Protein AF-A0A5C7FS95-F1 (afdb_monomer_lite)

Structure (mmCIF, N/CA/C/O backbone):
data_AF-A0A5C7FS95-F1
#
_entry.id   AF-A0A5C7FS95-F1
#
loop_
_atom_site.group_PDB
_atom_site.id
_atom_site.type_symbol
_atom_site.label_atom_id
_atom_site.label_alt_id
_atom_site.label_comp_id
_atom_site.label_asym_id
_atom_site.label_entity_id
_atom_site.label_seq_id
_atom_site.pdbx_PDB_ins_code
_atom_site.Cartn_x
_atom_site.Cartn_y
_atom_site.Cartn_z
_atom_site.occupancy
_atom_site.B_iso_or_equiv
_atom_site.auth_seq_id
_atom_site.auth_comp_id
_atom_site.auth_asym_id
_atom_site.auth_atom_id
_atom_site.pdbx_PDB_model_num
ATOM 1 N N . MET A 1 1 ? -26.527 -52.737 -16.996 1.00 29.38 1 MET A N 1
ATOM 2 C CA . MET A 1 1 ? -25.985 -53.810 -16.140 1.00 29.38 1 MET A CA 1
ATOM 3 C C . MET A 1 1 ? -26.013 -53.329 -14.697 1.00 29.38 1 MET A C 1
ATOM 5 O O . MET A 1 1 ? -25.513 -52.239 -14.462 1.00 29.38 1 MET A O 1
ATOM 9 N N . LEU A 1 2 ? -26.538 -54.064 -13.723 1.00 25.78 2 LEU A N 1
ATOM 10 C CA . LEU A 1 2 ? -27.600 -55.080 -13.763 1.00 25.78 2 LEU A CA 1
ATOM 11 C C . LEU A 1 2 ? -27.969 -55.335 -12.292 1.00 25.78 2 LEU A C 1
ATOM 13 O O . LEU A 1 2 ? -27.098 -55.773 -11.552 1.00 25.78 2 LEU A O 1
ATOM 17 N N . TYR A 1 3 ? -29.181 -54.978 -11.873 1.00 27.06 3 TYR A N 1
ATOM 18 C CA . TYR A 1 3 ? -29.897 -55.543 -10.723 1.00 27.06 3 TYR A CA 1
ATOM 19 C C . TYR A 1 3 ? -31.317 -54.970 -10.742 1.00 27.06 3 TYR A C 1
ATOM 21 O O . TYR A 1 3 ? -31.493 -53.768 -10.953 1.00 27.06 3 TYR A O 1
ATOM 29 N N . ASP A 1 4 ? -32.302 -55.846 -10.582 1.00 27.34 4 ASP A N 1
ATOM 30 C CA . ASP A 1 4 ? -33.713 -55.561 -10.840 1.00 27.34 4 ASP A CA 1
ATOM 31 C C . ASP A 1 4 ? -34.497 -55.186 -9.575 1.00 27.34 4 ASP A C 1
ATOM 33 O O . ASP A 1 4 ? -34.051 -55.459 -8.460 1.00 27.34 4 ASP A O 1
ATOM 37 N N . ALA A 1 5 ? -35.671 -54.578 -9.790 1.00 25.91 5 ALA A N 1
ATOM 38 C CA . ALA A 1 5 ? -36.969 -54.913 -9.174 1.00 25.91 5 ALA A CA 1
ATOM 39 C C . ALA A 1 5 ? -37.897 -53.678 -9.115 1.00 25.91 5 ALA A C 1
ATOM 41 O O . ALA A 1 5 ? -37.555 -52.666 -8.510 1.00 25.91 5 ALA A O 1
ATOM 42 N N . ASP A 1 6 ? -39.045 -53.789 -9.788 1.00 24.66 6 ASP A N 1
ATOM 43 C CA . ASP A 1 6 ? -40.427 -53.514 -9.344 1.00 24.66 6 ASP A CA 1
ATOM 44 C C . ASP A 1 6 ? -40.757 -52.406 -8.309 1.00 24.66 6 ASP A C 1
ATOM 46 O O . ASP A 1 6 ? -40.034 -52.168 -7.351 1.00 24.66 6 ASP A O 1
ATOM 50 N N . ALA A 1 7 ? -41.943 -51.780 -8.292 1.00 25.09 7 ALA A N 1
ATOM 51 C CA . ALA A 1 7 ? -43.026 -51.541 -9.262 1.00 25.09 7 ALA A CA 1
ATOM 52 C C . ALA A 1 7 ? -44.113 -50.677 -8.549 1.00 25.09 7 ALA A C 1
ATOM 54 O O . ALA A 1 7 ? -43.998 -50.377 -7.365 1.00 25.09 7 ALA A O 1
ATOM 55 N N . LEU A 1 8 ? -45.210 -50.375 -9.259 1.00 25.22 8 LEU A N 1
ATOM 56 C CA . LEU A 1 8 ? -46.536 -49.960 -8.749 1.00 25.22 8 LEU A CA 1
ATOM 57 C C . LEU A 1 8 ? -46.781 -48.504 -8.257 1.00 25.22 8 LEU A C 1
ATOM 59 O O . LEU A 1 8 ? -46.240 -47.991 -7.284 1.00 25.22 8 LEU A O 1
ATOM 63 N N . ASN A 1 9 ? -47.739 -47.902 -8.972 1.00 23.48 9 ASN A N 1
ATOM 64 C CA . ASN A 1 9 ? -48.635 -46.767 -8.673 1.00 23.48 9 ASN A CA 1
ATOM 65 C C . ASN A 1 9 ? -49.819 -47.235 -7.765 1.00 23.48 9 ASN A C 1
ATOM 67 O O . ASN A 1 9 ? -49.808 -48.412 -7.398 1.00 23.48 9 ASN A O 1
ATOM 71 N N . PRO A 1 10 ? -50.925 -46.474 -7.517 1.00 42.53 10 PRO A N 1
ATOM 72 C CA . PRO A 1 10 ? -51.232 -45.022 -7.633 1.00 42.53 10 PRO A CA 1
ATOM 73 C C . PRO A 1 10 ? -51.928 -44.441 -6.352 1.00 42.53 10 PRO A C 1
ATOM 75 O O . PRO A 1 10 ? -52.054 -45.141 -5.353 1.00 42.53 10 PRO A O 1
ATOM 78 N N . GLY A 1 11 ? -52.493 -43.210 -6.375 1.00 24.27 11 GLY A N 1
ATOM 79 C CA . GLY A 1 11 ? -53.590 -42.865 -5.431 1.00 24.27 11 GLY A CA 1
ATOM 80 C C . GLY A 1 11 ? -54.027 -41.393 -5.218 1.00 24.27 11 GLY A C 1
ATOM 81 O O . GLY A 1 11 ? -53.337 -40.615 -4.574 1.00 24.27 11 GLY A O 1
ATOM 82 N N . TYR A 1 12 ? -55.235 -41.078 -5.706 1.00 27.91 12 TYR A N 1
ATOM 83 C CA . TYR A 1 12 ? -56.292 -40.124 -5.266 1.00 27.91 12 TYR A CA 1
ATOM 84 C C . TYR A 1 12 ? -56.383 -39.752 -3.747 1.00 27.91 12 TYR A C 1
ATOM 86 O O . TYR A 1 12 ? -55.881 -40.499 -2.921 1.00 27.91 12 TYR A O 1
ATOM 94 N N . SER A 1 13 ? -57.073 -38.693 -3.253 1.00 26.75 13 SER A N 1
ATOM 95 C CA . SER A 1 13 ? -57.929 -37.616 -3.834 1.00 26.75 13 SER A CA 1
ATOM 96 C C . SER A 1 13 ? -58.191 -36.437 -2.849 1.00 26.75 13 SER A C 1
ATOM 98 O O . SER A 1 13 ? -57.908 -36.552 -1.660 1.00 26.75 13 SER A O 1
ATOM 100 N N . SER A 1 14 ? -58.903 -35.394 -3.328 1.00 27.95 14 SER A N 1
ATOM 101 C CA . SER A 1 14 ? -59.746 -34.441 -2.553 1.00 27.95 14 SER A CA 1
ATOM 102 C C . SER A 1 14 ? -59.018 -33.382 -1.683 1.00 27.95 14 SER A C 1
ATOM 104 O O . SER A 1 14 ? -57.840 -33.529 -1.386 1.00 27.95 14 SER A O 1
ATOM 106 N N . ALA A 1 15 ? -59.613 -32.244 -1.288 1.00 27.67 15 ALA A N 1
ATOM 107 C CA . ALA A 1 15 ? -60.958 -31.697 -1.533 1.00 27.67 15 ALA A CA 1
ATOM 108 C C . ALA A 1 15 ? -60.926 -30.153 -1.696 1.00 27.67 15 ALA A C 1
ATOM 110 O O . ALA A 1 15 ? -59.945 -29.497 -1.349 1.00 27.67 15 ALA A O 1
ATOM 111 N N . SER A 1 16 ? -62.024 -29.560 -2.175 1.00 29.75 16 SER A N 1
ATOM 112 C CA . SER A 1 16 ? -62.299 -28.108 -2.126 1.00 29.75 16 SER A CA 1
ATOM 113 C C . SER A 1 16 ? -63.580 -27.844 -1.326 1.00 29.75 16 SER A C 1
ATOM 115 O O . SER A 1 16 ? -64.397 -28.752 -1.182 1.00 29.75 16 SER A O 1
ATOM 117 N N . PRO A 1 17 ? -63.817 -26.598 -0.885 1.00 40.28 17 PRO A N 1
ATOM 118 C CA . PRO A 1 17 ? -65.076 -25.953 -1.282 1.00 40.28 17 PRO A CA 1
ATOM 119 C C . PRO A 1 17 ? -64.914 -24.486 -1.734 1.00 40.28 17 PRO A C 1
ATOM 121 O O . PRO A 1 17 ? -63.824 -23.917 -1.696 1.00 40.28 17 PRO A O 1
ATOM 124 N N . LYS A 1 18 ? -66.014 -23.891 -2.220 1.00 31.39 18 LYS A N 1
ATOM 125 C CA . LYS A 1 18 ? -66.094 -22.545 -2.825 1.00 31.39 18 LYS A CA 1
ATOM 126 C C . LYS A 1 18 ? -66.980 -21.597 -2.004 1.00 31.39 18 LYS A C 1
ATOM 128 O O . LYS A 1 18 ? -67.978 -22.047 -1.461 1.00 31.39 18 LYS A O 1
ATOM 133 N N . CYS A 1 19 ? -66.685 -20.298 -2.090 1.00 25.22 19 CYS A N 1
ATOM 134 C CA . CYS A 1 19 ? -67.600 -19.154 -2.298 1.00 25.22 19 CYS A CA 1
ATOM 135 C C . CYS A 1 19 ? -66.722 -18.001 -2.852 1.00 25.22 19 CYS A C 1
ATOM 137 O O . CYS A 1 19 ? -65.523 -17.996 -2.591 1.00 25.22 19 CYS A O 1
ATOM 139 N N . GLY A 1 20 ? -67.156 -17.054 -3.692 1.00 27.80 20 GLY A N 1
ATOM 140 C CA . GLY A 1 20 ? -68.497 -16.501 -3.927 1.00 27.80 20 GLY A CA 1
ATOM 141 C C . GLY A 1 20 ? -68.565 -15.107 -3.274 1.00 27.80 20 GLY A C 1
ATOM 142 O O . GLY A 1 20 ? -68.347 -15.039 -2.072 1.00 27.80 20 GLY A O 1
ATOM 143 N N . SER A 1 21 ? -68.805 -13.984 -3.965 1.00 29.80 21 SER A N 1
ATOM 144 C CA . SER A 1 21 ? -69.166 -13.748 -5.380 1.00 29.80 21 SER A CA 1
ATOM 145 C C . SER A 1 21 ? -68.797 -12.315 -5.859 1.00 29.80 21 SER A C 1
ATOM 147 O O . SER A 1 21 ? -68.453 -11.471 -5.042 1.00 29.80 21 SER A O 1
ATOM 149 N N . ASN A 1 22 ? -68.831 -12.106 -7.189 1.00 28.61 22 ASN A N 1
ATOM 150 C CA . ASN A 1 22 ? -69.099 -10.906 -8.033 1.00 28.61 22 ASN A CA 1
ATOM 151 C C . ASN A 1 22 ? -69.051 -9.476 -7.411 1.00 28.61 22 ASN A C 1
ATOM 153 O O . ASN A 1 22 ? -69.498 -9.248 -6.298 1.00 28.61 22 ASN A O 1
ATOM 157 N N . ILE A 1 23 ? -68.607 -8.430 -8.131 1.00 29.64 23 ILE A N 1
ATOM 158 C CA . ILE A 1 23 ? -69.350 -7.741 -9.223 1.00 29.64 23 ILE A CA 1
ATOM 159 C C . ILE A 1 23 ? -68.398 -7.006 -10.215 1.00 29.64 23 ILE A C 1
ATOM 161 O O . ILE A 1 23 ? -67.274 -6.649 -9.871 1.00 29.64 23 ILE A O 1
ATOM 165 N N . THR A 1 24 ? -68.856 -6.809 -11.460 1.00 29.00 24 THR A N 1
ATOM 166 C CA . THR A 1 24 ? -68.209 -6.147 -12.632 1.00 29.00 24 THR A CA 1
ATOM 167 C C . THR A 1 24 ? -68.971 -4.834 -12.997 1.00 29.00 24 THR A C 1
ATOM 169 O O . THR A 1 24 ? -69.821 -4.468 -12.184 1.00 29.00 24 THR A O 1
ATOM 172 N N . PRO A 1 25 ? -68.788 -4.095 -14.135 1.00 46.09 25 PRO A N 1
ATOM 173 C CA . PRO A 1 25 ? -67.898 -4.226 -15.316 1.00 46.09 25 PRO A CA 1
ATOM 174 C C . PRO A 1 25 ? -67.209 -2.900 -15.796 1.00 46.09 25 PRO A C 1
ATOM 176 O O . PRO A 1 25 ? -67.257 -1.905 -15.091 1.00 46.09 25 PRO A O 1
ATOM 179 N N . SER A 1 26 ? -66.573 -2.924 -16.994 1.00 28.34 26 SER A N 1
ATOM 180 C CA . SER A 1 26 ? -66.348 -1.829 -18.005 1.00 28.34 26 SER A CA 1
ATOM 181 C C . SER A 1 26 ? -65.907 -0.400 -17.572 1.00 28.34 26 SER A C 1
ATOM 183 O O . SER A 1 26 ? -66.486 0.181 -16.670 1.00 28.34 26 SER A O 1
ATOM 185 N N . GLY A 1 27 ? -64.968 0.326 -18.209 1.00 26.56 27 GLY A N 1
ATOM 186 C CA . GLY A 1 27 ? -64.319 0.219 -19.536 1.00 26.56 27 GLY A CA 1
ATOM 187 C C . GLY A 1 27 ? -65.085 0.966 -20.660 1.00 26.56 27 GLY A C 1
ATOM 188 O O . GLY A 1 27 ? -66.307 1.008 -20.562 1.00 26.56 27 GLY A O 1
ATOM 189 N N . PRO A 1 28 ? -64.457 1.453 -21.765 1.00 50.22 28 PRO A N 1
ATOM 190 C CA . PRO A 1 28 ? -63.018 1.610 -22.056 1.00 50.22 28 PRO A CA 1
ATOM 191 C C . PRO A 1 28 ? -62.640 2.885 -22.899 1.00 50.22 28 PRO A C 1
ATOM 193 O O . PRO A 1 28 ? -63.460 3.756 -23.161 1.00 50.22 28 PRO A O 1
ATOM 196 N N . THR A 1 29 ? -61.401 2.913 -23.427 1.00 28.00 29 THR A N 1
ATOM 197 C CA . THR A 1 29 ? -60.928 3.566 -24.690 1.00 28.00 29 THR A CA 1
ATOM 198 C C . THR A 1 29 ? -60.776 5.093 -24.893 1.00 28.00 29 THR A C 1
ATOM 200 O O . THR A 1 29 ? -61.633 5.903 -24.570 1.00 28.00 29 THR A O 1
ATOM 203 N N . SER A 1 30 ? -59.731 5.394 -25.691 1.00 28.25 30 SER A N 1
ATOM 204 C CA . SER A 1 30 ? -59.553 6.499 -26.666 1.00 28.25 30 SER A CA 1
ATOM 205 C C . SER A 1 30 ? -58.667 7.723 -26.327 1.00 28.25 30 SER A C 1
ATOM 207 O O . SER A 1 30 ? -58.551 8.200 -25.205 1.00 28.25 30 SER A O 1
ATOM 209 N N . SER A 1 31 ? -57.975 8.174 -27.376 1.00 30.70 31 SER A N 1
ATOM 210 C CA . SER A 1 31 ? -57.153 9.389 -27.576 1.00 30.70 31 SER A CA 1
ATOM 211 C C . SER A 1 31 ? -57.682 10.044 -28.892 1.00 30.70 31 SER A C 1
ATOM 213 O O . SER A 1 31 ? -58.600 9.436 -29.452 1.00 30.70 31 SER A O 1
ATOM 215 N N . PRO A 1 32 ? -57.154 11.152 -29.489 1.00 43.78 32 PRO A N 1
ATOM 216 C CA . PRO A 1 32 ? -55.878 11.858 -29.249 1.00 43.78 32 PRO A CA 1
ATOM 217 C C . PRO A 1 32 ? -55.891 13.414 -29.461 1.00 43.78 32 PRO A C 1
ATOM 219 O O . PRO A 1 32 ? -56.935 14.017 -29.645 1.00 43.78 32 PRO A O 1
ATOM 222 N N . LEU A 1 33 ? -54.688 14.025 -29.512 1.00 27.91 33 LEU A N 1
ATOM 223 C CA . LEU A 1 33 ? -54.289 15.264 -30.242 1.00 27.91 33 LEU A CA 1
ATOM 224 C C . LEU A 1 33 ? -55.040 16.612 -30.037 1.00 27.91 33 LEU A C 1
ATOM 226 O O . LEU A 1 33 ? -56.165 16.765 -30.489 1.00 27.91 33 LEU A O 1
ATOM 230 N N . SER A 1 34 ? -54.312 17.673 -29.624 1.00 25.34 34 SER A N 1
ATOM 231 C CA . SER A 1 34 ? -53.956 18.854 -30.474 1.00 25.34 34 SER A CA 1
ATOM 232 C C . SER A 1 34 ? -53.501 20.112 -29.681 1.00 25.34 34 SER A C 1
ATOM 234 O O . SER A 1 34 ? -54.135 20.478 -28.706 1.00 25.34 34 SER A O 1
ATOM 236 N N . ARG A 1 35 ? -52.414 20.758 -30.159 1.00 26.83 35 ARG A N 1
ATOM 237 C CA . ARG A 1 35 ? -51.947 22.182 -30.067 1.00 26.83 35 ARG A CA 1
ATOM 238 C C . ARG A 1 35 ? -52.189 23.062 -28.798 1.00 26.83 35 ARG A C 1
ATOM 240 O O . ARG A 1 35 ? -53.276 23.135 -28.254 1.00 26.83 35 ARG A O 1
ATOM 247 N N . GLY A 1 36 ? -51.156 23.836 -28.408 1.00 22.17 36 GLY A N 1
ATOM 248 C CA . GLY A 1 36 ? -51.212 24.945 -27.413 1.00 22.17 36 GLY A CA 1
ATOM 249 C C . GLY A 1 36 ? -51.593 26.313 -28.036 1.00 22.17 36 GLY A C 1
ATOM 250 O O . GLY A 1 36 ? -52.257 26.276 -29.073 1.00 22.17 36 GLY A O 1
ATOM 251 N N . PRO A 1 37 ? -51.146 27.504 -27.534 1.00 42.97 37 PRO A N 1
ATOM 252 C CA . PRO A 1 37 ? -49.998 27.783 -26.636 1.00 42.97 37 PRO A CA 1
ATOM 253 C C . PRO A 1 37 ? -50.252 28.873 -25.537 1.00 42.97 37 PRO A C 1
ATOM 255 O O . PRO A 1 37 ? -51.387 29.278 -25.329 1.00 42.97 37 PRO A O 1
ATOM 258 N N . ARG A 1 38 ? -49.165 29.430 -24.944 1.00 25.78 38 ARG A N 1
ATOM 259 C CA . ARG A 1 38 ? -49.094 30.599 -24.007 1.00 25.78 38 ARG A CA 1
ATOM 260 C C . ARG A 1 38 ? -49.717 30.378 -22.605 1.00 25.78 38 ARG A C 1
ATOM 262 O O . ARG A 1 38 ? -50.481 29.443 -22.436 1.00 25.78 38 ARG A O 1
ATOM 269 N N . LYS A 1 39 ? -49.464 31.204 -21.571 1.00 25.89 39 LYS A N 1
ATOM 270 C CA . LYS A 1 39 ? -48.292 31.990 -21.065 1.00 25.89 39 LYS A CA 1
ATOM 271 C C . LYS A 1 39 ? -48.724 32.565 -19.686 1.00 25.89 39 LYS A C 1
ATOM 273 O O . LYS A 1 39 ? -49.925 32.638 -19.466 1.00 25.89 39 LYS A O 1
ATOM 278 N N . GLU A 1 40 ? -47.792 33.010 -18.823 1.00 25.09 40 GLU A N 1
ATOM 279 C CA . GLU A 1 40 ? -48.097 33.666 -17.517 1.00 25.09 40 GLU A CA 1
ATOM 280 C C . GLU A 1 40 ? -48.861 32.746 -16.510 1.00 25.09 40 GLU A C 1
ATOM 282 O O . GLU A 1 40 ? -49.234 31.635 -16.870 1.00 25.09 40 GLU A O 1
ATOM 287 N N . GLN A 1 41 ? -49.054 33.043 -15.214 1.00 24.77 41 GLN A N 1
ATOM 288 C CA . GLN A 1 41 ? -48.197 33.734 -14.229 1.00 24.77 41 GLN A CA 1
ATOM 289 C C . GLN A 1 41 ? -48.369 33.069 -12.830 1.00 24.77 41 GLN A C 1
ATOM 291 O O . GLN A 1 41 ? -48.857 31.950 -12.719 1.00 24.77 41 GLN A O 1
ATOM 296 N N . GLU A 1 42 ? -47.887 33.736 -11.781 1.00 24.77 42 GLU A N 1
ATOM 297 C CA . GLU A 1 42 ? -47.852 33.367 -10.355 1.00 24.77 42 GLU A CA 1
ATOM 298 C C . GLU A 1 42 ? -49.123 32.720 -9.753 1.00 24.77 42 GLU A C 1
ATOM 300 O O . GLU A 1 42 ? -50.218 33.235 -9.944 1.00 24.77 42 GLU A O 1
ATOM 305 N N . ALA A 1 43 ? -48.948 31.697 -8.894 1.00 24.36 43 ALA A N 1
ATOM 306 C CA . ALA A 1 43 ? -49.550 31.624 -7.544 1.00 24.36 43 ALA A CA 1
ATOM 307 C C . ALA A 1 43 ? -49.090 30.377 -6.745 1.00 24.36 43 ALA A C 1
ATOM 309 O O . ALA A 1 43 ? -49.049 29.269 -7.272 1.00 24.36 43 ALA A O 1
ATOM 310 N N . ASN A 1 44 ? -48.835 30.547 -5.440 1.00 32.66 44 ASN A N 1
ATOM 311 C CA . ASN A 1 44 ? -49.026 29.494 -4.427 1.00 32.66 44 ASN A CA 1
ATOM 312 C C . ASN A 1 44 ? -50.350 29.783 -3.699 1.00 32.66 44 ASN A C 1
ATOM 314 O O . ASN A 1 44 ? -50.633 30.953 -3.434 1.00 32.66 44 ASN A O 1
ATOM 318 N N . PRO A 1 45 ? -51.100 28.754 -3.280 1.00 34.97 45 PRO A N 1
ATOM 319 C CA . PRO A 1 45 ? -51.503 28.648 -1.863 1.00 34.97 45 PRO A CA 1
ATOM 320 C C . PRO A 1 45 ? -51.010 27.310 -1.254 1.00 34.97 45 PRO A C 1
ATOM 322 O O . PRO A 1 45 ? -50.982 26.301 -1.947 1.00 34.97 45 PRO A O 1
ATOM 325 N N . VAL A 1 46 ? -50.401 27.245 -0.060 1.00 26.12 46 VAL A N 1
ATOM 326 C CA . VAL A 1 46 ? -50.920 27.506 1.310 1.00 26.12 46 VAL A CA 1
ATOM 327 C C . VAL A 1 46 ? -51.741 26.335 1.869 1.00 26.12 46 VAL A C 1
ATOM 329 O O . VAL A 1 46 ? -52.833 26.078 1.392 1.00 26.12 46 VAL A O 1
ATOM 332 N N . GLU A 1 47 ? -51.224 25.696 2.928 1.00 24.58 47 GLU A N 1
ATOM 333 C CA . GLU A 1 47 ? -51.784 25.762 4.296 1.00 24.58 47 GLU A CA 1
ATOM 334 C C . GLU A 1 47 ? -50.630 25.572 5.314 1.00 24.58 47 GLU A C 1
ATOM 336 O O . GLU A 1 47 ? -49.739 24.750 5.113 1.00 24.58 47 GLU A O 1
ATOM 341 N N . VAL A 1 48 ? -50.363 26.564 6.178 1.00 26.67 48 VAL A N 1
ATOM 342 C CA . VAL A 1 48 ? -50.901 26.754 7.550 1.00 26.67 48 VAL A CA 1
ATOM 343 C C . VAL A 1 48 ? -50.337 25.697 8.527 1.00 26.67 48 VAL A C 1
ATOM 345 O O . VAL A 1 48 ? -50.655 24.527 8.389 1.00 26.67 48 VAL A O 1
ATOM 348 N N . ALA A 1 49 ? -49.413 25.944 9.475 1.00 25.25 49 ALA A N 1
ATOM 349 C CA . ALA A 1 49 ? -48.969 27.095 10.298 1.00 25.25 49 ALA A CA 1
ATOM 350 C C . ALA A 1 49 ? -49.542 27.105 11.739 1.00 25.25 49 ALA A C 1
ATOM 352 O O . ALA A 1 49 ? -50.362 26.271 12.089 1.00 25.25 49 ALA A O 1
ATOM 353 N N . HIS A 1 50 ? -49.081 28.076 12.547 1.00 27.05 50 HIS A N 1
ATOM 354 C CA . HIS A 1 50 ? -49.380 28.328 13.974 1.00 27.05 50 HIS A CA 1
ATOM 355 C C . HIS A 1 50 ? -48.662 27.447 15.027 1.00 27.05 50 HIS A C 1
ATOM 357 O O . HIS A 1 50 ? -48.527 26.244 14.861 1.00 27.05 50 HIS A O 1
ATOM 363 N N . GLN A 1 51 ? -48.190 27.992 16.163 1.00 27.42 51 GLN A N 1
ATOM 364 C CA . GLN A 1 51 ? -47.665 29.353 16.416 1.00 27.42 51 GLN A CA 1
ATOM 365 C C . GLN A 1 51 ? -46.890 29.411 17.750 1.00 27.42 51 GLN A C 1
ATOM 367 O O . GLN A 1 51 ? -47.314 28.804 18.726 1.00 27.42 51 GLN A O 1
ATOM 372 N N . ALA A 1 52 ? -45.828 30.224 17.827 1.00 25.14 52 ALA A N 1
ATOM 373 C CA . ALA A 1 52 ? -45.322 30.778 19.092 1.00 25.14 52 ALA A CA 1
ATOM 374 C C . ALA A 1 52 ? -44.540 32.087 18.846 1.00 25.14 52 ALA A C 1
ATOM 376 O O . ALA A 1 52 ? -43.427 32.087 18.320 1.00 25.14 52 ALA A O 1
ATOM 377 N N . ARG A 1 53 ? -45.155 33.214 19.213 1.00 25.97 53 ARG A N 1
ATOM 378 C CA . ARG A 1 53 ? -44.534 34.546 19.376 1.00 25.97 53 ARG A CA 1
ATOM 379 C C . ARG A 1 53 ? -43.937 34.651 20.797 1.00 25.97 53 ARG A C 1
ATOM 381 O O . ARG A 1 53 ? -44.287 33.838 21.640 1.00 25.97 53 ARG A O 1
ATOM 388 N N . SER A 1 54 ? -43.163 35.658 21.208 1.00 24.98 54 SER A N 1
ATOM 389 C CA . SER A 1 54 ? -42.118 36.483 20.570 1.00 24.98 54 SER A CA 1
ATOM 390 C C . SER A 1 54 ? -41.586 37.452 21.639 1.00 24.98 54 SER A C 1
ATOM 392 O O . SER A 1 54 ? -42.403 38.100 22.286 1.00 24.98 54 SER A O 1
ATOM 394 N N . ILE A 1 55 ? -40.273 37.664 21.760 1.00 25.30 55 ILE A N 1
ATOM 395 C CA . ILE A 1 55 ? -39.733 38.912 22.333 1.00 25.30 55 ILE A CA 1
ATOM 396 C C . ILE A 1 55 ? -38.607 39.391 21.421 1.00 25.30 55 ILE A C 1
ATOM 398 O O . ILE A 1 55 ? -37.683 38.638 21.115 1.00 25.30 55 ILE A O 1
ATOM 402 N N . ALA A 1 56 ? -38.702 40.640 20.973 1.00 27.25 56 ALA A N 1
ATOM 403 C CA . ALA A 1 56 ? -37.641 41.312 20.243 1.00 27.25 56 ALA A CA 1
ATOM 404 C C . ALA A 1 56 ? -36.863 42.224 21.198 1.00 27.25 56 ALA A C 1
ATOM 406 O O . ALA A 1 56 ? -37.455 43.028 21.912 1.00 27.25 56 ALA A O 1
ATOM 407 N N . GLN A 1 57 ? -35.535 42.148 21.150 1.00 27.05 57 GLN A N 1
ATOM 408 C CA . GLN A 1 57 ? -34.666 43.251 21.549 1.00 27.05 57 GLN A CA 1
ATOM 409 C C . GLN A 1 57 ? -33.779 43.623 20.360 1.00 27.05 57 GLN A C 1
ATOM 411 O O . GLN A 1 57 ? -33.457 42.786 19.511 1.00 27.05 57 GLN A O 1
ATOM 416 N N . GLN A 1 58 ? -33.482 44.914 20.245 1.00 26.64 58 GLN A N 1
ATOM 417 C CA . GLN A 1 58 ? -32.905 45.500 19.040 1.00 26.64 58 GLN A CA 1
ATOM 418 C C . GLN A 1 58 ? -31.455 45.044 18.834 1.00 26.64 58 GLN A C 1
ATOM 420 O O . GLN A 1 58 ? -30.668 44.950 19.775 1.00 26.64 58 GLN A O 1
ATOM 425 N N . LYS A 1 59 ? -31.083 44.782 17.577 1.00 27.78 59 LYS A N 1
ATOM 426 C CA . LYS A 1 59 ? -29.688 44.518 17.210 1.00 27.78 59 LYS A CA 1
ATOM 427 C C . LYS A 1 59 ? -28.917 45.834 17.165 1.00 27.78 59 LYS A C 1
ATOM 429 O O . LYS A 1 59 ? -29.130 46.615 16.242 1.00 27.78 59 LYS A O 1
ATOM 434 N N . ASP A 1 60 ? -27.959 46.018 18.068 1.00 25.64 60 ASP A N 1
ATOM 435 C CA . ASP A 1 60 ? -26.825 46.905 17.800 1.00 25.64 60 ASP A CA 1
ATOM 436 C C . ASP A 1 60 ? -26.026 46.337 16.601 1.00 25.64 60 ASP A C 1
ATOM 438 O O . ASP A 1 60 ? -25.556 45.194 16.670 1.00 25.64 60 ASP A O 1
ATOM 442 N N . PRO A 1 61 ? -25.847 47.085 15.493 1.00 28.73 61 PRO A N 1
ATOM 443 C CA . PRO A 1 61 ? -25.073 46.622 14.342 1.00 28.73 61 PRO A CA 1
ATOM 444 C C . PRO A 1 61 ? -23.567 46.418 14.603 1.00 28.73 61 PRO A C 1
ATOM 446 O O . PRO A 1 61 ? -22.872 45.895 13.727 1.00 28.73 61 PRO A O 1
ATOM 449 N N . ARG A 1 62 ? -23.020 46.866 15.746 1.00 26.83 62 ARG A N 1
ATOM 450 C CA . ARG A 1 62 ? -21.564 47.026 15.929 1.00 26.83 62 ARG A CA 1
ATOM 451 C C . ARG A 1 62 ? -20.814 45.811 16.481 1.00 26.83 62 ARG A C 1
ATOM 453 O O . ARG A 1 62 ? -19.622 45.693 16.188 1.00 26.83 62 ARG A O 1
ATOM 460 N N . LYS A 1 63 ? -21.456 44.851 17.165 1.00 28.08 63 LYS A N 1
ATOM 461 C CA . LYS A 1 63 ? -20.787 43.610 17.630 1.00 28.08 63 LYS A CA 1
ATOM 462 C C . LYS A 1 63 ? -20.546 42.614 16.473 1.00 28.08 63 LYS A C 1
ATOM 464 O O . LYS A 1 63 ? -21.214 41.592 16.329 1.00 28.08 63 LYS A O 1
ATOM 469 N N . LYS A 1 64 ? -19.553 42.927 15.625 1.00 31.61 64 LYS A N 1
ATOM 470 C CA . LYS A 1 64 ? -19.061 42.105 14.497 1.00 31.61 64 LYS A CA 1
ATOM 471 C C . LYS A 1 64 ? -18.544 40.742 14.986 1.00 31.61 64 LYS A C 1
ATOM 473 O O . LYS A 1 64 ? -17.416 40.654 15.465 1.00 31.61 64 LYS A O 1
ATOM 478 N N . LEU A 1 65 ? -19.307 39.664 14.776 1.00 34.94 65 LEU A N 1
ATOM 479 C CA . LEU A 1 65 ? -18.839 38.302 15.067 1.00 34.94 65 LEU A CA 1
ATOM 480 C C . LEU A 1 65 ? -17.538 37.982 14.300 1.00 34.94 65 LEU A C 1
ATOM 482 O O . LEU A 1 65 ? -17.480 38.066 13.067 1.00 34.94 65 LEU A O 1
ATOM 486 N N . LEU A 1 66 ? -16.506 37.560 15.034 1.00 30.69 66 LEU A N 1
ATOM 487 C CA . LEU A 1 66 ? -15.225 37.108 14.487 1.00 30.69 66 LEU A CA 1
ATOM 488 C C . LEU A 1 66 ? -15.370 35.706 13.881 1.00 30.69 66 LEU A C 1
ATOM 490 O O . LEU A 1 66 ? -15.084 34.691 14.511 1.00 30.69 66 LEU A O 1
ATOM 494 N N . SER A 1 67 ? -15.846 35.643 12.636 1.00 44.34 67 SER A N 1
ATOM 495 C CA . SER A 1 67 ? -15.966 34.373 11.919 1.00 44.34 67 SER A CA 1
ATOM 496 C C . SER A 1 67 ? -14.606 33.676 11.785 1.00 44.34 67 SER A C 1
ATOM 498 O O . SER A 1 67 ? -13.602 34.297 11.434 1.00 44.34 67 SER A O 1
ATOM 500 N N . SER A 1 68 ? -14.583 32.356 11.998 1.00 50.62 68 SER A N 1
ATOM 501 C C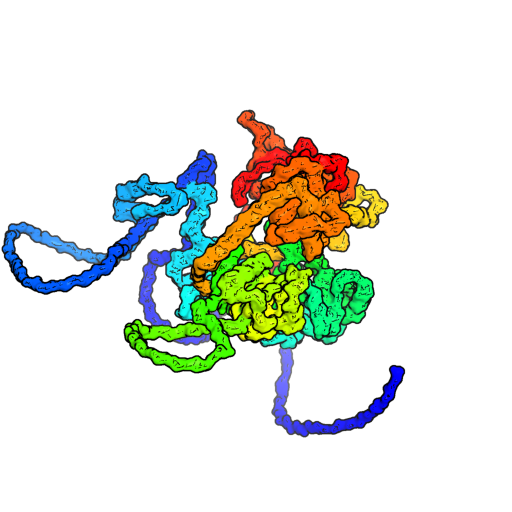A . SER A 1 68 ? -13.373 31.511 11.956 1.00 50.62 68 SER A CA 1
ATOM 502 C C . SER A 1 68 ? -12.522 31.688 10.691 1.00 50.62 68 SER A C 1
ATOM 504 O O . SER A 1 68 ? -11.299 31.553 10.734 1.00 50.62 68 SER A O 1
ATOM 506 N N . ARG A 1 69 ? -13.165 32.056 9.577 1.00 45.00 69 ARG A N 1
ATOM 507 C CA . ARG A 1 69 ? -12.519 32.405 8.312 1.00 45.00 69 ARG A CA 1
ATOM 508 C C . ARG A 1 69 ? -11.588 33.616 8.438 1.00 45.00 69 ARG A C 1
ATOM 510 O O . ARG A 1 69 ? -10.462 33.522 7.971 1.00 45.00 69 ARG A O 1
ATOM 517 N N . ARG A 1 70 ? -11.988 34.695 9.129 1.00 51.09 70 ARG A N 1
ATOM 518 C CA . ARG A 1 70 ? -11.112 35.862 9.366 1.00 51.09 70 ARG A CA 1
ATOM 519 C C . ARG A 1 70 ? -9.883 35.503 10.192 1.00 51.09 70 ARG A C 1
ATOM 521 O O . ARG A 1 70 ? -8.798 35.949 9.847 1.00 51.09 70 ARG A O 1
ATOM 528 N N . ASN A 1 71 ? -10.020 34.654 11.211 1.00 52.12 71 ASN A N 1
ATOM 529 C CA . ASN A 1 71 ? -8.869 34.207 12.003 1.00 52.12 71 ASN A CA 1
ATOM 530 C C . ASN A 1 71 ? -7.921 33.339 11.156 1.00 52.12 71 ASN A C 1
ATOM 532 O O . ASN A 1 71 ? -6.705 33.484 11.254 1.00 52.12 71 ASN A O 1
ATOM 536 N N . GLN A 1 72 ? -8.447 32.469 10.282 1.00 51.16 72 GLN A N 1
ATOM 537 C CA . GLN A 1 72 ? -7.604 31.719 9.345 1.00 51.16 72 GLN A CA 1
ATOM 538 C C . GLN A 1 72 ? -6.934 32.645 8.317 1.00 51.16 72 GLN A C 1
ATOM 540 O O . GLN A 1 72 ? -5.745 32.484 8.056 1.00 51.16 72 GLN A O 1
ATOM 545 N N . ASP A 1 73 ? -7.657 33.615 7.757 1.00 53.25 73 ASP A N 1
ATOM 546 C CA . ASP A 1 73 ? -7.129 34.561 6.773 1.00 53.25 73 ASP A CA 1
ATOM 547 C C . ASP A 1 73 ? -6.077 35.499 7.391 1.00 53.25 73 ASP A C 1
ATOM 549 O O . ASP A 1 73 ? -5.032 35.700 6.780 1.00 53.25 73 ASP A O 1
ATOM 553 N N . PHE A 1 74 ? -6.260 35.963 8.633 1.00 56.75 74 PHE A N 1
ATOM 554 C CA . PHE A 1 74 ? -5.233 36.677 9.401 1.00 56.75 74 PHE A CA 1
ATOM 555 C C . PHE A 1 74 ? -3.984 35.812 9.614 1.00 56.75 74 PHE A C 1
ATOM 557 O O . PHE A 1 74 ? -2.884 36.234 9.270 1.00 56.75 74 PHE A O 1
ATOM 564 N N . ASN A 1 75 ? -4.141 34.570 10.087 1.00 54.62 75 ASN A N 1
ATOM 565 C CA . ASN A 1 75 ? -3.017 33.646 10.285 1.00 54.62 75 ASN A CA 1
ATOM 566 C C . ASN A 1 75 ? -2.280 33.332 8.967 1.00 54.62 75 ASN A C 1
ATOM 568 O O . ASN A 1 75 ? -1.054 33.232 8.948 1.00 54.62 75 ASN A O 1
ATOM 572 N N . ASN A 1 76 ? -3.015 33.190 7.858 1.00 56.59 76 ASN A N 1
ATOM 573 C CA . ASN A 1 76 ? -2.457 33.003 6.517 1.00 56.59 76 ASN A CA 1
ATOM 574 C C . ASN A 1 76 ? -1.680 34.249 6.058 1.00 56.59 76 ASN A C 1
ATOM 576 O O . ASN A 1 76 ? -0.594 34.110 5.500 1.00 56.59 76 ASN A O 1
ATOM 580 N N . SER A 1 77 ? -2.223 35.450 6.281 1.00 59.53 77 SER A N 1
ATOM 581 C CA . SER A 1 77 ? -1.583 36.720 5.922 1.00 59.53 77 SER A CA 1
ATOM 582 C C . SER A 1 77 ? -0.344 36.988 6.770 1.00 59.53 77 SER A C 1
ATOM 584 O O . SER A 1 77 ? 0.699 37.280 6.203 1.00 59.53 77 SER A O 1
ATOM 586 N N . ALA A 1 78 ? -0.394 36.776 8.087 1.00 56.25 78 ALA A N 1
ATOM 587 C CA . ALA A 1 78 ? 0.772 36.865 8.966 1.00 56.25 78 ALA A CA 1
ATOM 588 C C . ALA A 1 78 ? 1.863 35.847 8.577 1.00 56.25 78 ALA A C 1
ATOM 590 O O . ALA A 1 78 ? 3.045 36.180 8.566 1.00 56.25 78 ALA A O 1
ATOM 591 N N . GLN A 1 79 ? 1.486 34.621 8.184 1.00 58.09 79 GLN A N 1
ATOM 592 C CA . GLN A 1 79 ? 2.440 33.624 7.683 1.00 58.09 79 GLN A CA 1
ATOM 593 C C . GLN A 1 79 ? 3.042 34.008 6.319 1.00 58.09 79 GLN A C 1
ATOM 595 O O . GLN A 1 79 ? 4.216 33.711 6.089 1.00 58.09 79 GLN A O 1
ATOM 600 N N . ARG A 1 80 ? 2.268 34.634 5.419 1.00 62.50 80 ARG A N 1
ATOM 601 C CA . ARG A 1 80 ? 2.774 35.157 4.138 1.00 62.50 80 ARG A CA 1
ATOM 602 C C . ARG A 1 80 ? 3.694 36.341 4.351 1.00 62.50 80 ARG A C 1
ATOM 604 O O . ARG A 1 80 ? 4.846 36.232 3.975 1.00 62.50 80 ARG A O 1
ATOM 611 N N . PHE A 1 81 ? 3.237 37.372 5.054 1.00 62.12 81 PHE A N 1
ATOM 612 C CA . PHE A 1 81 ? 4.020 38.552 5.405 1.00 62.12 81 PHE A CA 1
ATOM 613 C C . PHE A 1 81 ? 5.348 38.168 6.069 1.00 62.12 81 PHE A C 1
ATOM 615 O O . PHE A 1 81 ? 6.400 38.588 5.610 1.00 62.12 81 PHE A O 1
ATOM 622 N N . ALA A 1 82 ? 5.336 37.270 7.063 1.00 58.03 82 ALA A N 1
ATOM 623 C CA . ALA A 1 82 ? 6.569 36.779 7.678 1.00 58.03 82 ALA A CA 1
ATOM 624 C C . ALA A 1 82 ? 7.455 35.963 6.715 1.00 58.03 82 ALA A C 1
ATOM 626 O O . ALA A 1 82 ? 8.673 35.989 6.853 1.00 58.03 82 ALA A O 1
ATOM 627 N N . ALA A 1 83 ? 6.883 35.223 5.758 1.00 58.75 83 ALA A N 1
ATOM 628 C CA . ALA A 1 83 ? 7.659 34.504 4.745 1.00 58.75 83 ALA A CA 1
ATOM 629 C C . ALA A 1 83 ? 8.241 35.438 3.675 1.00 58.75 83 ALA A C 1
ATOM 631 O O . ALA A 1 83 ? 9.383 35.250 3.287 1.00 58.75 83 ALA A O 1
ATOM 632 N N . GLU A 1 84 ? 7.482 36.438 3.242 1.00 64.00 84 GLU A N 1
ATOM 633 C CA . GLU A 1 84 ? 7.867 37.448 2.257 1.00 64.00 84 GLU A CA 1
ATOM 634 C C . GLU A 1 84 ? 8.926 38.393 2.852 1.00 64.00 84 GLU A C 1
ATOM 636 O O . GLU A 1 84 ? 9.928 38.649 2.193 1.00 64.00 84 GLU A O 1
ATOM 641 N N . LEU A 1 85 ? 8.816 38.771 4.137 1.00 60.59 85 LEU A N 1
ATOM 642 C CA . LEU A 1 85 ? 9.916 39.387 4.894 1.00 60.59 85 LEU A CA 1
ATOM 643 C C . LEU A 1 85 ? 11.142 38.469 4.966 1.00 60.59 85 LEU A C 1
ATOM 645 O O . LEU A 1 85 ? 12.253 38.939 4.752 1.00 60.59 85 LEU A O 1
ATOM 649 N N . PHE A 1 86 ? 10.983 37.177 5.279 1.00 60.69 86 PHE A N 1
ATOM 650 C CA . PHE A 1 86 ? 12.134 36.268 5.358 1.00 60.69 86 PHE A CA 1
ATOM 651 C C . PHE A 1 86 ? 12.819 36.051 4.010 1.00 60.69 86 PHE A C 1
ATOM 653 O O . PHE A 1 86 ? 14.041 35.934 3.989 1.00 60.69 86 PHE A O 1
ATOM 660 N N . ASP A 1 87 ? 12.067 35.984 2.913 1.00 57.06 87 ASP A N 1
ATOM 661 C CA . ASP A 1 87 ? 12.615 35.831 1.567 1.00 57.06 87 ASP A CA 1
ATOM 662 C C . ASP A 1 87 ? 13.274 37.151 1.096 1.00 57.06 87 ASP A C 1
ATOM 664 O O . ASP A 1 87 ? 14.351 37.092 0.506 1.00 57.06 87 ASP A O 1
ATOM 668 N N . LEU A 1 88 ? 12.725 38.323 1.459 1.00 57.34 88 LEU A N 1
ATOM 669 C CA . LEU A 1 88 ? 13.333 39.649 1.245 1.00 57.34 88 LEU A CA 1
ATOM 670 C C . LEU A 1 88 ? 14.628 39.838 2.054 1.00 57.34 88 LEU A C 1
ATOM 672 O O . LEU A 1 88 ? 15.685 40.095 1.491 1.00 57.34 88 LEU A O 1
ATOM 676 N N . PHE A 1 89 ? 14.596 39.672 3.377 1.00 54.62 89 PHE A N 1
ATOM 677 C CA . PHE A 1 89 ? 15.802 39.827 4.197 1.00 54.62 89 PHE A CA 1
ATOM 678 C C . PHE A 1 89 ? 16.861 38.763 3.874 1.00 54.62 89 PHE A C 1
ATOM 680 O O . PHE A 1 89 ? 18.051 39.040 3.993 1.00 54.62 89 PHE A O 1
ATOM 687 N N . ALA A 1 90 ? 16.466 37.582 3.383 1.00 50.56 90 ALA A N 1
ATOM 688 C CA . ALA A 1 90 ? 17.400 36.557 2.927 1.00 50.56 90 ALA A CA 1
ATOM 689 C C . ALA A 1 90 ? 18.209 36.928 1.673 1.00 50.56 90 ALA A C 1
ATOM 691 O O . ALA A 1 90 ? 19.257 36.302 1.482 1.00 50.56 90 ALA A O 1
ATOM 692 N N . THR A 1 91 ? 17.767 37.883 0.842 1.00 49.12 91 THR A N 1
ATOM 693 C CA . THR A 1 91 ? 18.588 38.425 -0.259 1.00 49.12 91 THR A CA 1
ATOM 694 C C . THR A 1 91 ? 19.513 39.555 0.193 1.00 49.12 91 THR A C 1
ATOM 696 O O . THR A 1 91 ? 20.478 39.836 -0.509 1.00 49.12 91 THR A O 1
ATOM 699 N N . VAL A 1 92 ? 19.265 40.161 1.362 1.00 49.38 92 VAL A N 1
ATOM 700 C CA . VAL A 1 92 ? 20.064 41.274 1.910 1.00 49.38 92 VAL A CA 1
ATOM 701 C C . VAL A 1 92 ? 21.143 40.790 2.886 1.00 49.38 92 VAL A C 1
ATOM 703 O O . VAL A 1 92 ? 22.299 41.174 2.757 1.00 49.38 92 VAL A O 1
ATOM 706 N N . ASN A 1 93 ? 20.803 39.935 3.860 1.00 45.09 93 ASN A N 1
ATOM 707 C CA . ASN A 1 93 ? 21.775 39.351 4.793 1.00 45.09 93 ASN A CA 1
ATOM 708 C C . ASN A 1 93 ? 21.301 37.977 5.311 1.00 45.09 93 ASN A C 1
ATOM 710 O O . ASN A 1 93 ? 20.166 37.801 5.758 1.00 45.09 93 ASN A O 1
ATOM 714 N N . HIS A 1 94 ? 22.184 36.977 5.272 1.00 49.69 94 HIS A N 1
ATOM 715 C CA . HIS A 1 94 ? 21.872 35.603 5.667 1.00 49.69 94 HIS A CA 1
ATOM 716 C C . HIS A 1 94 ? 21.692 35.389 7.183 1.00 49.69 94 HIS A C 1
ATOM 718 O O . HIS A 1 94 ? 21.071 34.394 7.565 1.00 49.69 94 HIS A O 1
ATOM 724 N N . GLU A 1 95 ? 22.157 36.308 8.036 1.00 49.22 95 GLU A N 1
ATOM 725 C CA . GLU A 1 95 ? 22.078 36.185 9.503 1.00 49.22 95 GLU A CA 1
ATOM 726 C C . GLU A 1 95 ? 20.816 36.803 10.137 1.00 49.22 95 GLU A C 1
ATOM 728 O O . GLU A 1 95 ? 20.651 36.769 11.359 1.00 49.22 95 GLU A O 1
ATOM 733 N N . CYS A 1 96 ? 19.905 37.365 9.333 1.00 50.22 96 CYS A N 1
ATOM 734 C CA . CYS A 1 96 ? 18.781 38.161 9.831 1.00 50.22 96 CYS A CA 1
ATOM 735 C C . CYS A 1 96 ? 17.856 37.389 10.807 1.00 50.22 96 CYS A C 1
ATOM 737 O O . CYS A 1 96 ? 17.226 36.382 10.458 1.00 50.22 96 CYS A O 1
ATOM 739 N N . LYS A 1 97 ? 17.747 37.899 12.043 1.00 54.31 97 LYS A N 1
ATOM 740 C CA . LYS A 1 97 ? 16.903 37.374 13.130 1.00 54.31 97 LYS A CA 1
ATOM 741 C C . LYS A 1 97 ? 15.602 38.176 13.213 1.00 54.31 97 LYS A C 1
A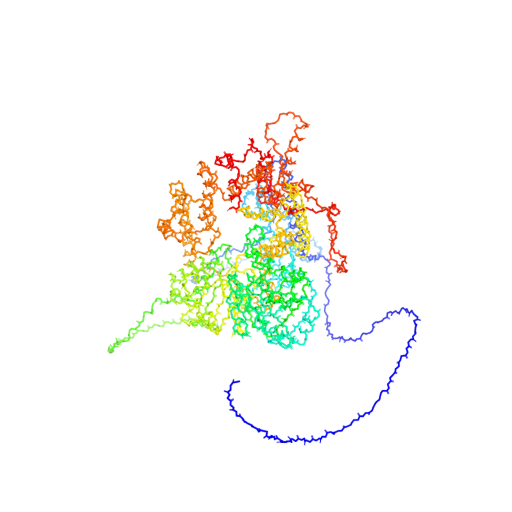TOM 743 O O . LYS A 1 97 ? 15.569 39.227 13.844 1.00 54.31 97 LYS A O 1
ATOM 748 N N . ILE A 1 98 ? 14.520 37.680 12.612 1.00 57.91 98 ILE A N 1
ATOM 749 C CA . ILE A 1 98 ? 13.202 38.319 12.758 1.00 57.91 98 ILE A CA 1
ATOM 750 C C . ILE A 1 98 ? 12.623 37.964 14.130 1.00 57.91 98 ILE A C 1
ATOM 752 O O . ILE A 1 98 ? 12.485 36.790 14.476 1.00 57.91 98 ILE A O 1
ATOM 756 N N . CYS A 1 99 ? 12.255 38.974 14.907 1.00 59.41 99 CYS A N 1
ATOM 757 C CA . CYS A 1 99 ? 11.680 38.808 16.237 1.00 59.41 99 CYS A CA 1
ATOM 758 C C . CYS A 1 99 ? 10.162 38.960 16.158 1.00 59.41 99 CYS A C 1
ATOM 760 O O . CYS A 1 99 ? 9.664 39.938 15.606 1.00 59.41 99 CYS A O 1
ATOM 762 N N . PHE A 1 100 ? 9.422 37.978 16.674 1.00 57.72 100 PHE A N 1
ATOM 763 C CA . PHE A 1 100 ? 7.966 38.055 16.749 1.00 57.72 100 PHE A CA 1
ATOM 764 C C . PHE A 1 100 ? 7.556 38.430 18.169 1.00 57.72 100 PHE A C 1
ATOM 766 O O . PHE A 1 100 ? 7.953 37.742 19.109 1.00 57.72 100 PHE A O 1
ATOM 773 N N . VAL A 1 101 ? 6.786 39.508 18.307 1.00 58.59 101 VAL A N 1
ATOM 774 C CA . VAL A 1 101 ? 6.383 40.115 19.581 1.00 58.59 101 VAL A CA 1
ATOM 775 C C . VAL A 1 101 ? 4.888 40.434 19.519 1.00 58.59 101 VAL A C 1
ATOM 777 O O . VAL A 1 101 ? 4.393 40.884 18.488 1.00 58.59 101 VAL A O 1
ATOM 780 N N . MET A 1 102 ? 4.165 40.179 20.608 1.00 61.44 102 MET A N 1
ATOM 781 C CA . MET A 1 102 ? 2.754 40.530 20.788 1.00 61.44 102 MET A CA 1
ATOM 782 C C . MET A 1 102 ? 2.571 41.245 22.124 1.00 61.44 102 MET A C 1
ATOM 784 O O . MET A 1 102 ? 3.215 40.865 23.103 1.00 61.44 102 MET A O 1
ATOM 788 N N . GLY A 1 103 ? 1.660 42.218 22.172 1.00 55.06 103 GLY A N 1
ATOM 789 C CA . GLY A 1 103 ? 1.178 42.786 23.429 1.00 55.06 103 GLY A CA 1
ATOM 790 C C . GLY A 1 103 ? 0.425 41.746 24.266 1.00 55.06 103 GLY A C 1
ATOM 791 O O . GLY A 1 103 ? -0.252 40.869 23.717 1.00 55.06 103 GLY A O 1
ATOM 792 N N . ARG A 1 104 ? 0.551 41.828 25.592 1.00 54.62 104 ARG A N 1
ATOM 793 C CA . ARG A 1 104 ? -0.111 40.944 26.556 1.00 54.62 104 ARG A CA 1
ATOM 794 C C . ARG A 1 104 ? -1.099 41.748 27.400 1.00 54.62 104 ARG A C 1
ATOM 796 O O . ARG A 1 104 ? -0.728 42.750 27.996 1.00 54.62 104 ARG A O 1
ATOM 803 N N . THR A 1 105 ? -2.345 41.289 27.475 1.00 47.88 105 THR A N 1
ATOM 804 C CA . THR A 1 105 ? -3.342 41.820 28.415 1.00 47.88 105 THR A CA 1
ATOM 805 C C . THR A 1 105 ? -3.016 41.358 29.832 1.00 47.88 105 THR A C 1
ATOM 807 O O . THR A 1 105 ? -2.728 40.170 30.015 1.00 47.88 105 THR A O 1
ATOM 810 N N . ASP A 1 106 ? -3.119 42.244 30.823 1.00 42.38 106 ASP A N 1
ATOM 811 C CA . ASP A 1 106 ? -2.902 41.883 32.226 1.00 42.38 106 ASP A CA 1
ATOM 812 C C . ASP A 1 106 ? -3.803 40.719 32.673 1.00 42.38 106 ASP A C 1
ATOM 814 O O . ASP A 1 106 ? -5.004 40.671 32.395 1.00 42.38 106 ASP A O 1
ATOM 818 N N . ILE A 1 107 ? -3.200 39.772 33.395 1.00 34.00 107 ILE A N 1
ATOM 819 C CA . ILE A 1 107 ? -3.905 38.690 34.085 1.00 34.00 107 ILE A CA 1
ATOM 820 C C . ILE A 1 107 ? -3.973 39.094 35.562 1.00 34.00 107 ILE A C 1
ATOM 822 O O . ILE A 1 107 ? -2.911 39.253 36.168 1.00 34.00 107 ILE A O 1
ATOM 826 N N . PRO A 1 108 ? -5.165 39.241 36.172 1.00 30.34 108 PRO A N 1
ATOM 827 C CA . PRO A 1 108 ? -5.260 39.547 37.593 1.00 30.34 108 PRO A CA 1
ATOM 828 C C . PRO A 1 108 ? -4.657 38.398 38.406 1.00 30.34 108 PRO A C 1
ATOM 830 O O . PRO A 1 108 ? -5.102 37.250 38.330 1.00 30.34 108 PRO A O 1
ATOM 833 N N . THR A 1 109 ? -3.616 38.701 39.176 1.00 29.05 109 THR A N 1
ATOM 834 C CA . THR A 1 109 ? -2.890 37.718 39.979 1.00 29.05 109 THR A CA 1
ATOM 835 C C . THR A 1 109 ? -3.703 37.326 41.209 1.00 29.05 109 THR A C 1
ATOM 837 O O . THR A 1 109 ? -3.661 38.016 42.227 1.00 29.05 109 THR A O 1
ATOM 840 N N . CYS A 1 110 ? -4.405 36.192 41.151 1.00 26.31 110 CYS A N 1
ATOM 841 C CA . CYS A 1 110 ? -4.846 35.515 42.368 1.00 26.31 110 CYS A CA 1
ATOM 842 C C . CYS A 1 110 ? -3.607 35.080 43.157 1.00 26.31 110 CYS A C 1
ATOM 844 O O . CYS A 1 110 ? -2.869 34.189 42.730 1.00 26.31 110 CYS A O 1
ATOM 846 N N . SER A 1 111 ? -3.367 35.741 44.285 1.00 28.12 111 SER A N 1
ATOM 847 C CA . SER A 1 111 ? -2.292 35.401 45.205 1.00 28.12 111 SER A CA 1
ATOM 848 C C . SER A 1 111 ? -2.508 34.023 45.829 1.00 28.12 111 SER A C 1
ATOM 850 O O . SER A 1 111 ? -3.631 33.559 46.033 1.00 28.12 111 SER A O 1
ATOM 852 N N . SER A 1 112 ? -1.403 33.377 46.188 1.00 26.41 112 SER A N 1
ATOM 853 C CA . SER A 1 112 ? -1.415 32.349 47.222 1.00 26.41 112 SER A CA 1
ATOM 854 C C . SER A 1 112 ? -1.952 32.925 48.532 1.00 26.41 112 SER A C 1
ATOM 856 O O . SER A 1 112 ? -1.610 34.058 48.872 1.00 26.41 112 SER A O 1
ATOM 858 N N . ASN A 1 113 ? -2.630 32.106 49.338 1.00 26.52 113 ASN A N 1
ATOM 859 C CA . ASN A 1 113 ? -2.237 32.018 50.742 1.00 26.52 113 ASN A CA 1
ATOM 860 C C . ASN A 1 113 ? -2.640 30.701 51.405 1.00 26.52 113 ASN A C 1
ATOM 862 O O . ASN A 1 113 ? -3.692 30.122 51.137 1.00 26.52 113 ASN A O 1
ATOM 866 N N . THR A 1 114 ? -1.745 30.251 52.277 1.00 26.22 114 THR A N 1
ATOM 867 C CA . THR A 1 114 ? -1.874 29.090 53.156 1.00 26.22 114 THR A CA 1
ATOM 868 C C . THR A 1 114 ? -2.927 29.347 54.238 1.00 26.22 114 THR A C 1
ATOM 870 O O . THR A 1 114 ? -3.101 30.480 54.683 1.00 26.22 114 THR A O 1
ATOM 873 N N . THR A 1 115 ? -3.599 28.300 54.714 1.00 25.47 115 THR A N 1
ATOM 874 C CA . THR A 1 115 ? -4.491 28.376 55.883 1.00 25.47 115 THR A CA 1
ATOM 875 C C . THR A 1 115 ? -3.710 28.666 57.174 1.00 25.47 115 THR A C 1
ATOM 877 O O . THR A 1 115 ? -2.788 27.904 57.478 1.00 25.47 115 THR A O 1
ATOM 880 N N . PRO A 1 116 ? -4.080 29.686 57.973 1.00 28.39 116 PRO A N 1
ATOM 881 C CA . PRO A 1 116 ? -3.568 29.855 59.331 1.00 28.39 116 PRO A CA 1
ATOM 882 C C . PRO A 1 116 ? -4.286 28.911 60.310 1.00 28.39 116 PRO A C 1
ATOM 884 O O . PRO A 1 116 ? -5.470 28.615 60.145 1.00 28.39 116 PRO A O 1
ATOM 887 N N . ALA A 1 117 ? -3.575 28.452 61.342 1.00 25.33 117 ALA A N 1
ATOM 888 C CA . ALA A 1 117 ? -4.140 27.622 62.407 1.00 25.33 117 ALA A CA 1
ATOM 889 C C . ALA A 1 117 ? -4.698 28.469 63.570 1.00 25.33 117 ALA A C 1
ATOM 891 O O . ALA A 1 117 ? -4.364 29.642 63.728 1.00 25.33 117 ALA A O 1
ATOM 892 N N . THR A 1 118 ? -5.554 27.856 64.387 1.00 26.31 118 THR A N 1
ATOM 893 C CA . THR A 1 118 ? -6.241 28.473 65.535 1.00 26.31 118 THR A CA 1
ATOM 894 C C . THR A 1 118 ? -5.341 28.673 66.756 1.00 26.31 118 THR A C 1
ATOM 896 O O . THR A 1 118 ? -4.660 27.731 67.158 1.00 26.31 118 THR A O 1
ATOM 899 N N . SER A 1 119 ? -5.497 29.811 67.442 1.00 26.25 119 SER A N 1
ATOM 900 C CA . SER A 1 119 ? -5.052 30.019 68.830 1.00 26.25 119 SER A CA 1
ATOM 901 C C . SER A 1 119 ? -6.123 30.795 69.615 1.00 26.25 119 SER A C 1
ATOM 903 O O . SER A 1 119 ? -6.505 31.878 69.168 1.00 26.25 119 SER A O 1
ATOM 905 N N . PRO A 1 120 ? -6.627 30.290 70.756 1.00 33.94 120 PRO A N 1
ATOM 906 C CA . PRO A 1 120 ? -7.579 31.009 71.601 1.00 33.94 120 PRO A CA 1
ATOM 907 C C . PRO A 1 120 ? -6.889 31.737 72.766 1.00 33.94 120 PRO A C 1
ATOM 909 O O . PRO A 1 120 ? -5.962 31.195 73.358 1.00 33.94 120 PRO A O 1
ATOM 912 N N . LEU A 1 121 ? -7.408 32.907 73.154 1.00 25.78 121 LEU A N 1
ATOM 913 C CA . LEU A 1 121 ? -7.705 33.289 74.550 1.00 25.78 121 LEU A CA 1
ATOM 914 C C . LEU A 1 121 ? -8.367 34.678 74.605 1.00 25.78 121 LEU A C 1
ATOM 916 O O . LEU A 1 121 ? -8.295 35.451 73.652 1.00 25.78 121 LEU A O 1
ATOM 920 N N . SER A 1 122 ? -9.066 34.973 75.702 1.00 24.92 122 SER A N 1
ATOM 921 C CA . SER A 1 122 ? -9.952 36.134 75.833 1.00 24.92 122 SER A CA 1
ATOM 922 C C . SER A 1 122 ? -9.475 37.157 76.869 1.00 24.92 122 SER A C 1
ATOM 924 O O . SER A 1 122 ? -9.064 36.785 77.966 1.00 24.92 122 SER A O 1
ATOM 926 N N . ARG A 1 123 ? -9.620 38.450 76.536 1.00 27.36 123 ARG A N 1
ATOM 927 C CA . ARG A 1 123 ? -10.052 39.576 77.402 1.00 27.36 123 ARG A CA 1
ATOM 928 C C . ARG A 1 123 ? -10.030 40.887 76.591 1.00 27.36 123 ARG A C 1
ATOM 930 O O . ARG A 1 123 ? -9.129 41.092 75.788 1.00 27.36 123 ARG A O 1
ATOM 937 N N . GLY A 1 124 ? -11.029 41.751 76.782 1.00 23.20 124 GLY A N 1
ATOM 938 C CA . GLY A 1 124 ? -11.013 43.167 76.350 1.00 23.20 124 GLY A CA 1
ATOM 939 C C . GLY A 1 124 ? -10.934 44.081 77.586 1.00 23.20 124 GLY A C 1
ATOM 940 O O . GLY A 1 124 ? -10.432 43.605 78.606 1.00 23.20 124 GLY A O 1
ATOM 941 N N . PRO A 1 125 ? -11.537 45.293 77.601 1.00 47.59 125 PRO A N 1
ATOM 942 C CA . PRO A 1 125 ? -12.129 46.091 76.508 1.00 47.59 125 PRO A CA 1
ATOM 943 C C . PRO A 1 125 ? -11.742 47.608 76.599 1.00 47.59 125 PRO A C 1
ATOM 945 O O . PRO A 1 125 ? -10.827 47.947 77.338 1.00 47.59 125 PRO A O 1
ATOM 948 N N . ARG A 1 126 ? -12.527 48.511 75.960 1.00 26.30 126 ARG A N 1
ATOM 949 C CA . ARG A 1 126 ? -12.578 50.001 76.146 1.00 26.30 126 ARG A CA 1
ATOM 950 C C . ARG A 1 126 ? -11.383 50.837 75.609 1.00 26.30 126 ARG A C 1
ATOM 952 O O . ARG A 1 126 ? -10.293 50.306 75.472 1.00 26.30 126 ARG A O 1
ATOM 959 N N . SER A 1 127 ? -11.532 52.134 75.273 1.00 27.23 127 SER A N 1
ATOM 960 C CA . SER A 1 127 ? -12.733 52.968 74.987 1.00 27.23 127 SER A CA 1
ATOM 961 C C . SER A 1 127 ? -12.397 54.258 74.188 1.00 27.23 127 SER A C 1
ATOM 963 O O . SER A 1 127 ? -11.232 54.615 74.115 1.00 27.23 127 SER A O 1
ATOM 965 N N . GLU A 1 128 ? -13.441 54.947 73.665 1.00 27.56 128 GLU A N 1
ATOM 966 C CA . GLU A 1 128 ? -13.594 56.435 73.557 1.00 27.56 128 GLU A CA 1
ATOM 967 C C . GLU A 1 128 ? -12.574 57.258 72.713 1.00 27.56 128 GLU A C 1
ATOM 969 O O . GLU A 1 128 ? -11.466 56.820 72.471 1.00 27.56 128 GLU A O 1
ATOM 974 N N . ARG A 1 129 ? -12.779 58.484 72.194 1.00 27.30 129 ARG A N 1
ATOM 975 C CA . ARG A 1 129 ? -13.849 59.480 71.888 1.00 27.30 129 ARG A CA 1
ATOM 976 C C . ARG A 1 129 ? -13.107 60.627 71.119 1.00 27.30 129 ARG A C 1
ATOM 978 O O . ARG A 1 129 ? -11.900 60.738 71.267 1.00 27.30 129 ARG A O 1
ATOM 985 N N . LYS A 1 130 ? -13.705 61.319 70.128 1.00 27.08 130 LYS A N 1
ATOM 986 C CA . LYS A 1 130 ? -14.180 62.745 70.144 1.00 27.08 130 LYS A CA 1
ATOM 987 C C . LYS A 1 130 ? -13.164 63.819 70.653 1.00 27.08 130 LYS A C 1
ATOM 989 O O . LYS A 1 130 ? -12.484 63.548 71.625 1.00 27.08 130 LYS A O 1
ATOM 994 N N . THR A 1 131 ? -13.050 65.063 70.137 1.00 26.06 131 THR A N 1
ATOM 995 C CA . THR A 1 131 ? -13.849 65.874 69.163 1.00 26.06 131 THR A CA 1
ATOM 996 C C . THR A 1 131 ? -13.130 67.183 68.754 1.00 26.06 131 THR A C 1
ATOM 998 O O . THR A 1 131 ? -12.472 67.754 69.612 1.00 26.06 131 THR A O 1
ATOM 1001 N N . GLY A 1 132 ? -13.428 67.737 67.558 1.00 26.47 132 GLY A N 1
ATOM 1002 C CA . GLY A 1 132 ? -13.285 69.177 67.202 1.00 26.47 132 GLY A CA 1
ATOM 1003 C C . GLY A 1 132 ? -11.849 69.720 67.048 1.00 26.47 132 GLY A C 1
ATOM 1004 O O . GLY A 1 132 ? -10.921 69.119 67.565 1.00 26.47 132 GLY A O 1
ATOM 1005 N N . HIS A 1 133 ? -11.545 70.828 66.359 1.00 26.14 133 HIS A N 1
ATOM 1006 C CA . HIS A 1 133 ? -12.263 71.739 65.432 1.00 26.14 133 HIS A CA 1
ATOM 1007 C C . HIS A 1 133 ? -11.199 72.264 64.401 1.00 26.14 133 HIS A C 1
ATOM 1009 O O . HIS A 1 133 ? -10.133 71.659 64.338 1.00 26.14 133 HIS A O 1
ATOM 1015 N N . VAL A 1 134 ? -11.321 73.266 63.511 1.00 26.23 134 VAL A N 1
ATOM 1016 C CA . VAL A 1 134 ? -12.177 74.465 63.310 1.00 26.23 134 VAL A CA 1
ATOM 1017 C C . VAL A 1 134 ? -12.496 74.611 61.791 1.00 26.23 134 VAL A C 1
ATOM 1019 O O . VAL A 1 134 ? -12.107 73.767 60.987 1.00 26.23 134 VAL A O 1
ATOM 1022 N N . GLU A 1 135 ? -13.240 75.646 61.398 1.00 28.08 135 GLU A N 1
ATOM 1023 C CA . GLU A 1 135 ? -13.548 76.073 60.014 1.00 28.08 135 GLU A CA 1
ATOM 1024 C C . GLU A 1 135 ? -12.369 76.881 59.380 1.00 28.08 135 GLU A C 1
ATOM 1026 O O . GLU A 1 135 ? -11.403 77.180 60.076 1.00 28.08 135 GLU A O 1
ATOM 1031 N N . ALA A 1 136 ? -12.318 77.253 58.086 1.00 26.33 136 ALA A N 1
ATOM 1032 C CA . ALA A 1 136 ? -13.412 77.688 57.204 1.00 26.33 136 ALA A CA 1
ATOM 1033 C C . ALA A 1 136 ? -13.116 77.641 55.675 1.00 26.33 136 ALA A C 1
ATOM 1035 O O . ALA A 1 136 ? -12.073 77.165 55.240 1.00 26.33 136 ALA A O 1
ATOM 1036 N N . ALA A 1 137 ? -14.051 78.231 54.906 1.00 27.02 137 ALA A N 1
ATOM 1037 C CA . ALA A 1 137 ? -13.999 78.677 53.497 1.00 27.02 137 ALA A CA 1
ATOM 1038 C C . ALA A 1 137 ? -14.595 77.774 52.375 1.00 27.02 137 ALA A C 1
ATOM 1040 O O . ALA A 1 137 ? -14.129 76.685 52.067 1.00 27.02 137 ALA A O 1
ATOM 1041 N N . HIS A 1 138 ? -15.609 78.349 51.709 1.00 26.56 138 HIS A N 1
ATOM 1042 C CA . HIS A 1 138 ? -16.131 78.127 50.345 1.00 26.56 138 HIS A CA 1
ATOM 1043 C C . HIS A 1 138 ? -16.641 76.750 49.846 1.00 26.56 138 HIS A C 1
ATOM 1045 O O . HIS A 1 138 ? -15.935 75.929 49.270 1.00 26.56 138 HIS A O 1
ATOM 1051 N N . ARG A 1 139 ? -17.981 76.640 49.844 1.00 27.34 139 ARG A N 1
ATOM 1052 C CA . ARG A 1 139 ? -18.789 76.130 48.705 1.00 27.34 139 ARG A CA 1
ATOM 1053 C C . ARG A 1 139 ? -19.136 77.345 47.795 1.00 27.34 139 ARG A C 1
ATOM 1055 O O . ARG A 1 139 ? -18.851 78.469 48.197 1.00 27.34 139 ARG A O 1
ATOM 1062 N N . ALA A 1 140 ? -19.757 77.288 46.613 1.00 30.55 140 ALA A N 1
ATOM 1063 C CA . ALA A 1 140 ? -20.445 76.257 45.816 1.00 30.55 140 ALA A CA 1
ATOM 1064 C C . ALA A 1 140 ? -20.338 76.662 44.304 1.00 30.55 140 ALA A C 1
ATOM 1066 O O . ALA A 1 140 ? -19.659 77.639 44.012 1.00 30.55 140 ALA A O 1
ATOM 1067 N N . ARG A 1 141 ? -20.961 76.044 43.282 1.00 29.69 141 ARG A N 1
ATOM 1068 C CA . ARG A 1 141 ? -21.924 74.924 43.180 1.00 29.69 141 ARG A CA 1
ATOM 1069 C C . ARG A 1 141 ? -21.772 74.224 41.808 1.00 29.69 141 ARG A C 1
ATOM 1071 O O . ARG A 1 141 ? -21.247 74.795 40.863 1.00 29.69 141 ARG A O 1
ATOM 1078 N N . SER A 1 142 ? -22.271 72.997 41.711 1.00 28.27 142 SER A N 1
ATOM 1079 C CA . SER A 1 142 ? -22.318 72.107 40.538 1.00 28.27 142 SER A CA 1
ATOM 1080 C C . SER A 1 142 ? -23.496 72.329 39.570 1.00 28.27 142 SER A C 1
ATOM 1082 O O . SER A 1 142 ? -24.603 72.621 40.023 1.00 28.27 142 SER A O 1
ATOM 1084 N N . THR A 1 143 ? -23.331 71.921 38.306 1.00 27.44 143 THR A N 1
ATOM 1085 C CA . THR A 1 143 ? -24.379 71.241 37.506 1.00 27.44 143 THR A CA 1
ATOM 1086 C C . THR A 1 143 ? -23.844 69.892 37.004 1.00 27.44 143 THR A C 1
ATOM 1088 O O . THR A 1 143 ? -22.632 69.696 36.942 1.00 27.44 143 THR A O 1
ATOM 1091 N N . ALA A 1 144 ? -24.723 68.921 36.725 1.00 31.94 144 ALA A N 1
ATOM 1092 C CA . ALA A 1 144 ? -24.321 67.537 36.452 1.00 31.94 144 ALA A CA 1
ATOM 1093 C C . ALA A 1 144 ? -25.220 66.839 35.418 1.00 31.94 144 ALA A C 1
ATOM 1095 O O . ALA A 1 144 ? -26.437 67.017 35.429 1.00 31.94 144 ALA A O 1
ATOM 1096 N N . GLN A 1 145 ? -24.626 65.969 34.597 1.00 28.28 145 GLN A N 1
ATOM 1097 C CA . GLN A 1 145 ? -25.317 64.908 33.856 1.00 28.28 145 GLN A CA 1
ATOM 1098 C C . GLN A 1 145 ? -24.461 63.636 33.857 1.00 28.28 145 GLN A C 1
ATOM 1100 O O . GLN A 1 145 ? -23.250 63.688 33.655 1.00 28.28 145 GLN A O 1
ATOM 1105 N N . GLN A 1 146 ? -25.096 62.489 34.096 1.00 31.98 146 GLN A N 1
ATOM 1106 C CA . GLN A 1 146 ? -24.439 61.182 34.165 1.00 31.98 146 GLN A CA 1
ATOM 1107 C C . GLN A 1 146 ? -24.488 60.452 32.813 1.00 31.98 146 GLN A C 1
ATOM 1109 O O . GLN A 1 146 ? -25.476 60.539 32.084 1.00 31.98 146 GLN A O 1
ATOM 1114 N N . LYS A 1 147 ? -23.465 59.638 32.530 1.00 29.31 147 LYS A N 1
ATOM 1115 C CA . LYS A 1 147 ? -23.527 58.520 31.573 1.00 29.31 147 LYS A CA 1
ATOM 1116 C C . LYS A 1 147 ? -22.927 57.269 32.217 1.00 29.31 147 LYS A C 1
ATOM 1118 O O . LYS A 1 147 ? -22.033 57.373 33.050 1.00 29.31 147 LYS A O 1
ATOM 1123 N N . GLY A 1 148 ? -23.491 56.109 31.879 1.00 29.00 148 GLY A N 1
ATOM 1124 C CA . GLY A 1 148 ? -23.216 54.837 32.555 1.00 29.00 148 GLY A CA 1
ATOM 1125 C C . GLY A 1 148 ? -21.868 54.185 32.202 1.00 29.00 148 GLY A C 1
ATOM 1126 O O . GLY A 1 148 ? -21.184 54.639 31.284 1.00 29.00 148 GLY A O 1
ATOM 1127 N N . PRO A 1 149 ? -21.496 53.106 32.917 1.00 32.06 149 PRO A N 1
ATOM 1128 C CA . PRO A 1 149 ? -20.213 52.427 32.750 1.00 32.06 149 PRO A CA 1
ATOM 1129 C C . PRO A 1 149 ? -20.124 51.674 31.414 1.00 32.06 149 PRO A C 1
ATOM 1131 O O . PRO A 1 149 ? -21.020 50.908 31.059 1.00 32.06 149 PRO A O 1
ATOM 1134 N N . GLY A 1 150 ? -19.021 51.873 30.690 1.00 30.03 150 GLY A N 1
ATOM 1135 C CA . GLY A 1 150 ? -18.686 51.101 29.491 1.00 30.03 150 GLY A CA 1
ATOM 1136 C C . GLY A 1 150 ? -18.067 49.738 29.819 1.00 30.03 150 GLY A C 1
ATOM 1137 O O . GLY A 1 150 ? -17.503 49.539 30.893 1.00 30.03 150 GLY A O 1
ATOM 1138 N N . GLU A 1 151 ? -18.149 48.795 28.876 1.00 32.78 151 GLU A N 1
ATOM 1139 C CA . GLU A 1 151 ? -17.392 47.538 28.944 1.00 32.78 151 GLU A CA 1
ATOM 1140 C C . GLU A 1 151 ? -15.882 47.854 28.879 1.00 32.78 151 GLU A C 1
ATOM 1142 O O . GLU A 1 151 ? -15.440 48.493 27.925 1.00 32.78 151 GLU A O 1
ATOM 1147 N N . ASN A 1 152 ? -15.086 47.402 29.859 1.00 36.91 152 ASN A N 1
ATOM 1148 C CA . ASN A 1 152 ? -13.623 47.542 29.825 1.00 36.91 152 ASN A CA 1
ATOM 1149 C C . ASN A 1 152 ? -13.044 46.777 28.620 1.00 36.91 152 ASN A C 1
ATOM 1151 O O . ASN A 1 152 ? -12.867 45.556 28.671 1.00 36.91 152 ASN A O 1
ATOM 1155 N N . GLU A 1 153 ? -12.733 47.489 27.538 1.00 40.66 153 GLU A N 1
ATOM 1156 C CA . GLU A 1 153 ? -12.014 46.930 26.397 1.00 40.66 153 GLU A CA 1
ATOM 1157 C C . GLU A 1 153 ? -10.568 46.616 26.804 1.00 40.66 153 GLU A C 1
ATOM 1159 O O . GLU A 1 153 ? -9.787 47.504 27.133 1.00 40.66 153 GLU A O 1
ATOM 1164 N N . THR A 1 154 ? -10.187 45.339 26.764 1.00 46.50 154 THR A N 1
ATOM 1165 C CA . THR A 1 154 ? -8.792 44.929 26.965 1.00 46.50 154 THR A CA 1
ATOM 1166 C C . THR A 1 154 ? -7.911 45.454 25.820 1.00 46.50 154 THR A C 1
ATOM 1168 O O . THR A 1 154 ? -8.315 45.262 24.664 1.00 46.50 154 THR A O 1
ATOM 1171 N N . PRO A 1 155 ? -6.711 46.009 26.085 1.00 51.06 155 PRO A N 1
ATOM 1172 C CA . PRO A 1 155 ? -5.798 46.463 25.035 1.00 51.06 155 PRO A CA 1
ATOM 1173 C C . PRO A 1 155 ? -5.391 45.298 24.116 1.00 51.06 155 PRO A C 1
ATOM 1175 O O . PRO A 1 155 ? -5.042 44.213 24.583 1.00 51.06 155 PRO A O 1
ATOM 1178 N N . LYS A 1 156 ? -5.483 45.501 22.798 1.00 50.53 156 LYS A N 1
ATOM 1179 C CA . LYS A 1 156 ? -5.203 44.504 21.745 1.00 50.53 156 LYS A CA 1
ATOM 1180 C C . LYS A 1 156 ? -3.980 44.875 20.894 1.00 50.53 156 LYS A C 1
ATOM 1182 O O . LYS A 1 156 ? -3.360 43.975 20.324 1.00 50.53 156 LYS A O 1
ATOM 1187 N N . GLY A 1 157 ? -3.670 46.165 20.773 1.00 57.59 157 GLY A N 1
ATOM 1188 C CA . GLY A 1 157 ? -2.500 46.719 20.085 1.00 57.59 157 GLY A CA 1
ATOM 1189 C C . GLY A 1 157 ? -1.324 47.049 21.014 1.00 57.59 157 GLY A C 1
ATOM 1190 O O . GLY A 1 157 ? -1.414 46.923 22.233 1.00 57.59 157 GLY A O 1
ATOM 1191 N N . VAL A 1 158 ? -0.204 47.480 20.423 1.00 63.00 158 VAL A N 1
ATOM 1192 C CA . VAL A 1 158 ? 0.907 48.102 21.175 1.00 63.00 158 VAL A CA 1
ATOM 1193 C C . VAL A 1 158 ? 0.555 49.549 21.519 1.00 63.00 158 VAL A C 1
ATOM 1195 O O . VAL A 1 158 ? 0.878 50.012 22.607 1.00 63.00 158 VAL A O 1
ATOM 1198 N N . ASP A 1 159 ? -0.171 50.224 20.630 1.00 64.31 159 ASP A N 1
ATOM 1199 C CA . ASP A 1 159 ? -0.688 51.577 20.829 1.00 64.31 159 ASP A CA 1
ATOM 1200 C C . ASP A 1 159 ? -1.644 51.613 22.034 1.00 64.31 159 ASP A C 1
ATOM 1202 O O . ASP A 1 159 ? -1.423 52.387 22.961 1.00 64.31 159 ASP A O 1
ATOM 1206 N N . ASP A 1 160 ? -2.590 50.668 22.113 1.00 68.50 160 ASP A N 1
ATOM 1207 C CA . ASP A 1 160 ? -3.492 50.477 23.258 1.00 68.50 160 ASP A CA 1
ATOM 1208 C C . ASP A 1 160 ? -2.732 50.268 24.590 1.00 68.50 160 ASP A C 1
ATOM 1210 O O . ASP A 1 160 ? -3.194 50.686 25.650 1.00 68.50 160 ASP A O 1
ATOM 1214 N N . LEU A 1 161 ? -1.564 49.606 24.564 1.00 66.12 161 LEU A N 1
ATOM 1215 C CA . LEU A 1 161 ? -0.716 49.413 25.752 1.00 66.12 161 LEU A CA 1
ATOM 1216 C C . LEU A 1 161 ? 0.042 50.692 26.130 1.00 66.12 161 LEU A C 1
ATOM 1218 O O . LEU A 1 161 ? 0.222 50.966 27.316 1.00 66.12 161 LEU A O 1
ATOM 1222 N N . ILE A 1 162 ? 0.477 51.480 25.145 1.00 73.19 162 ILE A N 1
ATOM 1223 C CA . ILE A 1 162 ? 1.105 52.792 25.357 1.00 73.19 162 ILE A CA 1
ATOM 1224 C C . ILE A 1 162 ? 0.081 53.794 25.910 1.00 73.19 162 ILE A C 1
ATOM 1226 O O . ILE A 1 162 ? 0.427 54.583 26.788 1.00 73.19 162 ILE A O 1
ATOM 1230 N N . GLU A 1 163 ? -1.170 53.732 25.456 1.00 72.81 163 GLU A N 1
ATOM 1231 C CA . GLU A 1 163 ? -2.287 54.527 25.975 1.00 72.81 163 GLU A CA 1
ATOM 1232 C C . GLU A 1 163 ? -2.661 54.107 27.410 1.00 72.81 163 GLU A C 1
ATOM 1234 O O . GLU A 1 163 ? -2.783 54.958 28.288 1.00 72.81 163 GLU A O 1
ATOM 1239 N N . ALA A 1 164 ? -2.754 52.800 27.689 1.00 73.06 164 ALA A N 1
ATOM 1240 C CA . ALA A 1 164 ? -3.138 52.281 29.007 1.00 73.06 164 ALA A CA 1
ATOM 1241 C C . ALA A 1 164 ? -2.036 52.351 30.087 1.00 73.06 164 ALA A C 1
ATOM 1243 O O . ALA A 1 164 ? -2.352 52.396 31.278 1.00 73.06 164 ALA A O 1
ATOM 1244 N N . HIS A 1 165 ? -0.752 52.320 29.708 1.00 72.19 165 HIS A N 1
ATOM 1245 C CA . HIS A 1 165 ? 0.371 52.197 30.655 1.00 72.19 165 HIS A CA 1
ATOM 1246 C C . HIS A 1 165 ? 1.492 53.235 30.466 1.00 72.19 165 HIS A C 1
ATOM 1248 O O . HIS A 1 165 ? 2.464 53.229 31.225 1.00 72.19 165 HIS A O 1
ATOM 1254 N N . GLY A 1 166 ? 1.371 54.131 29.485 1.00 74.44 166 GLY A N 1
ATOM 1255 C CA . GLY A 1 166 ? 2.380 55.133 29.146 1.00 74.44 166 GLY A CA 1
ATOM 1256 C C . GLY A 1 166 ? 3.539 54.580 28.307 1.00 74.44 166 GLY A C 1
ATOM 1257 O O . GLY A 1 166 ? 3.921 53.411 28.391 1.00 74.44 166 GLY A O 1
ATOM 1258 N N . HIS A 1 167 ? 4.159 55.449 27.506 1.00 76.25 167 HIS A N 1
ATOM 1259 C CA . HIS A 1 167 ? 5.219 55.034 26.583 1.00 76.25 167 HIS A CA 1
ATOM 1260 C C . HIS A 1 167 ? 6.506 54.565 27.290 1.00 76.25 167 HIS A C 1
ATOM 1262 O O . HIS A 1 167 ? 7.139 53.628 26.814 1.00 76.25 167 HIS A O 1
ATOM 1268 N N . GLN A 1 168 ? 6.893 55.156 28.431 1.00 76.75 168 GLN A N 1
ATOM 1269 C CA . GLN A 1 168 ? 8.144 54.801 29.127 1.00 76.75 168 GLN A CA 1
ATOM 1270 C C . GLN A 1 168 ? 8.136 53.378 29.731 1.00 76.75 168 GLN A C 1
ATOM 1272 O O . GLN A 1 168 ? 9.087 52.629 29.475 1.00 76.75 168 GLN A O 1
ATOM 1277 N N . PRO A 1 169 ? 7.099 52.926 30.473 1.00 76.19 169 PRO A N 1
ATOM 1278 C CA . PRO A 1 169 ? 7.034 51.539 30.942 1.00 76.19 169 PRO A CA 1
ATOM 1279 C C . PRO A 1 169 ? 7.015 50.520 29.798 1.00 76.19 169 PRO A C 1
ATOM 1281 O O . PRO A 1 169 ? 7.722 49.517 29.869 1.00 76.19 169 PRO A O 1
ATOM 1284 N N . VAL A 1 170 ? 6.265 50.791 28.725 1.00 73.56 170 VAL A N 1
ATOM 1285 C CA . VAL A 1 170 ? 6.157 49.879 27.576 1.00 73.56 170 VAL A CA 1
ATOM 1286 C C . VAL A 1 170 ? 7.472 49.819 26.788 1.00 73.56 170 VAL A C 1
ATOM 1288 O O . VAL A 1 170 ? 7.989 48.732 26.541 1.00 73.56 170 VAL A O 1
ATOM 1291 N N . ALA A 1 171 ? 8.082 50.961 26.456 1.00 73.94 171 ALA A N 1
ATOM 1292 C CA . ALA A 1 171 ? 9.359 50.996 25.741 1.00 73.94 171 ALA A CA 1
ATOM 1293 C C . ALA A 1 171 ? 10.506 50.371 26.555 1.00 73.94 171 ALA A C 1
ATOM 1295 O O . ALA A 1 171 ? 11.326 49.640 26.001 1.00 73.94 171 ALA A O 1
ATOM 1296 N N . SER A 1 172 ? 10.558 50.605 27.871 1.00 77.19 172 SER A N 1
ATOM 1297 C CA . SER A 1 172 ? 11.616 50.042 28.720 1.00 77.19 172 SER A CA 1
ATOM 1298 C C . SER A 1 172 ? 11.469 48.536 28.977 1.00 77.19 172 SER A C 1
ATOM 1300 O O . SER A 1 172 ? 12.491 47.865 29.116 1.00 77.19 172 SER A O 1
ATOM 1302 N N . ASP A 1 173 ? 10.251 47.981 28.979 1.00 75.81 173 ASP A N 1
ATOM 1303 C CA . ASP A 1 173 ? 10.017 46.526 28.985 1.00 75.81 173 ASP A CA 1
ATOM 1304 C C . ASP A 1 173 ? 10.408 45.895 27.635 1.00 75.81 173 ASP A C 1
ATOM 1306 O O . ASP A 1 173 ? 11.074 44.861 27.614 1.00 75.81 173 ASP A O 1
ATOM 1310 N N . LEU A 1 174 ? 10.099 46.558 26.509 1.00 73.94 174 LEU A N 1
ATOM 1311 C CA . LEU A 1 174 ? 10.491 46.106 25.166 1.00 73.94 174 LEU A CA 1
ATOM 1312 C C . LEU A 1 174 ? 12.017 46.086 24.978 1.00 73.94 174 LEU A C 1
ATOM 1314 O O . LEU A 1 174 ? 12.562 45.110 24.469 1.00 73.94 174 LEU A O 1
ATOM 1318 N N . LEU A 1 175 ? 12.716 47.136 25.419 1.00 74.00 175 LEU A N 1
ATOM 1319 C CA . LEU A 1 175 ? 14.180 47.238 25.342 1.00 74.00 175 LEU A CA 1
ATOM 1320 C C . LEU A 1 175 ? 14.902 46.245 26.269 1.00 74.00 175 LEU A C 1
ATOM 1322 O O . LEU A 1 175 ? 16.042 45.873 25.998 1.00 74.00 175 LEU A O 1
ATOM 1326 N N . LYS A 1 176 ? 14.244 45.791 27.343 1.00 73.62 176 LYS A N 1
ATOM 1327 C CA . LYS A 1 176 ? 14.750 44.754 28.260 1.00 73.62 176 LYS A CA 1
ATOM 1328 C C . LYS A 1 176 ? 14.295 43.338 27.876 1.00 73.62 176 LYS A C 1
ATOM 1330 O O . LYS A 1 176 ? 14.677 42.375 28.543 1.00 73.62 176 LYS A O 1
ATOM 1335 N N . PHE A 1 177 ? 13.501 43.181 26.813 1.00 74.25 177 PHE A N 1
ATOM 1336 C CA . PHE A 1 177 ? 12.937 41.895 26.411 1.00 74.25 177 PHE A CA 1
ATOM 1337 C C . PHE A 1 177 ? 14.018 40.947 25.863 1.00 74.25 177 PHE A C 1
ATOM 1339 O O . PHE A 1 177 ? 14.517 41.113 24.749 1.00 74.25 177 PHE A O 1
ATOM 1346 N N . ASN A 1 178 ? 14.378 39.913 26.628 1.00 66.81 178 ASN A N 1
ATOM 1347 C CA . ASN A 1 178 ? 15.440 38.984 26.236 1.00 66.81 178 ASN A CA 1
ATOM 1348 C C . ASN A 1 178 ? 14.969 38.000 25.140 1.00 66.81 178 ASN A C 1
ATOM 1350 O O . ASN A 1 178 ? 14.241 37.035 25.391 1.00 66.81 178 ASN A O 1
ATOM 1354 N N . LEU A 1 179 ? 15.399 38.253 23.901 1.00 63.41 179 LEU A N 1
ATOM 1355 C CA . LEU A 1 179 ? 14.949 37.580 22.678 1.00 63.41 179 LEU A CA 1
ATOM 1356 C C . LEU A 1 179 ? 15.538 36.166 22.502 1.00 63.41 179 LEU A C 1
ATOM 1358 O O . LEU A 1 179 ? 16.498 35.931 21.763 1.00 63.41 179 LEU A O 1
ATOM 1362 N N . SER A 1 180 ? 14.899 35.202 23.164 1.00 63.28 180 SER A N 1
ATOM 1363 C CA . SER A 1 180 ? 15.240 33.777 23.117 1.00 63.28 180 SER A CA 1
ATOM 1364 C C . SER A 1 180 ? 14.684 33.036 21.881 1.00 63.28 180 SER A C 1
ATOM 1366 O O . SER A 1 180 ? 13.623 33.375 21.345 1.00 63.28 180 SER A O 1
ATOM 1368 N N . PRO A 1 181 ? 15.310 31.915 21.464 1.00 58.38 181 PRO A N 1
ATOM 1369 C CA . PRO A 1 181 ? 14.674 30.910 20.613 1.00 58.38 181 PRO A CA 1
ATOM 1370 C C . PRO A 1 181 ? 13.420 30.250 21.227 1.00 58.38 181 PRO A C 1
ATOM 1372 O O . PRO A 1 181 ? 12.621 29.685 20.470 1.00 58.38 181 PRO A O 1
ATOM 1375 N N . SER A 1 182 ? 13.239 30.280 22.550 1.00 63.72 182 SER A N 1
ATOM 1376 C CA . SER A 1 182 ? 11.989 29.906 23.232 1.00 63.72 182 SER A CA 1
ATOM 1377 C C . SER A 1 182 ? 10.990 31.066 23.237 1.00 63.72 182 SER A C 1
ATOM 1379 O O . SER A 1 182 ? 11.393 32.217 23.125 1.00 63.72 182 SER A O 1
ATOM 1381 N N . LEU A 1 183 ? 9.695 30.771 23.414 1.00 68.12 183 LEU A N 1
ATOM 1382 C CA . LEU A 1 183 ? 8.744 31.797 23.854 1.00 68.12 183 LEU A CA 1
ATOM 1383 C C . LEU A 1 183 ? 9.222 32.334 25.209 1.00 68.12 183 LEU A C 1
ATOM 1385 O O . LEU A 1 183 ? 9.505 31.536 26.104 1.00 68.12 183 LEU A O 1
ATOM 1389 N N . GLN A 1 184 ? 9.328 33.652 25.312 1.00 71.81 184 GLN A N 1
ATOM 1390 C CA . GLN A 1 184 ? 9.517 34.398 26.551 1.00 71.81 184 GLN A CA 1
ATOM 1391 C C . GLN A 1 184 ? 8.327 35.334 26.756 1.00 71.81 184 GLN A C 1
ATOM 1393 O O . GLN A 1 184 ? 7.634 35.690 25.796 1.00 71.81 184 GLN A O 1
ATOM 1398 N N . GLU A 1 185 ? 8.111 35.734 28.003 1.00 74.88 185 GLU A N 1
ATOM 1399 C CA . GLU A 1 185 ? 7.096 36.704 28.407 1.00 74.88 185 GLU A CA 1
ATOM 1400 C C . GLU A 1 185 ? 7.726 37.710 29.377 1.00 74.88 185 GLU A C 1
ATOM 1402 O O . GLU A 1 185 ? 8.546 37.339 30.218 1.00 74.88 185 GLU A O 1
ATOM 1407 N N . SER A 1 186 ? 7.350 38.978 29.238 1.00 76.00 186 SER A N 1
ATOM 1408 C CA . SER A 1 186 ? 7.707 40.089 30.121 1.00 76.00 186 SER A CA 1
ATOM 1409 C C . SER A 1 186 ? 6.433 40.686 30.726 1.00 76.00 186 SER A C 1
ATOM 1411 O O . SER A 1 186 ? 5.405 40.004 30.799 1.00 76.00 186 SER A O 1
ATOM 1413 N N . ARG A 1 187 ? 6.467 41.947 31.179 1.00 72.19 187 ARG A N 1
ATOM 1414 C CA . ARG A 1 187 ? 5.270 42.608 31.708 1.00 72.19 187 ARG A CA 1
ATOM 1415 C C . ARG A 1 187 ? 4.222 42.828 30.615 1.00 72.19 187 ARG A C 1
ATOM 1417 O O . ARG A 1 187 ? 3.082 42.399 30.777 1.00 72.19 187 ARG A O 1
ATOM 1424 N N . PHE A 1 188 ? 4.623 43.451 29.508 1.00 69.38 188 PHE A N 1
ATOM 1425 C CA . PHE A 1 188 ? 3.720 43.875 28.435 1.00 69.38 188 PHE A CA 1
ATOM 1426 C C . PHE A 1 188 ? 3.824 43.025 27.165 1.00 69.38 188 PHE A C 1
ATOM 1428 O O . PHE A 1 188 ? 2.944 43.120 26.311 1.00 69.38 188 PHE A O 1
ATOM 1435 N N . PHE A 1 189 ? 4.857 42.186 27.025 1.00 70.56 189 PHE A N 1
ATOM 1436 C CA . PHE A 1 189 ? 5.143 41.479 25.776 1.00 70.56 189 PHE A CA 1
ATOM 1437 C C . PHE A 1 189 ? 5.283 39.964 25.926 1.00 70.56 189 PHE A C 1
ATOM 1439 O O . PHE A 1 189 ? 5.762 39.442 26.929 1.00 70.56 189 PHE A O 1
ATOM 1446 N N . ALA A 1 190 ? 4.917 39.248 24.865 1.00 68.94 190 ALA A N 1
ATOM 1447 C CA . ALA A 1 190 ? 5.227 37.836 24.667 1.00 68.94 190 ALA A CA 1
ATOM 1448 C C . ALA A 1 190 ? 5.860 37.643 23.282 1.00 68.94 190 ALA A C 1
ATOM 1450 O O . ALA A 1 190 ? 5.336 38.145 22.284 1.00 68.94 190 ALA A O 1
ATOM 1451 N N . GLY A 1 191 ? 6.978 36.919 23.191 1.00 67.62 191 GLY A N 1
ATOM 1452 C CA . GLY A 1 191 ? 7.754 36.878 21.950 1.00 67.62 191 GLY A CA 1
ATOM 1453 C C . GLY A 1 191 ? 8.862 35.831 21.872 1.00 67.62 191 GLY A C 1
ATOM 1454 O O . GLY A 1 191 ? 9.173 35.149 22.846 1.00 67.62 191 GLY A O 1
ATOM 1455 N N . PHE A 1 192 ? 9.417 35.660 20.669 1.00 67.50 192 PHE A N 1
ATOM 1456 C CA . PHE A 1 192 ? 10.519 34.732 20.376 1.00 67.50 192 PHE A CA 1
ATOM 1457 C C . PHE A 1 192 ? 11.217 35.045 19.049 1.00 67.50 192 PHE A C 1
ATOM 1459 O O . PHE A 1 192 ? 10.612 35.537 18.091 1.00 67.50 192 PHE A O 1
ATOM 1466 N N . THR A 1 193 ? 12.482 34.642 18.945 1.00 68.00 193 THR A N 1
ATOM 1467 C CA . THR A 1 193 ? 13.270 34.744 17.711 1.00 68.00 193 THR A CA 1
ATOM 1468 C C . THR A 1 193 ? 12.790 33.723 16.677 1.00 68.00 193 THR A C 1
ATOM 1470 O O . THR A 1 193 ? 12.799 32.506 16.917 1.00 68.00 193 THR A O 1
ATOM 1473 N N . LEU A 1 194 ? 12.405 34.182 15.491 1.00 65.19 194 LEU A N 1
ATOM 1474 C CA . LEU A 1 194 ? 12.183 33.343 14.318 1.00 65.19 194 LEU A CA 1
ATOM 1475 C C . LEU A 1 194 ? 13.529 33.086 13.624 1.00 65.19 194 LEU A C 1
ATOM 1477 O O . LEU A 1 194 ? 14.289 34.014 13.371 1.00 65.19 194 LEU A O 1
ATOM 1481 N N . SER A 1 195 ? 13.816 31.832 13.263 1.00 64.69 195 SER A N 1
ATOM 1482 C CA . SER A 1 195 ? 14.938 31.506 12.368 1.00 64.69 195 SER A CA 1
ATOM 1483 C C . SER A 1 195 ? 14.423 31.024 11.015 1.00 64.69 195 SER A C 1
ATOM 1485 O O . SER A 1 195 ? 13.378 30.368 10.949 1.00 64.69 195 SER A O 1
ATOM 1487 N N . LYS A 1 196 ? 15.189 31.257 9.942 1.00 59.56 196 LYS A N 1
ATOM 1488 C CA . LYS A 1 196 ? 14.881 30.819 8.564 1.00 59.56 196 LYS A CA 1
ATOM 1489 C C . LYS A 1 196 ? 14.499 29.330 8.462 1.00 59.56 196 LYS A C 1
ATOM 1491 O O . LYS A 1 196 ? 13.640 28.958 7.668 1.00 59.56 196 LYS A O 1
ATOM 1496 N N . SER A 1 197 ? 15.075 28.479 9.317 1.00 57.00 197 SER A N 1
ATOM 1497 C CA . SER A 1 197 ? 14.785 27.039 9.403 1.00 57.00 197 SER A CA 1
ATOM 1498 C C . SER A 1 197 ? 13.547 26.665 10.236 1.00 57.00 197 SER A C 1
ATOM 1500 O O . SER A 1 197 ? 13.015 25.568 10.061 1.00 57.00 197 SER A O 1
ATOM 1502 N N . SER A 1 198 ? 13.071 27.536 11.136 1.00 60.41 198 SER A N 1
ATOM 1503 C CA . SER A 1 198 ? 12.036 27.204 12.133 1.00 60.41 198 SER A CA 1
ATOM 1504 C C . SER A 1 198 ? 10.788 28.092 12.117 1.00 60.41 198 SER A C 1
ATOM 1506 O O . SER A 1 198 ? 9.775 27.695 12.699 1.00 60.41 198 SER A O 1
ATOM 1508 N N . PHE A 1 199 ? 10.810 29.255 11.454 1.00 64.94 199 PHE A N 1
ATOM 1509 C CA . PHE A 1 199 ? 9.787 30.297 11.614 1.00 64.94 199 PHE A CA 1
ATOM 1510 C C . PHE A 1 199 ? 8.358 29.790 11.387 1.00 64.94 199 PHE A C 1
ATOM 1512 O O . PHE A 1 199 ? 7.503 29.940 12.259 1.00 64.94 199 PHE A O 1
ATOM 1519 N N . ARG A 1 200 ? 8.113 29.075 10.279 1.00 61.19 200 ARG A N 1
ATOM 1520 C CA . ARG A 1 200 ? 6.797 28.482 9.989 1.00 61.19 200 ARG A CA 1
ATOM 1521 C C . ARG A 1 200 ? 6.363 27.455 11.030 1.00 61.19 200 ARG A C 1
ATOM 1523 O O . ARG A 1 200 ? 5.176 27.363 11.306 1.00 61.19 200 ARG A O 1
ATOM 1530 N N . HIS A 1 201 ? 7.283 26.694 11.624 1.00 67.00 201 HIS A N 1
ATOM 1531 C CA . HIS A 1 201 ? 6.927 25.752 12.687 1.00 67.00 201 HIS A CA 1
ATOM 1532 C C . HIS A 1 201 ? 6.498 26.493 13.961 1.00 67.00 201 HIS A C 1
ATOM 1534 O O . HIS A 1 201 ? 5.461 26.153 14.531 1.00 67.00 201 HIS A O 1
ATOM 1540 N N . LYS A 1 202 ? 7.242 27.529 14.374 1.00 66.19 202 LYS A N 1
ATOM 1541 C CA . LYS A 1 202 ? 6.911 28.320 15.570 1.00 66.19 202 LYS A CA 1
ATOM 1542 C C . LYS A 1 202 ? 5.604 29.106 15.399 1.00 66.19 202 LYS A C 1
ATOM 1544 O O . LYS A 1 202 ? 4.717 28.978 16.238 1.00 66.19 202 LYS A O 1
ATOM 1549 N N . LEU A 1 203 ? 5.438 29.828 14.285 1.00 68.06 203 LEU A N 1
ATOM 1550 C CA . LEU A 1 203 ? 4.205 30.567 13.975 1.00 68.06 203 LEU A CA 1
ATOM 1551 C C . LEU A 1 203 ? 2.990 29.631 13.868 1.00 68.06 203 LEU A C 1
ATOM 1553 O O . LEU A 1 203 ? 1.944 29.917 14.448 1.00 68.06 203 LEU A O 1
ATOM 1557 N N . ASN A 1 204 ? 3.128 28.469 13.215 1.00 69.19 204 ASN A N 1
ATOM 1558 C CA . ASN A 1 204 ? 2.047 27.479 13.177 1.00 69.19 204 ASN A CA 1
ATOM 1559 C C . ASN A 1 204 ? 1.710 26.965 14.581 1.00 69.19 204 ASN A C 1
ATOM 1561 O O . ASN A 1 204 ? 0.536 26.906 14.924 1.00 69.19 204 ASN A O 1
ATOM 1565 N N . ARG A 1 205 ? 2.706 26.640 15.414 1.00 71.75 205 ARG A N 1
ATOM 1566 C CA . ARG A 1 205 ? 2.478 26.192 16.797 1.00 71.75 205 ARG A CA 1
ATOM 1567 C C . ARG A 1 205 ? 1.772 27.257 17.649 1.00 71.75 205 ARG A C 1
ATOM 1569 O O . ARG A 1 205 ? 0.972 26.890 18.506 1.00 71.75 205 ARG A O 1
ATOM 1576 N N . LEU A 1 206 ? 2.028 28.543 17.407 1.00 69.06 206 LEU A N 1
ATOM 1577 C CA . LEU A 1 206 ? 1.375 29.652 18.107 1.00 69.06 206 LEU A CA 1
ATOM 1578 C C . LEU A 1 206 ? -0.089 29.834 17.662 1.00 69.06 206 LEU A C 1
ATOM 1580 O O . LEU A 1 206 ? -1.001 29.761 18.489 1.00 69.06 206 LEU A O 1
ATOM 1584 N N . PHE A 1 207 ? -0.313 30.022 16.358 1.00 69.25 207 PHE A N 1
ATOM 1585 C CA . PHE A 1 207 ? -1.606 30.421 15.784 1.00 69.25 207 PHE A CA 1
ATOM 1586 C C . PHE A 1 207 ? -2.508 29.246 15.383 1.00 69.25 207 PHE A C 1
ATOM 1588 O O . PHE A 1 207 ? -3.712 29.252 15.652 1.00 69.25 207 PHE A O 1
ATOM 1595 N N . LEU A 1 208 ? -1.923 28.227 14.748 1.00 70.62 208 LEU A N 1
ATOM 1596 C CA . LEU A 1 208 ? -2.603 27.023 14.256 1.00 70.62 208 LEU A CA 1
ATOM 1597 C C . LEU A 1 208 ? -2.540 25.848 15.255 1.00 70.62 208 LEU A C 1
ATOM 1599 O O . LEU A 1 208 ? -3.135 24.806 14.989 1.00 70.62 208 LEU A O 1
ATOM 1603 N N . LYS A 1 209 ? -1.842 26.007 16.389 1.00 81.94 209 LYS A N 1
ATOM 1604 C CA . LYS A 1 209 ? -1.572 24.958 17.393 1.00 81.94 209 LYS A CA 1
ATOM 1605 C C . LYS A 1 209 ? -0.940 23.700 16.762 1.00 81.94 209 LYS A C 1
ATOM 1607 O O . LYS A 1 209 ? -0.410 23.766 15.649 1.00 81.94 209 LYS A O 1
ATOM 1612 N N . LYS A 1 210 ? -0.904 22.553 17.456 1.00 80.50 210 LYS A N 1
ATOM 1613 C CA . LYS A 1 210 ? -0.354 21.311 16.870 1.00 80.50 210 LYS A CA 1
ATOM 1614 C C . LYS A 1 210 ? -1.313 20.690 15.852 1.00 80.50 210 LYS A C 1
ATOM 1616 O O . LYS A 1 210 ? -0.852 20.173 14.834 1.00 80.50 210 LYS A O 1
ATOM 1621 N N . ASN A 1 211 ? -2.619 20.735 16.123 1.00 86.50 211 ASN A N 1
ATOM 1622 C CA . ASN A 1 211 ? -3.663 20.118 15.303 1.00 86.50 211 ASN A CA 1
ATOM 1623 C C . ASN A 1 211 ? -5.003 20.880 15.362 1.00 86.50 211 ASN A C 1
ATOM 1625 O O . ASN A 1 211 ? -5.179 21.818 16.140 1.00 86.50 211 ASN A O 1
ATOM 1629 N N . TYR A 1 212 ? -5.963 20.446 14.538 1.00 87.38 212 TYR A N 1
ATOM 1630 C CA . TYR A 1 212 ? -7.303 21.039 14.427 1.00 87.38 212 TYR A CA 1
ATOM 1631 C C . TYR A 1 212 ? -8.094 21.038 15.751 1.00 87.38 212 TYR A C 1
ATOM 1633 O O . TYR A 1 212 ? -8.997 21.856 15.912 1.00 87.38 212 TYR A O 1
ATOM 1641 N N . ARG A 1 213 ? -7.780 20.120 16.678 1.00 85.38 213 ARG A N 1
ATOM 1642 C CA . ARG A 1 213 ? -8.472 19.940 17.962 1.00 85.38 213 ARG A CA 1
ATOM 1643 C C . ARG A 1 213 ? -8.019 21.004 18.961 1.00 85.38 213 ARG A C 1
ATOM 1645 O O . ARG A 1 213 ? -8.850 21.772 19.430 1.00 85.38 213 ARG A O 1
ATOM 1652 N N . GLU A 1 214 ? -6.707 21.123 19.179 1.00 84.00 214 GLU A N 1
ATOM 1653 C CA . GLU A 1 214 ? -6.129 22.206 19.991 1.00 84.00 214 GLU A CA 1
ATOM 1654 C C . GLU A 1 214 ? -6.508 23.588 19.437 1.00 84.00 214 GLU A C 1
ATOM 1656 O O . GLU A 1 214 ? -6.743 24.529 20.193 1.00 84.00 214 GLU A O 1
ATOM 1661 N N . TRP A 1 215 ? -6.580 23.719 18.107 1.00 85.31 215 TRP A N 1
ATOM 1662 C CA . TRP A 1 215 ? -7.033 24.944 17.453 1.00 85.31 215 TRP A CA 1
ATOM 1663 C C . TRP A 1 215 ? -8.502 25.256 17.757 1.00 85.31 215 TRP A C 1
ATOM 1665 O O . TRP A 1 215 ? -8.811 26.387 18.123 1.00 85.31 215 TRP A O 1
ATOM 1675 N N . ALA A 1 216 ? -9.394 24.269 17.639 1.00 82.31 216 ALA A N 1
ATOM 1676 C CA . ALA A 1 216 ? -10.818 24.424 17.923 1.00 82.31 216 ALA A CA 1
ATOM 1677 C C . ALA A 1 216 ? -11.064 24.805 19.389 1.00 82.31 216 ALA A C 1
ATOM 1679 O O . ALA A 1 216 ? -11.775 25.773 19.666 1.00 82.31 216 ALA A O 1
ATOM 1680 N N . GLU A 1 217 ? -10.433 24.080 20.312 1.00 78.06 217 GLU A N 1
ATOM 1681 C CA . GLU A 1 217 ? -10.526 24.298 21.758 1.00 78.06 217 GLU A CA 1
ATOM 1682 C C . GLU A 1 217 ? -10.040 25.713 22.134 1.00 78.06 217 GLU A C 1
ATOM 1684 O O . GLU A 1 217 ? -10.754 26.433 22.833 1.00 78.06 217 GLU A O 1
ATOM 1689 N N . PHE A 1 218 ? -8.906 26.166 21.578 1.00 76.88 218 PHE A N 1
ATOM 1690 C CA . PHE A 1 218 ? -8.353 27.508 21.811 1.00 76.88 218 PHE A CA 1
ATOM 1691 C C . PHE A 1 218 ? -9.185 28.643 21.183 1.00 76.88 218 PHE A C 1
ATOM 1693 O O . PHE A 1 218 ? -9.501 29.614 21.864 1.00 76.88 218 PHE A O 1
ATOM 1700 N N . HIS A 1 219 ? -9.545 28.551 19.896 1.00 70.44 219 HIS A N 1
ATOM 1701 C CA . HIS A 1 219 ? -10.180 29.665 19.165 1.00 70.44 219 HIS A CA 1
ATOM 1702 C C . HIS A 1 219 ? -11.686 29.819 19.419 1.00 70.44 219 HIS A C 1
ATOM 1704 O O . HIS A 1 219 ? -12.225 30.879 19.121 1.00 70.44 219 HIS A O 1
ATOM 1710 N N . THR A 1 220 ? -12.371 28.807 19.966 1.00 67.69 220 THR A N 1
ATOM 1711 C CA . THR A 1 220 ? -13.826 28.871 20.253 1.00 67.69 220 THR A CA 1
ATOM 1712 C C . THR A 1 220 ? -14.176 28.839 21.742 1.00 67.69 220 THR A C 1
ATOM 1714 O O . THR A 1 220 ? -15.352 28.749 22.084 1.00 67.69 220 THR A O 1
ATOM 1717 N N . LYS A 1 221 ? -13.179 28.852 22.643 1.00 69.56 221 LYS A N 1
ATOM 1718 C CA . LYS A 1 221 ? -13.364 28.571 24.085 1.00 69.56 221 LYS A CA 1
ATOM 1719 C C . LYS A 1 221 ? -14.173 27.276 24.325 1.00 69.56 221 LYS A C 1
ATOM 1721 O O . LYS A 1 221 ? -15.001 27.204 25.226 1.00 69.56 221 LYS A O 1
ATOM 1726 N N . ALA A 1 222 ? -13.956 26.273 23.467 1.00 64.44 222 ALA A N 1
ATOM 1727 C CA . ALA A 1 222 ? -14.704 25.013 23.386 1.00 64.44 222 ALA A CA 1
ATOM 1728 C C . ALA A 1 222 ? -16.242 25.127 23.195 1.00 64.44 222 ALA A C 1
ATOM 1730 O O . ALA A 1 222 ? -16.971 24.194 23.539 1.00 64.44 222 ALA A O 1
ATOM 1731 N N . ASN A 1 223 ? -16.758 26.213 22.601 1.00 75.44 223 ASN A N 1
ATOM 1732 C CA . ASN A 1 223 ? -18.188 26.373 22.306 1.00 75.44 223 ASN A CA 1
ATOM 1733 C C . ASN A 1 223 ? -18.690 25.330 21.283 1.00 75.44 223 ASN A C 1
ATOM 1735 O O . ASN A 1 223 ? -18.587 25.501 20.062 1.00 75.44 223 ASN A O 1
ATOM 1739 N N . PHE A 1 224 ? -19.289 24.248 21.788 1.00 77.38 224 PHE A N 1
ATOM 1740 C CA . PHE A 1 224 ? -19.793 23.144 20.971 1.00 77.38 224 PHE A CA 1
ATOM 1741 C C . PHE A 1 224 ? -20.793 23.598 19.892 1.00 77.38 224 PHE A C 1
ATOM 1743 O O . PHE A 1 224 ? -20.729 23.114 18.763 1.00 77.38 224 PHE A O 1
ATOM 1750 N N . ASN A 1 225 ? -21.665 24.567 20.190 1.00 79.88 225 ASN A N 1
ATOM 1751 C CA . ASN A 1 225 ? -22.706 25.032 19.265 1.00 79.88 225 ASN A CA 1
ATOM 1752 C C . ASN A 1 225 ? -22.145 25.789 18.047 1.00 79.88 225 ASN A C 1
ATOM 1754 O O . ASN A 1 225 ? -22.820 25.908 17.021 1.00 79.88 225 ASN A O 1
ATOM 1758 N N . GLU A 1 226 ? -20.912 26.289 18.128 1.00 78.62 226 GLU A N 1
ATOM 1759 C CA . GLU A 1 226 ? -20.184 26.844 16.983 1.00 78.62 226 GLU A CA 1
ATOM 1760 C C . GLU A 1 226 ? -19.398 25.759 16.249 1.00 78.62 226 GLU A C 1
ATOM 1762 O O . GLU A 1 226 ? -19.501 25.637 15.025 1.00 78.62 226 GLU A O 1
ATOM 1767 N N . LEU A 1 227 ? -18.690 24.899 16.985 1.00 82.88 227 LEU A N 1
ATOM 1768 C CA . LEU A 1 227 ? -17.930 23.790 16.406 1.00 82.88 227 LEU A CA 1
ATOM 1769 C C . LEU A 1 227 ? -18.821 22.782 15.649 1.00 82.88 227 LEU A C 1
ATOM 1771 O O . LEU A 1 227 ? -18.374 22.196 14.659 1.00 82.88 227 LEU A O 1
ATOM 1775 N N . ALA A 1 228 ? -20.085 22.619 16.050 1.00 85.06 228 ALA A N 1
ATOM 1776 C CA . ALA A 1 228 ? -21.086 21.782 15.382 1.00 85.06 228 ALA A CA 1
ATOM 1777 C C . ALA A 1 228 ? -21.563 22.344 14.022 1.00 85.06 228 ALA A C 1
ATOM 1779 O O . ALA A 1 228 ? -21.931 21.575 13.133 1.00 85.06 228 ALA A O 1
ATOM 1780 N N . LYS A 1 229 ? -21.494 23.669 13.806 1.00 85.19 229 LYS A N 1
ATOM 1781 C CA . LYS A 1 229 ? -21.729 24.310 12.486 1.00 85.19 229 LYS A CA 1
ATOM 1782 C C . LYS A 1 229 ? -20.544 24.084 11.528 1.00 85.19 229 LYS A C 1
ATOM 1784 O O . LYS A 1 229 ? -20.678 24.132 10.298 1.00 85.19 229 LYS A O 1
ATOM 1789 N N . GLY A 1 230 ? -19.388 23.770 12.108 1.00 87.44 230 GLY A N 1
ATOM 1790 C CA . GLY A 1 230 ? -18.154 23.415 11.428 1.00 87.44 230 GLY A CA 1
ATOM 1791 C C . GLY A 1 230 ? -17.251 24.609 11.129 1.00 87.44 230 GLY A C 1
ATOM 1792 O O . GLY A 1 230 ? -17.699 25.734 10.918 1.00 87.44 230 GLY A O 1
ATOM 1793 N N . PHE A 1 231 ? -15.952 24.335 11.092 1.00 86.50 231 PHE A N 1
ATOM 1794 C CA . PHE A 1 231 ? -14.870 25.313 11.004 1.00 86.50 231 PHE A CA 1
ATOM 1795 C C . PHE A 1 231 ? -13.841 24.893 9.951 1.00 86.50 231 PHE A C 1
ATOM 1797 O O . PHE A 1 231 ? -13.816 23.739 9.522 1.00 86.50 231 PHE A O 1
ATOM 1804 N N . PHE A 1 232 ? -12.982 25.821 9.530 1.00 85.25 232 PHE A N 1
ATOM 1805 C CA . PHE A 1 232 ? -11.884 25.531 8.608 1.00 85.25 232 PHE A CA 1
ATOM 1806 C C . PHE A 1 232 ? -10.545 25.477 9.341 1.00 85.25 232 PHE A C 1
ATOM 1808 O O . PHE A 1 232 ? -10.266 26.291 10.217 1.00 85.25 232 PHE A O 1
ATOM 1815 N N . TYR A 1 233 ? -9.712 24.512 8.961 1.00 84.44 233 TYR A N 1
ATOM 1816 C CA . TYR A 1 233 ? -8.366 24.331 9.481 1.00 84.44 233 TYR A CA 1
ATOM 1817 C C . TYR A 1 233 ? -7.452 23.770 8.388 1.00 84.44 233 TYR A C 1
ATOM 1819 O O . TYR A 1 233 ? -7.712 22.696 7.845 1.00 84.44 233 TYR A O 1
ATOM 1827 N N . GLN A 1 234 ? -6.380 24.500 8.055 1.00 79.44 234 GLN A N 1
ATOM 1828 C CA . GLN A 1 234 ? -5.390 24.119 7.031 1.00 79.44 234 GLN A CA 1
ATOM 1829 C C . GLN A 1 234 ? -6.027 23.625 5.710 1.00 79.44 234 GLN A C 1
ATOM 1831 O O . GLN A 1 234 ? -5.660 22.580 5.183 1.00 79.44 234 GLN A O 1
ATOM 1836 N N . ASN A 1 235 ? -6.990 24.388 5.177 1.00 83.12 235 ASN A N 1
ATOM 1837 C CA . ASN A 1 235 ? -7.755 24.112 3.942 1.00 83.12 235 ASN A CA 1
ATOM 1838 C C . ASN A 1 235 ? -8.747 22.930 3.995 1.00 83.12 235 ASN A C 1
ATOM 1840 O O . ASN A 1 235 ? -9.408 22.655 2.996 1.00 83.12 235 ASN A O 1
ATOM 1844 N N . ALA A 1 236 ? -8.906 22.266 5.140 1.00 89.25 236 ALA A N 1
ATOM 1845 C CA . ALA A 1 236 ? -9.948 21.268 5.380 1.00 89.25 236 ALA A CA 1
ATOM 1846 C C . ALA A 1 236 ? -11.081 21.843 6.249 1.00 89.25 236 ALA A C 1
ATOM 1848 O O . ALA A 1 236 ? -10.830 22.650 7.145 1.00 89.25 236 ALA A O 1
ATOM 1849 N N . ARG A 1 237 ? -12.326 21.412 6.011 1.00 92.12 237 ARG A N 1
ATOM 1850 C CA . ARG A 1 237 ? -13.489 21.745 6.848 1.00 92.12 237 ARG A CA 1
ATOM 1851 C C . ARG A 1 237 ? -13.774 20.613 7.833 1.00 92.12 237 ARG A C 1
ATOM 1853 O O . ARG A 1 237 ? -13.996 19.478 7.420 1.00 92.12 237 ARG A O 1
ATOM 1860 N N . TYR A 1 238 ? -13.829 20.941 9.115 1.00 92.69 238 TYR A N 1
ATOM 1861 C CA . TYR A 1 238 ? -14.132 20.025 10.213 1.00 92.69 238 TYR A CA 1
ATOM 1862 C C . TYR A 1 238 ? -15.471 20.377 10.868 1.00 92.69 238 TYR A C 1
ATOM 1864 O O . TYR A 1 238 ? -15.983 21.485 10.696 1.00 92.69 238 TYR A O 1
ATOM 1872 N N . ARG A 1 239 ? -16.026 19.445 11.644 1.00 90.69 239 ARG A N 1
ATOM 1873 C CA . ARG A 1 239 ? -17.209 19.631 12.498 1.00 90.69 239 ARG A CA 1
ATOM 1874 C C . ARG A 1 239 ? -17.035 18.864 13.808 1.00 90.69 239 ARG A C 1
ATOM 1876 O O . ARG A 1 239 ? -16.480 17.767 13.798 1.00 90.69 239 ARG A O 1
ATOM 1883 N N . ALA A 1 240 ? -17.496 19.429 14.920 1.00 88.19 240 ALA A N 1
ATOM 1884 C CA . ALA A 1 240 ? -17.637 18.697 16.177 1.00 88.19 240 ALA A CA 1
ATOM 1885 C C . ALA A 1 240 ? -18.928 17.866 16.191 1.00 88.19 240 ALA A C 1
ATOM 1887 O O . ALA A 1 240 ? -19.967 18.301 15.695 1.00 88.19 240 ALA A O 1
ATOM 1888 N N . LEU A 1 241 ? -18.853 16.684 16.796 1.00 85.06 241 LEU A N 1
ATOM 1889 C CA . LEU A 1 241 ? -19.970 15.781 17.046 1.00 85.06 241 LEU A CA 1
ATOM 1890 C C . LEU A 1 241 ? -20.053 15.503 18.548 1.00 85.06 241 LEU A C 1
ATOM 1892 O O . LEU A 1 241 ? -19.042 15.171 19.178 1.00 85.06 241 LEU A O 1
ATOM 1896 N N . SER A 1 242 ? -21.261 15.614 19.103 1.00 71.75 242 SER A N 1
ATOM 1897 C CA . SER A 1 242 ? -21.546 15.150 20.461 1.00 71.75 242 SER A CA 1
ATOM 1898 C C . SER A 1 242 ? -21.497 13.622 20.490 1.00 71.75 242 SER A C 1
ATOM 1900 O O . SER A 1 242 ? -21.935 12.960 19.547 1.00 71.75 242 SER A O 1
ATOM 1902 N N . THR A 1 243 ? -20.953 13.068 21.568 1.00 63.69 243 THR A N 1
ATOM 1903 C CA . THR A 1 243 ? -20.894 11.628 21.860 1.00 63.69 243 THR A CA 1
ATOM 1904 C C . THR A 1 243 ? -22.238 11.053 22.310 1.00 63.69 243 THR A C 1
ATOM 1906 O O . THR A 1 243 ? -22.392 9.836 22.321 1.00 63.69 243 THR A O 1
ATOM 1909 N N . GLY A 1 244 ? -23.219 11.898 22.645 1.00 51.62 244 GLY A N 1
ATOM 1910 C CA . GLY A 1 244 ? -24.573 11.497 23.049 1.00 51.62 244 GLY A CA 1
ATOM 1911 C C . GLY A 1 244 ? -24.709 11.066 24.515 1.00 51.62 244 GLY A C 1
ATOM 1912 O O . GLY A 1 244 ? -25.774 11.255 25.095 1.00 51.62 244 GLY A O 1
ATOM 1913 N N . ASP A 1 245 ? -23.641 10.565 25.140 1.00 49.72 245 ASP A N 1
ATOM 1914 C CA . ASP A 1 245 ? -23.586 10.336 26.586 1.00 49.72 245 ASP A CA 1
ATOM 1915 C C . ASP A 1 245 ? -23.419 11.668 27.339 1.00 49.72 245 ASP A C 1
ATOM 1917 O O . ASP A 1 245 ? -22.355 12.286 27.308 1.00 49.72 245 ASP A O 1
ATOM 1921 N N . LEU A 1 246 ? -24.450 12.066 28.097 1.00 39.56 246 LEU A N 1
ATOM 1922 C CA . LEU A 1 246 ? -24.467 13.239 28.996 1.00 39.56 246 LEU A CA 1
ATOM 1923 C C . LEU A 1 246 ? -23.393 13.212 30.108 1.00 39.56 246 LEU A C 1
ATOM 1925 O O . LEU A 1 246 ? -23.272 14.167 30.869 1.00 39.56 246 LEU A O 1
ATOM 1929 N N . LEU A 1 247 ? -22.634 12.118 30.220 1.00 39.25 247 LEU A N 1
ATOM 1930 C CA . LEU A 1 247 ? -21.616 11.874 31.244 1.00 39.25 247 LEU A CA 1
ATOM 1931 C C . LEU A 1 247 ? -20.175 11.900 30.700 1.00 39.25 247 LEU A C 1
ATOM 1933 O O . LEU A 1 247 ? -19.235 11.805 31.491 1.00 39.25 247 LEU A O 1
ATOM 1937 N N . ASP A 1 248 ? -19.970 12.008 29.380 1.00 52.84 248 ASP A N 1
ATOM 1938 C CA . ASP A 1 248 ? -18.630 12.011 28.778 1.00 52.84 248 ASP A CA 1
ATOM 1939 C C . ASP A 1 248 ? -18.373 13.276 27.946 1.00 52.84 248 ASP A C 1
ATOM 1941 O O . ASP A 1 248 ? -18.669 13.346 26.753 1.00 52.84 248 ASP A O 1
ATOM 1945 N N . ASN A 1 249 ? -17.749 14.271 28.591 1.00 52.94 249 ASN A N 1
ATOM 1946 C CA . ASN A 1 249 ? -17.391 15.585 28.033 1.00 52.94 249 ASN A CA 1
ATOM 1947 C C . ASN A 1 249 ? -16.315 15.532 26.911 1.00 52.94 249 ASN A C 1
ATOM 1949 O O . ASN A 1 249 ? -15.549 16.481 26.733 1.00 52.94 249 ASN A O 1
ATOM 1953 N N . THR A 1 250 ? -16.177 14.424 26.178 1.00 65.44 250 THR A N 1
ATOM 1954 C CA . THR A 1 250 ? -15.190 14.242 25.105 1.00 65.44 250 THR A CA 1
ATOM 1955 C C . THR A 1 250 ? -15.760 14.590 23.730 1.00 65.44 250 THR A C 1
ATOM 1957 O O . THR A 1 250 ? -16.249 13.741 22.989 1.00 65.44 250 THR A O 1
ATOM 1960 N N . ILE A 1 251 ? -15.601 15.855 23.322 1.00 76.44 251 ILE A N 1
ATOM 1961 C CA . ILE A 1 251 ? -15.907 16.273 21.945 1.00 76.44 251 ILE A CA 1
ATOM 1962 C C . ILE A 1 251 ? -15.113 15.402 20.955 1.00 76.44 251 ILE A C 1
ATOM 1964 O O . ILE A 1 251 ? -13.877 15.298 21.025 1.00 76.44 251 ILE A O 1
ATOM 1968 N N . THR A 1 252 ? -15.832 14.790 20.011 1.00 84.56 252 THR A N 1
ATOM 1969 C CA . THR A 1 252 ? -15.241 14.112 18.851 1.00 84.56 252 THR A CA 1
ATOM 1970 C C . THR A 1 252 ? -15.442 14.949 17.596 1.00 84.56 252 THR A C 1
ATOM 1972 O O . THR A 1 252 ? -16.268 15.857 17.563 1.00 84.56 252 THR A O 1
ATOM 1975 N N . TYR A 1 253 ? -14.658 14.668 16.558 1.00 88.38 253 TYR A N 1
ATOM 1976 C CA . TYR A 1 253 ? -14.649 15.474 15.342 1.00 88.38 253 TYR A CA 1
ATOM 1977 C C . TYR A 1 253 ? -14.843 14.620 14.090 1.00 88.38 253 TYR A C 1
ATOM 1979 O O . TYR A 1 253 ? -14.591 13.408 14.082 1.00 88.38 253 TYR A O 1
ATOM 1987 N N . GLU A 1 254 ? -15.304 15.293 13.045 1.00 91.75 254 GLU A N 1
ATOM 1988 C CA . GLU A 1 254 ? -15.575 14.794 11.706 1.00 91.75 254 GLU A CA 1
ATOM 1989 C C . GLU A 1 254 ? -14.868 15.691 10.680 1.00 91.75 254 GLU A C 1
ATOM 1991 O O . GLU A 1 254 ? -14.830 16.914 10.841 1.00 91.75 254 GLU A O 1
ATOM 1996 N N . LEU A 1 255 ? -14.318 15.095 9.621 1.00 94.25 255 LEU A N 1
ATOM 1997 C CA . LEU A 1 255 ? -13.688 15.800 8.505 1.00 94.25 255 LEU A CA 1
ATOM 1998 C C . LEU A 1 255 ? -14.623 15.792 7.286 1.00 94.25 255 LEU A C 1
ATOM 2000 O O . LEU A 1 255 ? -14.773 14.777 6.614 1.00 94.25 255 LEU A O 1
ATOM 2004 N N . ILE A 1 256 ? -15.228 16.943 6.986 1.00 92.69 256 ILE A N 1
ATOM 2005 C CA . ILE A 1 256 ? -16.184 17.124 5.878 1.00 92.69 256 ILE A CA 1
ATOM 2006 C C . ILE A 1 256 ? -15.465 17.130 4.514 1.00 92.69 256 ILE A C 1
ATOM 2008 O O . ILE A 1 256 ? -16.041 16.745 3.498 1.00 92.69 256 ILE A O 1
ATOM 2012 N N . THR A 1 257 ? -14.199 17.557 4.469 1.00 91.12 257 THR A N 1
ATOM 2013 C CA . THR A 1 257 ? -13.382 17.562 3.244 1.00 91.12 257 THR A CA 1
ATOM 2014 C C . THR A 1 257 ? -12.821 16.167 2.944 1.00 91.12 257 THR A C 1
ATOM 2016 O O . THR A 1 257 ? -11.756 15.808 3.443 1.00 91.12 257 THR A O 1
ATOM 2019 N N . ASP A 1 258 ? -13.513 15.404 2.092 1.00 91.56 258 ASP A N 1
ATOM 2020 C CA . ASP A 1 258 ? -13.060 14.101 1.577 1.00 91.56 258 ASP A CA 1
ATOM 2021 C C . ASP A 1 258 ? -12.694 14.176 0.075 1.00 91.56 258 ASP A C 1
ATOM 2023 O O . ASP A 1 258 ? -13.556 13.954 -0.776 1.00 91.56 258 ASP A O 1
ATOM 2027 N N . PRO A 1 259 ? -11.427 14.467 -0.288 1.00 90.25 259 PRO A N 1
ATOM 2028 C CA . PRO A 1 259 ? -10.975 14.524 -1.684 1.00 90.25 259 PRO A CA 1
ATOM 2029 C C . PRO A 1 259 ? -10.842 13.135 -2.343 1.00 90.25 259 PRO A C 1
ATOM 2031 O O . PRO A 1 259 ? -10.483 13.045 -3.517 1.00 90.25 259 PRO A O 1
ATOM 2034 N N . PHE A 1 260 ? -11.134 12.053 -1.608 1.00 90.81 260 PHE A N 1
ATOM 2035 C CA . PHE A 1 260 ? -11.200 10.681 -2.122 1.00 90.81 260 PHE A CA 1
ATOM 2036 C C . PHE A 1 260 ? -12.647 10.180 -2.288 1.00 90.81 260 PHE A C 1
ATOM 2038 O O . PHE A 1 260 ? -12.852 9.036 -2.703 1.00 90.81 260 PHE A O 1
ATOM 2045 N N . ARG A 1 261 ? -13.659 11.011 -1.990 1.00 87.88 261 ARG A N 1
ATOM 2046 C CA . ARG A 1 261 ? -15.055 10.741 -2.355 1.00 87.88 261 ARG A CA 1
ATOM 2047 C C . ARG A 1 261 ? -15.219 10.944 -3.859 1.00 87.88 261 ARG A C 1
ATOM 2049 O O . ARG A 1 261 ? -15.089 12.058 -4.348 1.00 87.88 261 ARG A O 1
ATOM 2056 N N . VAL A 1 262 ? -15.558 9.869 -4.564 1.00 85.69 262 VAL A N 1
ATOM 2057 C CA . VAL A 1 262 ? -15.875 9.884 -5.997 1.00 85.69 262 VAL A CA 1
ATOM 2058 C C . VAL A 1 262 ? -17.279 9.340 -6.194 1.00 85.69 262 VAL A C 1
ATOM 2060 O O . VAL A 1 262 ? -17.638 8.313 -5.613 1.00 85.69 262 VAL A O 1
ATOM 2063 N N . GLU A 1 263 ? -18.080 10.041 -6.991 1.00 83.94 263 GLU A N 1
ATOM 2064 C CA . GLU A 1 263 ? -19.486 9.712 -7.207 1.00 83.94 263 GLU A CA 1
ATOM 2065 C C . GLU A 1 263 ? -19.646 8.948 -8.522 1.00 83.94 263 GLU A C 1
ATOM 2067 O O . GLU A 1 263 ? -19.402 9.472 -9.608 1.00 83.94 263 GLU A O 1
ATOM 2072 N N . VAL A 1 264 ? -20.035 7.677 -8.413 1.00 87.44 264 VAL A N 1
ATOM 2073 C CA . VAL A 1 264 ? -20.267 6.779 -9.552 1.00 87.44 264 VAL A CA 1
ATOM 2074 C C . VAL A 1 264 ? -21.735 6.340 -9.578 1.00 87.44 264 VAL A C 1
ATOM 2076 O O . VAL A 1 264 ? -22.327 6.181 -8.502 1.00 87.44 264 VAL A O 1
ATOM 2079 N N . PRO A 1 265 ? -22.343 6.110 -10.760 1.00 89.06 265 PRO A N 1
ATOM 2080 C CA . PRO A 1 265 ? -23.696 5.566 -10.859 1.00 89.06 265 PRO A CA 1
ATOM 2081 C C . PRO A 1 265 ? -23.812 4.267 -10.057 1.00 89.06 265 PRO A C 1
ATOM 2083 O O . PRO A 1 265 ? -23.137 3.282 -10.350 1.00 89.06 265 PRO A O 1
ATOM 2086 N N . THR A 1 266 ? -24.630 4.288 -9.005 1.00 93.50 266 THR A N 1
ATOM 2087 C CA . THR A 1 266 ? -24.671 3.232 -7.987 1.00 93.50 266 THR A CA 1
ATOM 2088 C C . THR A 1 266 ? -26.103 2.788 -7.753 1.00 93.50 266 THR A C 1
ATOM 2090 O O . THR A 1 266 ? -26.921 3.561 -7.254 1.00 93.50 266 THR A O 1
ATOM 2093 N N . ILE A 1 267 ? -26.388 1.519 -8.035 1.00 95.25 267 ILE A N 1
ATOM 2094 C CA . ILE A 1 267 ? -27.662 0.900 -7.670 1.00 95.25 267 ILE A CA 1
ATOM 2095 C C . ILE A 1 267 ? -27.596 0.554 -6.178 1.00 95.25 267 ILE A C 1
ATOM 2097 O O . ILE A 1 267 ? -26.647 -0.090 -5.726 1.00 95.25 267 ILE A O 1
ATOM 2101 N N . LYS A 1 268 ? -28.584 1.002 -5.400 1.00 94.88 268 LYS A N 1
ATOM 2102 C CA . LYS A 1 268 ? -28.683 0.738 -3.957 1.00 94.88 268 LYS A CA 1
ATOM 2103 C C . LYS A 1 268 ? -29.774 -0.294 -3.698 1.00 94.88 268 LYS A C 1
ATOM 2105 O O . LYS A 1 268 ? -30.906 -0.105 -4.129 1.00 94.88 268 LYS A O 1
ATOM 2110 N N . LEU A 1 269 ? -29.435 -1.362 -2.982 1.00 94.56 269 LEU A N 1
ATOM 2111 C CA . LEU A 1 269 ? -30.370 -2.402 -2.543 1.00 94.56 269 LEU A CA 1
ATOM 2112 C C . LEU A 1 269 ? -30.262 -2.584 -1.025 1.00 94.56 269 LEU A C 1
ATOM 2114 O O . LEU A 1 269 ? -29.191 -2.395 -0.452 1.00 94.56 269 LEU A O 1
ATOM 2118 N N . ASN A 1 270 ? -31.349 -3.004 -0.380 1.00 92.81 270 ASN A N 1
ATOM 2119 C CA . ASN A 1 270 ? -31.380 -3.282 1.057 1.00 92.81 270 ASN A CA 1
ATOM 2120 C C . ASN A 1 270 ? -31.731 -4.756 1.305 1.00 92.81 270 ASN A C 1
ATOM 2122 O O . ASN A 1 270 ? -32.610 -5.306 0.636 1.00 92.81 270 ASN A O 1
ATOM 2126 N N . ILE A 1 271 ? -31.058 -5.383 2.274 1.00 91.06 271 ILE A N 1
ATOM 2127 C CA . ILE A 1 271 ? -31.362 -6.736 2.769 1.00 91.06 271 ILE A CA 1
ATOM 2128 C C . ILE A 1 271 ? -31.481 -6.749 4.295 1.00 91.06 271 ILE A C 1
ATOM 2130 O O . ILE A 1 271 ? -30.823 -5.986 5.004 1.00 91.06 271 ILE A O 1
ATOM 2134 N N . ASN A 1 272 ? -32.249 -7.691 4.825 1.00 86.50 272 ASN A N 1
ATOM 2135 C CA . ASN A 1 272 ? -32.275 -8.005 6.247 1.00 86.50 272 ASN A CA 1
ATOM 2136 C C . ASN A 1 272 ? -31.096 -8.918 6.622 1.00 86.50 272 ASN A C 1
ATOM 2138 O O . ASN A 1 272 ? -30.404 -8.676 7.622 1.00 86.50 272 ASN A O 1
ATOM 2142 N N . ARG A 1 273 ? -30.813 -9.956 5.819 1.00 83.06 273 ARG A N 1
ATOM 2143 C CA . ARG A 1 273 ? -29.823 -10.987 6.173 1.00 83.06 273 ARG A CA 1
ATOM 2144 C C . ARG A 1 273 ? -28.976 -11.514 5.011 1.00 83.06 273 ARG A C 1
ATOM 2146 O O . ARG A 1 273 ? -27.761 -11.622 5.188 1.00 83.06 273 ARG A O 1
ATOM 2153 N N . TYR A 1 274 ? -29.568 -11.830 3.862 1.00 89.94 274 TYR A N 1
ATOM 2154 C CA . TYR A 1 274 ? -28.899 -12.489 2.736 1.00 89.94 274 TYR A CA 1
ATOM 2155 C C . TYR A 1 274 ? -29.283 -11.899 1.374 1.00 89.94 274 TYR A C 1
ATOM 2157 O O . TYR A 1 274 ? -30.433 -11.555 1.127 1.00 89.94 274 TYR A O 1
ATOM 2165 N N . LEU A 1 275 ? -28.338 -11.904 0.428 1.00 91.38 275 LEU A N 1
ATOM 2166 C CA . LEU A 1 275 ? -28.548 -11.434 -0.955 1.00 91.38 275 LEU A CA 1
ATOM 2167 C C . LEU A 1 275 ? -29.648 -12.190 -1.717 1.00 91.38 275 LEU A C 1
ATOM 2169 O O . LEU A 1 275 ? -30.207 -11.670 -2.678 1.00 91.38 275 LEU A O 1
ATOM 2173 N N . GLN A 1 276 ? -29.989 -13.401 -1.269 1.00 91.56 276 GLN A N 1
ATOM 2174 C CA . GLN A 1 276 ? -31.088 -14.204 -1.810 1.00 91.56 276 GLN A CA 1
ATOM 2175 C C . GLN A 1 276 ? -32.447 -13.480 -1.740 1.00 91.56 276 GLN A C 1
ATOM 2177 O O . GLN A 1 276 ? -33.299 -13.741 -2.586 1.00 91.56 276 GLN A O 1
ATOM 2182 N N . GLU A 1 277 ? -32.621 -12.559 -0.785 1.00 91.25 277 GLU A N 1
ATOM 2183 C CA . GLU A 1 277 ? -33.810 -11.704 -0.633 1.00 91.25 277 GLU A CA 1
ATOM 2184 C C . GLU A 1 277 ? -34.017 -10.786 -1.853 1.00 91.25 277 GLU A C 1
ATOM 2186 O O . GLU A 1 277 ? -35.145 -10.548 -2.266 1.00 91.25 277 GLU A O 1
ATOM 2191 N N . GLN A 1 278 ? -32.928 -10.338 -2.489 1.00 93.25 278 GLN A N 1
ATOM 2192 C CA . GLN A 1 278 ? -32.939 -9.437 -3.649 1.00 93.25 278 GLN A CA 1
ATOM 2193 C C . GLN A 1 278 ? -32.664 -10.176 -4.973 1.00 93.25 278 GLN A C 1
ATOM 2195 O O . GLN A 1 278 ? -32.186 -9.586 -5.944 1.00 93.25 278 GLN A O 1
ATOM 2200 N N . TYR A 1 279 ? -32.956 -11.484 -5.038 1.00 92.88 279 TYR A N 1
ATOM 2201 C CA . TYR A 1 279 ? -32.574 -12.332 -6.175 1.00 92.88 279 TYR A CA 1
ATOM 2202 C C . TYR A 1 279 ? -33.081 -11.823 -7.529 1.00 92.88 279 TYR A C 1
ATOM 2204 O O . TYR A 1 279 ? -32.306 -11.821 -8.482 1.00 92.88 279 TYR A O 1
ATOM 2212 N N . ARG A 1 280 ? -34.343 -11.372 -7.631 1.00 92.88 280 ARG A N 1
ATOM 2213 C CA . ARG A 1 280 ? -34.902 -10.850 -8.896 1.00 92.88 280 ARG A CA 1
ATOM 2214 C C . ARG A 1 280 ? -34.147 -9.599 -9.366 1.00 92.88 280 ARG A C 1
ATOM 2216 O O . ARG A 1 280 ? -33.661 -9.582 -10.492 1.00 92.88 280 ARG A O 1
ATOM 2223 N N . ALA A 1 281 ? -33.970 -8.612 -8.484 1.00 94.19 281 ALA A N 1
ATOM 2224 C CA . ALA A 1 281 ? -33.272 -7.363 -8.792 1.00 94.19 281 ALA A CA 1
ATOM 2225 C C . ALA A 1 281 ? -31.806 -7.597 -9.195 1.00 94.19 281 ALA A C 1
ATOM 2227 O O . ALA A 1 281 ? -31.370 -7.134 -10.247 1.00 94.19 281 ALA A O 1
ATOM 2228 N N . ILE A 1 282 ? -31.054 -8.376 -8.408 1.00 94.88 282 ILE A N 1
ATOM 2229 C CA . ILE A 1 282 ? -29.644 -8.663 -8.710 1.00 94.88 282 ILE A CA 1
ATOM 2230 C C . ILE A 1 282 ? -29.521 -9.482 -10.007 1.00 94.88 282 ILE A C 1
ATOM 2232 O O . ILE A 1 282 ? -28.635 -9.202 -10.810 1.00 94.88 282 ILE A O 1
ATOM 2236 N N . SER A 1 283 ? -30.425 -10.436 -10.267 1.00 94.06 283 SER A N 1
ATOM 2237 C CA . SER A 1 283 ? -30.413 -11.213 -11.519 1.00 94.06 283 SER A CA 1
ATOM 2238 C C . SER A 1 283 ? -30.679 -10.344 -12.753 1.00 94.06 283 SER A C 1
ATOM 2240 O O . SER A 1 283 ? -30.024 -10.539 -13.770 1.00 94.06 283 SER A O 1
ATOM 2242 N N . ALA A 1 284 ? -31.575 -9.353 -12.671 1.00 94.62 284 ALA A N 1
ATOM 2243 C CA . ALA A 1 284 ? -31.830 -8.419 -13.772 1.00 94.62 284 ALA A CA 1
ATOM 2244 C C . ALA A 1 284 ? -30.610 -7.525 -14.082 1.00 94.62 284 ALA A C 1
ATOM 2246 O O . ALA A 1 284 ? -30.288 -7.287 -15.249 1.00 94.62 284 ALA A O 1
ATOM 2247 N N . ILE A 1 285 ? -29.878 -7.087 -13.051 1.00 95.12 285 ILE A N 1
ATOM 2248 C CA . ILE A 1 285 ? -28.628 -6.323 -13.211 1.00 95.12 285 ILE A CA 1
ATOM 2249 C C . ILE A 1 285 ? -27.525 -7.211 -13.816 1.00 95.12 285 ILE A C 1
ATOM 2251 O O . ILE A 1 285 ? -26.840 -6.796 -14.752 1.00 95.12 285 ILE A O 1
ATOM 2255 N N . LEU A 1 286 ? -27.395 -8.455 -13.336 1.00 94.38 286 LEU A N 1
ATOM 2256 C CA . LEU A 1 286 ? -26.470 -9.460 -13.879 1.00 94.38 286 LEU A CA 1
ATOM 2257 C C . LEU A 1 286 ? -26.826 -9.899 -15.308 1.00 94.38 286 LEU A C 1
ATOM 2259 O O . LEU A 1 286 ? -25.936 -10.313 -16.049 1.00 94.38 286 LEU A O 1
ATOM 2263 N N . ALA A 1 287 ? -28.086 -9.800 -15.732 1.00 91.38 287 ALA A N 1
ATOM 2264 C CA . ALA A 1 287 ? -28.476 -10.017 -17.123 1.00 91.38 287 ALA A CA 1
ATOM 2265 C C . ALA A 1 287 ? -28.024 -8.844 -18.010 1.00 91.38 287 ALA A C 1
ATOM 2267 O O . ALA A 1 287 ? -27.286 -9.055 -18.972 1.00 91.38 287 ALA A O 1
ATOM 2268 N N . THR A 1 288 ? -28.389 -7.615 -17.635 1.00 92.94 288 THR A N 1
ATOM 2269 C CA . THR A 1 288 ? -28.190 -6.393 -18.442 1.00 92.94 288 THR A CA 1
ATOM 2270 C C . THR A 1 288 ? -26.734 -5.942 -18.600 1.00 92.94 288 THR A C 1
ATOM 2272 O O . THR A 1 288 ? -26.380 -5.427 -19.654 1.00 92.94 288 THR A O 1
ATOM 2275 N N . HIS A 1 289 ? -25.869 -6.135 -17.599 1.00 93.44 289 HIS A N 1
ATOM 2276 C CA . HIS A 1 289 ? -24.513 -5.562 -17.601 1.00 93.44 289 HIS A CA 1
ATOM 2277 C C . HIS A 1 289 ? -23.424 -6.621 -17.852 1.00 93.44 289 HIS A C 1
ATOM 2279 O O . HIS A 1 289 ? -23.504 -7.728 -17.321 1.00 93.44 289 HIS A O 1
ATOM 2285 N N . GLN A 1 290 ? -22.385 -6.297 -18.634 1.00 92.25 290 GLN A N 1
ATOM 2286 C CA . GLN A 1 290 ? -21.236 -7.193 -18.892 1.00 92.25 290 GLN A CA 1
ATOM 2287 C C . GLN A 1 290 ? -20.257 -7.276 -17.704 1.00 92.25 290 GLN A C 1
ATOM 2289 O O . GLN A 1 290 ? -19.620 -8.306 -17.491 1.00 92.25 290 GLN A O 1
ATOM 2294 N N . SER A 1 291 ? -20.156 -6.203 -16.915 1.00 94.69 291 SER A N 1
ATOM 2295 C CA . SER A 1 291 ? -19.298 -6.117 -15.732 1.00 94.69 291 SER A CA 1
ATOM 2296 C C . SER A 1 291 ? -20.086 -5.514 -14.568 1.00 94.69 291 SER A C 1
ATOM 2298 O O . SER A 1 291 ? -20.635 -4.415 -14.691 1.00 94.69 291 SER A O 1
ATOM 2300 N N . VAL A 1 292 ? -20.182 -6.236 -13.449 1.00 96.56 292 VAL A N 1
ATOM 2301 C CA . VAL A 1 292 ? -20.960 -5.833 -12.261 1.00 96.56 292 VAL A CA 1
ATOM 2302 C C . VAL A 1 292 ? -20.086 -5.893 -11.016 1.00 96.56 292 VAL A C 1
ATOM 2304 O O . VAL A 1 292 ? -19.472 -6.916 -10.726 1.00 96.56 292 VAL A O 1
ATOM 2307 N N . ALA A 1 293 ? -20.064 -4.813 -10.240 1.00 96.88 293 ALA A N 1
ATOM 2308 C CA . ALA A 1 293 ? -19.356 -4.734 -8.970 1.00 96.88 293 ALA A CA 1
ATOM 2309 C C . ALA A 1 293 ? -20.360 -4.753 -7.809 1.00 96.88 293 ALA A C 1
ATOM 2311 O O . ALA A 1 293 ? -21.095 -3.793 -7.608 1.00 96.88 293 ALA A O 1
ATOM 2312 N N . LEU A 1 294 ? -20.397 -5.839 -7.038 1.00 96.31 294 LEU A N 1
ATOM 2313 C CA . LEU A 1 294 ? -21.319 -6.030 -5.918 1.00 96.31 294 LEU A CA 1
ATOM 2314 C C . LEU A 1 294 ? -20.596 -5.807 -4.579 1.00 96.31 294 LEU A C 1
ATOM 2316 O O . LEU A 1 294 ? -19.880 -6.686 -4.081 1.00 96.31 294 LEU A O 1
ATOM 2320 N N . GLU A 1 295 ? -20.813 -4.641 -3.965 1.00 93.75 295 GLU A N 1
ATOM 2321 C CA . GLU A 1 295 ? -20.474 -4.429 -2.557 1.00 93.75 295 GLU A CA 1
ATOM 2322 C C . GLU A 1 295 ? -21.593 -4.979 -1.676 1.00 93.75 295 GLU A C 1
ATOM 2324 O O . GLU A 1 295 ? -22.722 -4.493 -1.711 1.00 93.75 295 GLU A O 1
ATOM 2329 N N . ALA A 1 296 ? -21.274 -5.972 -0.847 1.00 89.94 296 ALA A N 1
ATOM 2330 C CA . ALA A 1 296 ? -22.188 -6.459 0.179 1.00 89.94 296 ALA A CA 1
ATOM 2331 C C . ALA A 1 296 ? -21.415 -6.947 1.421 1.00 89.94 296 ALA A C 1
ATOM 2333 O O . ALA A 1 296 ? -20.398 -7.645 1.271 1.00 89.94 296 ALA A O 1
ATOM 2334 N N . PRO A 1 297 ? -21.897 -6.654 2.650 1.00 82.69 297 PRO A N 1
ATOM 2335 C CA . PRO A 1 297 ? -21.240 -7.029 3.902 1.00 82.69 297 PRO A CA 1
ATOM 2336 C C . PRO A 1 297 ? -20.794 -8.495 3.954 1.00 82.69 297 PRO A C 1
ATOM 2338 O O . PRO A 1 297 ? -21.492 -9.399 3.481 1.00 82.69 297 PRO A O 1
ATOM 2341 N N . THR A 1 298 ? -19.630 -8.771 4.545 1.00 78.75 298 THR A N 1
ATOM 2342 C CA . THR A 1 298 ? -19.115 -10.144 4.675 1.00 78.75 298 THR A CA 1
ATOM 2343 C C . THR A 1 298 ? -20.092 -11.014 5.470 1.00 78.75 298 THR A C 1
ATOM 2345 O O . THR A 1 298 ? -20.459 -10.681 6.594 1.00 78.75 298 THR A O 1
ATOM 2348 N N . GLY A 1 299 ? -20.506 -12.149 4.900 1.00 76.88 299 GLY A N 1
ATOM 2349 C CA . GLY A 1 299 ? -21.523 -13.028 5.492 1.00 76.88 299 GLY A CA 1
ATOM 2350 C C . GLY A 1 299 ? -22.944 -12.860 4.937 1.00 76.88 299 GLY A C 1
ATOM 2351 O O . GLY A 1 299 ? -23.771 -13.726 5.201 1.00 76.88 299 GLY A O 1
ATOM 2352 N N . SER A 1 300 ? -23.200 -11.851 4.093 1.00 85.19 300 SER A N 1
ATOM 2353 C CA . SER A 1 300 ? -24.445 -11.691 3.304 1.00 85.19 300 SER A CA 1
ATOM 2354 C C . SER A 1 300 ? -24.682 -12.780 2.240 1.00 85.19 300 SER A C 1
ATOM 2356 O O . SER A 1 300 ? -25.746 -12.830 1.624 1.00 85.19 300 SER A O 1
ATOM 2358 N N . GLY A 1 301 ? -23.698 -13.660 2.020 1.00 87.19 301 GLY A N 1
ATOM 2359 C CA . GLY A 1 301 ? -23.794 -14.801 1.108 1.00 87.19 301 GLY A CA 1
ATOM 2360 C C . GLY A 1 301 ? -23.254 -14.579 -0.310 1.00 87.19 301 GLY A C 1
ATOM 2361 O O . GLY A 1 301 ? -23.550 -15.416 -1.152 1.00 87.19 301 GLY A O 1
ATOM 2362 N N . LYS A 1 302 ? -22.476 -13.511 -0.576 1.00 91.19 302 LYS A N 1
ATOM 2363 C CA . LYS A 1 302 ? -21.929 -13.135 -1.907 1.00 91.19 302 LYS A CA 1
ATOM 2364 C C . LYS A 1 302 ? -21.579 -14.323 -2.820 1.00 91.19 302 LYS A C 1
ATOM 2366 O O . LYS A 1 302 ? -22.243 -14.537 -3.830 1.00 91.19 302 LYS A O 1
ATOM 2371 N N . THR A 1 303 ? -20.583 -15.118 -2.436 1.00 91.19 303 THR A N 1
ATOM 2372 C CA . THR A 1 303 ? -20.069 -16.257 -3.213 1.00 91.19 303 THR A CA 1
ATOM 2373 C C . THR A 1 303 ? -21.156 -17.309 -3.467 1.00 91.19 303 THR A C 1
ATOM 2375 O O . THR A 1 303 ? -21.394 -17.718 -4.600 1.00 91.19 303 THR A O 1
ATOM 2378 N N . THR A 1 304 ? -21.895 -17.690 -2.419 1.00 92.06 304 THR A N 1
ATOM 2379 C CA . THR A 1 304 ? -23.002 -18.659 -2.487 1.00 92.06 304 THR A CA 1
ATOM 2380 C C . THR A 1 304 ? -24.163 -18.177 -3.362 1.00 92.06 304 THR A C 1
ATOM 2382 O O . THR A 1 304 ? -24.818 -18.996 -4.004 1.00 92.06 304 THR A O 1
ATOM 2385 N N . PHE A 1 305 ? -24.427 -16.867 -3.408 1.00 94.50 305 PHE A N 1
ATOM 2386 C CA . PHE A 1 305 ? -25.450 -16.275 -4.268 1.00 94.50 305 PHE A CA 1
ATOM 2387 C C . PHE A 1 305 ? -25.088 -16.448 -5.748 1.00 94.50 305 PHE A C 1
ATOM 2389 O O . PHE A 1 305 ? -25.910 -16.958 -6.506 1.00 94.50 305 PHE A O 1
ATOM 2396 N N . ILE A 1 306 ? -23.857 -16.106 -6.152 1.00 95.31 306 ILE A N 1
ATOM 2397 C CA . ILE A 1 306 ? -23.441 -16.235 -7.558 1.00 95.31 306 ILE A CA 1
ATOM 2398 C C . ILE A 1 306 ? -23.359 -17.708 -7.990 1.00 95.31 306 ILE A C 1
ATOM 2400 O O . ILE A 1 306 ? -23.813 -18.037 -9.082 1.00 95.31 306 ILE A O 1
ATOM 2404 N N . ILE A 1 307 ? -22.912 -18.619 -7.117 1.00 94.12 307 ILE A N 1
ATOM 2405 C CA . ILE A 1 307 ? -22.942 -20.070 -7.391 1.00 94.12 307 ILE A CA 1
ATOM 2406 C C . ILE A 1 307 ? -24.381 -20.570 -7.618 1.00 94.12 307 ILE A C 1
ATOM 2408 O O . ILE A 1 307 ? -24.626 -21.368 -8.523 1.00 94.12 307 ILE A O 1
ATOM 2412 N N . LYS A 1 308 ? -25.357 -20.088 -6.835 1.00 93.19 308 LYS A N 1
ATOM 2413 C CA . LYS A 1 308 ? -26.780 -20.417 -7.036 1.00 93.19 308 LYS A CA 1
ATOM 2414 C C . LYS A 1 308 ? -27.367 -19.790 -8.303 1.00 93.19 308 LYS A C 1
ATOM 2416 O O . LYS A 1 308 ? -28.200 -20.427 -8.940 1.00 93.19 308 LYS A O 1
ATOM 2421 N N . TYR A 1 309 ? -26.952 -18.575 -8.660 1.00 94.19 309 TYR A N 1
ATOM 2422 C CA . TYR A 1 309 ? -27.338 -17.915 -9.909 1.00 94.19 309 TYR A CA 1
ATOM 2423 C C . TYR A 1 309 ? -26.831 -18.709 -11.122 1.00 94.19 309 TYR A C 1
ATOM 2425 O O . TYR A 1 309 ? -27.646 -19.157 -11.921 1.00 94.19 309 TYR A O 1
ATOM 2433 N N . ALA A 1 310 ? -25.525 -18.985 -11.194 1.00 93.88 310 ALA A N 1
ATOM 2434 C CA . ALA A 1 310 ? -24.896 -19.700 -12.306 1.00 93.88 310 ALA A CA 1
ATOM 2435 C C . ALA A 1 310 ? -25.493 -21.100 -12.532 1.00 93.88 310 ALA A C 1
ATOM 2437 O O . ALA A 1 310 ? -25.800 -21.476 -13.660 1.00 93.88 310 ALA A O 1
ATOM 2438 N N . ARG A 1 311 ? -25.761 -21.847 -11.448 1.00 92.81 311 ARG A N 1
ATOM 2439 C CA . ARG A 1 311 ? -26.443 -23.152 -11.525 1.00 92.81 311 ARG A CA 1
ATOM 2440 C C . ARG A 1 311 ? -27.875 -23.055 -12.055 1.00 92.81 311 ARG A C 1
ATOM 2442 O O . ARG A 1 311 ? -28.305 -23.934 -12.791 1.00 92.81 311 ARG A O 1
ATOM 2449 N N . ARG A 1 312 ? -28.611 -21.990 -11.717 1.00 92.44 312 ARG A N 1
ATOM 2450 C CA . ARG A 1 312 ? -29.970 -21.749 -12.236 1.00 92.44 312 ARG A CA 1
ATOM 2451 C C . ARG A 1 312 ? -29.978 -21.295 -13.694 1.00 92.44 312 ARG A C 1
ATOM 2453 O O . ARG A 1 312 ? -30.913 -21.631 -14.408 1.00 92.44 312 ARG A O 1
ATOM 2460 N N . THR A 1 313 ? -28.956 -20.565 -14.138 1.00 91.56 313 THR A N 1
ATOM 2461 C CA . THR A 1 313 ? -28.805 -20.119 -15.533 1.00 91.56 313 THR A CA 1
ATOM 2462 C C . THR A 1 313 ? -28.042 -21.112 -16.418 1.00 91.56 313 THR A C 1
ATOM 2464 O O . THR A 1 313 ? -27.835 -20.815 -17.591 1.00 91.56 313 THR A O 1
ATOM 2467 N N . ARG A 1 314 ? -27.633 -22.275 -15.878 1.00 92.44 314 ARG A N 1
ATOM 2468 C CA . ARG A 1 314 ? -26.779 -23.286 -16.538 1.00 92.44 314 ARG A CA 1
ATOM 2469 C C . ARG A 1 314 ? -25.510 -22.673 -17.158 1.00 92.44 314 ARG A C 1
ATOM 2471 O O . ARG A 1 314 ? -25.157 -22.956 -18.299 1.00 92.44 314 ARG A O 1
ATOM 2478 N N . GLN A 1 315 ? -24.846 -21.789 -16.413 1.00 91.44 315 GLN A N 1
ATOM 2479 C CA . GLN A 1 315 ? -23.617 -21.114 -16.840 1.00 91.44 315 GLN A CA 1
ATOM 2480 C C . GLN A 1 315 ? -22.395 -21.693 -16.109 1.00 91.44 315 GLN A C 1
ATOM 2482 O O . GLN A 1 315 ? -22.389 -21.675 -14.875 1.00 91.44 315 GLN A O 1
ATOM 2487 N N . PRO A 1 316 ? -21.342 -22.139 -16.826 1.00 93.56 316 PRO A N 1
ATOM 2488 C CA . PRO A 1 316 ? -20.096 -22.553 -16.193 1.00 93.56 316 PRO A CA 1
ATOM 2489 C C . PRO A 1 316 ? -19.416 -21.347 -15.531 1.00 93.56 316 PRO A C 1
ATOM 2491 O O . PRO A 1 316 ? -19.409 -20.237 -16.071 1.00 93.56 316 PRO A O 1
ATOM 2494 N N . LEU A 1 317 ? -18.857 -21.564 -14.344 1.00 95.88 317 LEU A N 1
ATOM 2495 C CA . LEU A 1 317 ? -18.471 -20.529 -13.387 1.00 95.88 317 LEU A CA 1
ATOM 2496 C C . LEU A 1 317 ? -17.010 -20.692 -12.950 1.00 95.88 317 LEU A C 1
ATOM 2498 O O . LEU A 1 317 ? -16.589 -21.765 -12.519 1.00 95.88 317 LEU A O 1
ATOM 2502 N N . VAL A 1 318 ? -16.256 -19.595 -13.003 1.00 96.62 318 VAL A N 1
ATOM 2503 C CA . VAL A 1 318 ? -14.889 -19.480 -12.477 1.00 96.62 318 VAL A CA 1
ATOM 2504 C C . VAL A 1 318 ? -14.896 -18.500 -11.311 1.00 96.62 318 VAL A C 1
ATOM 2506 O O . VAL A 1 318 ? -15.351 -17.370 -11.463 1.00 96.62 318 VAL A O 1
ATOM 2509 N N . ILE A 1 319 ? -14.371 -18.901 -10.154 1.00 96.62 319 ILE A N 1
ATOM 2510 C CA . ILE A 1 319 ? -14.211 -18.023 -8.987 1.00 96.62 319 ILE A CA 1
ATOM 2511 C C . ILE A 1 319 ? -12.726 -17.898 -8.656 1.00 96.62 319 ILE A C 1
ATOM 2513 O O . ILE A 1 319 ? -12.112 -18.844 -8.163 1.00 96.62 319 ILE A O 1
ATOM 2517 N N . ALA A 1 320 ? -12.156 -16.724 -8.911 1.00 95.94 320 ALA A N 1
ATOM 2518 C CA . ALA A 1 320 ? -10.798 -16.370 -8.529 1.00 95.94 320 ALA A CA 1
ATOM 2519 C C . ALA A 1 320 ? -10.797 -15.688 -7.152 1.00 95.94 320 ALA A C 1
ATOM 2521 O O . ALA A 1 320 ? -11.546 -14.736 -6.916 1.00 95.94 320 ALA A O 1
ATOM 2522 N N . VAL A 1 321 ? -9.956 -16.177 -6.237 1.00 92.88 321 VAL A N 1
ATOM 2523 C CA . VAL A 1 321 ? -9.895 -15.711 -4.837 1.00 92.88 321 VAL A CA 1
ATOM 2524 C C . VAL A 1 321 ? -8.459 -15.392 -4.388 1.00 92.88 321 VAL A C 1
ATOM 2526 O O . VAL A 1 321 ? -7.500 -15.920 -4.960 1.00 92.88 321 VAL A O 1
ATOM 2529 N N . PRO A 1 322 ? -8.245 -14.575 -3.337 1.00 87.69 322 PRO A N 1
ATOM 2530 C CA . PRO A 1 322 ? -6.894 -14.183 -2.928 1.00 87.69 322 PRO A CA 1
ATOM 2531 C C . PRO A 1 322 ? -6.016 -15.324 -2.382 1.00 87.69 322 PRO A C 1
ATOM 2533 O O . PRO A 1 322 ? -4.792 -15.214 -2.498 1.00 87.69 322 PRO A O 1
ATOM 2536 N N . THR A 1 323 ? -6.575 -16.398 -1.797 1.00 84.06 323 THR A N 1
ATOM 2537 C CA . THR A 1 323 ? -5.798 -17.430 -1.069 1.00 84.06 323 THR A CA 1
ATOM 2538 C C . THR A 1 323 ? -6.198 -18.880 -1.385 1.00 84.06 323 THR A C 1
ATOM 2540 O O . THR A 1 323 ? -7.365 -19.192 -1.619 1.00 84.06 323 THR A O 1
ATOM 2543 N N . ILE A 1 324 ? -5.221 -19.799 -1.327 1.00 84.19 324 ILE A N 1
ATOM 2544 C CA . ILE A 1 324 ? -5.405 -21.246 -1.579 1.00 84.19 324 ILE A CA 1
ATOM 2545 C C . ILE A 1 324 ? -6.428 -21.867 -0.614 1.00 84.19 324 ILE A C 1
ATOM 2547 O O . ILE A 1 324 ? -7.262 -22.671 -1.028 1.00 84.19 324 ILE A O 1
ATOM 2551 N N . ASN A 1 325 ? -6.396 -21.479 0.664 1.00 79.62 325 ASN A N 1
ATOM 2552 C CA . ASN A 1 325 ? -7.298 -22.027 1.680 1.00 79.62 325 ASN A CA 1
ATOM 2553 C C . ASN A 1 325 ? -8.754 -21.632 1.399 1.00 79.62 325 ASN A C 1
ATOM 2555 O O . ASN A 1 325 ? -9.644 -22.472 1.512 1.00 79.62 325 ASN A O 1
ATOM 2559 N N . LEU A 1 326 ? -8.994 -20.390 0.961 1.00 82.06 326 LEU A N 1
ATOM 2560 C CA . LEU A 1 326 ? -10.321 -19.937 0.550 1.00 82.06 326 LEU A CA 1
ATOM 2561 C C . LEU A 1 326 ? -10.799 -20.675 -0.713 1.00 82.06 326 LEU A C 1
ATOM 2563 O O . LEU A 1 326 ? -11.951 -21.104 -0.754 1.00 82.06 326 LEU A O 1
ATOM 2567 N N . ALA A 1 327 ? -9.910 -20.905 -1.689 1.00 88.88 327 ALA A N 1
ATOM 2568 C CA . ALA A 1 327 ? -10.238 -21.642 -2.912 1.00 88.88 327 ALA A CA 1
ATOM 2569 C C . ALA A 1 327 ? -10.692 -23.080 -2.606 1.00 88.88 327 ALA A C 1
ATOM 2571 O O . ALA A 1 327 ? -11.791 -23.488 -2.985 1.00 88.88 327 ALA A O 1
ATOM 2572 N N . ARG A 1 328 ? -9.884 -23.818 -1.830 1.00 85.94 328 ARG A N 1
ATOM 2573 C CA . ARG A 1 328 ? -10.198 -25.184 -1.375 1.00 85.94 328 ARG A CA 1
ATOM 2574 C C . ARG A 1 328 ? -11.491 -25.237 -0.559 1.00 85.94 328 ARG A C 1
ATOM 2576 O O . ARG A 1 328 ? -12.306 -26.131 -0.774 1.00 85.94 328 ARG A O 1
ATOM 2583 N N . GLN A 1 329 ? -11.713 -24.269 0.337 1.00 82.62 329 GLN A N 1
ATOM 2584 C CA . GLN A 1 329 ? -12.921 -24.224 1.164 1.00 82.62 329 GLN A CA 1
ATOM 2585 C C . GLN A 1 329 ? -14.192 -24.029 0.321 1.00 82.62 329 GLN A C 1
ATOM 2587 O O . GLN A 1 329 ? -15.173 -24.734 0.546 1.00 82.62 329 GLN A O 1
ATOM 2592 N N . ILE A 1 330 ? -14.192 -23.099 -0.642 1.00 88.81 330 ILE A N 1
ATOM 2593 C CA . ILE A 1 330 ? -15.356 -22.832 -1.508 1.00 88.81 330 ILE A CA 1
ATOM 2594 C C . ILE A 1 330 ? -15.628 -24.033 -2.422 1.00 88.81 330 ILE A C 1
ATOM 2596 O O . ILE A 1 330 ? -16.775 -24.470 -2.514 1.00 88.81 330 ILE A O 1
ATOM 2600 N N . ALA A 1 331 ? -14.585 -24.597 -3.040 1.00 90.75 331 ALA A N 1
ATOM 2601 C CA . ALA A 1 331 ? -14.678 -25.784 -3.890 1.00 90.75 331 ALA A CA 1
ATOM 2602 C C . ALA A 1 331 ? -15.317 -26.973 -3.149 1.00 90.75 331 ALA A C 1
ATOM 2604 O O . ALA A 1 331 ? -16.326 -27.519 -3.601 1.00 90.75 331 ALA A O 1
ATOM 2605 N N . HIS A 1 332 ? -14.811 -27.303 -1.955 1.00 87.19 332 HIS A N 1
ATOM 2606 C CA . HIS A 1 332 ? -15.370 -28.360 -1.109 1.00 87.19 332 HIS A CA 1
ATOM 2607 C C . HIS A 1 332 ? -16.808 -28.047 -0.658 1.00 87.19 332 HIS A C 1
ATOM 2609 O O . HIS A 1 332 ? -17.674 -28.919 -0.692 1.00 87.19 332 HIS A O 1
ATOM 2615 N N . GLN A 1 333 ? -17.099 -26.814 -0.226 1.00 87.69 333 GLN A N 1
ATOM 2616 C CA . GLN A 1 333 ? -18.435 -26.437 0.265 1.00 87.69 333 GLN A CA 1
ATOM 2617 C C . GLN A 1 333 ? -19.514 -26.435 -0.824 1.00 87.69 333 GLN A C 1
ATOM 2619 O O . GLN A 1 333 ? -20.698 -26.531 -0.499 1.00 87.69 333 GLN A O 1
ATOM 2624 N N . HIS A 1 334 ? -19.133 -26.330 -2.099 1.00 89.56 334 HIS A N 1
ATOM 2625 C CA . HIS A 1 334 ? -20.081 -26.211 -3.204 1.00 89.56 334 HIS A CA 1
ATOM 2626 C C . HIS A 1 334 ? -20.022 -27.334 -4.248 1.00 89.56 334 HIS A C 1
ATOM 2628 O O . HIS A 1 334 ? -20.817 -27.276 -5.188 1.00 89.56 334 HIS A O 1
ATOM 2634 N N . LYS A 1 335 ? -19.184 -28.367 -4.061 1.00 88.81 335 LYS A N 1
ATOM 2635 C CA . LYS A 1 335 ? -18.883 -29.410 -5.063 1.00 88.81 335 LYS A CA 1
ATOM 2636 C C . LYS A 1 335 ? -18.385 -28.776 -6.374 1.00 88.81 335 LYS A C 1
ATOM 2638 O O . LYS A 1 335 ? -19.133 -28.672 -7.343 1.00 88.81 335 LYS A O 1
ATOM 2643 N N . GLY A 1 336 ? -17.150 -28.279 -6.356 1.00 89.56 336 GLY A N 1
ATOM 2644 C CA . GLY A 1 336 ? -16.431 -27.737 -7.515 1.00 89.56 336 GLY A CA 1
ATOM 2645 C C . GLY A 1 336 ? -14.940 -28.085 -7.465 1.00 89.56 336 GLY A C 1
ATOM 2646 O O . GLY A 1 336 ? -14.459 -28.597 -6.454 1.00 89.56 336 GLY A O 1
ATOM 2647 N N . TYR A 1 337 ? -14.208 -27.803 -8.542 1.00 91.75 337 TYR A N 1
ATOM 2648 C CA . TYR A 1 337 ? -12.785 -28.125 -8.674 1.00 91.75 337 TYR A CA 1
ATOM 2649 C C . TYR A 1 337 ? -11.882 -27.017 -8.104 1.00 91.75 337 TYR A C 1
ATOM 2651 O O . TYR A 1 337 ? -12.127 -25.834 -8.335 1.00 91.75 337 TYR A O 1
ATOM 2659 N N . ALA A 1 338 ? -10.818 -27.383 -7.381 1.00 92.44 338 ALA A N 1
ATOM 2660 C CA . ALA A 1 338 ? -9.900 -26.446 -6.717 1.00 92.44 338 ALA A CA 1
ATOM 2661 C C . ALA A 1 338 ? -8.556 -26.303 -7.464 1.00 92.44 338 ALA A C 1
ATOM 2663 O O . ALA A 1 338 ? -7.537 -26.868 -7.048 1.00 92.44 338 ALA A O 1
ATOM 2664 N N . LEU A 1 339 ? -8.530 -25.525 -8.551 1.00 91.56 339 LEU A N 1
ATOM 2665 C CA . LEU A 1 339 ? -7.321 -25.307 -9.353 1.00 91.56 339 LEU A CA 1
ATOM 2666 C C . LEU A 1 339 ? -6.313 -24.443 -8.574 1.00 91.56 339 LEU A C 1
ATOM 2668 O O . LEU A 1 339 ? -6.465 -23.230 -8.462 1.00 91.56 339 LEU A O 1
ATOM 2672 N N . THR A 1 340 ? -5.303 -25.081 -7.973 1.00 88.81 340 THR A N 1
ATOM 2673 C CA . THR A 1 340 ? -4.315 -24.416 -7.105 1.00 88.81 340 THR A CA 1
ATOM 2674 C C . THR A 1 340 ? -2.907 -25.018 -7.226 1.00 88.81 340 THR A C 1
ATOM 2676 O O . THR A 1 340 ? -2.732 -26.234 -7.382 1.00 88.81 340 THR A O 1
ATOM 2679 N N . GLY A 1 341 ? -1.892 -24.156 -7.085 1.00 82.44 341 GLY A N 1
ATOM 2680 C CA . GLY A 1 341 ? -0.468 -24.509 -7.126 1.00 82.44 341 GLY A CA 1
ATOM 2681 C C . GLY A 1 341 ? 0.189 -24.258 -8.488 1.00 82.44 341 GLY A C 1
ATOM 2682 O O . GLY A 1 341 ? -0.244 -23.393 -9.244 1.00 82.44 341 GLY A O 1
ATOM 2683 N N . ASN A 1 342 ? 1.255 -25.004 -8.782 1.00 81.62 342 ASN A N 1
ATOM 2684 C CA . ASN A 1 342 ? 1.919 -24.961 -10.087 1.00 81.62 342 ASN A CA 1
ATOM 2685 C C . ASN A 1 342 ? 1.008 -25.533 -11.188 1.00 81.62 342 ASN A C 1
ATOM 2687 O O . ASN A 1 342 ? 0.195 -26.426 -10.919 1.00 81.62 342 ASN A O 1
ATOM 2691 N N . PHE A 1 343 ? 1.217 -25.057 -12.419 1.00 80.75 343 PHE A N 1
ATOM 2692 C CA . PHE A 1 343 ? 0.594 -25.590 -13.630 1.00 80.75 343 PHE A CA 1
ATOM 2693 C C . PHE A 1 343 ? 0.865 -27.095 -13.792 1.00 80.75 343 PHE A C 1
ATOM 2695 O O . PHE A 1 343 ? 1.944 -27.587 -13.456 1.00 80.75 343 PHE A O 1
ATOM 2702 N N . ASN A 1 344 ? -0.132 -27.824 -14.290 1.00 84.19 344 ASN A N 1
ATOM 2703 C CA . ASN A 1 344 ? -0.095 -29.263 -14.543 1.00 84.19 344 ASN A CA 1
ATOM 2704 C C . ASN A 1 344 ? -1.217 -29.592 -15.544 1.00 84.19 344 ASN A C 1
ATOM 2706 O O . ASN A 1 344 ? -2.371 -29.254 -15.275 1.00 84.19 344 ASN A O 1
ATOM 2710 N N . HIS A 1 345 ? -0.894 -30.229 -16.675 1.00 82.19 345 HIS A N 1
ATOM 2711 C CA . HIS A 1 345 ? -1.860 -30.469 -17.757 1.00 82.19 345 HIS A CA 1
ATOM 2712 C C . HIS A 1 345 ? -3.092 -31.259 -17.294 1.00 82.19 345 HIS A C 1
ATOM 2714 O O . HIS A 1 345 ? -4.213 -30.814 -17.530 1.00 82.19 345 HIS A O 1
ATOM 2720 N N . ASN A 1 346 ? -2.900 -32.351 -16.551 1.00 83.62 346 ASN A N 1
ATOM 2721 C CA . ASN A 1 346 ? -3.985 -33.207 -16.067 1.00 83.62 346 ASN A CA 1
ATOM 2722 C C . ASN A 1 346 ? -4.943 -32.428 -15.145 1.00 83.62 346 ASN A C 1
ATOM 2724 O O . ASN A 1 346 ? -6.160 -32.554 -15.263 1.00 83.62 346 ASN A O 1
ATOM 2728 N N . LYS A 1 347 ? -4.420 -31.559 -14.261 1.00 84.94 347 LYS A N 1
ATOM 2729 C CA . LYS A 1 347 ? -5.263 -30.665 -13.441 1.00 84.94 347 LYS A CA 1
ATOM 2730 C C . LYS A 1 347 ? -6.073 -29.688 -14.288 1.00 84.94 347 LYS A C 1
ATOM 2732 O O . LYS A 1 347 ? -7.216 -29.402 -13.947 1.00 84.94 347 LYS A O 1
ATOM 2737 N N . VAL A 1 348 ? -5.483 -29.149 -15.354 1.00 84.88 348 VAL A N 1
ATOM 2738 C CA . VAL A 1 348 ? -6.149 -28.187 -16.241 1.00 84.88 348 VAL A CA 1
ATOM 2739 C C . VAL A 1 348 ? -7.249 -28.874 -17.055 1.00 84.88 348 VAL A C 1
ATOM 2741 O O . VAL A 1 348 ? -8.359 -28.347 -17.095 1.00 84.88 348 VAL A O 1
ATOM 2744 N N . GLN A 1 349 ? -6.994 -30.072 -17.594 1.00 83.81 349 GLN A N 1
ATOM 2745 C CA . GLN A 1 349 ? -7.992 -30.895 -18.293 1.00 83.81 349 GLN A CA 1
ATOM 2746 C C . GLN A 1 349 ? -9.184 -31.225 -17.384 1.00 83.81 349 GLN A C 1
ATOM 2748 O O . GLN A 1 349 ? -10.299 -30.806 -17.685 1.00 83.81 349 GLN A O 1
ATOM 2753 N N . VAL A 1 350 ? -8.942 -31.831 -16.215 1.00 83.44 350 VAL A N 1
ATOM 2754 C CA . VAL A 1 350 ? -10.005 -32.158 -15.241 1.00 83.44 350 VAL A CA 1
ATOM 2755 C C . VAL A 1 350 ? -10.721 -30.898 -14.725 1.00 83.44 350 VAL A C 1
ATOM 2757 O O . VAL A 1 350 ? -11.909 -30.936 -14.414 1.00 83.44 350 VAL A O 1
ATOM 2760 N N . SER A 1 351 ? -10.049 -29.739 -14.669 1.00 84.00 351 SER A N 1
ATOM 2761 C CA . SER A 1 351 ? -10.736 -28.481 -14.348 1.00 84.00 351 SER A CA 1
ATOM 2762 C C . SER A 1 351 ? -11.661 -27.988 -15.467 1.00 84.00 351 SER A C 1
ATOM 2764 O O . SER A 1 351 ? -12.656 -27.336 -15.167 1.00 84.00 351 SER A O 1
ATOM 2766 N N . ASN A 1 352 ? -11.379 -28.301 -16.737 1.00 83.62 352 ASN A N 1
ATOM 2767 C CA . ASN A 1 352 ? -12.192 -27.856 -17.871 1.00 83.62 352 ASN A CA 1
ATOM 2768 C C . ASN A 1 352 ? -13.567 -28.546 -17.899 1.00 83.62 352 ASN A C 1
ATOM 2770 O O . ASN A 1 352 ? -14.571 -27.901 -18.193 1.00 83.62 352 ASN A O 1
ATOM 2774 N N . GLU A 1 353 ? -13.625 -29.818 -17.510 1.00 85.62 353 GLU A N 1
ATOM 2775 C CA . GLU A 1 353 ? -14.863 -30.600 -17.358 1.00 85.62 353 GLU A CA 1
ATOM 2776 C C . GLU A 1 353 ? -15.768 -30.085 -16.219 1.00 85.62 353 GLU A C 1
ATOM 2778 O O . GLU A 1 353 ? -16.951 -30.415 -16.160 1.00 85.62 353 GLU A O 1
ATOM 2783 N N . ALA A 1 354 ? -15.250 -29.249 -15.310 1.00 87.75 354 ALA A N 1
ATOM 2784 C CA . ALA A 1 354 ? -16.008 -28.755 -14.168 1.00 87.75 354 ALA A CA 1
ATOM 2785 C C . ALA A 1 354 ? -16.864 -27.512 -14.490 1.00 87.75 354 ALA A C 1
ATOM 2787 O O . ALA A 1 354 ? -16.354 -26.451 -14.868 1.00 87.75 354 ALA A O 1
ATOM 2788 N N . ASP A 1 355 ? -18.163 -27.597 -14.179 1.00 89.38 355 ASP A N 1
ATOM 2789 C CA . ASP A 1 355 ? -19.105 -26.461 -14.132 1.00 89.38 355 ASP A CA 1
ATOM 2790 C C . ASP A 1 355 ? -18.671 -25.346 -13.167 1.00 89.38 355 ASP A C 1
ATOM 2792 O O . ASP A 1 355 ? -19.029 -24.183 -13.345 1.00 89.38 355 ASP A O 1
ATOM 2796 N N . LEU A 1 356 ? -17.942 -25.700 -12.104 1.00 94.50 356 LEU A N 1
ATOM 2797 C CA . LEU A 1 356 ? -17.481 -24.778 -11.069 1.00 94.50 356 LEU A CA 1
ATOM 2798 C C . LEU A 1 356 ? -15.983 -24.968 -10.835 1.00 94.50 356 LEU A C 1
ATOM 2800 O O . LEU A 1 356 ? -15.571 -25.906 -10.150 1.00 94.50 356 LEU A O 1
ATOM 2804 N N . ILE A 1 357 ? -15.190 -24.031 -11.346 1.00 95.25 357 ILE A N 1
ATOM 2805 C CA . ILE A 1 357 ? -13.757 -23.915 -11.072 1.00 95.25 357 ILE A CA 1
ATOM 2806 C C . ILE A 1 357 ? -13.560 -22.854 -9.989 1.00 95.25 357 ILE A C 1
ATOM 2808 O O . ILE A 1 357 ? -14.065 -21.736 -10.096 1.00 95.25 357 ILE A O 1
ATOM 2812 N N . VAL A 1 358 ? -12.785 -23.172 -8.956 1.00 95.25 358 VAL A N 1
ATOM 2813 C CA . VAL A 1 358 ? -12.324 -22.211 -7.951 1.00 95.25 358 VAL A CA 1
ATOM 2814 C C . VAL A 1 358 ? -10.800 -22.187 -7.968 1.00 95.25 358 VAL A C 1
ATOM 2816 O O . VAL A 1 358 ? -10.154 -23.205 -7.722 1.00 95.25 358 VAL A O 1
ATOM 2819 N N . CYS A 1 359 ? -10.222 -21.025 -8.258 1.00 94.44 359 CYS A N 1
ATOM 2820 C CA . CYS A 1 359 ? -8.781 -20.826 -8.411 1.00 94.44 359 CYS A CA 1
ATOM 2821 C C . CYS A 1 359 ? -8.280 -19.677 -7.528 1.00 94.44 359 CYS A C 1
ATOM 2823 O O . CYS A 1 359 ? -9.067 -18.882 -7.008 1.00 94.44 359 CYS A O 1
ATOM 2825 N N . THR A 1 360 ? -6.965 -19.560 -7.346 1.00 93.38 360 THR A N 1
ATOM 2826 C CA . THR A 1 360 ? -6.393 -18.316 -6.810 1.00 93.38 360 THR A CA 1
ATOM 2827 C C . THR A 1 360 ? -6.186 -17.283 -7.911 1.00 93.38 360 THR A C 1
ATOM 2829 O O . THR A 1 360 ? -6.063 -17.620 -9.087 1.00 93.38 360 THR A O 1
ATOM 2832 N N . TYR A 1 361 ? -6.031 -16.017 -7.522 1.00 92.75 361 TYR A N 1
ATOM 2833 C CA . TYR A 1 361 ? -5.508 -14.969 -8.406 1.00 92.75 361 TYR A CA 1
ATOM 2834 C C . TYR A 1 361 ? -4.225 -15.407 -9.148 1.00 92.75 361 TYR A C 1
ATOM 2836 O O . TYR A 1 361 ? -4.038 -15.094 -10.316 1.00 92.75 361 TYR A O 1
ATOM 2844 N N . ASP A 1 362 ? -3.347 -16.184 -8.506 1.00 90.19 362 ASP A N 1
ATOM 2845 C CA . ASP A 1 362 ? -2.091 -16.670 -9.104 1.00 90.19 362 ASP A CA 1
ATOM 2846 C C . ASP A 1 362 ? -2.285 -17.833 -10.093 1.00 90.19 362 ASP A C 1
ATOM 2848 O O . ASP A 1 362 ? -1.326 -18.216 -10.753 1.00 90.19 362 ASP A O 1
ATOM 2852 N N . THR A 1 363 ? -3.493 -18.394 -10.210 1.00 92.25 363 THR A N 1
ATOM 2853 C CA . THR A 1 363 ? -3.802 -19.581 -11.036 1.00 92.25 363 THR A CA 1
ATOM 2854 C C . THR A 1 363 ? -4.954 -19.381 -12.027 1.00 92.25 363 THR A C 1
ATOM 2856 O O . THR A 1 363 ? -5.149 -20.232 -12.887 1.00 92.25 363 THR A O 1
ATOM 2859 N N . ILE A 1 364 ? -5.658 -18.241 -12.001 1.00 91.75 364 ILE A N 1
ATOM 2860 C CA . ILE A 1 364 ? -6.707 -17.891 -12.983 1.00 91.75 364 ILE A CA 1
ATOM 2861 C C . ILE A 1 364 ? -6.226 -17.987 -14.445 1.00 91.75 364 ILE A C 1
ATOM 2863 O O . ILE A 1 364 ? -6.966 -18.456 -15.299 1.00 91.75 364 ILE A O 1
ATOM 2867 N N . HIS A 1 365 ? -4.965 -17.637 -14.722 1.00 87.88 365 HIS A N 1
ATOM 2868 C CA . HIS A 1 365 ? -4.357 -17.711 -16.060 1.00 87.88 365 HIS A CA 1
ATOM 2869 C C . HIS A 1 365 ? -4.174 -19.147 -16.595 1.00 87.88 365 HIS A C 1
ATOM 2871 O O . HIS A 1 365 ? -3.711 -19.331 -17.714 1.00 87.88 365 HIS A O 1
ATOM 2877 N N . GLN A 1 366 ? -4.479 -20.164 -15.784 1.00 89.94 366 GLN A N 1
ATOM 2878 C CA . GLN A 1 366 ? -4.435 -21.583 -16.150 1.00 89.94 366 GLN A CA 1
ATOM 2879 C C . GLN A 1 366 ? -5.835 -22.124 -16.495 1.00 89.94 366 GLN A C 1
ATOM 2881 O O . GLN A 1 366 ? -5.969 -23.305 -16.802 1.00 89.94 366 GLN A O 1
ATOM 2886 N N . VAL A 1 367 ? -6.882 -21.290 -16.403 1.00 88.44 367 VAL A N 1
ATOM 2887 C CA . VAL A 1 367 ? -8.274 -21.680 -16.655 1.00 88.44 367 VAL A CA 1
ATOM 2888 C C . VAL A 1 367 ? -8.601 -21.534 -18.148 1.00 88.44 367 VAL A C 1
ATOM 2890 O O . VAL A 1 367 ? -8.591 -20.414 -18.659 1.00 88.44 367 VAL A O 1
ATOM 2893 N N . PRO A 1 368 ? -8.926 -22.627 -18.861 1.00 81.38 368 PRO A N 1
ATOM 2894 C CA . PRO A 1 368 ? -9.195 -22.579 -20.293 1.00 81.38 368 PRO A CA 1
ATOM 2895 C C . PRO A 1 368 ? -10.604 -22.047 -20.612 1.00 81.38 368 PRO A C 1
ATOM 2897 O O . PRO A 1 368 ? -11.538 -22.140 -19.809 1.00 81.38 368 PRO A O 1
ATOM 2900 N N . HIS A 1 369 ? -10.752 -21.512 -21.828 1.00 86.81 369 HIS A N 1
ATOM 2901 C CA . HIS A 1 369 ? -12.014 -21.031 -22.413 1.00 86.81 369 HIS A CA 1
ATOM 2902 C C . HIS A 1 369 ? -12.798 -20.043 -21.530 1.00 86.81 369 HIS A C 1
ATOM 2904 O O . HIS A 1 369 ? -14.026 -20.109 -21.431 1.00 86.81 369 HIS A O 1
ATOM 2910 N N . LEU A 1 370 ? -12.098 -19.102 -20.886 1.00 90.19 370 LEU A N 1
ATOM 2911 C CA . LEU A 1 370 ? -12.699 -18.115 -19.981 1.00 90.19 370 LEU A CA 1
ATOM 2912 C C . LEU A 1 370 ? -13.816 -17.283 -20.652 1.00 90.19 370 LEU A C 1
ATOM 2914 O O . LEU A 1 370 ? -14.815 -16.961 -20.009 1.00 90.19 370 LEU A O 1
ATOM 2918 N N . PHE A 1 371 ? -13.714 -17.048 -21.963 1.00 91.38 371 PHE A N 1
ATOM 2919 C CA . PHE A 1 371 ? -14.729 -16.399 -22.805 1.00 91.38 371 PHE A CA 1
ATOM 2920 C C . PHE A 1 371 ? -16.082 -17.133 -22.891 1.00 91.38 371 PHE A C 1
ATOM 2922 O O . PHE A 1 371 ? -17.079 -16.537 -23.295 1.00 91.38 371 PHE A O 1
ATOM 2929 N N . LEU A 1 372 ? -16.163 -18.403 -22.475 1.00 92.38 372 LEU A N 1
ATOM 2930 C CA . LEU A 1 372 ? -17.424 -19.147 -22.347 1.00 92.38 372 LEU A CA 1
ATOM 2931 C C . LEU A 1 372 ? -18.024 -19.081 -20.932 1.00 92.38 372 LEU A C 1
ATOM 2933 O O . LEU A 1 372 ? -19.205 -19.397 -20.751 1.00 92.38 372 LEU A O 1
ATOM 2937 N N . ARG A 1 373 ? -17.233 -18.674 -19.930 1.00 93.69 373 ARG A N 1
ATOM 2938 C CA . ARG A 1 373 ? -17.539 -18.824 -18.500 1.00 93.69 373 ARG A CA 1
ATOM 2939 C C . ARG A 1 373 ? -17.890 -17.491 -17.830 1.00 93.69 373 ARG A C 1
ATOM 2941 O O . ARG A 1 373 ? -17.398 -16.427 -18.200 1.00 93.69 373 ARG A O 1
ATOM 2948 N N . LEU A 1 374 ? -18.736 -17.557 -16.804 1.00 95.62 374 LEU A N 1
ATOM 2949 C CA . LEU A 1 374 ? -18.980 -16.452 -15.876 1.00 95.62 374 LEU A CA 1
ATOM 2950 C C . LEU A 1 374 ? -17.772 -16.337 -14.933 1.00 95.62 374 LEU A C 1
ATOM 2952 O O . LEU A 1 374 ? -17.495 -17.273 -14.183 1.00 95.62 374 LEU A O 1
ATOM 2956 N N . LEU A 1 375 ? -17.067 -15.207 -14.955 1.00 96.81 375 LEU A N 1
ATOM 2957 C CA . LEU A 1 375 ? -15.937 -14.940 -14.066 1.00 96.81 375 LEU A CA 1
ATOM 2958 C C . LEU A 1 375 ? -16.394 -14.195 -12.809 1.00 96.81 375 LEU A C 1
ATOM 2960 O O . LEU A 1 375 ? -17.117 -13.200 -12.871 1.00 96.81 375 LEU A O 1
ATOM 2964 N N . VAL A 1 376 ? -15.908 -14.643 -11.657 1.00 97.00 376 VAL A N 1
ATOM 2965 C CA . VAL A 1 376 ? -16.055 -13.978 -10.364 1.00 97.00 376 VAL A CA 1
ATOM 2966 C C . VAL A 1 376 ? -14.680 -13.683 -9.783 1.00 97.00 376 VAL A C 1
ATOM 2968 O O . VAL A 1 376 ? -13.871 -14.592 -9.615 1.00 97.00 376 VAL A O 1
ATOM 2971 N N . ILE A 1 377 ? -14.446 -12.429 -9.401 1.00 96.31 377 ILE A N 1
ATOM 2972 C CA . ILE A 1 377 ? -13.311 -12.028 -8.561 1.00 96.31 377 ILE A CA 1
ATOM 2973 C C . ILE A 1 377 ? -13.863 -11.794 -7.148 1.00 96.31 377 ILE A C 1
ATOM 2975 O O . ILE A 1 377 ? -14.609 -10.834 -6.949 1.00 96.31 377 ILE A O 1
ATOM 2979 N N . ASP A 1 378 ? -13.555 -12.662 -6.176 1.00 93.69 378 ASP A N 1
ATOM 2980 C CA . ASP A 1 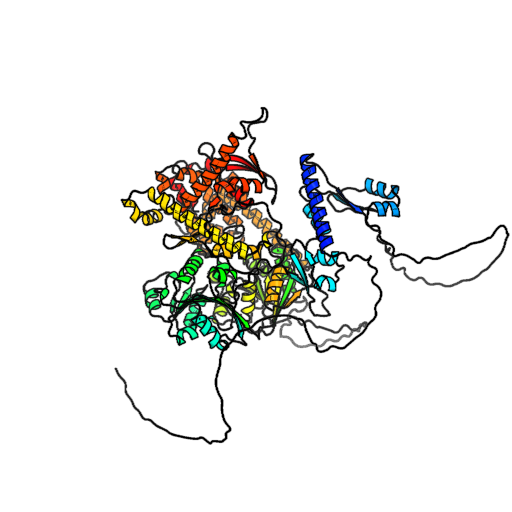378 ? -14.047 -12.521 -4.789 1.00 93.69 378 ASP A CA 1
ATOM 2981 C C . ASP A 1 378 ? -13.006 -11.898 -3.850 1.00 93.69 378 ASP A C 1
ATOM 2983 O O . ASP A 1 378 ? -11.807 -12.135 -3.970 1.00 93.69 378 ASP A O 1
ATOM 2987 N N . GLU A 1 379 ? -13.481 -11.074 -2.913 1.00 89.38 379 GLU A N 1
ATOM 2988 C CA . GLU A 1 379 ? -12.683 -10.101 -2.151 1.00 89.38 379 GLU A CA 1
ATOM 2989 C C . GLU A 1 379 ? -11.854 -9.175 -3.095 1.00 89.38 379 GLU A C 1
ATOM 2991 O O . GLU A 1 379 ? -10.657 -8.929 -2.906 1.00 89.38 379 GLU A O 1
ATOM 2996 N N . ALA A 1 380 ? -12.518 -8.640 -4.133 1.00 93.12 380 ALA A N 1
ATOM 2997 C CA . ALA A 1 380 ? -11.938 -7.906 -5.271 1.00 93.12 380 ALA A CA 1
ATOM 2998 C C . ALA A 1 380 ? -11.202 -6.594 -4.931 1.00 93.12 380 ALA A C 1
ATOM 3000 O O . ALA A 1 380 ? -10.407 -6.108 -5.733 1.00 93.12 380 ALA A O 1
ATOM 3001 N N . HIS A 1 381 ? -11.391 -6.033 -3.732 1.00 88.56 381 HIS A N 1
ATOM 3002 C CA . HIS A 1 381 ? -10.580 -4.910 -3.231 1.00 88.56 381 HIS A CA 1
ATOM 3003 C C . HIS A 1 381 ? -9.076 -5.233 -3.223 1.00 88.56 381 HIS A C 1
ATOM 3005 O O . HIS A 1 381 ? -8.244 -4.340 -3.375 1.00 88.56 381 HIS A O 1
ATOM 3011 N N . ASN A 1 382 ? -8.714 -6.516 -3.114 1.00 90.00 382 ASN A N 1
ATOM 3012 C CA . ASN A 1 382 ? -7.325 -6.965 -3.139 1.00 90.00 382 ASN A CA 1
ATOM 3013 C C . ASN A 1 382 ? -6.622 -6.717 -4.486 1.00 90.00 382 ASN A C 1
ATOM 3015 O O . ASN A 1 382 ? -5.397 -6.664 -4.492 1.00 90.00 382 ASN A O 1
ATOM 3019 N N . LEU A 1 383 ? -7.351 -6.465 -5.587 1.00 91.69 383 LEU A N 1
ATOM 3020 C CA . LEU A 1 383 ? -6.762 -5.979 -6.847 1.00 91.69 383 LEU A CA 1
ATOM 3021 C C . LEU A 1 383 ? -5.996 -4.654 -6.665 1.00 91.69 383 LEU A C 1
ATOM 3023 O O . LEU A 1 383 ? -5.037 -4.398 -7.388 1.00 91.69 383 LEU A O 1
ATOM 3027 N N . VAL A 1 384 ? -6.396 -3.834 -5.686 1.00 91.06 384 VAL A N 1
ATOM 3028 C CA . VAL A 1 384 ? -5.712 -2.588 -5.308 1.00 91.06 384 VAL A CA 1
ATOM 3029 C C . VAL A 1 384 ? -4.912 -2.790 -4.020 1.00 91.06 384 VAL A C 1
ATOM 3031 O O . VAL A 1 384 ? -3.711 -2.532 -3.985 1.00 91.06 384 VAL A O 1
ATOM 3034 N N . ASN A 1 385 ? -5.549 -3.307 -2.966 1.00 87.06 385 ASN A N 1
ATOM 3035 C CA . ASN A 1 385 ? -4.968 -3.323 -1.620 1.00 87.06 385 ASN A CA 1
ATOM 3036 C C . ASN A 1 385 ? -3.776 -4.299 -1.497 1.00 87.06 385 ASN A C 1
ATOM 3038 O O . ASN A 1 385 ? -2.873 -4.057 -0.697 1.00 87.06 385 ASN A O 1
ATOM 3042 N N . GLN A 1 386 ? -3.713 -5.360 -2.317 1.00 88.44 386 GLN A N 1
ATOM 3043 C CA . GLN A 1 386 ? -2.557 -6.269 -2.374 1.00 88.44 386 GLN A CA 1
ATOM 3044 C C . GLN A 1 386 ? -1.550 -5.929 -3.486 1.00 88.44 386 GLN A C 1
ATOM 3046 O O . GLN A 1 386 ? -0.597 -6.682 -3.644 1.00 88.44 386 GLN A O 1
ATOM 3051 N N . TYR A 1 387 ? -1.690 -4.808 -4.208 1.00 90.25 387 TYR A N 1
ATOM 3052 C CA . TYR A 1 387 ? -0.714 -4.366 -5.223 1.00 90.25 387 TYR A CA 1
ATOM 3053 C C . TYR A 1 387 ? 0.616 -3.872 -4.607 1.00 90.25 387 TYR A C 1
ATOM 3055 O O . TYR A 1 387 ? 1.665 -3.843 -5.256 1.00 90.25 387 TYR A O 1
ATOM 3063 N N . GLY A 1 388 ? 0.607 -3.521 -3.317 1.00 85.06 388 GLY A N 1
ATOM 3064 C CA . GLY A 1 388 ? 1.790 -3.104 -2.560 1.00 85.06 388 GLY A CA 1
ATOM 3065 C C . GLY A 1 388 ? 2.088 -1.603 -2.616 1.00 85.06 388 GLY A C 1
ATOM 3066 O O . GLY A 1 388 ? 1.305 -0.792 -3.112 1.00 85.06 388 GLY A O 1
ATOM 3067 N N . GLN A 1 389 ? 3.232 -1.212 -2.052 1.00 82.88 389 GLN A N 1
ATOM 3068 C CA . GLN A 1 389 ? 3.560 0.197 -1.838 1.00 82.88 389 GLN A CA 1
ATOM 3069 C C . GLN A 1 389 ? 4.124 0.821 -3.119 1.00 82.88 389 GLN A C 1
ATOM 3071 O O . GLN A 1 389 ? 5.300 0.641 -3.428 1.00 82.88 389 GLN A O 1
ATOM 3076 N N . VAL A 1 390 ? 3.292 1.588 -3.825 1.00 85.62 390 VAL A N 1
ATOM 3077 C CA . VAL A 1 390 ? 3.687 2.378 -5.010 1.00 85.62 390 VAL A CA 1
ATOM 3078 C C . VAL A 1 390 ? 3.677 3.898 -4.783 1.00 85.62 390 VAL A C 1
ATOM 3080 O O . VAL A 1 390 ? 4.291 4.663 -5.528 1.00 85.62 390 VAL A O 1
ATOM 3083 N N . TYR A 1 391 ? 3.034 4.365 -3.709 1.00 82.38 391 TYR A N 1
ATOM 3084 C CA . TYR A 1 391 ? 3.087 5.769 -3.303 1.00 82.38 391 TYR A CA 1
ATOM 3085 C C . TYR A 1 391 ? 4.393 6.077 -2.545 1.00 82.38 391 TYR A C 1
ATOM 3087 O O . TYR A 1 391 ? 4.748 5.381 -1.594 1.00 82.38 391 TYR A O 1
ATOM 3095 N N . ARG A 1 392 ? 5.110 7.142 -2.942 1.00 76.31 392 ARG A N 1
ATOM 3096 C CA . ARG A 1 392 ? 6.412 7.581 -2.369 1.00 76.31 392 ARG A CA 1
ATOM 3097 C C . ARG A 1 392 ? 7.545 6.528 -2.379 1.00 76.31 392 ARG A C 1
ATOM 3099 O O . ARG A 1 392 ? 8.549 6.696 -1.694 1.00 76.31 392 ARG A O 1
ATOM 3106 N N . GLY A 1 393 ? 7.425 5.488 -3.196 1.00 73.75 393 GLY A N 1
ATOM 3107 C CA . GLY A 1 393 ? 8.416 4.427 -3.399 1.00 73.75 393 GLY A CA 1
ATOM 3108 C C . GLY A 1 393 ? 7.769 3.270 -4.157 1.00 73.75 393 GLY A C 1
ATOM 3109 O O . GLY A 1 393 ? 6.550 3.187 -4.153 1.00 73.75 393 GLY A O 1
ATOM 3110 N N . TYR A 1 394 ? 8.549 2.403 -4.808 1.00 77.75 394 TYR A N 1
ATOM 3111 C CA . TYR A 1 394 ? 8.024 1.281 -5.599 1.00 77.75 394 TYR A CA 1
ATOM 3112 C C . TYR A 1 394 ? 8.499 -0.059 -5.010 1.00 77.75 394 TYR A C 1
ATOM 3114 O O . TYR A 1 394 ? 9.539 -0.593 -5.390 1.00 77.75 394 TYR A O 1
ATOM 3122 N N . LYS A 1 395 ? 7.739 -0.574 -4.037 1.00 78.94 395 LYS A N 1
ATOM 3123 C CA . LYS A 1 395 ? 7.833 -1.928 -3.464 1.00 78.94 395 LYS A CA 1
ATOM 3124 C C . LYS A 1 395 ? 6.507 -2.673 -3.764 1.00 78.94 395 LYS A C 1
ATOM 3126 O O . LYS A 1 395 ? 5.674 -2.799 -2.861 1.00 78.94 395 LYS A O 1
ATOM 3131 N N . PRO A 1 396 ? 6.263 -3.113 -5.017 1.00 81.81 396 PRO A N 1
ATOM 3132 C CA . PRO A 1 396 ? 5.043 -3.834 -5.376 1.00 81.81 396 PRO A CA 1
ATOM 3133 C C . PRO A 1 396 ? 4.957 -5.202 -4.683 1.00 81.81 396 PRO A C 1
ATOM 3135 O O . PRO A 1 396 ? 5.968 -5.854 -4.418 1.00 81.81 396 PRO A O 1
ATOM 3138 N N . PHE A 1 397 ? 3.731 -5.653 -4.445 1.00 84.12 397 PHE A N 1
ATOM 3139 C CA . PHE A 1 397 ? 3.367 -6.973 -3.934 1.00 84.12 397 PHE A CA 1
ATOM 3140 C C . PHE A 1 397 ? 2.345 -7.570 -4.909 1.00 84.12 397 PHE A C 1
ATOM 3142 O O . PHE A 1 397 ? 1.513 -6.834 -5.420 1.00 84.12 397 PHE A O 1
ATOM 3149 N N . ARG A 1 398 ? 2.462 -8.859 -5.267 1.00 86.06 398 ARG A N 1
ATOM 3150 C CA . ARG A 1 398 ? 1.592 -9.579 -6.237 1.00 86.06 398 ARG A CA 1
ATOM 3151 C C . ARG A 1 398 ? 1.272 -8.864 -7.573 1.00 86.06 398 ARG A C 1
ATOM 3153 O O . ARG A 1 398 ? 0.430 -9.353 -8.314 1.00 86.06 398 ARG A O 1
ATOM 3160 N N . ALA A 1 399 ? 1.925 -7.753 -7.924 1.00 89.31 399 ALA A N 1
ATOM 3161 C CA . ALA A 1 399 ? 1.485 -6.870 -9.007 1.00 89.31 399 ALA A CA 1
ATOM 3162 C C . ALA A 1 399 ? 1.340 -7.587 -10.359 1.00 89.31 399 ALA A C 1
ATOM 3164 O O . ALA A 1 399 ? 0.350 -7.385 -11.048 1.00 89.31 399 ALA A O 1
ATOM 3165 N N . GLU A 1 400 ? 2.270 -8.482 -10.706 1.00 86.19 400 GLU A N 1
ATOM 3166 C CA . GLU A 1 400 ? 2.184 -9.317 -11.912 1.00 86.19 400 GLU A CA 1
ATOM 3167 C C . GLU A 1 400 ? 0.940 -10.225 -11.916 1.00 86.19 400 GLU A C 1
ATOM 3169 O O . GLU A 1 400 ? 0.220 -10.289 -12.910 1.00 86.19 400 GLU A O 1
ATOM 3174 N N . THR A 1 401 ? 0.638 -10.869 -10.786 1.00 89.94 401 THR A N 1
ATOM 3175 C CA . THR A 1 401 ? -0.581 -11.661 -10.592 1.00 89.94 401 THR A CA 1
ATOM 3176 C C . THR A 1 401 ? -1.837 -10.814 -10.783 1.00 89.94 401 THR A C 1
ATOM 3178 O O . THR A 1 401 ? -2.746 -11.211 -11.508 1.00 89.94 401 THR A O 1
ATOM 3181 N N . LEU A 1 402 ? -1.902 -9.645 -10.139 1.00 92.88 402 LEU A N 1
ATOM 3182 C CA . LEU A 1 402 ? -3.095 -8.792 -10.156 1.00 92.88 402 LEU A CA 1
ATOM 3183 C C . LEU A 1 402 ? -3.310 -8.139 -11.531 1.00 92.88 402 LEU A C 1
ATOM 3185 O O . LEU A 1 402 ? -4.449 -8.028 -11.976 1.00 92.88 402 LEU A O 1
ATOM 3189 N N . ARG A 1 403 ? -2.225 -7.797 -12.237 1.00 91.19 403 ARG A N 1
ATOM 3190 C CA . ARG A 1 403 ? -2.230 -7.388 -13.651 1.00 91.19 403 ARG A CA 1
ATOM 3191 C C . ARG A 1 403 ? -2.836 -8.471 -14.546 1.00 91.19 403 ARG A C 1
ATOM 3193 O O . ARG A 1 403 ? -3.807 -8.191 -15.238 1.00 91.19 403 ARG A O 1
ATOM 3200 N N . LYS A 1 404 ? -2.343 -9.716 -14.456 1.00 88.44 404 LYS A N 1
ATOM 3201 C CA . LYS A 1 404 ? -2.907 -10.873 -15.182 1.00 88.44 404 LYS A CA 1
ATOM 3202 C C . LYS A 1 404 ? -4.393 -11.074 -14.860 1.00 88.44 404 LYS A C 1
ATOM 3204 O O . LYS A 1 404 ? -5.192 -11.244 -15.770 1.00 88.44 404 LYS A O 1
ATOM 3209 N N . CYS A 1 405 ? -4.792 -10.961 -13.588 1.00 91.00 405 CYS A N 1
ATOM 3210 C CA . CYS A 1 405 ? -6.208 -11.005 -13.202 1.00 91.00 405 CYS A CA 1
ATOM 3211 C C . CYS A 1 405 ? -7.038 -9.903 -13.877 1.00 91.00 405 CYS A C 1
ATOM 3213 O O . CYS A 1 405 ? -8.150 -10.173 -14.310 1.00 91.00 405 CYS A O 1
ATOM 3215 N N . ALA A 1 406 ? -6.523 -8.671 -13.948 1.00 90.75 406 ALA A N 1
ATOM 3216 C CA . ALA A 1 406 ? -7.242 -7.536 -14.521 1.00 90.75 406 ALA A CA 1
ATOM 3217 C C . ALA A 1 406 ? -7.329 -7.573 -16.053 1.00 90.75 406 ALA A C 1
ATOM 3219 O O . ALA A 1 406 ? -8.312 -7.080 -16.602 1.00 90.75 406 ALA A O 1
ATOM 3220 N N . ALA A 1 407 ? -6.347 -8.163 -16.735 1.00 88.25 407 ALA A N 1
ATOM 3221 C CA . ALA A 1 407 ? -6.383 -8.330 -18.185 1.00 88.25 407 ALA A CA 1
ATOM 3222 C C . ALA A 1 407 ? -7.407 -9.387 -18.643 1.00 88.25 407 ALA A C 1
ATOM 3224 O O . ALA A 1 407 ? -8.107 -9.167 -19.623 1.00 88.25 407 ALA A O 1
ATOM 3225 N N . LEU A 1 408 ? -7.600 -10.447 -17.849 1.00 89.12 408 LEU A N 1
ATOM 3226 C CA . LEU A 1 408 ? -8.595 -11.504 -18.091 1.00 89.12 408 LEU A CA 1
ATOM 3227 C C . LEU A 1 408 ? -10.059 -11.068 -17.828 1.00 89.12 408 LEU A C 1
ATOM 3229 O O . LEU A 1 408 ? -10.996 -11.785 -18.179 1.00 89.12 408 LEU A O 1
ATOM 3233 N N . ILE A 1 409 ? -10.294 -9.904 -17.204 1.00 90.44 409 ILE A N 1
ATOM 3234 C CA . ILE A 1 409 ? -11.645 -9.372 -16.915 1.00 90.44 409 ILE A CA 1
ATOM 3235 C C . ILE A 1 409 ? -12.484 -9.098 -18.181 1.00 90.44 409 ILE A C 1
ATOM 3237 O O . ILE A 1 409 ? -13.655 -9.493 -18.176 1.00 90.44 409 ILE A O 1
ATOM 3241 N N . PRO A 1 410 ? -11.967 -8.413 -19.225 1.00 89.06 410 PRO A N 1
ATOM 3242 C CA . PRO A 1 410 ? -12.675 -8.228 -20.496 1.00 89.06 410 PRO A CA 1
ATOM 3243 C C . PRO A 1 410 ? -12.795 -9.493 -21.359 1.00 89.06 410 PRO A C 1
ATOM 3245 O O . PRO A 1 410 ? -13.690 -9.540 -22.197 1.00 89.06 410 PRO A O 1
ATOM 3248 N N . GLU A 1 411 ? -11.932 -10.499 -21.177 1.00 89.44 411 GLU A N 1
ATOM 3249 C CA . GLU A 1 411 ? -11.986 -11.754 -21.947 1.00 89.44 411 GLU A CA 1
ATOM 3250 C C . GLU A 1 411 ? -13.139 -12.672 -21.526 1.00 89.44 411 GLU A C 1
ATOM 3252 O O . GLU A 1 411 ? -13.635 -13.456 -22.333 1.00 89.44 411 GLU A O 1
ATOM 3257 N N . ALA A 1 412 ? -13.563 -12.611 -20.262 1.00 92.56 412 ALA A N 1
ATOM 3258 C CA . ALA A 1 412 ? -14.628 -13.461 -19.747 1.00 92.56 412 ALA A CA 1
ATOM 3259 C C . ALA A 1 412 ? -16.003 -13.117 -20.348 1.00 92.56 412 ALA A C 1
ATOM 3261 O O . ALA A 1 412 ? -16.334 -11.948 -20.558 1.00 92.56 412 ALA A O 1
ATOM 3262 N N . LYS A 1 413 ? -16.872 -14.131 -20.501 1.00 93.12 413 LYS A N 1
ATOM 3263 C CA . LYS A 1 413 ? -18.254 -13.969 -21.011 1.00 93.12 413 LYS A CA 1
ATOM 3264 C C . LYS A 1 413 ? -19.036 -12.880 -20.271 1.00 93.12 413 LYS A C 1
ATOM 3266 O O . LYS A 1 413 ? -19.891 -12.199 -20.838 1.00 93.12 413 LYS A O 1
ATOM 3271 N N . LYS A 1 414 ? -18.787 -12.788 -18.965 1.00 94.38 414 LYS A N 1
ATOM 3272 C CA . LYS A 1 414 ? -19.332 -11.805 -18.031 1.00 94.38 414 LYS A CA 1
ATOM 3273 C C . LYS A 1 414 ? -18.475 -11.813 -16.768 1.00 94.38 414 LYS A C 1
ATOM 3275 O O . LYS A 1 414 ? -18.096 -12.895 -16.320 1.00 94.38 414 LYS A O 1
ATOM 3280 N N . THR A 1 415 ? -18.229 -10.648 -16.171 1.00 96.50 415 THR A N 1
ATOM 3281 C CA . THR A 1 415 ? -17.417 -10.531 -14.946 1.00 96.50 415 THR A CA 1
ATOM 3282 C C . THR A 1 415 ? -18.216 -9.948 -13.781 1.00 96.50 415 THR A C 1
ATOM 3284 O O . THR A 1 415 ? -18.922 -8.947 -13.920 1.00 96.50 415 THR A O 1
ATOM 3287 N N . VAL A 1 416 ? -18.073 -10.554 -12.601 1.00 97.06 416 VAL A N 1
ATOM 3288 C CA . VAL A 1 416 ? -18.661 -10.084 -11.341 1.00 97.06 416 VAL A CA 1
ATOM 3289 C C . VAL A 1 416 ? -17.567 -9.873 -10.295 1.00 97.06 416 VAL A C 1
ATOM 3291 O O . VAL A 1 416 ? -16.894 -10.812 -9.873 1.00 97.06 416 VAL A O 1
ATOM 3294 N N . LEU A 1 417 ? -17.407 -8.636 -9.834 1.00 97.00 417 LEU A N 1
ATOM 3295 C CA . LEU A 1 417 ? -16.489 -8.278 -8.754 1.00 97.00 417 LEU A CA 1
ATOM 3296 C C . LEU A 1 417 ? -17.256 -8.314 -7.429 1.00 97.00 417 LEU A C 1
ATOM 3298 O O . LEU A 1 417 ? -18.224 -7.574 -7.254 1.00 97.00 417 LEU A O 1
ATOM 3302 N N . LEU A 1 418 ? -16.837 -9.142 -6.476 1.00 95.12 418 LEU A N 1
ATOM 3303 C CA . LEU A 1 418 ? -17.461 -9.261 -5.157 1.00 95.12 418 LEU A CA 1
ATOM 3304 C C . LEU A 1 418 ? -16.553 -8.627 -4.097 1.00 95.12 418 LEU A C 1
ATOM 3306 O O . LEU A 1 418 ? -15.373 -8.951 -4.004 1.00 95.12 418 LEU A O 1
ATOM 3310 N N . SER A 1 419 ? -17.088 -7.742 -3.250 1.00 91.88 419 SER A N 1
ATOM 3311 C CA . SER A 1 419 ? -16.317 -7.172 -2.131 1.00 91.88 419 SER A CA 1
ATOM 3312 C C . SER A 1 419 ? -17.174 -6.888 -0.896 1.00 91.88 419 SER A C 1
ATOM 3314 O O . SER A 1 419 ? -18.398 -6.797 -0.971 1.00 91.88 419 SER A O 1
ATOM 3316 N N . GLY A 1 420 ? -16.555 -6.830 0.287 1.00 86.56 420 GLY A N 1
ATOM 3317 C CA . GLY A 1 420 ? -17.158 -6.244 1.497 1.00 86.56 420 GLY A CA 1
ATOM 3318 C C . GLY A 1 420 ? -16.939 -4.729 1.624 1.00 86.56 420 GLY A C 1
ATOM 3319 O O . GLY A 1 420 ? -17.534 -4.110 2.504 1.00 86.56 420 GLY A O 1
ATOM 3320 N N . THR A 1 421 ? -16.072 -4.189 0.764 1.00 85.62 421 THR A N 1
ATOM 3321 C CA . THR A 1 421 ? -15.520 -2.828 0.709 1.00 85.62 421 THR A CA 1
ATOM 3322 C C . THR A 1 421 ? -15.159 -2.553 -0.759 1.00 85.62 421 THR A C 1
ATOM 3324 O O . THR A 1 421 ? -14.106 -3.002 -1.215 1.00 85.62 421 THR A O 1
ATOM 3327 N N . MET A 1 422 ? -16.039 -1.975 -1.581 1.00 91.00 422 MET A N 1
ATOM 3328 C CA . MET A 1 422 ? -15.742 -1.797 -3.012 1.00 91.00 422 MET A CA 1
ATOM 3329 C C . MET A 1 422 ? -15.195 -0.393 -3.272 1.00 91.00 422 MET A C 1
ATOM 3331 O O . MET A 1 422 ? -15.695 0.589 -2.735 1.00 91.00 422 MET A O 1
ATOM 3335 N N . SER A 1 423 ? -14.160 -0.285 -4.106 1.00 89.31 423 SER A N 1
ATOM 3336 C CA . SER A 1 423 ? -13.605 1.013 -4.498 1.00 89.31 423 SER A CA 1
ATOM 3337 C C . SER A 1 423 ? -14.396 1.590 -5.683 1.00 89.31 423 SER A C 1
ATOM 3339 O O . SER A 1 423 ? -14.408 0.962 -6.748 1.00 89.31 423 SER A O 1
ATOM 3341 N N . PRO A 1 424 ? -15.019 2.782 -5.567 1.00 90.94 424 PRO A N 1
ATOM 3342 C CA . PRO A 1 424 ? -15.698 3.432 -6.693 1.00 90.94 424 PRO A CA 1
ATOM 3343 C C . PRO A 1 424 ? -14.752 3.699 -7.869 1.00 90.94 424 PRO A C 1
ATOM 3345 O O . PRO A 1 424 ? -15.117 3.472 -9.019 1.00 90.94 424 PRO A O 1
ATOM 3348 N N . LEU A 1 425 ? -13.503 4.081 -7.574 1.00 92.31 425 LEU A N 1
ATOM 3349 C CA . LEU A 1 425 ? -12.440 4.289 -8.562 1.00 92.31 425 LEU A CA 1
ATOM 3350 C C . LEU A 1 425 ? -12.101 2.995 -9.324 1.00 92.31 425 LEU A C 1
ATOM 3352 O O . LEU A 1 425 ? -11.904 3.034 -10.537 1.00 92.31 425 LEU A O 1
ATOM 3356 N N . LEU A 1 426 ? -12.078 1.838 -8.646 1.00 93.00 426 LEU A N 1
ATOM 3357 C CA . LEU A 1 426 ? -11.883 0.534 -9.298 1.00 93.00 426 LEU A CA 1
ATOM 3358 C C . LEU A 1 426 ? -13.054 0.209 -10.237 1.00 93.00 426 LEU A C 1
ATOM 3360 O O . LEU A 1 426 ? -12.828 -0.224 -11.363 1.00 93.00 426 LEU A O 1
ATOM 3364 N N . CYS A 1 427 ? -14.292 0.479 -9.809 1.00 92.38 427 CYS A N 1
ATOM 3365 C CA . CYS A 1 427 ? -15.490 0.260 -10.628 1.00 92.38 427 CYS A CA 1
ATOM 3366 C C . CYS A 1 427 ? -15.493 1.154 -11.875 1.00 92.38 427 CYS A C 1
ATOM 3368 O O . CYS A 1 427 ? -15.709 0.664 -12.978 1.00 92.38 427 CYS A O 1
ATOM 3370 N N . GLN A 1 428 ? -15.178 2.444 -11.714 1.00 90.94 428 GLN A N 1
ATOM 3371 C CA . GLN A 1 428 ? -15.028 3.401 -12.812 1.00 90.94 428 GLN A CA 1
ATOM 3372 C C . GLN A 1 428 ? -13.945 2.959 -13.807 1.00 90.94 428 GLN A C 1
ATOM 3374 O O . GLN A 1 428 ? -14.170 2.992 -15.015 1.00 90.94 428 GLN A O 1
ATOM 3379 N N . THR A 1 429 ? -12.793 2.507 -13.306 1.00 91.19 429 THR A N 1
ATOM 3380 C CA . THR A 1 429 ? -11.653 2.086 -14.136 1.00 91.19 429 THR A CA 1
ATOM 3381 C C . THR A 1 429 ? -11.940 0.797 -14.910 1.00 91.19 429 THR A C 1
ATOM 3383 O O . THR A 1 429 ? -11.599 0.699 -16.085 1.00 91.19 429 THR A O 1
ATOM 3386 N N . LEU A 1 430 ? -12.623 -0.170 -14.287 1.00 90.62 430 LEU A N 1
ATOM 3387 C CA . LEU A 1 430 ? -13.039 -1.436 -14.910 1.00 90.62 430 LEU A CA 1
ATOM 3388 C C . LEU A 1 430 ? -14.405 -1.355 -15.624 1.00 90.62 430 LEU A C 1
ATOM 3390 O O . LEU A 1 430 ? -14.944 -2.388 -16.022 1.00 90.62 430 LEU A O 1
ATOM 3394 N N . LYS A 1 431 ? -14.983 -0.150 -15.759 1.00 91.25 431 LYS A N 1
ATOM 3395 C CA . LYS A 1 431 ? -16.317 0.115 -16.342 1.00 91.25 431 LYS A CA 1
ATOM 3396 C C . LYS A 1 431 ? -17.435 -0.781 -15.767 1.00 91.25 431 LYS A C 1
ATOM 3398 O O . LYS A 1 431 ? -18.386 -1.126 -16.464 1.00 91.25 431 LYS A O 1
ATOM 3403 N N . ALA A 1 432 ? -17.317 -1.167 -14.497 1.00 93.19 432 ALA A N 1
ATOM 3404 C CA . ALA A 1 432 ? -18.237 -2.074 -13.819 1.00 93.19 432 ALA A CA 1
ATOM 3405 C C . ALA A 1 432 ? -19.406 -1.308 -13.184 1.00 93.19 432 ALA A C 1
ATOM 3407 O O . ALA A 1 432 ? -19.189 -0.332 -12.460 1.00 93.19 432 ALA A O 1
ATOM 3408 N N . GLN A 1 433 ? -20.641 -1.778 -13.384 1.00 95.94 433 GLN A N 1
ATOM 3409 C CA . GLN A 1 433 ? -21.807 -1.190 -12.723 1.00 95.94 433 GLN A CA 1
ATOM 3410 C C . GLN A 1 433 ? -21.770 -1.505 -11.225 1.00 95.94 433 GLN A C 1
ATOM 3412 O O . GLN A 1 433 ? -21.865 -2.668 -10.826 1.00 95.94 433 GLN A O 1
ATOM 3417 N N . LEU A 1 434 ? -21.652 -0.471 -10.388 1.00 96.19 434 LEU A N 1
ATOM 3418 C CA . LEU A 1 434 ? -21.635 -0.621 -8.936 1.00 96.19 434 LEU A CA 1
ATOM 3419 C C . LEU A 1 434 ? -23.051 -0.876 -8.394 1.00 96.19 434 LEU A C 1
ATOM 3421 O O . LEU A 1 434 ? -23.989 -0.110 -8.632 1.00 96.19 434 LEU A O 1
ATOM 3425 N N . VAL A 1 435 ? -23.183 -1.951 -7.628 1.00 96.12 435 VAL A N 1
ATOM 3426 C CA . VAL A 1 435 ? -24.358 -2.318 -6.840 1.00 96.12 435 VAL A CA 1
ATOM 3427 C C . VAL A 1 435 ? -23.918 -2.364 -5.381 1.00 96.12 435 VAL A C 1
ATOM 3429 O O . VAL A 1 435 ? -23.105 -3.203 -4.994 1.00 96.12 435 VAL A O 1
ATOM 3432 N N . THR A 1 436 ? -24.442 -1.455 -4.564 1.00 94.06 436 THR A N 1
ATOM 3433 C CA . THR A 1 436 ? -24.191 -1.431 -3.116 1.00 94.06 436 THR A CA 1
ATOM 3434 C C . THR A 1 436 ? -25.386 -2.019 -2.384 1.00 94.06 436 THR A C 1
ATOM 3436 O O . THR A 1 436 ? -26.524 -1.586 -2.576 1.00 94.06 436 THR A O 1
ATOM 3439 N N . VAL A 1 437 ? -25.134 -3.019 -1.543 1.00 91.75 437 VAL A N 1
ATOM 3440 C CA . VAL A 1 437 ? -26.169 -3.684 -0.753 1.00 91.75 437 VAL A CA 1
ATOM 3441 C C . VAL A 1 437 ? -25.992 -3.335 0.717 1.00 91.75 437 VAL A C 1
ATOM 3443 O O . VAL A 1 437 ? -25.083 -3.834 1.386 1.00 91.75 437 VAL A O 1
ATOM 3446 N N . SER A 1 438 ? -26.877 -2.481 1.228 1.00 87.12 438 SER A N 1
ATOM 3447 C CA . SER A 1 438 ? -26.946 -2.171 2.653 1.00 87.12 438 SER A CA 1
ATOM 3448 C C . SER A 1 438 ? -27.648 -3.303 3.412 1.00 87.12 438 SER A C 1
ATOM 3450 O O . SER A 1 438 ? -28.431 -4.069 2.840 1.00 87.12 438 SER A O 1
ATOM 3452 N N . ARG A 1 439 ? -27.354 -3.431 4.710 1.00 83.69 439 ARG A N 1
ATOM 3453 C CA . ARG A 1 439 ? -27.977 -4.436 5.572 1.00 83.69 439 ARG A CA 1
ATOM 3454 C C . ARG A 1 439 ? -28.634 -3.786 6.784 1.00 83.69 439 ARG A C 1
ATOM 3456 O O . ARG A 1 439 ? -27.940 -3.197 7.607 1.00 83.69 439 ARG A O 1
ATOM 3463 N N . ASN A 1 440 ? -29.942 -3.993 6.923 1.00 77.56 440 ASN A N 1
ATOM 3464 C CA . ASN A 1 440 ? -30.779 -3.401 7.973 1.00 77.56 440 ASN A CA 1
ATOM 3465 C C . ASN A 1 440 ? -30.360 -3.836 9.392 1.00 77.56 440 ASN A C 1
ATOM 3467 O O . ASN A 1 440 ? -30.529 -3.093 10.352 1.00 77.56 440 ASN A O 1
ATOM 3471 N N . GLN A 1 441 ? -29.797 -5.044 9.533 1.00 69.56 441 GLN A N 1
ATOM 3472 C CA . GLN A 1 441 ? -29.347 -5.606 10.810 1.00 69.56 441 GLN A CA 1
ATOM 3473 C C . GLN A 1 441 ? -27.842 -5.912 10.791 1.00 69.56 441 GLN A C 1
ATOM 3475 O O . GLN A 1 441 ? -27.422 -7.021 10.448 1.00 69.56 441 GLN A O 1
ATOM 3480 N N . ASN A 1 442 ? -27.024 -4.942 11.199 1.00 69.25 442 ASN A N 1
ATOM 3481 C CA . ASN A 1 442 ? -25.596 -5.129 11.472 1.00 69.25 442 ASN A CA 1
ATOM 3482 C C . ASN A 1 442 ? -25.332 -5.203 12.991 1.00 69.25 442 ASN A C 1
ATOM 3484 O O . ASN A 1 442 ? -26.099 -4.633 13.767 1.00 69.25 442 ASN A O 1
ATOM 3488 N N . PRO A 1 443 ? -24.267 -5.895 13.447 1.00 72.62 443 PRO A N 1
ATOM 3489 C CA . PRO A 1 443 ? -23.851 -5.836 14.847 1.00 72.62 443 PRO A CA 1
ATOM 3490 C C . PRO A 1 443 ? -23.401 -4.411 15.200 1.00 72.62 443 PRO A C 1
ATOM 3492 O O . PRO A 1 443 ? -22.734 -3.756 14.400 1.00 72.62 443 PRO A O 1
ATOM 3495 N N . ASN A 1 444 ? -23.736 -3.934 16.400 1.00 84.31 444 ASN A N 1
ATOM 3496 C CA . ASN A 1 444 ? -23.341 -2.598 16.849 1.00 84.31 444 ASN A CA 1
ATOM 3497 C C . ASN A 1 444 ? -21.833 -2.598 17.157 1.00 84.31 444 ASN A C 1
ATOM 3499 O O . ASN A 1 444 ? -21.397 -3.237 18.116 1.00 84.31 444 ASN A O 1
ATOM 3503 N N . VAL A 1 445 ? -21.025 -1.927 16.332 1.00 88.88 445 VAL A N 1
ATOM 3504 C CA . VAL A 1 445 ? -19.579 -1.814 16.562 1.00 88.88 445 VAL A CA 1
ATOM 3505 C C . VAL A 1 445 ? -19.271 -0.482 17.234 1.00 88.88 445 VAL A C 1
ATOM 3507 O O . VAL A 1 445 ? -19.470 0.579 16.642 1.00 88.88 445 VAL A O 1
ATOM 3510 N N . ARG A 1 446 ? -18.728 -0.557 18.450 1.00 91.12 446 ARG A N 1
ATOM 3511 C CA . ARG A 1 446 ? -18.209 0.582 19.209 1.00 91.12 446 ARG A CA 1
ATOM 3512 C C . ARG A 1 446 ? -16.692 0.606 19.077 1.00 91.12 446 ARG A C 1
ATOM 3514 O O . ARG A 1 446 ? -16.021 -0.342 19.490 1.00 91.12 446 ARG A O 1
ATOM 3521 N N . VAL A 1 447 ? -16.162 1.672 18.492 1.00 92.62 447 VAL A N 1
ATOM 3522 C CA . VAL A 1 447 ? -14.726 1.912 18.347 1.00 92.62 447 VAL A CA 1
ATOM 3523 C C . VAL A 1 447 ? -14.312 2.962 19.367 1.00 92.62 447 VAL A C 1
ATOM 3525 O O . VAL A 1 447 ? -14.739 4.109 19.290 1.00 92.62 447 VAL A O 1
ATOM 3528 N N . PHE A 1 448 ? -13.484 2.549 20.313 1.00 91.31 448 PHE A N 1
ATOM 3529 C CA . PHE A 1 448 ? -12.848 3.384 21.315 1.00 91.31 448 PHE A CA 1
ATOM 3530 C C . PHE A 1 448 ? -11.542 3.935 20.732 1.00 91.31 448 PHE A C 1
ATOM 3532 O O . PHE A 1 448 ? -10.579 3.185 20.564 1.00 91.31 448 PHE A O 1
ATOM 3539 N N . ASP A 1 449 ? -11.537 5.221 20.387 1.00 90.31 449 ASP A N 1
ATOM 3540 C CA . ASP A 1 449 ? -10.355 5.972 19.954 1.00 90.31 449 ASP A CA 1
ATOM 3541 C C . ASP A 1 449 ? -9.391 6.154 21.134 1.00 90.31 449 ASP A C 1
ATOM 3543 O O . ASP A 1 449 ? -9.768 6.723 22.166 1.00 90.31 449 ASP A O 1
ATOM 3547 N N . ILE A 1 450 ? -8.169 5.641 20.975 1.00 89.75 450 ILE A N 1
ATOM 3548 C CA . ILE A 1 450 ? -7.043 5.789 21.897 1.00 89.75 450 ILE A CA 1
ATOM 3549 C C . ILE A 1 450 ? -5.871 6.391 21.122 1.00 89.75 450 ILE A C 1
ATOM 3551 O O . ILE A 1 450 ? -5.339 5.801 20.177 1.00 89.75 450 ILE A O 1
ATOM 3555 N N . GLU A 1 451 ? -5.423 7.555 21.574 1.00 89.50 451 GLU A N 1
ATOM 3556 C CA . GLU A 1 451 ? -4.329 8.300 20.968 1.00 89.50 451 GLU A CA 1
ATOM 3557 C C . GLU A 1 451 ? -3.042 8.072 21.773 1.00 89.50 451 GLU A C 1
ATOM 3559 O O . GLU A 1 451 ? -2.966 8.437 22.941 1.00 89.50 451 GLU A O 1
ATOM 3564 N N . ALA A 1 452 ? -2.021 7.449 21.184 1.00 89.44 452 ALA A N 1
ATOM 3565 C CA . ALA A 1 452 ? -0.762 7.187 21.883 1.00 89.44 452 ALA A CA 1
ATOM 3566 C C . ALA A 1 452 ? 0.082 8.464 22.073 1.00 89.44 452 ALA A C 1
ATOM 3568 O O . ALA A 1 452 ? 0.089 9.354 21.217 1.00 89.44 452 ALA A O 1
ATOM 3569 N N . ASP A 1 453 ? 0.888 8.503 23.143 1.00 83.19 453 ASP A N 1
ATOM 3570 C CA . ASP A 1 453 ? 1.779 9.627 23.514 1.00 83.19 453 ASP A CA 1
ATOM 3571 C C . ASP A 1 453 ? 2.912 9.918 22.502 1.00 83.19 453 ASP A C 1
ATOM 3573 O O . ASP A 1 453 ? 3.809 10.717 22.767 1.00 83.19 453 ASP A O 1
ATOM 3577 N N . GLY A 1 454 ? 2.940 9.222 21.368 1.00 85.31 454 GLY A N 1
ATOM 3578 C CA . GLY A 1 454 ? 3.944 9.384 20.330 1.00 85.31 454 GLY A CA 1
ATOM 3579 C C . GLY A 1 454 ? 3.573 8.660 19.039 1.00 85.31 454 GLY A C 1
ATOM 3580 O O . GLY A 1 454 ? 2.509 8.051 18.904 1.00 85.31 454 GLY A O 1
ATOM 3581 N N . THR A 1 455 ? 4.483 8.726 18.069 1.00 83.44 455 THR A N 1
ATOM 3582 C CA . THR A 1 455 ? 4.291 8.174 16.719 1.00 83.44 455 THR A CA 1
ATOM 3583 C C . THR A 1 455 ? 5.161 6.958 16.403 1.00 83.44 455 THR A C 1
ATOM 3585 O O . THR A 1 455 ? 5.063 6.413 15.303 1.00 83.44 455 THR A O 1
ATOM 3588 N N . ASN A 1 456 ? 5.994 6.515 17.350 1.00 86.12 456 ASN A N 1
ATOM 3589 C CA . ASN A 1 456 ? 6.836 5.330 17.215 1.00 86.12 456 ASN A CA 1
ATOM 3590 C C . ASN A 1 456 ? 6.148 4.066 17.771 1.00 86.12 456 ASN A C 1
ATOM 3592 O O . ASN A 1 456 ? 5.153 4.135 18.494 1.00 86.12 456 ASN A O 1
ATOM 3596 N N . ASN A 1 457 ? 6.694 2.891 17.439 1.00 87.19 457 ASN A N 1
ATOM 3597 C CA . ASN A 1 457 ? 6.132 1.617 17.901 1.00 87.19 457 ASN A CA 1
ATOM 3598 C C . ASN A 1 457 ? 6.189 1.467 19.432 1.00 87.19 457 ASN A C 1
ATOM 3600 O O . ASN A 1 457 ? 5.300 0.852 20.006 1.00 87.19 457 ASN A O 1
ATOM 3604 N N . GLU A 1 458 ? 7.170 2.072 20.106 1.00 85.31 458 GLU A N 1
ATOM 3605 C CA . GLU A 1 458 ? 7.296 2.044 21.571 1.00 85.31 458 GLU A CA 1
ATOM 3606 C C . GLU A 1 458 ? 6.115 2.743 22.265 1.00 85.31 458 GLU A C 1
ATOM 3608 O O . GLU A 1 458 ? 5.567 2.208 23.226 1.00 85.31 458 GLU A O 1
ATOM 3613 N N . ALA A 1 459 ? 5.661 3.900 21.765 1.00 86.94 459 ALA A N 1
ATOM 3614 C CA . ALA A 1 459 ? 4.473 4.579 22.290 1.00 86.94 459 ALA A CA 1
ATOM 3615 C C . ALA A 1 459 ? 3.191 3.754 22.069 1.00 86.94 459 ALA A C 1
ATOM 3617 O O . ALA A 1 459 ? 2.354 3.653 22.969 1.00 86.94 459 ALA A O 1
ATOM 3618 N N . LEU A 1 460 ? 3.067 3.106 20.904 1.00 90.75 460 LEU A N 1
ATOM 3619 C CA . LEU A 1 460 ? 1.969 2.178 20.610 1.00 90.75 460 LEU A CA 1
ATOM 3620 C C . LEU A 1 460 ? 2.002 0.945 21.536 1.00 90.75 460 LEU A C 1
ATOM 3622 O O . LEU A 1 460 ? 0.961 0.538 22.049 1.00 90.75 460 LEU A O 1
ATOM 3626 N N . ALA A 1 461 ? 3.190 0.395 21.810 1.00 89.88 461 ALA A N 1
ATOM 3627 C CA . ALA A 1 461 ? 3.390 -0.716 22.739 1.00 89.88 461 ALA A CA 1
ATOM 3628 C C . ALA A 1 461 ? 3.062 -0.325 24.192 1.00 89.88 461 ALA A C 1
ATOM 3630 O O . ALA A 1 461 ? 2.347 -1.067 24.861 1.00 89.88 461 ALA A O 1
ATOM 3631 N N . ARG A 1 462 ? 3.504 0.850 24.673 1.00 88.38 462 ARG A N 1
ATOM 3632 C CA . ARG A 1 462 ? 3.157 1.370 26.014 1.00 88.38 462 ARG A CA 1
ATOM 3633 C C . ARG A 1 462 ? 1.647 1.532 26.193 1.00 88.38 462 ARG A C 1
ATOM 3635 O O . ARG A 1 462 ? 1.103 1.088 27.204 1.00 88.38 462 ARG A O 1
ATOM 3642 N N . SER A 1 463 ? 0.970 2.119 25.204 1.00 89.88 463 SER A N 1
ATOM 3643 C CA . SER A 1 463 ? -0.491 2.274 25.199 1.00 89.88 463 SER A CA 1
ATOM 3644 C C . SER A 1 463 ? -1.207 0.916 25.223 1.00 89.88 463 SER A C 1
ATOM 3646 O O . SER A 1 463 ? -2.074 0.688 26.070 1.00 89.88 463 SER A O 1
ATOM 3648 N N . LEU A 1 464 ? -0.784 -0.032 24.375 1.00 92.06 464 LEU A N 1
ATOM 3649 C CA . LEU A 1 464 ? -1.326 -1.393 24.356 1.00 92.06 464 LEU A CA 1
ATOM 3650 C C . LEU A 1 464 ? -1.133 -2.106 25.702 1.00 92.06 464 LEU A C 1
ATOM 3652 O O . LEU A 1 464 ? -2.098 -2.637 26.244 1.00 92.06 464 LEU A O 1
ATOM 3656 N N . ILE A 1 465 ? 0.081 -2.111 26.262 1.00 90.06 465 ILE A N 1
ATOM 3657 C CA . ILE A 1 465 ? 0.378 -2.801 27.528 1.00 90.06 465 ILE A CA 1
ATOM 3658 C C . ILE A 1 465 ? -0.404 -2.173 28.687 1.00 90.06 465 ILE A C 1
ATOM 3660 O O . ILE A 1 465 ? -0.950 -2.904 29.512 1.00 90.06 465 ILE A O 1
ATOM 3664 N N . THR A 1 466 ? -0.561 -0.847 28.705 1.00 88.00 466 THR A N 1
ATOM 3665 C CA . THR A 1 466 ? -1.373 -0.144 29.711 1.00 88.00 466 THR A CA 1
ATOM 3666 C C . THR A 1 466 ? -2.840 -0.592 29.655 1.00 88.00 466 THR A C 1
ATOM 3668 O O . THR A 1 466 ? -3.419 -0.919 30.690 1.00 88.00 466 THR A O 1
ATOM 3671 N N . HIS A 1 467 ? -3.434 -0.722 28.464 1.00 88.44 467 HIS A N 1
ATOM 3672 C CA . HIS A 1 467 ? -4.803 -1.237 28.321 1.00 88.44 467 HIS A CA 1
ATOM 3673 C C . HIS A 1 467 ? -4.946 -2.762 28.455 1.00 88.44 467 HIS A C 1
ATOM 3675 O O . HIS A 1 467 ? -6.063 -3.232 28.685 1.00 88.44 467 HIS A O 1
ATOM 3681 N N . LEU A 1 468 ? -3.862 -3.538 28.346 1.00 90.12 468 LEU A N 1
ATOM 3682 C CA . LEU A 1 468 ? -3.841 -4.960 28.714 1.00 90.12 468 LEU A CA 1
ATOM 3683 C C . LEU A 1 468 ? -3.775 -5.142 30.240 1.00 90.12 468 LEU A C 1
ATOM 3685 O O . LEU A 1 468 ? -4.464 -6.013 30.769 1.00 90.12 468 LEU A O 1
ATOM 3689 N N . ALA A 1 469 ? -3.037 -4.290 30.958 1.00 85.94 469 ALA A N 1
ATOM 3690 C CA . ALA A 1 469 ? -2.961 -4.306 32.422 1.00 85.94 469 ALA A CA 1
ATOM 3691 C C . ALA A 1 469 ? -4.319 -4.017 33.100 1.00 85.94 469 ALA A C 1
ATOM 3693 O O . ALA A 1 469 ? -4.606 -4.567 34.159 1.00 85.94 469 ALA A O 1
ATOM 3694 N N . GLU A 1 470 ? -5.197 -3.224 32.466 1.00 84.38 470 GLU A N 1
ATOM 3695 C CA . GLU A 1 470 ? -6.593 -3.026 32.912 1.00 84.38 470 GLU A CA 1
ATOM 3696 C C . GLU A 1 470 ? -7.455 -4.304 32.862 1.00 84.38 470 GLU A C 1
ATOM 3698 O O . GLU A 1 470 ? -8.496 -4.375 33.511 1.00 84.38 470 GLU A O 1
ATOM 3703 N N . ILE A 1 471 ? -7.082 -5.274 32.023 1.00 86.62 471 ILE A N 1
ATOM 3704 C CA . ILE A 1 471 ? -7.835 -6.516 31.775 1.00 86.62 471 ILE A CA 1
ATOM 3705 C C . ILE A 1 471 ? -7.275 -7.646 32.634 1.00 86.62 471 ILE A C 1
ATOM 3707 O O . ILE A 1 471 ? -8.025 -8.465 33.165 1.00 86.62 471 ILE A O 1
ATOM 3711 N N . PHE A 1 472 ? -5.948 -7.676 32.745 1.00 86.44 472 PHE A N 1
ATOM 3712 C CA . PHE A 1 472 ? -5.167 -8.682 33.441 1.00 86.44 472 PHE A CA 1
ATOM 3713 C C . PHE A 1 472 ? -4.425 -8.019 34.615 1.00 86.44 472 PHE A C 1
ATOM 3715 O O . PHE A 1 472 ? -3.204 -7.859 34.554 1.00 86.44 472 PHE A O 1
ATOM 3722 N N . PRO A 1 473 ? -5.141 -7.577 35.671 1.00 73.94 473 PRO A N 1
ATOM 3723 C CA . PRO A 1 473 ? -4.496 -7.034 36.859 1.00 73.94 473 PRO A CA 1
ATOM 3724 C C . PRO A 1 473 ? -3.580 -8.094 37.479 1.00 73.94 473 PRO A C 1
ATOM 3726 O O . PRO A 1 473 ? -3.895 -9.287 37.466 1.00 73.94 473 PRO A O 1
ATOM 3729 N N . ARG A 1 474 ? -2.443 -7.660 38.035 1.00 68.38 474 ARG A N 1
ATOM 3730 C CA . ARG A 1 474 ? -1.513 -8.567 38.722 1.00 68.38 474 ARG A CA 1
ATOM 3731 C C . ARG A 1 474 ? -2.225 -9.301 39.868 1.00 68.38 474 ARG A C 1
ATOM 3733 O O . ARG A 1 474 ? -3.013 -8.666 40.575 1.00 68.38 474 ARG A O 1
ATOM 3740 N N . PRO A 1 475 ? -1.902 -10.583 40.123 1.00 53.91 475 PRO A N 1
ATOM 3741 C CA . PRO A 1 475 ? -2.251 -11.222 41.386 1.00 53.91 475 PRO A CA 1
ATOM 3742 C C . PRO A 1 475 ? -1.731 -10.368 42.548 1.00 53.91 475 PRO A C 1
ATOM 3744 O O . PRO A 1 475 ? -0.575 -9.933 42.530 1.00 53.91 475 PRO A O 1
ATOM 3747 N N . ARG A 1 476 ? -2.566 -10.116 43.562 1.00 39.94 476 ARG A N 1
ATOM 3748 C CA . ARG A 1 476 ? -2.090 -9.495 44.804 1.00 39.94 476 ARG A CA 1
ATOM 3749 C C . ARG A 1 476 ? -1.121 -10.471 45.479 1.00 39.94 476 ARG A C 1
ATOM 3751 O O . ARG A 1 476 ? -1.494 -11.613 45.741 1.00 39.94 476 ARG A O 1
ATOM 3758 N N . ARG A 1 477 ? 0.106 -10.029 45.787 1.00 38.97 477 ARG A N 1
ATOM 3759 C CA . ARG A 1 477 ? 0.948 -10.727 46.777 1.00 38.97 477 ARG A CA 1
ATOM 3760 C C . ARG A 1 477 ? 0.145 -10.769 48.084 1.00 38.97 477 ARG A C 1
ATOM 3762 O O . ARG A 1 477 ? -0.294 -9.714 48.532 1.00 38.97 477 ARG A O 1
ATOM 3769 N N . GLY A 1 478 ? -0.106 -11.964 48.618 1.00 36.81 478 GLY A N 1
ATOM 3770 C CA . GLY A 1 478 ? -1.004 -12.171 49.765 1.00 36.81 478 GLY A CA 1
ATOM 3771 C C . GLY A 1 478 ? -2.023 -13.310 49.614 1.00 36.81 478 GLY A C 1
ATOM 3772 O O . GLY A 1 478 ? -2.692 -13.634 50.583 1.00 36.81 478 GLY A O 1
ATOM 3773 N N . GLN A 1 479 ? -2.135 -13.944 48.440 1.00 34.53 479 GLN A N 1
ATOM 3774 C CA . GLN A 1 479 ? -2.834 -15.231 48.286 1.00 34.53 479 GLN A CA 1
ATOM 3775 C C . GLN A 1 479 ? -1.907 -16.279 47.661 1.00 34.53 479 GLN A C 1
ATOM 3777 O O . GLN A 1 479 ? -1.992 -16.598 46.474 1.00 34.53 479 GLN A O 1
ATOM 3782 N N . THR A 1 480 ? -1.004 -16.813 48.482 1.00 34.25 480 THR A N 1
ATOM 3783 C CA . THR A 1 480 ? -0.527 -18.189 48.311 1.00 34.25 480 THR A CA 1
ATOM 3784 C C . THR A 1 480 ? -1.698 -19.142 48.550 1.00 34.25 480 THR A C 1
ATOM 3786 O O . THR A 1 480 ? -2.537 -18.911 49.418 1.00 34.25 480 THR A O 1
ATOM 3789 N N . SER A 1 481 ? -1.790 -20.194 47.742 1.00 32.69 481 SER A N 1
ATOM 3790 C CA . SER A 1 481 ? -2.821 -21.222 47.878 1.00 32.69 481 SER A CA 1
ATOM 3791 C C . SER A 1 481 ? -2.642 -22.007 49.174 1.00 32.69 481 SER A C 1
ATOM 3793 O O . SER A 1 481 ? -1.561 -22.550 49.397 1.00 32.69 481 SER A O 1
ATOM 3795 N N . LEU A 1 482 ? -3.710 -22.136 49.965 1.00 32.19 482 LEU A N 1
ATOM 3796 C CA . LEU A 1 482 ? -3.796 -23.187 50.978 1.00 32.19 482 LEU A CA 1
ATOM 3797 C C . LEU A 1 482 ? -3.718 -24.553 50.285 1.00 32.19 482 LEU A C 1
ATOM 3799 O O . LEU A 1 482 ? -4.446 -24.812 49.323 1.00 32.19 482 LEU A O 1
ATOM 3803 N N . THR A 1 483 ? -2.828 -25.412 50.769 1.00 32.62 483 THR A N 1
ATOM 3804 C CA . THR A 1 483 ? -2.792 -26.835 50.429 1.00 32.62 483 THR A CA 1
ATOM 3805 C C . THR A 1 483 ? -3.959 -27.561 51.107 1.00 32.62 483 THR A C 1
ATOM 3807 O O . THR A 1 483 ? -4.266 -27.264 52.262 1.00 32.62 483 THR A O 1
ATOM 3810 N N . PRO A 1 484 ? -4.634 -28.507 50.430 1.00 31.84 484 PRO A N 1
ATOM 3811 C CA . PRO A 1 484 ? -5.707 -29.282 51.040 1.00 31.84 484 PRO A CA 1
ATOM 3812 C C . PRO A 1 484 ? -5.123 -30.411 51.899 1.00 31.84 484 PRO A C 1
ATOM 3814 O O . PRO A 1 484 ? -4.813 -31.482 51.383 1.00 31.84 484 PRO A O 1
ATOM 3817 N N . GLY A 1 485 ? -4.981 -30.171 53.202 1.00 30.64 485 GLY A N 1
ATOM 3818 C CA . GLY A 1 485 ? -4.585 -31.205 54.158 1.00 30.64 485 GLY A CA 1
ATOM 3819 C C . GLY A 1 485 ? -3.955 -30.650 55.429 1.00 30.64 485 GLY A C 1
ATOM 3820 O O . GLY A 1 485 ? -2.761 -30.392 55.431 1.00 30.64 485 GLY A O 1
ATOM 3821 N N . GLU A 1 486 ? -4.777 -30.460 56.465 1.00 27.75 486 GLU A N 1
ATOM 3822 C CA . GLU A 1 486 ? -4.554 -30.835 57.879 1.00 27.75 486 GLU A CA 1
ATOM 3823 C C . GLU A 1 486 ? -5.705 -30.277 58.742 1.00 27.75 486 GLU A C 1
ATOM 3825 O O . GLU A 1 486 ? -6.441 -29.386 58.309 1.00 27.75 486 GLU A O 1
ATOM 3830 N N . ALA A 1 487 ? -5.946 -30.865 59.919 1.00 29.52 487 ALA A N 1
ATOM 3831 C CA . ALA A 1 487 ? -7.115 -30.573 60.754 1.00 29.52 487 ALA A CA 1
ATOM 3832 C C . ALA A 1 487 ? -6.795 -30.659 62.256 1.00 29.52 487 ALA A C 1
ATOM 3834 O O . ALA A 1 487 ? -5.979 -31.485 62.659 1.00 29.52 487 ALA A O 1
ATOM 3835 N N . ARG A 1 488 ? -7.537 -29.880 63.069 1.00 29.20 488 ARG A N 1
ATOM 3836 C CA . ARG A 1 488 ? -7.276 -29.555 64.497 1.00 29.20 488 ARG A CA 1
ATOM 3837 C C . ARG A 1 488 ? -6.053 -28.616 64.650 1.00 29.20 488 ARG A C 1
ATOM 3839 O O . ARG A 1 488 ? -5.156 -28.650 63.823 1.00 29.20 488 ARG A O 1
ATOM 3846 N N . ALA A 1 489 ? -5.970 -27.712 65.629 1.00 29.27 489 ALA A N 1
ATOM 3847 C CA . ALA A 1 489 ? -6.725 -27.585 66.881 1.00 29.27 489 ALA A CA 1
ATOM 3848 C C . ALA A 1 489 ? -7.107 -26.117 67.227 1.00 29.27 489 ALA A C 1
ATOM 3850 O O . ALA A 1 489 ? -7.095 -25.236 66.372 1.00 29.27 489 ALA A O 1
ATOM 3851 N N . GLU A 1 490 ? -7.522 -25.900 68.476 1.00 28.61 490 GLU A N 1
ATOM 3852 C CA . GLU A 1 490 ? -8.141 -24.689 69.038 1.00 28.61 490 GLU A CA 1
ATOM 3853 C C . GLU A 1 490 ? -7.145 -23.535 69.303 1.00 28.61 490 GLU A C 1
ATOM 3855 O O . GLU A 1 490 ? -5.934 -23.739 69.327 1.00 28.61 490 GLU A O 1
ATOM 3860 N N . GLY A 1 491 ? -7.646 -22.315 69.558 1.00 26.81 491 GLY A N 1
ATOM 3861 C CA . GLY A 1 491 ? -6.797 -21.192 69.991 1.00 26.81 491 GLY A CA 1
ATOM 3862 C C . GLY A 1 491 ? -7.472 -19.815 69.969 1.00 26.81 491 GLY A C 1
ATOM 3863 O O . GLY A 1 491 ? -7.522 -19.144 68.942 1.00 26.81 491 GLY A O 1
ATOM 3864 N N . THR A 1 492 ? -7.981 -19.361 71.114 1.00 28.81 492 THR A N 1
ATOM 3865 C CA . THR A 1 492 ? -8.598 -18.032 71.292 1.00 28.81 492 THR A CA 1
ATOM 3866 C C . THR A 1 492 ? -7.597 -16.873 71.253 1.00 28.81 492 THR A C 1
ATOM 3868 O O . THR A 1 492 ? -6.588 -16.935 71.949 1.00 28.81 492 THR A O 1
ATOM 3871 N N . SER A 1 493 ? -7.974 -15.733 70.654 1.00 29.02 493 SER A N 1
ATOM 3872 C CA . SER A 1 493 ? -7.932 -14.438 71.368 1.00 29.02 493 SER A CA 1
ATOM 3873 C C . SER A 1 493 ? -8.780 -13.350 70.683 1.00 29.02 493 SER A C 1
ATOM 3875 O O . SER A 1 493 ? -9.159 -13.471 69.519 1.00 29.02 493 SER A O 1
ATOM 3877 N N . ARG A 1 494 ? -9.089 -12.278 71.422 1.00 29.25 494 ARG A N 1
ATOM 3878 C CA . ARG A 1 494 ? -9.811 -11.075 70.969 1.00 29.25 494 ARG A CA 1
ATOM 3879 C C . ARG A 1 494 ? -8.884 -9.859 71.004 1.00 29.25 494 ARG A C 1
ATOM 3881 O O . ARG A 1 494 ? -8.258 -9.617 72.030 1.00 29.25 494 ARG A O 1
ATOM 3888 N N . THR A 1 495 ? -8.991 -8.977 70.014 1.00 29.09 495 THR A N 1
ATOM 3889 C CA . THR A 1 495 ? -8.694 -7.544 70.197 1.00 29.09 495 THR A CA 1
ATOM 3890 C C . THR A 1 495 ? -9.650 -6.693 69.363 1.00 29.09 495 THR A C 1
ATOM 3892 O O . THR A 1 495 ? -9.904 -6.978 68.195 1.00 29.09 495 THR A O 1
ATOM 3895 N N . ARG A 1 496 ? -10.235 -5.661 69.984 1.00 27.14 496 ARG A N 1
ATOM 3896 C CA . ARG A 1 496 ? -11.123 -4.679 69.335 1.00 27.14 496 ARG A CA 1
ATOM 3897 C C . ARG A 1 496 ? -10.307 -3.496 68.810 1.00 27.14 496 ARG A C 1
ATOM 3899 O O . ARG A 1 496 ? -9.379 -3.061 69.481 1.00 27.14 496 ARG A O 1
ATOM 3906 N N . GLY A 1 497 ? -10.744 -2.916 67.693 1.00 25.55 497 GLY A N 1
ATOM 3907 C CA . GLY A 1 497 ? -10.286 -1.614 67.198 1.00 25.55 497 GLY A CA 1
ATOM 3908 C C . GLY A 1 497 ? -11.401 -0.894 66.433 1.00 25.55 497 GLY A C 1
ATOM 3909 O O . GLY A 1 497 ? -11.678 -1.234 65.288 1.00 25.55 497 GLY A O 1
ATOM 3910 N N . TYR A 1 498 ? -12.060 0.067 67.086 1.00 25.77 498 TYR A N 1
ATOM 3911 C CA . TYR A 1 498 ? -12.941 1.071 66.457 1.00 25.77 498 TYR A CA 1
ATOM 3912 C C . TYR A 1 498 ? -12.058 2.229 65.913 1.00 25.77 498 TYR A C 1
ATOM 3914 O O . TYR A 1 498 ? -10.912 2.337 66.343 1.00 25.77 498 TYR A O 1
ATOM 3922 N N . ALA A 1 499 ? -12.461 3.129 65.004 1.00 25.20 499 ALA A N 1
ATOM 3923 C CA . ALA A 1 499 ? -13.745 3.410 64.330 1.00 25.20 499 ALA A CA 1
ATOM 3924 C C . ALA A 1 499 ? -13.483 3.788 62.830 1.00 25.20 499 ALA A C 1
ATOM 3926 O O . ALA A 1 499 ? -12.325 3.896 62.440 1.00 25.20 499 ALA A O 1
ATOM 3927 N N . ALA A 1 500 ? -14.446 3.778 61.889 1.00 27.06 500 ALA A N 1
ATOM 3928 C CA . ALA A 1 500 ? -15.377 4.871 61.487 1.00 27.06 500 ALA A CA 1
ATOM 3929 C C . ALA A 1 500 ? -14.705 6.249 61.218 1.00 27.06 500 ALA A C 1
ATOM 3931 O O . ALA A 1 500 ? -13.819 6.625 61.974 1.00 27.06 500 ALA A O 1
ATOM 3932 N N . THR A 1 501 ? -15.054 7.079 60.216 1.00 25.69 501 THR A N 1
ATOM 3933 C CA . THR A 1 501 ? -16.147 7.159 59.196 1.00 25.69 501 THR A CA 1
ATOM 3934 C C . THR A 1 501 ? -15.540 7.433 57.779 1.00 25.69 501 THR A C 1
ATOM 3936 O O . THR A 1 501 ? -14.319 7.473 57.664 1.00 25.69 501 THR A O 1
ATOM 3939 N N . HIS A 1 502 ? -16.211 7.556 56.614 1.00 26.61 502 HIS A N 1
ATOM 3940 C CA . HIS A 1 502 ? -17.563 8.017 56.215 1.00 26.61 502 HIS A CA 1
ATOM 3941 C C . HIS A 1 502 ? -18.099 7.325 54.931 1.00 26.61 502 HIS A C 1
ATOM 3943 O O . HIS A 1 502 ? -17.444 6.460 54.350 1.00 26.61 502 HIS A O 1
ATOM 3949 N N . GLU A 1 503 ? -19.316 7.693 54.510 1.00 24.86 503 GLU A N 1
ATOM 3950 C CA . GLU A 1 503 ? -20.178 6.925 53.599 1.00 24.86 503 GLU A CA 1
ATOM 3951 C C . GLU A 1 503 ? -20.144 7.279 52.089 1.00 24.86 503 GLU A C 1
ATOM 3953 O O . GLU A 1 503 ? -19.642 8.306 51.641 1.00 24.86 503 GLU A O 1
ATOM 3958 N N . THR A 1 504 ? -20.839 6.427 51.319 1.00 25.34 504 THR A N 1
ATOM 3959 C CA . THR A 1 504 ? -21.546 6.720 50.050 1.00 25.34 504 THR A CA 1
ATOM 3960 C C . THR A 1 504 ? -20.763 7.263 48.846 1.00 25.34 504 THR A C 1
ATOM 3962 O O . THR A 1 504 ? -20.706 8.460 48.580 1.00 25.34 504 THR A O 1
ATOM 3965 N N . SER A 1 505 ? -20.379 6.343 47.952 1.00 25.11 505 SER A N 1
ATOM 3966 C CA . SER A 1 505 ? -20.436 6.594 46.502 1.00 25.11 505 SER A CA 1
ATOM 3967 C C . SER A 1 505 ? -20.696 5.296 45.725 1.00 25.11 505 SER A C 1
ATOM 3969 O O . SER A 1 505 ? -19.820 4.733 45.066 1.00 25.11 505 SER A O 1
ATOM 3971 N N . GLU A 1 506 ? -21.921 4.774 45.818 1.00 28.50 506 GLU A N 1
ATOM 3972 C CA . GLU A 1 506 ? -22.336 3.641 44.990 1.00 28.50 506 GLU A CA 1
ATOM 3973 C C . GLU A 1 506 ? -22.647 4.077 43.551 1.00 28.50 506 GLU A C 1
ATOM 3975 O O . GLU A 1 506 ? -23.689 4.682 43.293 1.00 28.50 506 GLU A O 1
ATOM 3980 N N . ARG A 1 507 ? -21.803 3.679 42.586 1.00 26.34 507 ARG A N 1
ATOM 3981 C CA . ARG A 1 507 ? -22.253 3.112 41.294 1.00 26.34 507 ARG A CA 1
ATOM 3982 C C . ARG A 1 507 ? -21.102 2.568 40.441 1.00 26.34 507 ARG A C 1
ATOM 3984 O O . ARG A 1 507 ? -19.998 3.096 40.420 1.00 26.34 507 ARG A O 1
ATOM 3991 N N . SER A 1 508 ? -21.417 1.545 39.641 1.00 25.48 508 SER A N 1
ATOM 3992 C CA . SER A 1 508 ? -20.525 0.921 38.646 1.00 25.48 508 SER A CA 1
ATOM 3993 C C . SER A 1 508 ? -19.300 0.184 39.216 1.00 25.48 508 SER A C 1
ATOM 3995 O O . SER A 1 508 ? -18.145 0.496 38.916 1.00 25.48 508 SER A O 1
ATOM 3997 N N . THR A 1 509 ? -19.561 -0.899 39.951 1.00 26.77 509 THR A N 1
ATOM 3998 C CA . THR A 1 509 ? -18.594 -1.984 40.176 1.00 26.77 509 THR A CA 1
ATOM 3999 C C . THR A 1 509 ? -18.158 -2.594 38.835 1.00 26.77 509 THR A C 1
ATOM 4001 O O . THR A 1 509 ? -18.813 -3.462 38.258 1.00 26.77 509 THR A O 1
ATOM 4004 N N . LYS A 1 510 ? -17.022 -2.127 38.303 1.00 32.53 510 LYS A N 1
ATOM 4005 C CA . LYS A 1 510 ? -16.418 -2.645 37.064 1.00 32.53 510 LYS A CA 1
ATOM 4006 C C . LYS A 1 510 ? -15.823 -4.033 37.300 1.00 32.53 510 LYS A C 1
ATOM 4008 O O . LYS A 1 510 ? -14.624 -4.169 37.536 1.00 32.53 510 LYS A O 1
ATOM 4013 N N . SER A 1 511 ? -16.661 -5.062 37.207 1.00 31.44 511 SER A N 1
ATOM 4014 C CA . SER A 1 511 ? -16.224 -6.457 37.230 1.00 31.44 511 SER A CA 1
ATOM 4015 C C . SER A 1 511 ? -15.181 -6.712 36.134 1.00 31.44 511 SER A C 1
ATOM 4017 O O . SER A 1 511 ? -15.416 -6.497 34.940 1.00 31.44 511 SER A O 1
ATOM 4019 N N . ALA A 1 512 ? -13.988 -7.147 36.547 1.00 34.53 512 ALA A N 1
ATOM 4020 C CA . ALA A 1 512 ? -12.931 -7.515 35.615 1.00 34.53 512 ALA A CA 1
ATOM 4021 C C . ALA A 1 512 ? -13.405 -8.707 34.756 1.00 34.53 512 ALA A C 1
ATOM 4023 O O . ALA A 1 512 ? -13.994 -9.644 35.299 1.00 34.53 512 ALA A O 1
ATOM 4024 N N . PRO A 1 513 ? -13.172 -8.716 33.429 1.00 40.72 513 PRO A N 1
ATOM 4025 C CA . PRO A 1 513 ? -13.747 -9.707 32.516 1.00 40.72 513 PRO A CA 1
ATOM 4026 C C . PRO A 1 513 ? -13.002 -11.056 32.551 1.00 40.72 513 PRO A C 1
ATOM 4028 O O . PRO A 1 513 ? -12.527 -11.545 31.522 1.00 40.72 513 PRO A O 1
ATOM 4031 N N . GLN A 1 514 ? -12.905 -11.672 33.731 1.00 47.19 514 GLN A N 1
ATOM 4032 C CA . GLN A 1 514 ? -12.321 -13.000 33.914 1.00 47.19 514 GLN A CA 1
ATOM 4033 C C . GLN A 1 514 ? -12.997 -14.017 32.970 1.00 47.19 514 GLN A C 1
ATOM 4035 O O . GLN A 1 514 ? -14.219 -14.058 32.836 1.00 47.19 514 GLN A O 1
ATOM 4040 N N . GLY A 1 515 ? -12.186 -14.804 32.256 1.00 67.69 515 GLY A N 1
ATOM 4041 C CA . GLY A 1 515 ? -12.653 -15.831 31.311 1.00 67.69 515 GLY A CA 1
ATOM 4042 C C . GLY A 1 515 ? -12.975 -15.366 29.879 1.00 67.69 515 GLY A C 1
ATOM 4043 O O . GLY A 1 515 ? -13.333 -16.202 29.043 1.00 67.69 515 GLY A O 1
ATOM 4044 N N . LYS A 1 516 ? -12.839 -14.074 29.542 1.00 83.50 516 LYS A N 1
ATOM 4045 C CA . LYS A 1 516 ? -13.003 -13.606 28.150 1.00 83.50 516 LYS A CA 1
ATOM 4046 C C . LYS A 1 516 ? -11.706 -13.724 27.343 1.00 83.50 516 LYS A C 1
ATOM 4048 O O . LYS A 1 516 ? -10.608 -13.558 27.863 1.00 83.50 516 LYS A O 1
ATOM 4053 N N . LEU A 1 517 ? -11.858 -13.997 26.049 1.00 88.12 517 LEU A N 1
ATOM 4054 C CA . LEU A 1 517 ? -10.783 -14.017 25.060 1.00 88.12 517 LEU A CA 1
ATOM 4055 C C . LEU A 1 517 ? -10.572 -12.606 24.502 1.00 88.12 517 LEU A C 1
ATOM 4057 O O . LEU A 1 517 ? -11.486 -12.016 23.925 1.00 88.12 517 LEU A O 1
ATOM 4061 N N . HIS A 1 518 ? -9.358 -12.088 24.612 1.00 91.06 518 HIS A N 1
ATOM 4062 C CA . HIS A 1 518 ? -8.957 -10.801 24.056 1.00 91.06 518 HIS A CA 1
ATOM 4063 C C . HIS A 1 518 ? -8.130 -11.006 22.785 1.00 91.06 518 HIS A C 1
ATOM 4065 O O . HIS A 1 518 ? -7.360 -11.960 22.684 1.00 91.06 518 HIS A O 1
ATOM 4071 N N . VAL A 1 519 ? -8.298 -10.125 21.798 1.00 91.50 519 VAL A N 1
ATOM 4072 C CA . VAL A 1 519 ? -7.613 -10.234 20.499 1.00 91.50 519 VAL A CA 1
ATOM 4073 C C . VAL A 1 519 ? -6.891 -8.930 20.197 1.00 91.50 519 VAL A C 1
ATOM 4075 O O . VAL A 1 519 ? -7.461 -7.860 20.381 1.00 91.50 519 VAL A O 1
ATOM 4078 N N . VAL A 1 520 ? -5.654 -9.014 19.720 1.00 92.88 520 VAL A N 1
ATOM 4079 C CA . VAL A 1 520 ? -4.814 -7.872 19.350 1.00 92.88 520 VAL A CA 1
ATOM 4080 C C . VAL A 1 520 ? -4.353 -8.051 17.910 1.00 92.88 520 VAL A C 1
ATOM 4082 O O . VAL A 1 520 ? -3.648 -9.010 17.594 1.00 92.88 520 VAL A O 1
ATOM 4085 N N . PHE A 1 521 ? -4.727 -7.111 17.048 1.00 92.31 521 PHE A N 1
ATOM 4086 C CA . PHE A 1 521 ? -4.216 -6.986 15.689 1.00 92.31 521 PHE A CA 1
ATOM 4087 C C . PHE A 1 521 ? -3.121 -5.919 15.639 1.00 92.31 521 PHE A C 1
ATOM 4089 O O . PHE A 1 521 ? -3.376 -4.747 15.931 1.00 92.31 521 PHE A O 1
ATOM 4096 N N . TRP A 1 522 ? -1.920 -6.307 15.215 1.00 91.00 522 TRP A N 1
ATOM 4097 C CA . TRP A 1 522 ? -0.844 -5.375 14.873 1.00 91.00 522 TRP A CA 1
ATOM 4098 C C . TRP A 1 522 ? -0.025 -5.980 13.735 1.00 91.00 522 TRP A C 1
ATOM 4100 O O . TRP A 1 522 ? 0.486 -7.091 13.858 1.00 91.00 522 TRP A O 1
ATOM 4110 N N . ASN A 1 523 ? 0.115 -5.272 12.612 1.00 85.81 523 ASN A N 1
ATOM 4111 C CA . ASN A 1 523 ? 0.833 -5.780 11.439 1.00 85.81 523 ASN A CA 1
ATOM 4112 C C . ASN A 1 523 ? 2.371 -5.670 11.576 1.00 85.81 523 ASN A C 1
ATOM 4114 O O . ASN A 1 523 ? 3.045 -5.113 10.712 1.00 85.81 523 ASN A O 1
ATOM 4118 N N . ASN A 1 524 ? 2.920 -6.152 12.693 1.00 83.56 524 ASN A N 1
ATOM 4119 C CA . ASN A 1 524 ? 4.354 -6.205 12.971 1.00 83.56 524 ASN A CA 1
ATOM 4120 C C . ASN A 1 524 ? 4.655 -7.382 13.919 1.00 83.56 524 ASN A C 1
ATOM 4122 O O . ASN A 1 524 ? 4.404 -7.294 15.120 1.00 83.56 524 ASN A O 1
ATOM 4126 N N . THR A 1 525 ? 5.180 -8.488 13.382 1.00 81.00 525 THR A N 1
ATOM 4127 C CA . THR A 1 525 ? 5.453 -9.707 14.168 1.00 81.00 525 THR A CA 1
ATOM 4128 C C . THR A 1 525 ? 6.459 -9.459 15.293 1.00 81.00 525 THR A C 1
ATOM 4130 O O . THR A 1 525 ? 6.268 -9.968 16.390 1.00 81.00 525 THR A O 1
ATOM 4133 N N . ASP A 1 526 ? 7.488 -8.646 15.057 1.00 80.25 526 ASP A N 1
ATOM 4134 C CA . ASP A 1 526 ? 8.574 -8.417 16.017 1.00 80.25 526 ASP A CA 1
ATOM 4135 C C . ASP A 1 526 ? 8.059 -7.660 17.251 1.00 80.25 526 ASP A C 1
ATOM 4137 O O . ASP A 1 526 ? 8.391 -7.997 18.387 1.00 80.25 526 ASP A O 1
ATOM 4141 N N . GLN A 1 527 ? 7.174 -6.680 17.036 1.00 85.06 527 GLN A N 1
ATOM 4142 C CA . GLN A 1 527 ? 6.481 -5.968 18.113 1.00 85.06 527 GLN A CA 1
ATOM 4143 C C . GLN A 1 527 ? 5.469 -6.864 18.839 1.00 85.06 527 GLN A C 1
ATOM 4145 O O . GLN A 1 527 ? 5.376 -6.792 20.062 1.00 85.06 527 GLN A O 1
ATOM 4150 N N . LEU A 1 528 ? 4.752 -7.748 18.132 1.00 87.81 528 LEU A N 1
ATOM 4151 C CA . LEU A 1 528 ? 3.886 -8.745 18.775 1.00 87.81 528 LEU A CA 1
ATOM 4152 C C . LEU A 1 528 ? 4.683 -9.699 19.683 1.00 87.81 528 LEU A C 1
ATOM 4154 O O . LEU A 1 528 ? 4.213 -10.030 20.771 1.00 87.81 528 LEU A O 1
ATOM 4158 N N . THR A 1 529 ? 5.885 -10.112 19.273 1.00 84.69 529 THR A N 1
ATOM 4159 C CA . THR A 1 529 ? 6.786 -10.939 20.091 1.00 84.69 529 THR A CA 1
ATOM 4160 C C . THR A 1 529 ? 7.308 -10.167 21.303 1.00 84.69 529 THR A C 1
ATOM 4162 O O . THR A 1 529 ? 7.168 -10.651 22.423 1.00 84.69 529 THR A O 1
ATOM 4165 N N . ALA A 1 530 ? 7.810 -8.941 21.121 1.00 84.06 530 ALA A N 1
ATOM 4166 C CA . ALA A 1 530 ? 8.303 -8.114 22.227 1.00 84.06 530 ALA A CA 1
ATOM 4167 C C . ALA A 1 530 ? 7.203 -7.791 23.260 1.00 84.06 530 ALA A C 1
ATOM 4169 O O . ALA A 1 530 ? 7.432 -7.883 24.464 1.00 84.06 530 ALA A O 1
ATOM 4170 N N . VAL A 1 531 ? 5.979 -7.480 22.812 1.00 89.06 531 VAL A N 1
ATOM 4171 C CA . VAL A 1 531 ? 4.833 -7.282 23.716 1.00 89.06 531 VAL A CA 1
ATOM 4172 C C . VAL A 1 531 ? 4.439 -8.589 24.410 1.00 89.06 531 VAL A C 1
ATOM 4174 O O . VAL A 1 531 ? 4.107 -8.556 25.591 1.00 89.06 531 VAL A O 1
ATOM 4177 N N . LYS A 1 532 ? 4.504 -9.746 23.735 1.00 89.88 532 LYS A N 1
ATOM 4178 C CA . LYS A 1 532 ? 4.266 -11.055 24.368 1.00 89.88 532 LYS A CA 1
ATOM 4179 C C . LYS A 1 532 ? 5.273 -11.340 25.483 1.00 89.88 532 LYS A C 1
ATOM 4181 O O . LYS A 1 532 ? 4.861 -11.777 26.554 1.00 89.88 532 LYS A O 1
ATOM 4186 N N . GLU A 1 533 ? 6.556 -11.075 25.254 1.00 87.50 533 GLU A N 1
ATOM 4187 C CA . GLU A 1 533 ? 7.609 -11.232 26.265 1.00 87.50 533 GLU A CA 1
ATOM 4188 C C . GLU A 1 533 ? 7.379 -10.291 27.457 1.00 87.50 533 GLU A C 1
ATOM 4190 O O . GLU A 1 533 ? 7.327 -10.759 28.593 1.00 87.50 533 GLU A O 1
ATOM 4195 N N . LEU A 1 534 ? 7.111 -9.003 27.211 1.00 87.06 534 LEU A N 1
ATOM 4196 C CA . LEU A 1 534 ? 6.798 -8.017 28.256 1.00 87.06 534 LEU A CA 1
ATOM 4197 C C . LEU A 1 534 ? 5.537 -8.371 29.067 1.00 87.06 534 LEU A C 1
ATOM 4199 O O . LEU A 1 534 ? 5.531 -8.227 30.287 1.00 87.06 534 LEU A O 1
ATOM 4203 N N . VAL A 1 535 ? 4.470 -8.862 28.427 1.00 88.38 535 VAL A N 1
ATOM 4204 C CA . VAL A 1 535 ? 3.223 -9.281 29.104 1.00 88.38 535 VAL A CA 1
ATOM 4205 C C . VAL A 1 535 ? 3.450 -10.478 30.040 1.00 88.38 535 VAL A C 1
ATOM 4207 O O . VAL A 1 535 ? 2.807 -10.555 31.091 1.00 88.38 535 VAL A O 1
ATOM 4210 N N . VAL A 1 536 ? 4.380 -11.376 29.695 1.00 89.12 536 VAL A N 1
ATOM 4211 C CA . VAL A 1 536 ? 4.804 -12.487 30.563 1.00 89.12 536 VAL A CA 1
ATOM 4212 C C . VAL A 1 536 ? 5.725 -11.987 31.683 1.00 89.12 536 VAL A C 1
ATOM 4214 O O . VAL A 1 536 ? 5.465 -12.279 32.848 1.00 89.12 536 VAL A O 1
ATOM 4217 N N . GLN A 1 537 ? 6.745 -11.181 31.366 1.00 86.31 537 GLN A N 1
ATOM 4218 C CA . GLN A 1 537 ? 7.688 -10.607 32.342 1.00 86.31 537 GLN A CA 1
ATOM 4219 C C . GLN A 1 537 ? 6.995 -9.744 33.409 1.00 86.31 537 GLN A C 1
ATOM 4221 O O . GLN A 1 537 ? 7.365 -9.786 34.579 1.00 86.31 537 GLN A O 1
ATOM 4226 N N . LEU A 1 538 ? 5.966 -8.980 33.031 1.00 84.88 538 LEU A N 1
ATOM 4227 C CA . LEU A 1 538 ? 5.196 -8.139 33.953 1.00 84.88 538 LEU A CA 1
ATOM 4228 C C . LEU A 1 538 ? 4.182 -8.926 34.806 1.00 84.88 538 LEU A C 1
ATOM 4230 O O . LEU A 1 538 ? 3.546 -8.318 35.674 1.00 84.88 538 LEU A O 1
ATOM 4234 N N . GLY A 1 539 ? 4.048 -10.241 34.593 1.00 84.19 539 GLY A N 1
ATOM 4235 C CA . GLY A 1 539 ? 3.208 -11.145 35.384 1.00 84.19 539 GLY A CA 1
ATOM 4236 C C . GLY A 1 539 ? 1.710 -11.097 35.060 1.00 84.19 539 GLY A C 1
ATOM 4237 O O . GLY A 1 539 ? 0.907 -11.544 35.875 1.00 84.19 539 GLY A O 1
ATOM 4238 N N . TYR A 1 540 ? 1.313 -10.544 33.908 1.00 86.62 540 TYR A N 1
ATOM 4239 C CA . TYR A 1 540 ? -0.103 -10.393 33.543 1.00 86.62 540 TYR A CA 1
ATOM 4240 C C . TYR A 1 540 ? -0.722 -11.691 33.001 1.00 86.62 540 TYR A C 1
ATOM 4242 O O . TYR A 1 540 ? -1.873 -12.006 33.298 1.00 86.62 540 TYR A O 1
ATOM 4250 N N . LEU A 1 541 ? 0.031 -12.453 32.202 1.00 87.56 541 LEU A N 1
ATOM 4251 C CA . LEU A 1 541 ? -0.390 -13.738 31.637 1.00 87.56 541 LEU A CA 1
ATOM 4252 C C . LEU A 1 541 ? 0.799 -14.693 31.527 1.00 87.56 541 LEU A C 1
ATOM 4254 O O . LEU A 1 541 ? 1.921 -14.277 31.252 1.00 87.56 541 LEU A O 1
ATOM 4258 N N . ARG A 1 542 ? 0.538 -15.995 31.670 1.00 86.75 542 ARG A N 1
ATOM 4259 C CA . ARG A 1 542 ? 1.529 -17.047 31.400 1.00 86.75 542 ARG A CA 1
ATOM 4260 C C . ARG A 1 542 ? 1.634 -17.349 29.898 1.00 86.75 542 ARG A C 1
ATOM 4262 O O . ARG A 1 542 ? 0.685 -17.126 29.146 1.00 86.75 542 ARG A O 1
ATOM 4269 N N . LYS A 1 543 ? 2.761 -17.932 29.468 1.00 85.19 543 LYS A N 1
ATOM 4270 C CA . LYS A 1 543 ? 3.053 -18.265 28.056 1.00 85.19 543 LYS A CA 1
ATOM 4271 C C . LYS A 1 543 ? 2.012 -19.204 27.419 1.00 85.19 543 LYS A C 1
ATOM 4273 O O . LYS A 1 543 ? 1.706 -19.027 26.243 1.00 85.19 543 LYS A O 1
ATOM 4278 N N . ASP A 1 544 ? 1.428 -20.129 28.187 1.00 84.25 544 ASP A N 1
ATOM 4279 C CA . ASP A 1 544 ? 0.358 -21.050 27.756 1.00 84.25 544 ASP A CA 1
ATOM 4280 C C . ASP A 1 544 ? -0.979 -20.350 27.450 1.00 84.25 544 ASP A C 1
ATOM 4282 O O . ASP A 1 544 ? -1.791 -20.866 26.687 1.00 84.25 544 ASP A O 1
ATOM 4286 N N . GLN A 1 545 ? -1.203 -19.154 28.001 1.00 86.12 545 GLN A N 1
ATOM 4287 C CA . GLN A 1 545 ? -2.464 -18.410 27.876 1.00 86.12 545 GLN A CA 1
ATOM 4288 C C . GLN A 1 545 ? -2.455 -17.421 26.693 1.00 86.12 545 GLN A C 1
ATOM 4290 O O . GLN A 1 545 ? -3.443 -16.707 26.485 1.00 86.12 545 GLN A O 1
ATOM 4295 N N . ILE A 1 546 ? -1.357 -17.376 25.920 1.00 87.62 546 ILE A N 1
ATOM 4296 C CA . ILE A 1 546 ? -1.113 -16.408 24.842 1.00 87.62 546 ILE A CA 1
ATOM 4297 C C . ILE A 1 546 ? -0.801 -17.109 23.508 1.00 87.62 546 ILE A C 1
ATOM 4299 O O . ILE A 1 546 ? 0.322 -17.569 23.269 1.00 87.62 546 ILE A O 1
ATOM 4303 N N . ALA A 1 547 ? -1.755 -17.080 22.576 1.00 84.56 547 ALA A N 1
ATOM 4304 C CA . ALA A 1 547 ? -1.546 -17.518 21.195 1.00 84.56 547 ALA A CA 1
ATOM 4305 C C . ALA A 1 547 ? -0.967 -16.389 20.321 1.00 84.56 547 ALA A C 1
ATOM 4307 O O . ALA A 1 547 ? -1.233 -15.206 20.548 1.00 84.56 547 ALA A O 1
ATOM 4308 N N . THR A 1 548 ? -0.204 -16.756 19.288 1.00 82.38 548 THR A N 1
ATOM 4309 C CA . THR A 1 548 ? 0.367 -15.819 18.307 1.00 82.38 548 THR A CA 1
ATOM 4310 C C . THR A 1 548 ? 0.162 -16.373 16.900 1.00 82.38 548 THR A C 1
ATOM 4312 O O . THR A 1 548 ? 0.587 -17.484 16.613 1.00 82.38 548 THR A O 1
ATOM 4315 N N . ILE A 1 549 ? -0.499 -15.612 16.025 1.00 77.62 549 ILE A N 1
ATOM 4316 C CA . ILE A 1 549 ? -0.850 -16.025 14.660 1.00 77.62 549 ILE A CA 1
ATOM 4317 C C . ILE A 1 549 ? -0.255 -15.035 13.655 1.00 77.62 549 ILE A C 1
ATOM 4319 O O . ILE A 1 549 ? -0.746 -13.920 13.477 1.00 77.62 549 ILE A O 1
ATOM 4323 N N . SER A 1 550 ? 0.800 -15.459 12.962 1.00 73.62 550 SER A N 1
ATOM 4324 C CA . SER A 1 550 ? 1.345 -14.754 11.800 1.00 73.62 550 SER A CA 1
ATOM 4325 C C . SER A 1 550 ? 1.905 -15.749 10.782 1.00 73.62 550 SER A C 1
ATOM 4327 O O . SER A 1 550 ? 2.160 -16.911 11.105 1.00 73.62 550 SER A O 1
ATOM 4329 N N . ARG A 1 551 ? 2.115 -15.294 9.541 1.00 65.88 551 ARG A N 1
ATOM 4330 C CA . ARG A 1 551 ? 2.587 -16.149 8.439 1.00 65.88 551 ARG A CA 1
ATOM 4331 C C . ARG A 1 551 ? 3.942 -16.803 8.724 1.00 65.88 551 ARG A C 1
ATOM 4333 O O . ARG A 1 551 ? 4.150 -17.939 8.325 1.00 65.88 551 ARG A O 1
ATOM 4340 N N . SER A 1 552 ? 4.824 -16.135 9.469 1.00 63.38 552 SER A N 1
ATOM 4341 C CA . SER A 1 552 ? 6.108 -16.714 9.874 1.00 63.38 552 SER A CA 1
ATOM 4342 C C . SER A 1 552 ? 5.983 -17.790 10.955 1.00 63.38 552 SER A C 1
ATOM 4344 O O . SER A 1 552 ? 6.875 -18.619 11.048 1.00 63.38 552 SER A O 1
ATOM 4346 N N . HIS A 1 553 ? 4.919 -17.822 11.765 1.00 64.75 553 HIS A N 1
ATOM 4347 C CA . HIS A 1 553 ? 4.661 -18.944 12.683 1.00 64.75 553 HIS A CA 1
ATOM 4348 C C . HIS A 1 553 ? 4.064 -20.139 11.929 1.00 64.75 553 HIS A C 1
ATOM 4350 O O . HIS A 1 553 ? 4.547 -21.254 12.084 1.00 64.75 553 HIS A O 1
ATOM 4356 N N . TYR A 1 554 ? 3.100 -19.893 11.031 1.00 60.25 554 TYR A N 1
ATOM 4357 C CA . TYR A 1 554 ? 2.516 -20.943 10.184 1.00 60.25 554 TYR A CA 1
ATOM 4358 C C . TYR A 1 554 ? 3.565 -21.649 9.316 1.00 60.25 554 TYR A C 1
ATOM 4360 O O . TYR A 1 554 ? 3.669 -22.869 9.348 1.00 60.25 554 TYR A O 1
ATOM 4368 N N . ASN A 1 555 ? 4.412 -20.886 8.614 1.00 57.12 555 ASN A N 1
ATOM 4369 C CA . ASN A 1 555 ? 5.477 -21.439 7.770 1.00 57.12 555 ASN A CA 1
ATOM 4370 C C . ASN A 1 555 ? 6.532 -22.267 8.542 1.00 57.12 555 ASN A C 1
ATOM 4372 O O . ASN A 1 555 ? 7.286 -22.992 7.903 1.00 57.12 555 ASN A O 1
ATOM 4376 N N . ARG A 1 556 ? 6.617 -22.142 9.876 1.00 56.19 556 ARG A N 1
ATOM 4377 C CA . ARG A 1 556 ? 7.548 -22.896 10.740 1.00 56.19 556 ARG A CA 1
ATOM 4378 C C . ARG A 1 556 ? 6.896 -24.093 11.448 1.00 56.19 556 ARG A C 1
ATOM 4380 O O . ARG A 1 556 ? 7.564 -24.754 12.229 1.00 56.19 556 ARG A O 1
ATOM 4387 N N . GLY A 1 557 ? 5.602 -24.346 11.236 1.00 54.81 557 GLY A N 1
ATOM 4388 C CA . GLY A 1 557 ? 4.857 -25.371 11.980 1.00 54.81 557 GLY A CA 1
ATOM 4389 C C . GLY A 1 557 ? 4.567 -25.013 13.446 1.00 54.81 557 GLY A C 1
ATOM 4390 O O . GLY A 1 557 ? 3.933 -25.789 14.143 1.00 54.81 557 GLY A O 1
ATOM 4391 N N . GLU A 1 558 ? 4.943 -23.820 13.924 1.00 54.56 558 GLU A N 1
ATOM 4392 C CA . GLU A 1 558 ? 4.754 -23.350 15.313 1.00 54.56 558 GLU A CA 1
ATOM 4393 C C . GLU A 1 558 ? 3.288 -22.956 15.620 1.00 54.56 558 GLU A C 1
ATOM 4395 O O . GLU A 1 558 ? 3.017 -21.953 16.289 1.00 54.56 558 GLU A O 1
ATOM 4400 N N . ALA A 1 559 ? 2.322 -23.660 15.027 1.00 53.88 559 ALA A N 1
ATOM 4401 C CA . ALA A 1 559 ? 1.001 -23.119 14.741 1.00 53.88 559 ALA A CA 1
ATOM 4402 C C . ALA A 1 559 ? -0.154 -24.135 14.834 1.00 53.88 559 ALA A C 1
ATOM 4404 O O . ALA A 1 559 ? -1.198 -23.890 14.238 1.00 53.88 559 ALA A O 1
ATOM 4405 N N . ASP A 1 560 ? -0.056 -25.198 15.637 1.00 52.91 560 ASP A N 1
ATOM 4406 C CA . ASP A 1 560 ? -1.147 -26.183 15.841 1.00 52.91 560 ASP A CA 1
ATOM 4407 C C . ASP A 1 560 ? -2.489 -25.525 16.221 1.00 52.91 560 ASP A C 1
ATOM 4409 O O . ASP A 1 560 ? -3.578 -25.952 15.835 1.00 52.91 560 ASP A O 1
ATOM 4413 N N . ALA A 1 561 ? -2.420 -24.424 16.978 1.00 51.97 561 ALA A N 1
ATOM 4414 C CA . ALA A 1 561 ? -3.587 -23.623 17.331 1.00 51.97 561 ALA A CA 1
ATOM 4415 C C . ALA A 1 561 ? -4.249 -22.949 16.112 1.00 51.97 561 ALA A C 1
ATOM 4417 O O . ALA A 1 561 ? -5.458 -22.732 16.132 1.00 51.97 561 ALA A O 1
ATOM 4418 N N . LEU A 1 562 ? -3.487 -22.611 15.067 1.00 56.81 562 LEU A N 1
ATOM 4419 C CA . LEU A 1 562 ? -3.992 -22.011 13.833 1.00 56.81 562 LEU A CA 1
ATOM 4420 C C . LEU A 1 562 ? -4.758 -23.028 12.983 1.00 56.81 562 LEU A C 1
ATOM 4422 O O . LEU A 1 562 ? -5.813 -22.667 12.472 1.00 56.81 562 LEU A O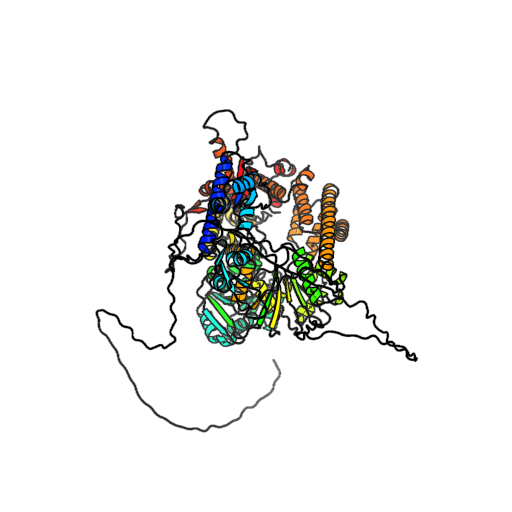 1
ATOM 4426 N N . ASP A 1 563 ? -4.311 -24.279 12.880 1.00 57.09 563 ASP A N 1
ATOM 4427 C CA . ASP A 1 563 ? -5.046 -25.294 12.112 1.00 57.09 563 ASP A CA 1
ATOM 4428 C C . ASP A 1 563 ? -6.367 -25.685 12.794 1.00 57.09 563 ASP A C 1
ATOM 4430 O O . ASP A 1 563 ? -7.394 -25.808 12.120 1.00 57.09 563 ASP A O 1
ATOM 4434 N N . ASP A 1 564 ? -6.419 -25.723 14.132 1.00 59.69 564 ASP A N 1
ATOM 4435 C CA . ASP A 1 564 ? -7.685 -25.802 14.881 1.00 59.69 564 ASP A CA 1
ATOM 4436 C C . ASP A 1 564 ? -8.589 -24.569 14.656 1.00 59.69 564 ASP A C 1
ATOM 4438 O O . ASP A 1 564 ? -9.816 -24.691 14.597 1.00 59.69 564 ASP A O 1
ATOM 4442 N N . ILE A 1 565 ? -8.016 -23.372 14.486 1.00 62.19 565 ILE A N 1
ATOM 4443 C CA . ILE A 1 565 ? -8.769 -22.137 14.204 1.00 62.19 565 ILE A CA 1
ATOM 4444 C C . ILE A 1 565 ? -9.270 -22.093 12.752 1.00 62.19 565 ILE A C 1
ATOM 4446 O O . ILE A 1 565 ? -10.393 -21.647 12.520 1.00 62.19 565 ILE A O 1
ATOM 4450 N N . ILE A 1 566 ? -8.493 -22.575 11.781 1.00 57.19 566 ILE A N 1
ATOM 4451 C CA . ILE A 1 566 ? -8.885 -22.657 10.367 1.00 57.19 566 ILE A CA 1
ATOM 4452 C C . ILE A 1 566 ? -9.985 -23.713 10.189 1.00 57.19 566 ILE A C 1
ATOM 4454 O O . ILE A 1 566 ? -11.030 -23.410 9.609 1.00 57.19 566 ILE A O 1
ATOM 4458 N N . SER A 1 567 ? -9.789 -24.917 10.736 1.00 60.00 567 SER A N 1
ATOM 4459 C CA . SER A 1 567 ? -10.727 -26.041 10.610 1.00 60.00 567 SER A CA 1
ATOM 4460 C C . SER A 1 567 ? -11.987 -25.868 11.471 1.00 60.00 567 SER A C 1
ATOM 4462 O O . SER A 1 567 ? -13.104 -25.848 10.950 1.00 60.00 567 SER A O 1
ATOM 4464 N N . ARG A 1 568 ? -11.843 -25.689 12.793 1.00 65.44 568 ARG A N 1
ATOM 4465 C CA . ARG A 1 568 ? -12.974 -25.640 13.742 1.00 65.44 568 ARG A CA 1
ATOM 4466 C C . ARG A 1 568 ? -13.587 -24.245 13.882 1.00 65.44 568 ARG A C 1
ATOM 4468 O O . ARG A 1 568 ? -14.671 -24.115 14.462 1.00 65.44 568 ARG A O 1
ATOM 4475 N N . GLN A 1 569 ? -12.937 -23.198 13.357 1.00 68.44 569 GLN A N 1
ATOM 4476 C CA . GLN A 1 569 ? -13.398 -21.799 13.432 1.00 68.44 569 GLN A CA 1
ATOM 4477 C C . GLN A 1 569 ? -13.625 -21.316 14.879 1.00 68.44 569 GLN A C 1
ATOM 4479 O O . GLN A 1 569 ? -14.477 -20.464 15.153 1.00 68.44 569 GLN A O 1
ATOM 4484 N N . LYS A 1 570 ? -12.855 -21.879 15.821 1.00 73.69 570 LYS A N 1
ATOM 4485 C CA . LYS A 1 570 ? -12.873 -21.598 17.262 1.00 73.69 570 LYS A CA 1
ATOM 4486 C C . LYS A 1 570 ? -11.442 -21.526 17.800 1.00 73.69 570 LYS A C 1
ATOM 4488 O O . LYS A 1 570 ? -10.614 -22.358 17.455 1.00 73.69 570 LYS A O 1
ATOM 4493 N N . ILE A 1 571 ? -11.193 -20.588 18.704 1.00 76.00 571 ILE A N 1
ATOM 4494 C CA . ILE A 1 571 ? -9.954 -20.478 19.490 1.00 76.00 571 ILE A CA 1
ATOM 4495 C C . ILE A 1 571 ? -10.110 -21.304 20.781 1.00 76.00 571 ILE A C 1
ATOM 4497 O O . ILE A 1 571 ? -11.188 -21.275 21.386 1.00 76.00 571 ILE A O 1
ATOM 4501 N N . LYS A 1 572 ? -9.059 -22.041 21.184 1.00 75.81 572 LYS A N 1
ATOM 4502 C CA . LYS A 1 572 ? -9.046 -22.931 22.368 1.00 75.81 572 LYS A CA 1
ATOM 4503 C C . LYS A 1 572 ? -9.366 -22.157 23.667 1.00 75.81 572 LYS A C 1
ATOM 4505 O O . LYS A 1 572 ? -8.803 -21.078 23.846 1.00 75.81 572 LYS A O 1
ATOM 4510 N N . PRO A 1 573 ? -10.206 -22.681 24.590 1.00 77.25 573 PRO A N 1
ATOM 4511 C CA . PRO A 1 573 ? -10.620 -21.954 25.802 1.00 77.25 573 PRO A CA 1
ATOM 4512 C C . PRO A 1 573 ? -9.495 -21.553 26.768 1.00 77.25 573 PRO A C 1
ATOM 4514 O O . PRO A 1 573 ? -9.668 -20.609 27.531 1.00 77.25 573 PRO A O 1
ATOM 4517 N N . SER A 1 574 ? -8.347 -22.238 26.733 1.00 80.62 574 SER A N 1
ATOM 4518 C CA . SER A 1 574 ? -7.155 -21.900 27.525 1.00 80.62 574 SER A CA 1
ATOM 4519 C C . SER A 1 574 ? -6.500 -20.572 27.116 1.00 80.62 574 SER A C 1
ATOM 4521 O O . SER A 1 574 ? -5.818 -19.942 27.926 1.00 80.62 574 SER A O 1
ATOM 4523 N N . ILE A 1 575 ? -6.719 -20.123 25.876 1.00 85.19 575 ILE A N 1
ATOM 4524 C CA . ILE A 1 575 ? -6.148 -18.887 25.344 1.00 85.19 575 ILE A CA 1
ATOM 4525 C C . ILE A 1 575 ? -6.982 -17.690 25.806 1.00 85.19 575 ILE A C 1
ATOM 4527 O O . ILE A 1 575 ? -8.122 -17.500 25.379 1.00 85.19 575 ILE A O 1
ATOM 4531 N N . LYS A 1 576 ? -6.378 -16.842 26.642 1.00 88.38 576 LYS A N 1
ATOM 4532 C CA . LYS A 1 576 ? -6.969 -15.579 27.115 1.00 88.38 576 LYS A CA 1
ATOM 4533 C C . LYS A 1 576 ? -6.610 -14.399 26.214 1.00 88.38 576 LYS A C 1
ATOM 4535 O O . LYS A 1 576 ? -7.379 -13.445 26.129 1.00 88.38 576 LYS A O 1
ATOM 4540 N N . LEU A 1 577 ? -5.466 -14.467 25.528 1.00 90.12 577 LEU A N 1
ATOM 4541 C CA . LEU A 1 577 ? -4.974 -13.419 24.636 1.00 90.12 577 LEU A CA 1
ATOM 4542 C C . LEU A 1 577 ? -4.486 -14.010 23.309 1.00 90.12 577 LEU A C 1
ATOM 4544 O O . LEU A 1 577 ? -3.655 -14.916 23.287 1.00 90.12 577 LEU A O 1
ATOM 4548 N N . LEU A 1 578 ? -4.981 -13.472 22.197 1.00 88.56 578 LEU A N 1
ATOM 4549 C CA . LEU A 1 578 ? -4.533 -13.808 20.848 1.00 88.56 578 LEU A CA 1
ATOM 4550 C C . LEU A 1 578 ? -3.877 -12.593 20.184 1.00 88.56 578 LEU A C 1
ATOM 4552 O O . LEU A 1 578 ? -4.551 -11.611 19.876 1.00 88.56 578 LEU A O 1
ATOM 4556 N N . PHE A 1 579 ? -2.583 -12.695 19.896 1.00 89.31 579 PHE A N 1
ATOM 4557 C CA . PHE A 1 579 ? -1.871 -11.777 19.007 1.00 89.31 579 PHE A CA 1
ATOM 4558 C C . PHE A 1 579 ? -2.000 -12.241 17.551 1.00 89.31 579 PHE A C 1
ATOM 4560 O O . PHE A 1 579 ? -1.800 -13.422 17.265 1.00 89.31 579 PHE A O 1
ATOM 4567 N N . CYS A 1 580 ? -2.303 -11.337 16.617 1.00 86.00 580 CYS A N 1
ATOM 4568 C CA . CYS A 1 580 ? -2.470 -11.686 15.205 1.00 86.00 580 CYS A CA 1
ATOM 4569 C C . CYS A 1 580 ? -2.000 -10.607 14.214 1.00 86.00 580 CYS A C 1
ATOM 4571 O O . CYS A 1 580 ? -2.048 -9.407 14.494 1.00 86.00 580 CYS A O 1
ATOM 4573 N N . THR A 1 581 ? -1.585 -11.063 13.029 1.00 77.12 581 THR A N 1
ATOM 4574 C CA . THR A 1 581 ? -1.419 -10.239 11.819 1.00 77.12 581 THR A CA 1
ATOM 4575 C C . THR A 1 581 ? -2.539 -10.541 10.800 1.00 77.12 581 THR A C 1
ATOM 4577 O O . THR A 1 581 ? -3.577 -11.107 11.151 1.00 77.12 581 THR A O 1
ATOM 4580 N N . CYS A 1 582 ? -2.351 -10.186 9.525 1.00 66.62 582 CYS A N 1
ATOM 4581 C CA . CYS A 1 582 ? -3.337 -10.295 8.438 1.00 66.62 582 CYS A CA 1
ATOM 4582 C C . CYS A 1 582 ? -3.902 -11.702 8.122 1.00 66.62 582 CYS A C 1
ATOM 4584 O O . CYS A 1 582 ? -4.854 -11.800 7.350 1.00 66.62 582 CYS A O 1
ATOM 4586 N N . LEU A 1 583 ? -3.396 -12.792 8.716 1.00 60.44 583 LEU A N 1
ATOM 4587 C CA . LEU A 1 583 ? -3.927 -14.145 8.461 1.00 60.44 583 LEU A CA 1
ATOM 4588 C C . LEU A 1 583 ? -5.407 -14.317 8.852 1.00 60.44 583 LEU A C 1
ATOM 4590 O O . LEU A 1 583 ? -6.093 -15.158 8.279 1.00 60.44 583 LEU A O 1
ATOM 4594 N N . ILE A 1 584 ? -5.905 -13.545 9.823 1.00 61.16 584 ILE A N 1
ATOM 4595 C CA . ILE A 1 584 ? -7.299 -13.650 10.290 1.00 61.16 584 ILE A CA 1
ATOM 4596 C C . ILE A 1 584 ? -8.250 -12.792 9.440 1.00 61.16 584 ILE A C 1
ATOM 4598 O O . ILE A 1 584 ? -9.420 -13.140 9.290 1.00 61.16 584 ILE A O 1
ATOM 4602 N N . SER A 1 585 ? -7.776 -11.690 8.849 1.00 54.44 585 SER A N 1
ATOM 4603 C CA . SER A 1 585 ? -8.617 -10.797 8.037 1.00 54.44 585 SER A CA 1
ATOM 4604 C C . SER A 1 585 ? -9.065 -11.419 6.710 1.00 54.44 585 SER A C 1
ATOM 4606 O O . SER A 1 585 ? -10.146 -11.073 6.235 1.00 54.44 585 SER A O 1
ATOM 4608 N N . GLU A 1 586 ? -8.309 -12.368 6.147 1.00 61.47 586 GLU A N 1
ATOM 4609 C CA . GLU A 1 586 ? -8.575 -12.996 4.842 1.00 61.47 586 GLU A CA 1
ATOM 4610 C C . GLU A 1 586 ? -9.183 -14.410 4.971 1.00 61.47 586 GLU A C 1
ATOM 4612 O O . GLU A 1 586 ? -8.509 -15.431 4.858 1.00 61.47 586 GLU A O 1
ATOM 4617 N N . GLY A 1 587 ? -10.505 -14.471 5.173 1.00 56.78 587 GLY A N 1
ATOM 4618 C CA . GLY A 1 587 ? -11.324 -15.676 4.951 1.00 56.78 587 GLY A CA 1
ATOM 4619 C C . GLY A 1 587 ? -11.785 -16.446 6.198 1.00 56.78 587 GLY A C 1
ATOM 4620 O O . GLY A 1 587 ? -12.912 -16.952 6.205 1.00 56.78 587 GLY A O 1
ATOM 4621 N N . VAL A 1 588 ? -10.992 -16.495 7.273 1.00 65.62 588 VAL A N 1
ATOM 4622 C CA . VAL A 1 588 ? -11.334 -17.267 8.487 1.00 65.62 588 VAL A CA 1
ATOM 4623 C C . VAL A 1 588 ? -12.438 -16.573 9.298 1.00 65.62 588 VAL A C 1
ATOM 4625 O O . VAL A 1 588 ? -12.413 -15.365 9.511 1.00 65.62 588 VAL A O 1
ATOM 4628 N N . ASN A 1 589 ? -13.429 -17.333 9.776 1.00 71.19 589 ASN A N 1
ATOM 4629 C CA . ASN A 1 589 ? -14.515 -16.809 10.615 1.00 71.19 589 ASN A CA 1
ATOM 4630 C C . ASN A 1 589 ? -14.299 -17.205 12.077 1.00 71.19 589 ASN A C 1
ATOM 4632 O O . ASN A 1 589 ? -14.086 -18.381 12.356 1.00 71.19 589 ASN A O 1
ATOM 4636 N N . ILE A 1 590 ? -14.445 -16.268 13.016 1.00 76.44 590 ILE A N 1
ATOM 4637 C CA . ILE A 1 590 ? -14.335 -16.561 14.451 1.00 76.44 590 ILE A CA 1
ATOM 4638 C C . ILE A 1 590 ? -15.741 -16.811 15.015 1.00 76.44 590 ILE A C 1
ATOM 4640 O O . ILE A 1 590 ? -16.578 -15.909 15.084 1.00 76.44 590 ILE A O 1
ATOM 4644 N N . LYS A 1 591 ? -16.017 -18.061 15.415 1.00 77.94 591 LYS A N 1
ATOM 4645 C CA . LYS A 1 591 ? -17.305 -18.507 15.987 1.00 77.94 591 LYS A CA 1
ATOM 4646 C C . LYS A 1 591 ? -17.328 -18.516 17.525 1.00 77.94 591 LYS A C 1
ATOM 4648 O O . LYS A 1 591 ? -18.318 -18.999 18.091 1.00 77.94 591 LYS A O 1
ATOM 4653 N N . ASN A 1 592 ? -16.289 -18.008 18.195 1.00 80.88 592 ASN A N 1
ATOM 4654 C CA . ASN A 1 592 ? -16.281 -17.775 19.645 1.00 80.88 592 ASN A CA 1
ATOM 4655 C C . ASN A 1 592 ? -17.408 -16.804 20.048 1.00 80.88 592 ASN A C 1
ATOM 4657 O O . ASN A 1 592 ? -17.706 -15.851 19.331 1.00 80.88 592 ASN A O 1
ATOM 4661 N N . ARG A 1 593 ? -18.037 -17.055 21.204 1.00 80.56 593 ARG A N 1
ATOM 4662 C CA . ARG A 1 593 ? -19.028 -16.156 21.833 1.00 80.56 593 ARG A CA 1
ATOM 4663 C C . ARG A 1 593 ? -18.446 -15.357 23.010 1.00 80.56 593 ARG A C 1
ATOM 4665 O O . ARG A 1 593 ? -19.046 -14.378 23.426 1.00 80.56 593 ARG A O 1
ATOM 4672 N N . ASN A 1 594 ? -17.288 -15.766 23.529 1.00 83.69 594 ASN A N 1
ATOM 4673 C CA . ASN A 1 594 ? -16.639 -15.229 24.728 1.00 83.69 594 ASN A CA 1
ATOM 4674 C C . ASN A 1 594 ? -15.549 -14.178 24.428 1.00 83.69 594 ASN A C 1
ATOM 4676 O O . ASN A 1 594 ? -14.595 -14.057 25.193 1.00 83.69 594 ASN A O 1
ATOM 4680 N N . VAL A 1 595 ? -15.646 -13.447 23.313 1.00 85.12 595 VAL A N 1
ATOM 4681 C CA . VAL A 1 595 ? -14.657 -12.409 22.968 1.00 85.12 595 VAL A CA 1
ATOM 4682 C C . VAL A 1 595 ? -14.912 -11.149 23.810 1.00 85.12 595 VAL A C 1
ATOM 4684 O O . VAL A 1 595 ? -16.055 -10.740 24.006 1.00 85.12 595 VAL A O 1
ATOM 4687 N N . GLY A 1 596 ? -13.843 -10.576 24.362 1.00 87.06 596 GLY A N 1
ATOM 4688 C CA . GLY A 1 596 ? -13.853 -9.406 25.239 1.00 87.06 596 GLY A CA 1
ATOM 4689 C C . GLY A 1 596 ? -13.565 -8.108 24.484 1.00 87.06 596 GLY A C 1
ATOM 4690 O O . GLY A 1 596 ? -14.388 -7.628 23.709 1.00 87.06 596 GLY A O 1
ATOM 4691 N N . ARG A 1 597 ? -12.389 -7.521 24.738 1.00 90.88 597 ARG A N 1
ATOM 4692 C CA . ARG A 1 597 ? -11.875 -6.360 23.989 1.00 90.88 597 ARG A CA 1
ATOM 4693 C C . ARG A 1 597 ? -11.086 -6.844 22.769 1.00 90.88 597 ARG A C 1
ATOM 4695 O O . ARG A 1 597 ? -10.242 -7.733 22.908 1.00 90.88 597 ARG A O 1
ATOM 4702 N N . ILE A 1 598 ? -11.328 -6.232 21.612 1.00 92.75 598 ILE A N 1
ATOM 4703 C CA . ILE A 1 598 ? -10.488 -6.370 20.414 1.00 92.75 598 ILE A CA 1
ATOM 4704 C C . ILE A 1 598 ? -9.628 -5.110 20.310 1.00 92.75 598 ILE A C 1
ATOM 4706 O O . ILE A 1 598 ? -10.169 -4.016 20.392 1.00 92.75 598 ILE A O 1
ATOM 4710 N N . PHE A 1 599 ? -8.323 -5.237 20.105 1.00 93.88 599 PHE A N 1
ATOM 4711 C CA . PHE A 1 599 ? -7.406 -4.117 19.885 1.00 93.88 599 PHE A CA 1
ATOM 4712 C C . PHE A 1 599 ? -6.920 -4.090 18.438 1.00 93.88 599 PHE A C 1
ATOM 4714 O O . PHE A 1 599 ? -6.598 -5.134 17.870 1.00 93.88 599 PHE A O 1
ATOM 4721 N N . THR A 1 600 ? -6.803 -2.896 17.864 1.00 94.50 600 THR A N 1
ATOM 4722 C CA . THR A 1 600 ? -6.165 -2.670 16.558 1.00 94.50 600 THR A CA 1
ATOM 4723 C C . THR A 1 600 ? -5.100 -1.592 16.710 1.00 94.50 600 THR A C 1
ATOM 4725 O O . THR A 1 600 ? -5.434 -0.457 17.048 1.00 94.50 600 THR A O 1
ATOM 4728 N N . VAL A 1 601 ? -3.834 -1.933 16.469 1.00 93.81 601 VAL A N 1
ATOM 4729 C CA . VAL A 1 601 ? -2.689 -1.049 16.735 1.00 93.81 601 VAL A CA 1
ATOM 4730 C C . VAL A 1 601 ? -2.095 -0.531 15.426 1.00 93.81 601 VAL A C 1
ATOM 4732 O O . VAL A 1 601 ? -1.692 -1.310 14.560 1.00 93.81 601 VAL A O 1
ATOM 4735 N N . GLY A 1 602 ? -2.068 0.795 15.267 1.00 91.12 602 GLY A N 1
ATOM 4736 C CA . GLY A 1 602 ? -1.536 1.490 14.087 1.00 91.12 602 GLY A CA 1
ATOM 4737 C C . GLY A 1 602 ? -2.334 1.300 12.786 1.00 91.12 602 GLY A C 1
ATOM 4738 O O . GLY A 1 602 ? -1.905 1.775 11.735 1.00 91.12 602 GLY A O 1
ATOM 4739 N N . LEU A 1 603 ? -3.480 0.612 12.829 1.00 90.88 603 LEU A N 1
ATOM 4740 C CA . LEU A 1 603 ? -4.283 0.284 11.651 1.00 90.88 603 LEU A CA 1
ATOM 4741 C C . LEU A 1 603 ? -5.106 1.495 11.179 1.00 90.88 603 LEU A C 1
ATOM 4743 O O . LEU A 1 603 ? -6.118 1.824 11.788 1.00 90.88 603 LEU A O 1
ATOM 4747 N N . ARG A 1 604 ? -4.677 2.127 10.077 1.00 88.75 604 ARG A N 1
ATOM 4748 C CA . ARG A 1 604 ? -5.338 3.293 9.447 1.00 88.75 604 ARG A CA 1
ATOM 4749 C C . ARG A 1 604 ? -6.038 3.004 8.109 1.00 88.75 604 ARG A C 1
ATOM 4751 O O . ARG A 1 604 ? -6.536 3.933 7.481 1.00 88.75 604 ARG A O 1
ATOM 4758 N N . ASP A 1 605 ? -6.065 1.751 7.656 1.00 86.56 605 ASP A N 1
ATOM 4759 C CA . ASP A 1 605 ? -6.844 1.354 6.476 1.00 86.56 605 ASP A CA 1
ATOM 4760 C C . ASP A 1 605 ? -8.282 0.987 6.877 1.00 86.56 605 ASP A C 1
ATOM 4762 O O . ASP A 1 605 ? -8.495 0.129 7.739 1.00 86.56 605 ASP A O 1
ATOM 4766 N N . GLU A 1 606 ? -9.265 1.640 6.251 1.00 87.38 606 GLU A N 1
ATOM 4767 C CA . GLU A 1 606 ? -10.690 1.421 6.521 1.00 87.38 606 GLU A CA 1
ATOM 4768 C C . GLU A 1 606 ? -11.168 0.042 6.042 1.00 87.38 606 GLU A C 1
ATOM 4770 O O . GLU A 1 606 ? -12.044 -0.548 6.678 1.00 87.38 606 GLU A O 1
ATOM 4775 N N . ASP A 1 607 ? -10.561 -0.509 4.985 1.00 83.06 607 ASP A N 1
ATOM 4776 C CA . ASP A 1 607 ? -10.968 -1.792 4.409 1.00 83.06 607 ASP A CA 1
ATOM 4777 C C . ASP A 1 607 ? -10.534 -2.955 5.304 1.00 83.06 607 ASP A C 1
ATOM 4779 O O . ASP A 1 607 ? -11.371 -3.729 5.779 1.00 83.06 607 ASP A O 1
ATOM 4783 N N . THR A 1 608 ? -9.238 -3.037 5.613 1.00 84.44 608 THR A N 1
ATOM 4784 C CA . THR A 1 608 ? -8.662 -4.035 6.526 1.00 84.44 608 THR A CA 1
ATOM 4785 C C . THR A 1 608 ? -9.332 -3.977 7.902 1.00 84.44 608 THR A C 1
ATOM 4787 O O . THR A 1 608 ? -9.633 -5.025 8.479 1.00 84.44 608 THR A O 1
ATOM 4790 N N . PHE A 1 609 ? -9.634 -2.777 8.418 1.00 89.00 609 PHE A N 1
ATOM 4791 C CA . PHE A 1 609 ? -10.365 -2.615 9.680 1.00 89.00 609 PHE A CA 1
ATOM 4792 C C . PHE A 1 609 ? -11.791 -3.182 9.589 1.00 89.00 609 PHE A C 1
ATOM 4794 O O . PHE A 1 609 ? -12.155 -4.045 10.393 1.00 89.00 609 PHE A O 1
ATOM 4801 N N . ARG A 1 610 ? -12.588 -2.765 8.588 1.00 86.00 610 ARG A N 1
ATOM 4802 C CA . ARG A 1 610 ? -13.955 -3.278 8.358 1.00 86.00 610 ARG A CA 1
ATOM 4803 C C . ARG A 1 610 ? -13.963 -4.805 8.254 1.00 86.00 610 ARG A C 1
ATOM 4805 O O . ARG A 1 610 ? -14.780 -5.462 8.900 1.00 86.00 610 ARG A O 1
ATOM 4812 N N . GLN A 1 611 ? -13.047 -5.371 7.473 1.00 80.69 611 GLN A N 1
ATOM 4813 C CA . GLN A 1 611 ? -12.980 -6.808 7.212 1.00 80.69 611 GLN A CA 1
ATOM 4814 C C . GLN A 1 611 ? -12.557 -7.623 8.433 1.00 80.69 611 GLN A C 1
ATOM 4816 O O . GLN A 1 611 ? -13.182 -8.646 8.709 1.00 80.69 611 GLN A O 1
ATOM 4821 N N . PHE A 1 612 ? -11.536 -7.180 9.175 1.00 85.81 612 PHE A N 1
ATOM 4822 C CA . PHE A 1 612 ? -11.077 -7.857 10.390 1.00 85.81 612 PHE A CA 1
ATOM 4823 C C . PHE A 1 612 ? -12.189 -7.920 11.446 1.00 85.81 612 PHE A C 1
ATOM 4825 O O . PHE A 1 612 ? -12.508 -8.998 11.954 1.00 85.81 612 PHE A O 1
ATOM 4832 N N . ILE A 1 613 ? -12.851 -6.790 11.716 1.00 87.00 613 ILE A N 1
ATOM 4833 C CA . ILE A 1 613 ? -13.934 -6.721 12.704 1.00 87.00 613 ILE A CA 1
ATOM 4834 C C . ILE A 1 613 ? -15.156 -7.552 12.275 1.00 87.00 613 ILE A C 1
ATOM 4836 O O . ILE A 1 613 ? -15.777 -8.220 13.105 1.00 87.00 613 ILE A O 1
ATOM 4840 N N . ALA A 1 614 ? -15.462 -7.622 10.979 1.00 80.50 614 ALA A N 1
ATOM 4841 C CA . ALA A 1 614 ? -16.587 -8.411 10.480 1.00 80.50 614 ALA A CA 1
ATOM 4842 C C . ALA A 1 614 ? -16.379 -9.947 10.520 1.00 80.50 614 ALA A C 1
ATOM 4844 O O . ALA A 1 614 ? -17.326 -10.704 10.271 1.00 80.50 614 ALA A O 1
ATOM 4845 N N . ARG A 1 615 ? -15.189 -10.450 10.898 1.00 78.81 615 ARG A N 1
ATOM 4846 C CA . ARG A 1 615 ? -14.974 -11.891 11.155 1.00 78.81 615 ARG A CA 1
ATOM 4847 C C . ARG A 1 615 ? -15.587 -12.366 12.491 1.00 78.81 615 ARG A C 1
ATOM 4849 O O . ARG A 1 615 ? -15.840 -13.564 12.635 1.00 78.81 615 ARG A O 1
ATOM 4856 N N . PHE A 1 616 ? -15.918 -11.465 13.426 1.00 82.50 616 PHE A N 1
ATOM 4857 C CA . PHE A 1 616 ? -16.469 -11.762 14.767 1.00 82.50 616 PHE A CA 1
ATOM 4858 C C . PHE A 1 616 ? -18.005 -11.952 14.787 1.00 82.50 616 PHE A C 1
ATOM 4860 O O . PHE A 1 616 ? -18.735 -11.361 15.585 1.00 82.50 616 PHE A O 1
ATOM 4867 N N . ARG A 1 617 ? -18.522 -12.806 13.895 1.00 69.44 617 ARG A N 1
ATOM 4868 C CA . ARG A 1 617 ? -19.945 -12.855 13.483 1.00 69.44 617 ARG A CA 1
ATOM 4869 C C . ARG A 1 617 ? -21.000 -13.184 14.556 1.00 69.44 617 ARG A C 1
ATOM 4871 O O . ARG A 1 617 ? -22.186 -13.093 14.251 1.00 69.44 617 ARG A O 1
ATOM 4878 N N . LYS A 1 618 ? -20.629 -13.636 15.761 1.00 72.69 618 LYS A N 1
ATOM 4879 C CA . LYS A 1 618 ? -21.587 -14.103 16.792 1.00 72.69 618 LYS A CA 1
ATOM 4880 C C . LYS A 1 618 ? -21.897 -13.093 17.905 1.00 72.69 618 LYS A C 1
ATOM 4882 O O . LYS A 1 618 ? -22.614 -13.451 18.838 1.00 72.69 618 LYS A O 1
ATOM 4887 N N . MET A 1 619 ? -21.380 -11.868 17.834 1.00 76.50 619 MET A N 1
ATOM 4888 C CA . MET A 1 619 ? -21.587 -10.853 18.874 1.00 76.50 619 MET A CA 1
ATOM 4889 C C . MET A 1 619 ? -22.662 -9.835 18.474 1.00 76.50 619 MET A C 1
ATOM 4891 O O . MET A 1 619 ? -22.676 -9.374 17.337 1.00 76.50 619 MET A O 1
ATOM 4895 N N . LYS A 1 620 ? -23.553 -9.467 19.411 1.00 78.81 620 LYS A N 1
ATOM 4896 C CA . LYS A 1 620 ? -24.543 -8.383 19.213 1.00 78.81 620 LYS A CA 1
ATOM 4897 C C . LYS A 1 620 ? -23.883 -6.996 19.219 1.00 78.81 620 LYS A C 1
ATOM 4899 O O . LYS A 1 620 ? -24.270 -6.127 18.443 1.00 78.81 620 LYS A O 1
ATOM 4904 N N . VAL A 1 621 ? -22.887 -6.820 20.090 1.00 85.56 621 VAL A N 1
ATOM 4905 C CA . VAL A 1 621 ? -22.071 -5.607 20.234 1.00 85.56 621 VAL A CA 1
ATOM 4906 C C . VAL A 1 621 ? -20.601 -6.006 20.124 1.00 85.56 621 VAL A C 1
ATOM 4908 O O . VAL A 1 621 ? -20.204 -7.023 20.694 1.00 85.56 621 VAL A O 1
ATOM 4911 N N . VAL A 1 622 ? -19.797 -5.226 19.404 1.00 88.31 622 VAL A N 1
ATOM 4912 C CA . VAL A 1 622 ? -18.357 -5.455 19.232 1.00 88.31 622 VAL A CA 1
ATOM 4913 C C . VAL A 1 622 ? -17.592 -4.237 19.737 1.00 88.31 622 VAL A C 1
ATOM 4915 O O . VAL A 1 622 ? -17.741 -3.150 19.189 1.00 88.31 622 VAL A O 1
ATOM 4918 N N . ASN A 1 623 ? -16.772 -4.422 20.774 1.00 90.81 623 ASN A N 1
ATOM 4919 C CA . ASN A 1 623 ? -15.977 -3.355 21.385 1.00 90.81 623 ASN A CA 1
ATOM 4920 C C . ASN A 1 623 ? -14.531 -3.414 20.871 1.00 90.81 623 ASN A C 1
ATOM 4922 O O . ASN A 1 623 ? -13.772 -4.326 21.222 1.00 90.81 623 ASN A O 1
ATOM 4926 N N . VAL A 1 624 ? -14.165 -2.437 20.043 1.00 93.19 624 VAL A N 1
ATOM 4927 C CA . VAL A 1 624 ? -12.861 -2.325 19.379 1.00 93.19 624 VAL A CA 1
ATOM 4928 C C . VAL A 1 624 ? -12.093 -1.150 19.968 1.00 93.19 624 VAL A C 1
ATOM 4930 O O . VAL A 1 624 ? -12.627 -0.057 20.060 1.00 93.19 624 VAL A O 1
ATOM 4933 N N . PHE A 1 625 ? -10.841 -1.355 20.343 1.00 94.25 625 PHE A N 1
ATOM 4934 C CA . PHE A 1 625 ? -9.960 -0.363 20.945 1.00 94.25 625 PHE A CA 1
ATOM 4935 C C . PHE A 1 625 ? -8.884 -0.010 19.913 1.00 94.25 625 PHE A C 1
ATOM 4937 O O . PHE A 1 625 ? -7.982 -0.806 19.630 1.00 94.25 625 PHE A O 1
ATOM 4944 N N . SER A 1 626 ? -9.050 1.149 19.277 1.00 95.19 626 SER A N 1
ATOM 4945 C CA . SER A 1 626 ? -8.221 1.614 18.168 1.00 95.19 626 SER A CA 1
ATOM 4946 C C . SER A 1 626 ? -7.079 2.458 18.715 1.00 95.19 626 SER A C 1
ATOM 4948 O O . SER A 1 626 ? -7.282 3.599 19.111 1.00 95.19 626 SER A O 1
ATOM 4950 N N . ILE A 1 627 ? -5.885 1.865 18.787 1.00 94.06 627 ILE A N 1
ATOM 4951 C CA . ILE A 1 627 ? -4.679 2.527 19.288 1.00 94.06 627 ILE A CA 1
ATOM 4952 C C . ILE A 1 627 ? -3.936 3.105 18.087 1.00 94.06 627 ILE A C 1
ATOM 4954 O O . ILE A 1 627 ? -3.298 2.369 17.322 1.00 94.06 627 ILE A O 1
ATOM 4958 N N . LEU A 1 628 ? -4.022 4.422 17.914 1.00 93.50 628 LEU A N 1
ATOM 4959 C CA . LEU A 1 628 ? -3.376 5.148 16.823 1.00 93.50 628 LEU A CA 1
ATOM 4960 C C . LEU A 1 628 ? -2.246 6.060 17.331 1.00 93.50 628 LEU A C 1
ATOM 4962 O O . LEU A 1 628 ? -2.268 6.502 18.480 1.00 93.50 628 LEU A O 1
ATOM 4966 N N . PRO A 1 629 ? -1.257 6.381 16.472 1.00 92.06 629 PRO A N 1
ATOM 4967 C CA . PRO A 1 629 ? -0.294 7.449 16.731 1.00 92.06 629 PRO A CA 1
ATOM 4968 C C . PRO A 1 629 ? -0.975 8.779 17.068 1.00 92.06 629 PRO A C 1
ATOM 4970 O O . PRO A 1 629 ? -2.073 9.037 16.563 1.00 92.06 629 PRO A O 1
ATOM 4973 N N . THR A 1 630 ? -0.276 9.642 17.812 1.00 89.31 630 THR A N 1
ATOM 4974 C CA . THR A 1 630 ? -0.699 11.019 18.136 1.00 89.31 630 THR A CA 1
ATOM 4975 C C . THR A 1 630 ? -1.288 11.752 16.927 1.00 89.31 630 THR A C 1
ATOM 4977 O O . THR A 1 630 ? -0.788 11.615 15.800 1.00 89.31 630 THR A O 1
ATOM 4980 N N . GLU A 1 631 ? -2.353 12.525 17.146 1.00 89.44 631 GLU A N 1
ATOM 4981 C CA . GLU A 1 631 ? -3.105 13.140 16.061 1.00 89.44 631 GLU A CA 1
ATOM 4982 C C . GLU A 1 631 ? -2.287 14.218 15.342 1.00 89.44 631 GLU A C 1
ATOM 4984 O O . GLU A 1 631 ? -1.619 15.059 15.952 1.00 89.44 631 GLU A O 1
ATOM 4989 N N . ARG A 1 632 ? -2.355 14.190 14.009 1.00 88.56 632 ARG A N 1
ATOM 4990 C CA . ARG A 1 632 ? -1.513 14.983 13.113 1.00 88.56 632 ARG A CA 1
ATOM 4991 C C . ARG A 1 632 ? -2.324 15.836 12.147 1.00 88.56 632 ARG A C 1
ATOM 4993 O O . ARG A 1 632 ? -3.489 15.576 11.852 1.00 88.56 632 ARG A O 1
ATOM 5000 N N . ASN A 1 633 ? -1.649 16.820 11.570 1.00 89.06 633 ASN A N 1
ATOM 5001 C CA . ASN A 1 633 ? -2.185 17.570 10.444 1.00 89.06 633 ASN A CA 1
ATOM 5002 C C . ASN A 1 633 ? -2.221 16.711 9.176 1.00 89.06 633 ASN A C 1
ATOM 5004 O O . ASN A 1 633 ? -1.365 15.844 8.970 1.00 89.06 633 ASN A O 1
ATOM 5008 N N . LEU A 1 634 ? -3.215 16.977 8.326 1.00 89.56 634 LEU A N 1
ATOM 5009 C CA . LEU A 1 634 ? -3.288 16.421 6.978 1.00 89.56 634 LEU A CA 1
ATOM 5010 C C . LEU A 1 634 ? -2.031 16.832 6.206 1.00 89.56 634 LEU A C 1
ATOM 5012 O O . LEU A 1 634 ? -1.623 17.995 6.241 1.00 89.56 634 LEU A O 1
ATOM 5016 N N . LEU A 1 635 ? -1.404 15.891 5.501 1.00 88.38 635 LEU A N 1
ATOM 5017 C CA . LEU A 1 635 ? -0.280 16.250 4.636 1.00 88.38 635 LEU A CA 1
ATOM 5018 C C . LEU A 1 635 ? -0.806 17.036 3.419 1.00 88.38 635 LEU A C 1
ATOM 5020 O O . LEU A 1 635 ? -1.908 16.747 2.959 1.00 88.38 635 LEU A O 1
ATOM 5024 N N . PRO A 1 636 ? -0.035 17.971 2.825 1.00 83.75 636 PRO A N 1
ATOM 5025 C CA . PRO A 1 636 ? -0.487 18.726 1.647 1.00 83.75 636 PRO A CA 1
ATOM 5026 C C . PRO A 1 636 ? -0.911 17.838 0.466 1.00 83.75 636 PRO A C 1
ATOM 5028 O O . PRO A 1 636 ? -1.733 18.229 -0.354 1.00 83.75 636 PRO A O 1
ATOM 5031 N N . ASP A 1 637 ? -0.368 16.624 0.414 1.00 86.12 637 ASP A N 1
ATOM 5032 C CA . ASP A 1 637 ? -0.636 15.614 -0.605 1.00 86.12 637 ASP A CA 1
ATOM 5033 C C . ASP A 1 637 ? -1.989 14.885 -0.379 1.00 86.12 637 ASP A C 1
ATOM 5035 O O . ASP A 1 637 ? -2.335 13.986 -1.140 1.00 86.12 637 ASP A O 1
ATOM 5039 N N . PHE A 1 638 ? -2.763 15.253 0.652 1.00 89.25 638 PHE A N 1
ATOM 5040 C CA . PHE A 1 638 ? -4.144 14.801 0.884 1.00 89.25 638 PHE A CA 1
ATOM 5041 C C . PHE A 1 638 ? -5.128 15.475 -0.082 1.00 89.25 638 PHE A C 1
ATOM 5043 O O . PHE A 1 638 ? -5.983 14.811 -0.655 1.00 89.25 638 PHE A O 1
ATOM 5050 N N . PHE A 1 639 ? -4.970 16.784 -0.300 1.00 89.31 639 PHE A N 1
ATOM 5051 C CA . PHE A 1 639 ? -5.950 17.646 -0.974 1.00 89.31 639 PHE A CA 1
ATOM 5052 C C . PHE A 1 639 ? -6.182 17.446 -2.487 1.00 89.31 639 PHE A C 1
ATOM 5054 O O . PHE A 1 639 ? -7.247 17.869 -2.934 1.00 89.31 639 PHE A O 1
ATOM 5061 N N . PRO A 1 640 ? -5.279 16.855 -3.300 1.00 88.44 640 PRO A N 1
ATOM 5062 C CA . PRO A 1 640 ? -5.601 16.523 -4.690 1.00 88.44 640 PRO A CA 1
ATOM 5063 C C . PRO A 1 640 ? -6.817 15.591 -4.789 1.00 88.44 640 PRO A C 1
ATOM 5065 O O . PRO A 1 640 ? -6.884 14.590 -4.070 1.00 88.44 640 PRO A O 1
ATOM 5068 N N . PHE A 1 641 ? -7.755 15.903 -5.685 1.00 91.31 641 PHE A N 1
ATOM 5069 C CA . PHE A 1 641 ? -8.948 15.088 -5.913 1.00 91.31 641 PHE A CA 1
ATOM 5070 C C . PHE A 1 641 ? -8.599 13.776 -6.625 1.00 91.31 641 PHE A C 1
ATOM 5072 O O . PHE A 1 641 ? -7.796 13.750 -7.559 1.00 91.31 641 PHE A O 1
ATOM 5079 N N . ALA A 1 642 ? -9.168 12.672 -6.143 1.00 90.38 642 ALA A N 1
ATOM 5080 C CA . ALA A 1 642 ? -8.795 11.325 -6.569 1.00 90.38 642 ALA A CA 1
ATOM 5081 C C . ALA A 1 642 ? -9.315 10.935 -7.966 1.00 90.38 642 ALA A C 1
ATOM 5083 O O . ALA A 1 642 ? -8.720 10.078 -8.615 1.00 90.38 642 ALA A O 1
ATOM 5084 N N . ASP A 1 643 ? -10.399 11.550 -8.437 1.00 88.88 643 ASP A N 1
ATOM 5085 C CA . ASP A 1 643 ? -10.948 11.375 -9.786 1.00 88.88 643 ASP A CA 1
ATOM 5086 C C . ASP A 1 643 ? -10.137 12.150 -10.838 1.00 88.88 643 ASP A C 1
ATOM 5088 O O . ASP A 1 643 ? -9.747 11.570 -11.852 1.00 88.88 643 ASP A O 1
ATOM 5092 N N . GLU A 1 644 ? -9.800 13.418 -10.571 1.00 88.81 644 GLU A N 1
ATOM 5093 C CA . GLU A 1 644 ? -8.885 14.199 -11.415 1.00 88.81 644 GLU A CA 1
ATOM 5094 C C . GLU A 1 644 ? -7.488 13.541 -11.462 1.00 88.81 644 GLU A C 1
ATOM 5096 O O . GLU A 1 644 ? -6.885 13.435 -12.531 1.00 88.81 644 GLU A O 1
ATOM 5101 N N . GLU A 1 645 ? -6.980 13.019 -10.338 1.00 89.56 645 GLU A N 1
ATOM 5102 C CA . GLU A 1 645 ? -5.725 12.251 -10.299 1.00 89.56 645 GLU A CA 1
ATOM 5103 C C . GLU A 1 645 ? -5.813 10.925 -11.074 1.00 89.56 645 GLU A C 1
ATOM 5105 O O . GLU A 1 645 ? -4.861 10.583 -11.779 1.00 89.56 645 GLU A O 1
ATOM 5110 N N . LEU A 1 646 ? -6.927 10.186 -10.985 1.00 90.94 646 LEU A N 1
ATOM 5111 C CA . LEU A 1 646 ? -7.129 8.949 -11.747 1.00 90.94 646 LEU A CA 1
ATOM 5112 C C . LEU A 1 646 ? -7.098 9.224 -13.254 1.00 90.94 646 LEU A C 1
ATOM 5114 O O . LEU A 1 646 ? -6.346 8.568 -13.971 1.00 90.94 646 LEU A O 1
ATOM 5118 N N . ILE A 1 647 ? -7.879 10.197 -13.733 1.00 89.38 647 ILE A N 1
ATOM 5119 C CA . ILE A 1 647 ? -7.987 10.510 -15.167 1.00 89.38 647 ILE A CA 1
ATOM 5120 C C . ILE A 1 647 ? -6.621 10.919 -15.732 1.00 89.38 647 ILE A C 1
ATOM 5122 O O . ILE A 1 647 ? -6.162 10.323 -16.706 1.00 89.38 647 ILE A O 1
ATOM 5126 N N . ASN A 1 648 ? -5.935 11.864 -15.082 1.00 87.81 648 ASN A N 1
ATOM 5127 C CA . ASN A 1 648 ? -4.631 12.351 -15.539 1.00 87.81 648 ASN A CA 1
ATOM 5128 C C . ASN A 1 648 ? -3.568 11.234 -15.572 1.00 87.81 648 ASN A C 1
ATOM 5130 O O . ASN A 1 648 ? -2.787 11.149 -16.519 1.00 87.81 648 ASN A O 1
ATOM 5134 N N . ASN A 1 649 ? -3.546 10.344 -14.572 1.00 89.81 649 ASN A N 1
ATOM 5135 C CA . ASN A 1 649 ? -2.585 9.238 -14.545 1.00 89.81 649 ASN A CA 1
ATOM 5136 C C . ASN A 1 649 ? -2.952 8.082 -15.496 1.00 89.81 649 ASN A C 1
ATOM 5138 O O . ASN A 1 649 ? -2.047 7.382 -15.943 1.00 89.81 649 ASN A O 1
ATOM 5142 N N . LEU A 1 650 ? -4.228 7.878 -15.844 1.00 91.12 650 LEU A N 1
ATOM 5143 C CA . LEU A 1 650 ? -4.627 6.916 -16.883 1.00 91.12 650 LEU A CA 1
ATOM 5144 C C . LEU A 1 650 ? -4.282 7.421 -18.294 1.00 91.12 650 LEU A C 1
ATOM 5146 O O . LEU A 1 650 ? -3.796 6.642 -19.114 1.00 91.12 650 LEU A O 1
ATOM 5150 N N . GLU A 1 651 ? -4.454 8.719 -18.572 1.00 88.69 651 GLU A N 1
ATOM 5151 C CA . GLU A 1 651 ? -3.943 9.330 -19.811 1.00 88.69 651 GLU A CA 1
ATOM 5152 C C . GLU A 1 651 ? -2.417 9.182 -19.918 1.00 88.69 651 GLU A C 1
ATOM 5154 O O . GLU A 1 651 ? -1.899 8.811 -20.977 1.00 88.69 651 GLU A O 1
ATOM 5159 N N . LEU A 1 652 ? -1.703 9.412 -18.809 1.00 89.38 652 LEU A N 1
ATOM 5160 C CA . LEU A 1 652 ? -0.255 9.234 -18.719 1.00 89.38 652 LEU A CA 1
ATOM 5161 C C . LEU A 1 652 ? 0.164 7.767 -18.913 1.00 89.38 652 LEU A C 1
ATOM 5163 O O . LEU A 1 652 ? 1.102 7.500 -19.660 1.00 89.38 652 LEU A O 1
ATOM 5167 N N . ALA A 1 653 ? -0.550 6.813 -18.313 1.00 91.44 653 ALA A N 1
ATOM 5168 C CA . ALA A 1 653 ? -0.309 5.380 -18.489 1.00 91.44 653 ALA A CA 1
ATOM 5169 C C . ALA A 1 653 ? -0.395 4.957 -19.966 1.00 91.44 653 ALA A C 1
ATOM 5171 O O . ALA A 1 653 ? 0.488 4.259 -20.465 1.00 91.44 653 ALA A O 1
ATOM 5172 N N . GLU A 1 654 ? -1.407 5.428 -20.700 1.00 90.50 654 GLU A N 1
ATOM 5173 C CA . GLU A 1 654 ? -1.556 5.119 -22.128 1.00 90.50 654 GLU A CA 1
ATOM 5174 C C . GLU A 1 654 ? -0.577 5.917 -23.013 1.00 90.50 654 GLU A C 1
ATOM 5176 O O . GLU A 1 654 ? -0.226 5.467 -24.103 1.00 90.50 654 GLU A O 1
ATOM 5181 N N . LEU A 1 655 ? -0.071 7.079 -22.578 1.00 89.06 655 LEU A N 1
ATOM 5182 C CA . LEU A 1 655 ? 1.083 7.733 -23.221 1.00 89.06 655 LEU A CA 1
ATOM 5183 C C . LEU A 1 655 ? 2.369 6.907 -23.051 1.00 89.06 655 LEU A C 1
ATOM 5185 O O . LEU A 1 655 ? 3.066 6.664 -24.038 1.00 89.06 655 LEU A O 1
ATOM 5189 N N . GLN A 1 656 ? 2.655 6.422 -21.839 1.00 91.50 656 GLN A N 1
ATOM 5190 C CA . GLN A 1 656 ? 3.820 5.574 -21.561 1.00 91.50 656 GLN A CA 1
ATOM 5191 C C . GLN A 1 656 ? 3.742 4.240 -22.319 1.00 91.50 656 GLN A C 1
ATOM 5193 O O . GLN A 1 656 ? 4.713 3.854 -22.972 1.00 91.50 656 GLN A O 1
ATOM 5198 N N . ALA A 1 657 ? 2.577 3.585 -22.337 1.00 91.25 657 ALA A N 1
ATOM 5199 C CA . ALA A 1 657 ? 2.359 2.367 -23.116 1.00 91.25 657 ALA A CA 1
ATOM 5200 C C . ALA A 1 657 ? 2.579 2.605 -24.622 1.00 91.25 657 ALA A C 1
ATOM 5202 O O . ALA A 1 657 ? 3.331 1.863 -25.254 1.00 91.25 657 ALA A O 1
ATOM 5203 N N . ARG A 1 658 ? 2.025 3.682 -25.202 1.00 89.88 658 ARG A N 1
ATOM 5204 C CA . ARG A 1 658 ? 2.273 4.046 -26.613 1.00 89.88 658 ARG A CA 1
ATOM 5205 C C . ARG A 1 658 ? 3.739 4.353 -26.908 1.00 89.88 658 ARG A C 1
ATOM 5207 O O . ARG A 1 658 ? 4.211 3.980 -27.982 1.00 89.88 658 ARG A O 1
ATOM 5214 N N . GLN A 1 659 ? 4.467 4.991 -25.991 1.00 88.38 659 GLN A N 1
ATOM 5215 C CA . GLN A 1 659 ? 5.902 5.227 -26.166 1.00 88.38 659 GLN A CA 1
ATOM 5216 C C . GLN A 1 659 ? 6.693 3.913 -26.179 1.00 88.38 659 GLN A C 1
ATOM 5218 O O . GLN A 1 659 ? 7.566 3.745 -27.028 1.00 88.38 659 GLN A O 1
ATOM 5223 N N . LEU A 1 660 ? 6.357 2.957 -25.310 1.00 89.69 660 LEU A N 1
ATOM 5224 C CA . LEU A 1 660 ? 6.993 1.637 -25.286 1.00 89.69 660 LEU A CA 1
ATOM 5225 C C . LEU A 1 660 ? 6.647 0.805 -26.535 1.00 89.69 660 LEU A C 1
ATOM 5227 O O . LEU A 1 660 ? 7.557 0.248 -27.146 1.00 89.69 660 LEU A O 1
ATOM 5231 N N . ARG A 1 661 ? 5.387 0.818 -27.009 1.00 90.06 661 ARG A N 1
ATOM 5232 C CA . ARG A 1 661 ? 4.993 0.223 -28.310 1.00 90.06 661 ARG A CA 1
ATOM 5233 C C . ARG A 1 661 ? 5.811 0.810 -29.473 1.00 90.06 661 ARG A C 1
ATOM 5235 O O . ARG A 1 661 ? 6.324 0.064 -30.305 1.00 90.06 661 ARG A O 1
ATOM 5242 N N . ARG A 1 662 ? 5.972 2.141 -29.523 1.00 87.62 662 ARG A N 1
ATOM 5243 C CA . ARG A 1 662 ? 6.798 2.839 -30.532 1.00 87.62 662 ARG A CA 1
ATOM 5244 C C . ARG A 1 662 ? 8.279 2.490 -30.421 1.00 87.62 662 ARG A C 1
ATOM 5246 O O . ARG A 1 662 ? 8.929 2.296 -31.443 1.00 87.62 662 ARG A O 1
ATOM 5253 N N . SER A 1 663 ? 8.811 2.418 -29.203 1.00 86.06 663 SER A N 1
ATOM 5254 C CA . SER A 1 663 ? 10.225 2.126 -28.985 1.00 86.06 663 SER A CA 1
ATOM 5255 C C . SER A 1 663 ? 10.563 0.679 -29.346 1.00 86.06 663 SER A C 1
ATOM 5257 O O . SER A 1 663 ? 11.547 0.459 -30.042 1.00 86.06 663 SER A O 1
ATOM 5259 N N . LYS A 1 664 ? 9.691 -0.289 -29.016 1.00 85.69 664 LYS A N 1
ATOM 5260 C CA . LYS A 1 664 ? 9.801 -1.674 -29.501 1.00 85.69 664 LYS A CA 1
ATOM 5261 C C . LYS A 1 664 ? 9.932 -1.714 -31.027 1.00 85.69 664 LYS A C 1
ATOM 5263 O O . LYS A 1 664 ? 10.925 -2.235 -31.518 1.00 85.69 664 LYS A O 1
ATOM 5268 N N . LYS A 1 665 ? 9.022 -1.055 -31.763 1.00 86.69 665 LYS A N 1
ATOM 5269 C CA . LYS A 1 665 ? 9.110 -0.957 -33.233 1.00 86.69 665 LYS A CA 1
ATOM 5270 C C . LYS A 1 665 ? 10.411 -0.302 -33.716 1.00 86.69 665 LYS A C 1
ATOM 5272 O O . LYS A 1 665 ? 11.016 -0.813 -34.646 1.00 86.69 665 LYS A O 1
ATOM 5277 N N . ARG A 1 666 ? 10.886 0.774 -33.071 1.00 86.69 666 ARG A N 1
ATOM 5278 C CA . ARG A 1 666 ? 12.176 1.406 -33.421 1.00 86.69 666 ARG A CA 1
ATOM 5279 C C . ARG A 1 666 ? 13.347 0.427 -33.288 1.00 86.69 666 ARG A C 1
ATOM 5281 O O . ARG A 1 666 ? 14.191 0.381 -34.172 1.00 86.69 666 ARG A O 1
ATOM 5288 N N . TRP A 1 667 ? 13.411 -0.325 -32.190 1.00 85.00 667 TRP A N 1
ATOM 5289 C CA . TRP A 1 667 ? 14.533 -1.226 -31.913 1.00 85.00 667 TRP A CA 1
ATOM 5290 C C . TRP A 1 667 ? 14.443 -2.568 -32.651 1.00 85.00 667 TRP A C 1
ATOM 5292 O O . TRP A 1 667 ? 15.468 -3.219 -32.808 1.00 85.00 667 TRP A O 1
ATOM 5302 N N . GLN A 1 668 ? 13.265 -2.970 -33.144 1.00 83.94 668 GLN A N 1
ATOM 5303 C CA . GLN A 1 668 ? 13.135 -4.121 -34.050 1.00 83.94 668 GLN A CA 1
ATOM 5304 C C . GLN A 1 668 ? 13.908 -3.899 -35.363 1.00 83.94 668 GLN A C 1
ATOM 5306 O O . GLN A 1 668 ? 14.512 -4.837 -35.868 1.00 83.94 668 GLN A O 1
ATOM 5311 N N . ASN A 1 669 ? 14.002 -2.652 -35.839 1.00 83.75 669 ASN A N 1
ATOM 5312 C CA . ASN A 1 669 ? 14.780 -2.277 -37.028 1.00 83.75 669 ASN A CA 1
ATOM 5313 C C . ASN A 1 669 ? 16.316 -2.387 -36.848 1.00 83.75 669 ASN A C 1
ATOM 5315 O O . ASN A 1 669 ? 17.050 -2.102 -37.787 1.00 83.75 669 ASN A O 1
ATOM 5319 N N . GLU A 1 670 ? 16.827 -2.762 -35.665 1.00 83.00 670 GLU A N 1
ATOM 5320 C CA . GLU A 1 670 ? 18.264 -3.046 -35.454 1.00 83.00 670 GLU A CA 1
ATOM 5321 C C . GLU A 1 670 ? 18.660 -4.491 -35.813 1.00 83.00 670 GLU A C 1
ATOM 5323 O O . GLU A 1 670 ? 19.843 -4.848 -35.761 1.00 83.00 670 GLU A O 1
ATOM 5328 N N . TYR A 1 671 ? 17.684 -5.339 -36.137 1.00 81.25 671 TYR A N 1
ATOM 5329 C CA . TYR A 1 671 ? 17.862 -6.754 -36.451 1.00 81.25 671 TYR A CA 1
ATOM 5330 C C . TYR A 1 671 ? 17.558 -6.992 -37.942 1.00 81.25 671 TYR A C 1
ATOM 5332 O O . TYR A 1 671 ? 16.659 -6.337 -38.479 1.00 81.25 671 TYR A O 1
ATOM 5340 N N . PRO A 1 672 ? 18.299 -7.882 -38.629 1.00 82.69 672 PRO A N 1
ATOM 5341 C CA . PRO A 1 672 ? 18.008 -8.246 -40.014 1.00 82.69 672 PRO A CA 1
ATOM 5342 C C . PRO A 1 672 ? 16.630 -8.911 -40.144 1.00 82.69 672 PRO A C 1
ATOM 5344 O O . PRO A 1 672 ? 16.062 -9.399 -39.165 1.00 82.69 672 PRO A O 1
ATOM 5347 N N . ALA A 1 673 ? 16.085 -8.946 -41.364 1.00 82.75 673 ALA A N 1
ATOM 5348 C CA . ALA A 1 673 ? 14.735 -9.455 -41.627 1.00 82.75 673 ALA A CA 1
ATOM 5349 C C . ALA A 1 673 ? 14.531 -10.911 -41.155 1.00 82.75 673 ALA A C 1
ATOM 5351 O O . ALA A 1 673 ? 13.459 -11.255 -40.658 1.00 82.75 673 ALA A O 1
ATOM 5352 N N . GLU A 1 674 ? 15.580 -11.728 -41.255 1.00 84.44 674 GLU A N 1
ATOM 5353 C CA . GLU A 1 674 ? 15.641 -13.125 -40.806 1.00 84.44 674 GLU A CA 1
ATOM 5354 C C . GLU A 1 674 ? 15.570 -13.302 -39.276 1.00 84.44 674 GLU A C 1
ATOM 5356 O O . GLU A 1 674 ? 14.998 -14.282 -38.803 1.00 84.44 674 GLU A O 1
ATOM 5361 N N . ASP A 1 675 ? 16.058 -12.330 -38.494 1.00 79.31 675 ASP A N 1
ATOM 5362 C CA . ASP A 1 675 ? 15.980 -12.324 -37.026 1.00 79.31 675 ASP A CA 1
ATOM 5363 C C . ASP A 1 675 ? 14.581 -11.919 -36.526 1.00 79.31 675 ASP A C 1
ATOM 5365 O O . ASP A 1 675 ? 14.199 -12.271 -35.407 1.00 79.31 675 ASP A O 1
ATOM 5369 N N . LEU A 1 676 ? 13.799 -11.164 -37.315 1.00 78.50 676 LEU A N 1
ATOM 5370 C CA . LEU A 1 676 ? 12.522 -10.575 -36.874 1.00 78.50 676 LEU A CA 1
ATOM 5371 C C . LEU A 1 676 ? 11.517 -11.592 -36.288 1.00 78.50 676 LEU A C 1
ATOM 5373 O O . LEU A 1 676 ? 10.926 -11.272 -35.248 1.00 78.50 676 LEU A O 1
ATOM 5377 N N . PRO A 1 677 ? 11.320 -12.804 -36.857 1.00 76.94 677 PRO A N 1
ATOM 5378 C CA . PRO A 1 677 ? 10.472 -13.840 -36.257 1.00 76.94 677 PRO A CA 1
ATOM 5379 C C . PRO A 1 677 ? 11.003 -14.326 -34.900 1.00 76.94 677 PRO A C 1
ATOM 5381 O O . PRO A 1 677 ? 10.229 -14.649 -33.994 1.00 76.94 677 PRO A O 1
ATOM 5384 N N . PHE A 1 678 ? 12.327 -14.337 -34.738 1.00 74.44 678 PHE A N 1
ATOM 5385 C CA . PHE A 1 678 ? 13.030 -14.846 -33.564 1.00 74.44 678 PHE A CA 1
ATOM 5386 C C . PHE A 1 678 ? 13.326 -13.774 -32.507 1.00 74.44 678 PHE A C 1
ATOM 5388 O O . PHE A 1 678 ? 13.752 -14.134 -31.410 1.00 74.44 678 PHE A O 1
ATOM 5395 N N . ILE A 1 679 ? 13.022 -12.488 -32.746 1.00 72.25 679 ILE A N 1
ATOM 5396 C CA . ILE A 1 679 ? 13.246 -11.399 -31.773 1.00 72.25 679 ILE A CA 1
ATOM 5397 C C . ILE A 1 679 ? 12.684 -11.727 -30.388 1.00 72.25 679 ILE A C 1
ATOM 5399 O O . ILE A 1 679 ? 13.365 -11.464 -29.402 1.00 72.25 679 ILE A O 1
ATOM 5403 N N . THR A 1 680 ? 11.496 -12.337 -30.255 1.00 66.31 680 THR A N 1
ATOM 5404 C CA . THR A 1 680 ? 11.017 -12.696 -28.903 1.00 66.31 680 THR A CA 1
ATOM 5405 C C . THR A 1 680 ? 11.806 -13.816 -28.237 1.00 66.31 680 THR A C 1
ATOM 5407 O O . THR A 1 680 ? 11.834 -13.855 -27.012 1.00 66.31 680 THR A O 1
ATOM 5410 N N . ASN A 1 681 ? 12.476 -14.678 -28.998 1.00 67.12 681 ASN A N 1
ATOM 5411 C CA . ASN A 1 681 ? 13.355 -15.712 -28.458 1.00 67.12 681 ASN A CA 1
ATOM 5412 C C . ASN A 1 681 ? 14.707 -15.088 -28.060 1.00 67.12 681 ASN A C 1
ATOM 5414 O O . ASN A 1 681 ? 15.246 -15.431 -27.013 1.00 67.12 681 ASN A O 1
ATOM 5418 N N . ILE A 1 682 ? 15.192 -14.095 -28.816 1.00 67.00 682 ILE A N 1
ATOM 5419 C CA . ILE A 1 682 ? 16.384 -13.285 -28.498 1.00 67.00 682 ILE A CA 1
ATOM 5420 C C . ILE A 1 682 ? 16.137 -12.390 -27.258 1.00 67.00 682 ILE A C 1
ATOM 5422 O O . ILE A 1 682 ? 16.946 -12.335 -26.332 1.00 67.00 682 ILE A O 1
ATOM 5426 N N . GLU A 1 683 ? 14.980 -11.725 -27.153 1.00 66.12 683 GLU A N 1
ATOM 5427 C CA . GLU A 1 683 ? 14.581 -10.961 -25.955 1.00 66.12 683 GLU A CA 1
ATOM 5428 C C . GLU A 1 683 ? 14.349 -11.865 -24.720 1.00 66.12 683 GLU A C 1
ATOM 5430 O O . GLU A 1 683 ? 14.415 -11.376 -23.584 1.00 66.12 683 GLU A O 1
ATOM 5435 N N . GLN A 1 684 ? 14.116 -13.170 -24.917 1.00 63.91 684 GLN A N 1
ATOM 5436 C CA . GLN A 1 684 ? 13.993 -14.177 -23.853 1.00 63.91 684 GLN A CA 1
ATOM 5437 C C . GLN A 1 684 ? 15.334 -14.814 -23.457 1.00 63.91 684 GLN A C 1
ATOM 5439 O O . GLN A 1 684 ? 15.552 -15.003 -22.262 1.00 63.91 684 GLN A O 1
ATOM 5444 N N . SER A 1 685 ? 16.247 -15.084 -24.400 1.00 58.31 685 SER A N 1
ATOM 5445 C CA . SER A 1 685 ? 17.595 -15.607 -24.106 1.00 58.31 685 SER A CA 1
ATOM 5446 C C . SER A 1 685 ? 18.473 -14.596 -23.358 1.00 58.31 685 SER A C 1
ATOM 5448 O O . SER A 1 685 ? 19.386 -14.978 -22.625 1.00 58.31 685 SER A O 1
ATOM 5450 N N . ASN A 1 686 ? 18.138 -13.304 -23.452 1.00 62.41 686 ASN A N 1
ATOM 5451 C CA . ASN A 1 686 ? 18.624 -12.251 -22.564 1.00 62.41 686 ASN A CA 1
ATOM 5452 C C . ASN A 1 686 ? 18.219 -12.523 -21.095 1.00 62.41 686 ASN A C 1
ATOM 5454 O O . ASN A 1 686 ? 17.177 -12.051 -20.616 1.00 62.41 686 ASN A O 1
ATOM 5458 N N . ASN A 1 687 ? 19.097 -13.252 -20.392 1.00 62.34 687 ASN A N 1
ATOM 5459 C CA . ASN A 1 687 ? 19.003 -13.822 -19.034 1.00 62.34 687 ASN A CA 1
ATOM 5460 C C . ASN A 1 687 ? 18.927 -12.801 -17.867 1.00 62.34 687 ASN A C 1
ATOM 5462 O O . ASN A 1 687 ? 19.498 -12.998 -16.795 1.00 62.34 687 ASN A O 1
ATOM 5466 N N . TYR A 1 688 ? 18.201 -11.695 -18.037 1.00 73.12 688 TYR A N 1
ATOM 5467 C CA . TYR A 1 688 ? 17.918 -10.735 -16.969 1.00 73.12 688 TYR A CA 1
ATOM 5468 C C . TYR A 1 688 ? 16.497 -10.163 -17.067 1.00 73.12 688 TYR A C 1
ATOM 5470 O O . TYR A 1 688 ? 15.863 -10.160 -18.126 1.00 73.12 688 TYR A O 1
ATOM 5478 N N . GLN A 1 689 ? 15.985 -9.660 -15.941 1.00 70.38 689 GLN A N 1
ATOM 5479 C CA . GLN A 1 689 ? 14.696 -8.971 -15.868 1.00 70.38 689 GLN A CA 1
ATOM 5480 C C . GLN A 1 689 ? 14.925 -7.472 -15.678 1.00 70.38 689 GLN A C 1
ATOM 5482 O O . GLN A 1 689 ? 15.396 -7.048 -14.622 1.00 70.38 689 GLN A O 1
ATOM 5487 N N . TYR A 1 690 ? 14.560 -6.656 -16.668 1.00 77.62 690 TYR A N 1
ATOM 5488 C CA . TYR A 1 690 ? 14.530 -5.209 -16.474 1.00 77.62 690 TYR A CA 1
ATOM 5489 C C . TYR A 1 690 ? 13.261 -4.781 -15.723 1.00 77.62 690 TYR A C 1
ATOM 5491 O O . TYR A 1 690 ? 12.215 -5.428 -15.789 1.00 77.62 690 TYR A O 1
ATOM 5499 N N . ARG A 1 691 ? 13.345 -3.671 -14.986 1.00 74.81 691 ARG A N 1
ATOM 5500 C CA . ARG A 1 691 ? 12.204 -3.048 -14.303 1.00 74.81 691 ARG A CA 1
ATOM 5501 C C . ARG A 1 691 ? 12.233 -1.558 -14.580 1.00 74.81 691 ARG A C 1
ATOM 5503 O O . ARG A 1 691 ? 12.988 -0.838 -13.937 1.00 74.81 691 ARG A O 1
ATOM 5510 N N . ASN A 1 692 ? 11.402 -1.116 -15.520 1.00 78.50 692 ASN A N 1
ATOM 5511 C CA . ASN A 1 692 ? 11.364 0.284 -15.918 1.00 78.50 692 ASN A CA 1
ATOM 5512 C C . ASN A 1 692 ? 10.994 1.187 -14.725 1.00 78.50 692 ASN A C 1
ATOM 5514 O O . ASN A 1 692 ? 10.042 0.915 -13.984 1.00 78.50 692 ASN A O 1
ATOM 5518 N N . HIS A 1 693 ? 11.787 2.233 -14.505 1.00 79.06 693 HIS A N 1
ATOM 5519 C CA . HIS A 1 693 ? 11.651 3.159 -13.380 1.00 79.06 693 HIS A CA 1
ATOM 5520 C C . HIS A 1 693 ? 11.032 4.507 -13.772 1.00 79.06 693 HIS A C 1
ATOM 5522 O O . HIS A 1 693 ? 10.525 5.203 -12.889 1.00 79.06 693 HIS A O 1
ATOM 5528 N N . LEU A 1 694 ? 11.051 4.864 -15.061 1.00 82.94 694 LEU A N 1
ATOM 5529 C CA . LEU A 1 694 ? 10.521 6.131 -15.581 1.00 82.94 694 LEU A CA 1
ATOM 5530 C C . LEU A 1 694 ? 9.140 5.954 -16.232 1.00 82.94 694 LEU A C 1
ATOM 5532 O O . LEU A 1 694 ? 8.199 6.672 -15.902 1.00 82.94 694 LEU A O 1
ATOM 5536 N N . LEU A 1 695 ? 9.008 4.957 -17.105 1.00 86.62 695 LEU A N 1
ATOM 5537 C CA . LEU A 1 695 ? 7.792 4.574 -17.825 1.00 86.62 695 LEU A CA 1
ATOM 5538 C C . LEU A 1 695 ? 7.058 3.444 -17.075 1.00 86.62 695 LEU A C 1
ATOM 5540 O O . LEU A 1 695 ? 6.775 2.382 -17.624 1.00 86.62 695 LEU A O 1
ATOM 5544 N N . ASN A 1 696 ? 6.831 3.641 -15.773 1.00 86.44 696 ASN A N 1
ATOM 5545 C CA . ASN A 1 696 ? 6.388 2.590 -14.852 1.00 86.44 696 ASN A CA 1
ATOM 5546 C C . ASN A 1 696 ? 4.859 2.458 -14.689 1.00 86.44 696 ASN A C 1
ATOM 5548 O O . ASN A 1 696 ? 4.408 1.578 -13.952 1.00 86.44 696 ASN A O 1
ATOM 5552 N N . LEU A 1 697 ? 4.063 3.285 -15.376 1.00 89.94 697 LEU A N 1
ATOM 5553 C CA . LEU A 1 697 ? 2.598 3.180 -15.456 1.00 89.94 697 LEU A CA 1
ATOM 5554 C C . LEU A 1 697 ? 2.129 2.295 -16.627 1.00 89.94 697 LEU A C 1
ATOM 5556 O O . LEU A 1 697 ? 0.951 2.304 -16.974 1.00 89.94 697 LEU A O 1
ATOM 5560 N N . ALA A 1 698 ? 3.034 1.528 -17.233 1.00 90.12 698 ALA A N 1
ATOM 5561 C CA . ALA A 1 698 ? 2.735 0.520 -18.243 1.00 90.12 698 ALA A CA 1
ATOM 5562 C C . ALA A 1 698 ? 3.412 -0.815 -17.890 1.00 90.12 698 ALA A C 1
ATOM 5564 O O . ALA A 1 698 ? 4.385 -0.861 -17.130 1.00 90.12 698 ALA A O 1
ATOM 5565 N N . TYR A 1 699 ? 2.897 -1.913 -18.438 1.00 88.50 699 TYR A N 1
ATOM 5566 C CA . TYR A 1 699 ? 3.468 -3.250 -18.280 1.00 88.50 699 TYR A CA 1
ATOM 5567 C C . TYR A 1 699 ? 3.308 -4.083 -19.553 1.00 88.50 699 TYR A C 1
ATOM 5569 O O . TYR A 1 699 ? 2.510 -3.745 -20.427 1.00 88.50 699 TYR A O 1
ATOM 5577 N N . GLN A 1 700 ? 4.088 -5.160 -19.655 1.00 84.12 700 GLN A N 1
ATOM 5578 C CA . GLN A 1 700 ? 3.999 -6.086 -20.776 1.00 84.12 700 GLN A CA 1
ATOM 5579 C C . GLN A 1 700 ? 3.004 -7.213 -20.469 1.00 84.12 700 GLN A C 1
ATOM 5581 O O . GLN A 1 700 ? 3.075 -7.837 -19.407 1.00 84.12 700 GLN A O 1
ATOM 5586 N N . HIS A 1 701 ? 2.109 -7.485 -21.412 1.00 83.38 701 HIS A N 1
ATOM 5587 C CA . HIS A 1 701 ? 1.190 -8.623 -21.422 1.00 83.38 701 HIS A CA 1
ATOM 5588 C C . HIS A 1 701 ? 1.139 -9.140 -22.856 1.00 83.38 701 HIS A C 1
ATOM 5590 O O . HIS A 1 701 ? 1.043 -8.351 -23.789 1.00 83.38 701 HIS A O 1
ATOM 5596 N N . ASP A 1 702 ? 1.305 -10.449 -23.030 1.00 79.19 702 ASP A N 1
ATOM 5597 C CA . ASP A 1 702 ? 1.172 -11.158 -24.308 1.00 79.19 702 ASP A CA 1
ATOM 5598 C C . ASP A 1 702 ? 1.967 -10.491 -25.443 1.00 79.19 702 ASP A C 1
ATOM 5600 O O . ASP A 1 702 ? 1.506 -10.263 -26.556 1.00 79.19 702 ASP A O 1
ATOM 5604 N N . LYS A 1 703 ? 3.228 -10.176 -25.106 1.00 77.88 703 LYS A N 1
ATOM 5605 C CA . LYS A 1 703 ? 4.253 -9.497 -25.925 1.00 77.88 703 LYS A CA 1
ATOM 5606 C C . LYS A 1 703 ? 3.979 -8.008 -26.233 1.00 77.88 703 LYS A C 1
ATOM 5608 O O . LYS A 1 703 ? 4.919 -7.323 -26.662 1.00 77.88 703 LYS A O 1
ATOM 5613 N N . GLU A 1 704 ? 2.778 -7.499 -25.967 1.00 85.19 704 GLU A N 1
ATOM 5614 C CA . GLU A 1 704 ? 2.325 -6.103 -26.110 1.00 85.19 704 GLU A CA 1
ATOM 5615 C C . GLU A 1 704 ? 2.590 -5.258 -24.846 1.00 85.19 704 GLU A C 1
ATOM 5617 O O . GLU A 1 704 ? 2.732 -5.785 -23.745 1.00 85.19 704 GLU A O 1
ATOM 5622 N N . TRP A 1 705 ? 2.626 -3.926 -24.988 1.00 89.00 705 TRP A N 1
ATOM 5623 C CA . TRP A 1 705 ? 2.694 -2.981 -23.859 1.00 89.00 705 TRP A CA 1
ATOM 5624 C C . TRP A 1 705 ? 1.325 -2.343 -23.605 1.00 89.00 705 TRP A C 1
ATOM 5626 O O . TRP A 1 705 ? 0.758 -1.713 -24.499 1.00 89.00 705 TRP A O 1
ATOM 5636 N N . ILE A 1 706 ? 0.813 -2.441 -22.379 1.00 91.25 706 ILE A N 1
ATOM 5637 C CA . ILE A 1 706 ? -0.507 -1.926 -21.983 1.00 91.25 706 ILE A CA 1
ATOM 5638 C C . ILE A 1 706 ? -0.428 -1.048 -20.720 1.00 91.25 706 ILE A C 1
ATOM 5640 O O . ILE A 1 706 ? 0.505 -1.200 -19.925 1.00 91.25 706 ILE A O 1
ATOM 5644 N N . PRO A 1 707 ? -1.355 -0.086 -20.540 1.00 92.62 707 PRO A N 1
ATOM 5645 C CA . PRO A 1 707 ? -1.383 0.784 -19.367 1.00 92.62 707 PRO A CA 1
ATOM 5646 C C . PRO A 1 707 ? -1.677 -0.007 -18.087 1.00 92.62 707 PRO A C 1
ATOM 5648 O O . PRO A 1 707 ? -2.349 -1.037 -18.117 1.00 92.62 707 PRO A O 1
ATOM 5651 N N . ASP A 1 708 ? -1.207 0.502 -16.948 1.00 93.00 708 ASP A N 1
ATOM 5652 C CA . ASP A 1 708 ? -1.361 -0.118 -15.631 1.00 93.00 708 ASP A CA 1
ATOM 5653 C C . ASP A 1 708 ? -2.369 0.636 -14.737 1.00 93.00 708 ASP A C 1
ATOM 5655 O O . ASP A 1 708 ? -1.980 1.446 -13.885 1.00 93.00 708 ASP A O 1
ATOM 5659 N N . PRO A 1 709 ? -3.682 0.382 -14.892 1.00 93.31 709 PRO A N 1
ATOM 5660 C CA . PRO A 1 709 ? -4.700 1.000 -14.049 1.00 93.31 709 PRO A CA 1
ATOM 5661 C C . PRO A 1 709 ? -4.563 0.630 -12.566 1.00 93.31 709 PRO A C 1
ATOM 5663 O O . PRO A 1 709 ? -4.909 1.435 -11.700 1.00 93.31 709 PRO A O 1
ATOM 5666 N N . LEU A 1 710 ? -4.054 -0.566 -12.243 1.00 94.19 710 LEU A N 1
ATOM 5667 C CA . LEU A 1 710 ? -3.928 -1.013 -10.855 1.00 94.19 710 LEU A CA 1
ATOM 5668 C C . LEU A 1 710 ? -2.810 -0.266 -10.121 1.00 94.19 710 LEU A C 1
ATOM 5670 O O . LEU A 1 710 ? -3.008 0.116 -8.968 1.00 94.19 710 LEU A O 1
ATOM 5674 N N . HIS A 1 711 ? -1.691 0.031 -10.789 1.00 92.88 711 HIS A N 1
ATOM 5675 C CA . HIS A 1 711 ? -0.647 0.908 -10.251 1.00 92.88 711 HIS A CA 1
ATOM 5676 C C . HIS A 1 711 ? -1.219 2.291 -9.899 1.00 92.88 711 HIS A C 1
ATOM 5678 O O . HIS A 1 711 ? -1.005 2.773 -8.784 1.00 92.88 711 HIS A O 1
ATOM 5684 N N . VAL A 1 712 ? -2.004 2.906 -10.792 1.00 92.94 712 VAL A N 1
ATOM 5685 C CA . VAL A 1 712 ? -2.637 4.214 -10.533 1.00 92.94 712 VAL A CA 1
ATOM 5686 C C . VAL A 1 712 ? -3.571 4.148 -9.319 1.00 92.94 712 VAL A C 1
ATOM 5688 O O . VAL A 1 712 ? -3.442 4.949 -8.392 1.00 92.94 712 VAL A O 1
ATOM 5691 N N . LEU A 1 713 ? -4.461 3.153 -9.264 1.00 93.94 713 LEU A N 1
ATOM 5692 C CA . LEU A 1 713 ? -5.385 2.963 -8.140 1.00 93.94 713 LEU A CA 1
ATOM 5693 C C . LEU A 1 713 ? -4.653 2.704 -6.811 1.00 93.94 713 LEU A C 1
ATOM 5695 O O . LEU A 1 713 ? -5.033 3.262 -5.779 1.00 93.94 713 LEU A O 1
ATOM 5699 N N . ALA A 1 714 ? -3.579 1.913 -6.828 1.00 92.94 714 ALA A N 1
ATOM 5700 C CA . ALA A 1 714 ? -2.755 1.632 -5.655 1.00 92.94 714 ALA A CA 1
ATOM 5701 C C . ALA A 1 714 ? -1.937 2.856 -5.203 1.00 92.94 714 ALA A C 1
ATOM 5703 O O . ALA A 1 714 ? -1.708 3.035 -4.004 1.00 92.94 714 ALA A O 1
ATOM 5704 N N . ALA A 1 715 ? -1.548 3.745 -6.122 1.00 91.69 715 ALA A N 1
ATOM 5705 C CA . ALA A 1 715 ? -0.912 5.017 -5.788 1.00 91.69 715 ALA A CA 1
ATOM 5706 C C . ALA A 1 715 ? -1.894 5.972 -5.093 1.00 91.69 715 ALA A C 1
ATOM 5708 O O . ALA A 1 715 ? -1.537 6.559 -4.070 1.00 91.69 715 ALA A O 1
ATOM 5709 N N . ILE A 1 716 ? -3.139 6.054 -5.573 1.00 92.75 716 ILE A N 1
ATOM 5710 C CA . ILE A 1 716 ? -4.213 6.853 -4.960 1.00 92.75 716 ILE A CA 1
ATOM 5711 C C . ILE A 1 716 ? -4.588 6.295 -3.574 1.00 92.75 716 ILE A C 1
ATOM 5713 O O . ILE A 1 716 ? -4.655 7.051 -2.601 1.00 92.75 716 ILE A O 1
ATOM 5717 N N . HIS A 1 717 ? -4.763 4.974 -3.438 1.00 91.50 717 HIS A N 1
ATOM 5718 C CA . HIS A 1 717 ? -5.003 4.319 -2.143 1.00 91.50 717 HIS A CA 1
ATOM 5719 C C . HIS A 1 717 ? -3.829 4.554 -1.172 1.00 91.50 717 HIS A C 1
ATOM 5721 O O . HIS A 1 717 ? -4.027 4.982 -0.032 1.00 91.50 717 HIS A O 1
ATOM 5727 N N . GLY A 1 718 ? -2.589 4.362 -1.634 1.00 90.56 718 GLY A N 1
ATOM 5728 C CA . GLY A 1 718 ? -1.384 4.642 -0.853 1.00 90.56 718 GLY A CA 1
ATOM 5729 C C . GLY A 1 718 ? -1.278 6.110 -0.426 1.00 90.56 718 GLY A C 1
ATOM 5730 O O . GLY A 1 718 ? -0.882 6.387 0.708 1.00 90.56 718 GLY A O 1
ATOM 5731 N N . ARG A 1 719 ? -1.691 7.055 -1.283 1.00 92.12 719 ARG A N 1
ATOM 5732 C CA . ARG A 1 719 ? -1.784 8.487 -0.961 1.00 92.12 719 ARG A CA 1
ATOM 5733 C C . ARG A 1 719 ? -2.822 8.746 0.128 1.00 92.12 719 ARG A C 1
ATOM 5735 O O . ARG A 1 719 ? -2.491 9.438 1.093 1.00 92.12 719 ARG A O 1
ATOM 5742 N N . LYS A 1 720 ? -4.023 8.164 0.029 1.00 91.81 720 LYS A N 1
ATOM 5743 C CA . LYS A 1 720 ? -5.097 8.258 1.039 1.00 91.81 720 LYS A CA 1
ATOM 5744 C C . LYS A 1 720 ? -4.584 7.867 2.426 1.00 91.81 720 LYS A C 1
ATOM 5746 O O . LYS A 1 720 ? -4.566 8.701 3.331 1.00 91.81 720 LYS A O 1
ATOM 5751 N N . VAL A 1 721 ? -4.073 6.643 2.576 1.00 89.38 721 VAL A N 1
ATOM 5752 C CA . VAL A 1 721 ? -3.594 6.119 3.870 1.00 89.38 721 VAL A CA 1
ATOM 5753 C C . VAL A 1 721 ? -2.371 6.895 4.389 1.00 89.38 721 VAL A C 1
ATOM 5755 O O . VAL A 1 721 ? -2.278 7.188 5.583 1.00 89.38 721 VAL A O 1
ATOM 5758 N N . ALA A 1 722 ? -1.438 7.289 3.514 1.00 89.25 722 ALA A N 1
ATOM 5759 C CA . ALA A 1 722 ? -0.214 7.978 3.927 1.00 89.25 722 ALA A CA 1
ATOM 5760 C C . ALA A 1 722 ? -0.404 9.463 4.290 1.00 89.25 722 ALA A C 1
ATOM 5762 O O . ALA A 1 722 ? 0.377 9.984 5.096 1.00 89.25 722 ALA A O 1
ATOM 5763 N N . SER A 1 723 ? -1.404 10.152 3.726 1.00 91.38 723 SER A N 1
ATOM 5764 C CA . SER A 1 723 ? -1.623 11.601 3.902 1.00 91.38 723 SER A CA 1
ATOM 5765 C C . SER A 1 723 ? -2.693 11.976 4.936 1.00 91.38 723 SER A C 1
ATOM 5767 O O . SER A 1 723 ? -2.614 13.068 5.504 1.00 91.38 723 SER A O 1
ATOM 5769 N N . ALA A 1 724 ? -3.635 11.073 5.223 1.00 92.25 724 ALA A N 1
ATOM 5770 C CA . ALA A 1 724 ? -4.733 11.269 6.169 1.00 92.25 724 ALA A CA 1
ATOM 5771 C C . ALA A 1 724 ? -4.304 11.393 7.649 1.00 92.25 724 ALA A C 1
ATOM 5773 O O . ALA A 1 724 ? -3.202 11.000 8.050 1.00 92.25 724 ALA A O 1
ATOM 5774 N N . ASN A 1 725 ? -5.210 11.899 8.483 1.00 92.94 725 ASN A N 1
ATOM 5775 C CA . ASN A 1 725 ? -5.097 11.949 9.944 1.00 92.94 725 ASN A CA 1
ATOM 5776 C C . ASN A 1 725 ? -6.102 10.989 10.623 1.00 92.94 725 ASN A C 1
ATOM 5778 O O . ASN A 1 725 ? -6.862 10.307 9.928 1.00 92.94 725 ASN A O 1
ATOM 5782 N N . ASN A 1 726 ? -6.090 10.880 11.957 1.00 92.94 726 ASN A N 1
ATOM 5783 C CA . ASN A 1 726 ? -6.985 9.955 12.672 1.00 92.94 726 ASN A CA 1
ATOM 5784 C C . ASN A 1 726 ? -8.456 10.375 12.491 1.00 92.94 726 ASN A C 1
ATOM 5786 O O . ASN A 1 726 ? -9.316 9.533 12.235 1.00 92.94 726 ASN A O 1
ATOM 5790 N N . CYS A 1 727 ? -8.734 11.681 12.525 1.00 93.25 727 CYS A N 1
ATOM 5791 C CA . CYS A 1 727 ? -10.047 12.272 12.269 1.00 93.25 727 CYS A CA 1
ATOM 5792 C C . CYS A 1 727 ? -10.671 11.806 10.942 1.00 93.25 727 CYS A C 1
ATOM 5794 O O . CYS A 1 727 ? -11.844 11.423 10.915 1.00 93.25 727 CYS A O 1
ATOM 5796 N N . TYR A 1 728 ? -9.895 11.768 9.851 1.00 94.56 728 TYR A N 1
ATOM 5797 C CA . TYR A 1 728 ? -10.358 11.228 8.570 1.00 94.56 728 TYR A CA 1
ATOM 5798 C C . TYR A 1 728 ? -10.747 9.750 8.683 1.00 94.56 728 TYR A C 1
ATOM 5800 O O . TYR A 1 728 ? -11.867 9.386 8.336 1.00 94.56 728 TYR A O 1
ATOM 5808 N N . PHE A 1 729 ? -9.859 8.908 9.219 1.00 94.25 729 PHE A N 1
ATOM 5809 C CA . PHE A 1 729 ? -10.101 7.471 9.383 1.00 94.25 729 PHE A CA 1
ATOM 5810 C C . PHE A 1 729 ? -11.384 7.190 10.186 1.00 94.25 729 PHE A C 1
ATOM 5812 O O . PHE A 1 729 ? -12.248 6.439 9.734 1.00 94.25 729 PHE A O 1
ATOM 5819 N N . TYR A 1 730 ? -11.583 7.870 11.317 1.00 93.56 730 TYR A N 1
ATOM 5820 C CA . TYR A 1 730 ? -12.809 7.726 12.104 1.00 93.56 730 TYR A CA 1
ATOM 5821 C C . TYR A 1 730 ? -14.051 8.305 11.416 1.00 93.56 730 TYR A C 1
ATOM 5823 O O . TYR A 1 730 ? -15.138 7.751 11.565 1.00 93.56 730 TYR A O 1
ATOM 5831 N N . THR A 1 731 ? -13.919 9.366 10.616 1.00 93.56 731 THR A N 1
ATOM 5832 C CA . THR A 1 731 ? -15.015 9.872 9.765 1.00 93.56 731 THR A CA 1
ATOM 5833 C C . THR A 1 731 ? -15.450 8.820 8.745 1.00 93.56 731 THR A C 1
ATOM 5835 O O . THR A 1 731 ? -16.641 8.534 8.617 1.00 93.56 731 THR A O 1
ATOM 5838 N N . ARG A 1 732 ? -14.486 8.171 8.080 1.00 91.94 732 ARG A N 1
ATOM 5839 C CA . ARG A 1 732 ? -14.738 7.082 7.128 1.00 91.94 732 ARG A CA 1
ATOM 5840 C C . ARG A 1 732 ? -15.399 5.870 7.793 1.00 91.94 732 ARG A C 1
ATOM 5842 O O . ARG A 1 732 ? -16.294 5.284 7.196 1.00 91.94 732 ARG A O 1
ATOM 5849 N N . LEU A 1 733 ? -15.046 5.537 9.039 1.00 91.00 733 LEU A N 1
ATOM 5850 C CA . LEU A 1 733 ? -15.732 4.487 9.806 1.00 91.00 733 LEU A CA 1
ATOM 5851 C C . LEU A 1 733 ? -17.170 4.877 10.211 1.00 91.00 733 LEU A C 1
ATOM 5853 O O . LEU A 1 733 ? -18.076 4.053 10.061 1.00 91.00 733 LEU A O 1
ATOM 5857 N N . ARG A 1 734 ? -17.421 6.123 10.649 1.00 89.81 734 ARG A N 1
ATOM 5858 C CA . ARG A 1 734 ? -18.792 6.613 10.934 1.00 89.81 734 ARG A CA 1
ATOM 5859 C C . ARG A 1 734 ? -19.706 6.504 9.714 1.00 89.81 734 ARG A C 1
ATOM 5861 O O . ARG A 1 734 ? -20.851 6.085 9.856 1.00 89.81 734 ARG A O 1
ATOM 5868 N N . ALA A 1 735 ? -19.191 6.795 8.519 1.00 87.12 735 ALA A N 1
ATOM 5869 C CA . ALA A 1 735 ? -19.935 6.685 7.261 1.00 87.12 735 ALA A CA 1
ATOM 5870 C C . ALA A 1 735 ? -20.404 5.250 6.920 1.00 87.12 735 ALA A C 1
ATOM 5872 O O . ALA A 1 735 ? -21.260 5.084 6.055 1.00 87.12 735 ALA A O 1
ATOM 5873 N N . VAL A 1 736 ? -19.888 4.220 7.608 1.00 81.81 736 VAL A N 1
ATOM 5874 C CA . VAL A 1 736 ? -20.327 2.812 7.495 1.00 81.81 736 VAL A CA 1
ATOM 5875 C C . VAL A 1 736 ? -21.027 2.326 8.782 1.00 81.81 736 VAL A C 1
ATOM 5877 O O . VAL A 1 736 ? -21.154 1.127 9.019 1.00 81.81 736 VAL A O 1
ATOM 5880 N N . GLY A 1 737 ? -21.493 3.245 9.635 1.00 86.06 737 GLY A N 1
ATOM 5881 C CA . GLY A 1 737 ? -22.305 2.932 10.817 1.00 86.06 737 GLY A CA 1
ATOM 5882 C C . GLY A 1 737 ? -21.534 2.465 12.058 1.00 86.06 737 GLY A C 1
ATOM 5883 O O . GLY A 1 737 ? -22.138 1.884 12.957 1.00 86.06 737 GLY A O 1
ATOM 5884 N N . PHE A 1 738 ? -20.220 2.703 12.139 1.00 88.62 738 PHE A N 1
ATOM 5885 C CA . PHE A 1 738 ? -19.444 2.443 13.358 1.00 88.62 738 PHE A CA 1
ATOM 5886 C C . PHE A 1 738 ? -19.631 3.595 14.359 1.00 88.62 738 PHE A C 1
ATOM 5888 O O . PHE A 1 738 ? -19.410 4.760 14.021 1.00 88.62 738 PHE A O 1
ATOM 5895 N N . THR A 1 739 ? -19.984 3.284 15.608 1.00 89.94 739 THR A N 1
ATOM 5896 C CA . THR A 1 739 ? -20.049 4.276 16.691 1.00 89.94 739 THR A CA 1
ATOM 5897 C C . THR A 1 739 ? -18.634 4.562 17.188 1.00 89.94 739 THR A C 1
ATOM 5899 O O . THR A 1 739 ? -17.991 3.670 17.738 1.00 89.94 739 THR A O 1
ATOM 5902 N N . ILE A 1 740 ? -18.140 5.790 17.011 1.00 90.00 740 ILE A N 1
ATOM 5903 C CA . ILE A 1 740 ? -16.812 6.197 17.495 1.00 90.00 740 ILE A CA 1
ATOM 5904 C C . ILE A 1 740 ? -16.961 6.934 18.828 1.00 90.00 740 ILE A C 1
ATOM 5906 O O . ILE A 1 740 ? -17.576 7.998 18.878 1.00 90.00 740 ILE A O 1
ATOM 5910 N N . LEU A 1 741 ? -16.377 6.369 19.880 1.00 87.38 741 LEU A N 1
ATOM 5911 C CA . LEU A 1 741 ? -16.297 6.918 21.234 1.00 87.38 741 LEU A CA 1
ATOM 5912 C C . LEU A 1 741 ? -14.831 7.255 21.522 1.00 87.38 741 LEU A C 1
ATOM 5914 O O . LEU A 1 741 ? -13.947 6.514 21.097 1.00 87.38 741 LEU A O 1
ATOM 5918 N N . ARG A 1 742 ? -14.540 8.345 22.235 1.00 81.94 742 ARG A N 1
ATOM 5919 C CA . ARG A 1 742 ? -13.156 8.765 22.501 1.00 81.94 742 ARG A CA 1
ATOM 5920 C C . ARG A 1 742 ? -12.781 8.513 23.952 1.00 81.94 742 ARG A C 1
ATOM 5922 O O . ARG A 1 742 ? -13.450 8.987 24.858 1.00 81.94 742 ARG A O 1
ATOM 5929 N N . VAL A 1 743 ? -11.685 7.796 24.176 1.00 78.75 743 VAL A N 1
ATOM 5930 C CA . VAL A 1 743 ? -11.162 7.568 25.525 1.00 78.75 743 VAL A CA 1
ATOM 5931 C C . VAL A 1 743 ? -10.265 8.747 25.900 1.00 78.75 743 VAL A C 1
ATOM 5933 O O . VAL A 1 743 ? -9.400 9.147 25.121 1.00 78.75 743 VAL A O 1
ATOM 5936 N N . LYS A 1 744 ? -10.441 9.319 27.098 1.00 67.81 744 LYS A N 1
ATOM 5937 C CA . LYS A 1 744 ? -9.469 10.283 27.640 1.00 67.81 744 LYS A CA 1
ATOM 5938 C C . LYS A 1 744 ? -8.123 9.577 27.832 1.00 67.81 744 LYS A C 1
ATOM 5940 O O . LYS A 1 744 ? -8.077 8.538 28.492 1.00 67.81 744 LYS A O 1
ATOM 5945 N N . ASN A 1 745 ? -7.046 10.143 27.282 1.00 65.81 745 ASN A N 1
ATOM 5946 C CA . ASN A 1 745 ? -5.694 9.616 27.462 1.00 65.81 745 ASN A CA 1
ATOM 5947 C C . ASN A 1 745 ? -5.391 9.414 28.950 1.00 65.81 745 ASN A C 1
ATOM 5949 O O . ASN A 1 745 ? -5.525 10.340 29.750 1.00 65.81 745 ASN A O 1
ATOM 5953 N N . LYS A 1 746 ? -4.952 8.205 29.299 1.00 64.44 746 LYS A N 1
ATOM 5954 C CA . LYS A 1 746 ? -4.400 7.895 30.616 1.00 64.44 746 LYS A CA 1
ATOM 5955 C C . LYS A 1 746 ? -2.877 7.898 30.513 1.00 64.44 746 LYS A C 1
ATOM 5957 O O . LYS A 1 746 ? -2.368 7.314 29.554 1.00 64.44 746 LYS A O 1
ATOM 5962 N N . PRO A 1 747 ? -2.143 8.484 31.474 1.00 62.47 747 PRO A N 1
ATOM 5963 C CA . PRO A 1 747 ? -0.703 8.282 31.538 1.00 62.47 747 PRO A CA 1
ATOM 5964 C C . PRO A 1 747 ? -0.397 6.783 31.674 1.00 62.47 747 PRO A C 1
ATOM 5966 O O . PRO A 1 747 ? -1.098 6.053 32.379 1.00 62.47 747 PRO A O 1
ATOM 5969 N N . SER A 1 748 ? 0.651 6.319 30.990 1.00 65.62 748 SER A N 1
ATOM 5970 C CA . SER A 1 748 ? 1.202 4.980 31.234 1.00 65.62 748 SER A CA 1
ATOM 5971 C C . SER A 1 748 ? 1.722 4.926 32.672 1.00 65.62 748 SER A C 1
ATOM 5973 O O . SER A 1 748 ? 2.494 5.802 33.052 1.00 65.62 748 SER A O 1
ATOM 5975 N N . ALA A 1 749 ? 1.348 3.909 33.452 1.00 69.00 749 ALA A N 1
ATOM 5976 C CA . ALA A 1 749 ? 1.920 3.717 34.785 1.00 69.00 749 ALA A CA 1
ATOM 5977 C C . ALA A 1 749 ? 3.444 3.527 34.688 1.00 69.00 749 ALA A C 1
ATOM 5979 O O . ALA A 1 749 ? 3.913 2.791 33.813 1.00 69.00 749 ALA A O 1
ATOM 5980 N N . ASP A 1 750 ? 4.211 4.151 35.583 1.00 68.62 750 ASP A N 1
ATOM 5981 C CA . ASP A 1 750 ? 5.678 4.181 35.509 1.00 68.62 750 ASP A CA 1
ATOM 5982 C C . ASP A 1 750 ? 6.349 2.801 35.341 1.00 68.62 750 ASP A C 1
ATOM 5984 O O . ASP A 1 750 ? 7.104 2.652 34.382 1.00 68.62 750 ASP A O 1
ATOM 5988 N N . PRO A 1 751 ? 5.993 1.717 36.068 1.00 71.31 751 PRO A N 1
ATOM 5989 C CA . PRO A 1 751 ? 6.597 0.400 35.820 1.00 71.31 751 PRO A CA 1
ATOM 5990 C C . PRO A 1 751 ? 6.325 -0.194 34.421 1.00 71.31 751 PRO A C 1
ATOM 5992 O O . PRO A 1 751 ? 7.033 -1.109 34.009 1.00 71.31 751 PRO A O 1
ATOM 5995 N N . VAL A 1 752 ? 5.328 0.293 33.668 1.00 74.00 752 VAL A N 1
ATOM 5996 C CA . VAL A 1 752 ? 5.119 -0.066 32.248 1.00 74.00 752 VAL A CA 1
ATOM 5997 C C . VAL A 1 752 ? 5.968 0.819 31.334 1.00 74.00 752 VAL A C 1
ATOM 5999 O O . VAL A 1 752 ? 6.570 0.333 30.376 1.00 74.00 752 VAL A O 1
ATOM 6002 N N . LYS A 1 753 ? 6.027 2.119 31.628 1.00 74.06 753 LYS A N 1
ATOM 6003 C CA . LYS A 1 753 ? 6.842 3.112 30.915 1.00 74.06 753 LYS A CA 1
ATOM 6004 C C . LYS A 1 753 ? 8.330 2.755 30.991 1.00 74.06 753 LYS A C 1
ATOM 6006 O O . LYS A 1 753 ? 8.976 2.683 29.947 1.00 74.06 753 LYS A O 1
ATOM 6011 N N . ASP A 1 754 ? 8.826 2.432 32.179 1.00 78.25 754 ASP A N 1
ATOM 6012 C CA . ASP A 1 754 ? 10.228 2.107 32.439 1.00 78.25 754 ASP A CA 1
ATOM 6013 C C . ASP A 1 754 ? 10.612 0.745 31.853 1.00 78.25 754 ASP A C 1
ATOM 6015 O O . ASP A 1 754 ? 11.653 0.629 31.210 1.00 78.25 754 ASP A O 1
ATOM 6019 N N . ALA A 1 755 ? 9.748 -0.271 31.979 1.00 78.38 755 ALA A N 1
ATOM 6020 C CA . ALA A 1 755 ? 9.982 -1.584 31.377 1.00 78.38 755 ALA A CA 1
ATOM 6021 C C . ALA A 1 755 ? 10.083 -1.511 29.843 1.00 78.38 755 ALA A C 1
ATOM 6023 O O . ALA A 1 755 ? 11.006 -2.084 29.262 1.00 78.38 755 ALA A O 1
ATOM 6024 N N . VAL A 1 756 ? 9.183 -0.772 29.178 1.00 77.88 756 VAL A N 1
ATOM 6025 C CA . VAL A 1 756 ? 9.245 -0.587 27.716 1.00 77.88 756 VAL A CA 1
ATOM 6026 C C . VAL A 1 756 ? 10.436 0.287 27.315 1.00 77.88 756 VAL A C 1
ATOM 6028 O O . VAL A 1 756 ? 11.098 -0.029 26.329 1.00 77.88 756 VAL A O 1
ATOM 6031 N N . SER A 1 757 ? 10.745 1.348 28.070 1.00 80.25 757 SER A N 1
ATOM 6032 C CA . SER A 1 757 ? 11.889 2.226 27.786 1.00 80.25 757 SER A CA 1
ATOM 6033 C C . SER A 1 757 ? 13.220 1.475 27.903 1.00 80.25 757 SER A C 1
ATOM 6035 O O . SER A 1 757 ? 14.017 1.482 26.965 1.00 80.25 757 SER A O 1
ATOM 6037 N N . LYS A 1 758 ? 13.423 0.730 29.000 1.00 82.19 758 LYS A N 1
ATOM 6038 C CA . LYS A 1 758 ? 14.617 -0.096 29.226 1.00 82.19 758 LYS A CA 1
ATOM 6039 C C . LYS A 1 758 ? 14.760 -1.176 28.152 1.00 82.19 758 LYS A C 1
ATOM 6041 O O . LYS A 1 758 ? 15.819 -1.282 27.544 1.00 82.19 758 LYS A O 1
ATOM 6046 N N . ALA A 1 759 ? 13.690 -1.917 27.848 1.00 75.94 759 ALA A N 1
ATOM 6047 C CA . ALA A 1 759 ? 13.711 -2.931 26.793 1.00 75.94 759 ALA A CA 1
ATOM 6048 C C . ALA A 1 759 ? 14.015 -2.336 25.403 1.00 75.94 759 ALA A C 1
ATOM 6050 O O . ALA A 1 759 ? 14.793 -2.914 24.642 1.00 75.94 759 ALA A O 1
ATOM 6051 N N . GLY A 1 760 ? 13.442 -1.173 25.074 1.00 78.06 760 GLY A N 1
ATOM 6052 C CA . GLY A 1 760 ? 13.716 -0.457 23.826 1.00 78.06 760 GLY A CA 1
ATOM 6053 C C . GLY A 1 760 ? 15.166 0.022 23.725 1.00 78.06 760 GLY A C 1
ATOM 6054 O O . GLY A 1 760 ? 15.807 -0.172 22.690 1.00 78.06 760 GLY A O 1
ATOM 6055 N N . GLN A 1 761 ? 15.712 0.581 24.808 1.00 81.81 761 GLN A N 1
ATOM 6056 C CA . GLN A 1 761 ? 17.089 1.067 24.849 1.00 81.81 761 GLN A CA 1
ATOM 6057 C C . GLN A 1 761 ? 18.114 -0.074 24.769 1.00 81.81 761 GLN A C 1
ATOM 6059 O O . GLN A 1 761 ? 18.980 -0.024 23.896 1.00 81.81 761 GLN A O 1
ATOM 6064 N N . THR A 1 762 ? 17.957 -1.149 25.549 1.00 81.38 762 THR A N 1
ATOM 6065 C CA . THR A 1 762 ? 18.832 -2.331 25.456 1.00 81.38 762 THR A CA 1
ATOM 6066 C C . THR A 1 762 ? 18.792 -2.946 24.050 1.00 81.38 762 THR A C 1
ATOM 6068 O O . THR A 1 762 ? 19.843 -3.176 23.456 1.00 81.38 762 THR A O 1
ATOM 6071 N N . GLN A 1 763 ? 17.610 -3.104 23.432 1.00 77.81 763 GLN A N 1
ATOM 6072 C CA . GLN A 1 763 ? 17.521 -3.572 22.038 1.00 77.81 763 GLN A CA 1
ATOM 6073 C C . GLN A 1 763 ? 18.198 -2.625 21.033 1.00 77.81 763 GLN A C 1
ATOM 6075 O O . GLN A 1 763 ? 18.728 -3.080 20.018 1.00 77.81 763 GLN A O 1
ATOM 6080 N N . LYS A 1 764 ? 18.159 -1.309 21.262 1.00 81.38 764 LYS A N 1
ATOM 6081 C CA . LYS A 1 764 ? 18.790 -0.301 20.398 1.00 81.38 764 LYS A CA 1
ATOM 6082 C C . LYS A 1 764 ? 20.316 -0.348 20.502 1.00 81.38 764 LYS A C 1
ATOM 6084 O O . LYS A 1 764 ? 20.991 -0.242 19.479 1.00 81.38 764 LYS A O 1
ATOM 6089 N N . GLU A 1 765 ? 20.845 -0.532 21.706 1.00 84.75 765 GLU A N 1
ATOM 6090 C CA . GLU A 1 765 ? 22.280 -0.660 21.980 1.00 84.75 765 GLU A CA 1
ATOM 6091 C C . GLU A 1 765 ? 22.828 -1.988 21.438 1.00 84.75 765 GLU A C 1
ATOM 6093 O O . GLU A 1 765 ? 23.781 -1.969 20.658 1.00 84.75 765 GLU A O 1
ATOM 6098 N N . GLU A 1 766 ? 22.149 -3.113 21.693 1.00 83.12 766 GLU A N 1
ATOM 6099 C CA . GLU A 1 766 ? 22.470 -4.413 21.085 1.00 83.12 766 GLU A CA 1
ATOM 6100 C C . GLU A 1 766 ? 22.471 -4.368 19.551 1.00 83.12 766 GLU A C 1
ATOM 6102 O O . GLU A 1 766 ? 23.387 -4.895 18.917 1.00 83.12 766 GLU A O 1
ATOM 6107 N N . ARG A 1 767 ? 21.463 -3.737 18.926 1.00 84.38 767 ARG A N 1
ATOM 6108 C CA . ARG A 1 767 ? 21.421 -3.577 17.462 1.00 84.38 767 ARG A CA 1
ATOM 6109 C C . ARG A 1 767 ? 22.534 -2.662 16.955 1.00 84.38 767 ARG A C 1
ATOM 6111 O O . ARG A 1 767 ? 23.072 -2.939 15.889 1.00 84.38 767 ARG A O 1
ATOM 6118 N N . LYS A 1 768 ? 22.917 -1.610 17.691 1.00 86.62 768 LYS A N 1
ATOM 6119 C CA . LYS A 1 768 ? 24.052 -0.747 17.316 1.00 86.62 768 LYS A CA 1
ATOM 6120 C C . LYS A 1 768 ? 25.369 -1.528 17.359 1.00 86.62 768 LYS A C 1
ATOM 6122 O O . LYS A 1 768 ? 26.127 -1.444 16.398 1.00 86.62 768 LYS A O 1
ATOM 6127 N N . ALA A 1 769 ? 25.608 -2.298 18.422 1.00 88.38 769 ALA A N 1
ATOM 6128 C CA . ALA A 1 769 ? 26.792 -3.145 18.561 1.00 88.38 769 ALA A CA 1
ATOM 6129 C C . ALA A 1 769 ? 26.847 -4.219 17.462 1.00 88.38 769 ALA A C 1
ATOM 6131 O O . ALA A 1 769 ? 27.827 -4.291 16.723 1.00 88.38 769 ALA A O 1
ATOM 6132 N N . PHE A 1 770 ? 25.757 -4.973 17.268 1.00 91.00 770 PHE A N 1
ATOM 6133 C CA . PHE A 1 770 ? 25.663 -5.976 16.204 1.00 91.00 770 PHE A CA 1
ATOM 6134 C C . PHE A 1 770 ? 25.848 -5.371 14.808 1.00 91.00 770 PHE A C 1
ATOM 6136 O O . PHE A 1 770 ? 26.538 -5.954 13.985 1.00 91.00 770 PHE A O 1
ATOM 6143 N N . HIS A 1 771 ? 25.293 -4.189 14.523 1.00 89.50 771 HIS A N 1
ATOM 6144 C CA . HIS A 1 771 ? 25.508 -3.532 13.230 1.00 89.50 771 HIS A CA 1
ATOM 6145 C C . HIS A 1 771 ? 26.923 -2.972 13.028 1.00 89.50 771 HIS A C 1
ATOM 6147 O O . HIS A 1 771 ? 27.228 -2.661 11.880 1.00 89.50 771 HIS A O 1
ATOM 6153 N N . LYS A 1 772 ? 27.749 -2.814 14.075 1.00 89.31 772 LYS A N 1
ATOM 6154 C CA . LYS A 1 772 ? 29.190 -2.545 13.914 1.00 89.31 772 LYS A CA 1
ATOM 6155 C C . LYS A 1 772 ? 29.913 -3.848 13.573 1.00 89.31 772 LYS A C 1
ATOM 6157 O O . LYS A 1 772 ? 30.505 -3.927 12.505 1.00 89.31 772 LYS A O 1
ATOM 6162 N N . ALA A 1 773 ? 29.764 -4.865 14.427 1.00 90.81 773 ALA A N 1
ATOM 6163 C CA . ALA A 1 773 ? 30.376 -6.182 14.236 1.00 90.81 773 ALA A CA 1
ATOM 6164 C C . ALA A 1 773 ? 30.047 -6.774 12.856 1.00 90.81 773 ALA A C 1
ATOM 6166 O O . ALA A 1 773 ? 30.946 -7.167 12.139 1.00 90.81 773 ALA A O 1
ATOM 6167 N N . LEU A 1 774 ? 28.792 -6.686 12.402 1.00 92.81 774 LEU A N 1
ATOM 6168 C CA . LEU A 1 774 ? 28.370 -7.155 11.078 1.00 92.81 774 LEU A CA 1
ATOM 6169 C C . LEU A 1 774 ? 29.116 -6.491 9.901 1.00 92.81 774 LEU A C 1
ATOM 6171 O O . LEU A 1 774 ? 29.206 -7.089 8.836 1.00 92.81 774 LEU A O 1
ATOM 6175 N N . ILE A 1 775 ? 29.599 -5.251 10.041 1.00 90.44 775 ILE A N 1
ATOM 6176 C CA . ILE A 1 775 ? 30.394 -4.583 8.991 1.00 90.44 775 ILE A CA 1
ATOM 6177 C C . ILE A 1 775 ? 31.845 -5.082 9.039 1.00 90.44 775 ILE A C 1
ATOM 6179 O O . ILE A 1 775 ? 32.422 -5.354 7.992 1.00 90.44 775 ILE A O 1
ATOM 6183 N N . GLU A 1 776 ? 32.382 -5.267 10.244 1.00 92.12 776 GLU A N 1
ATOM 6184 C CA . GLU A 1 776 ? 33.691 -5.869 10.541 1.00 92.12 776 GLU A CA 1
ATOM 6185 C C . GLU A 1 776 ? 33.765 -7.313 9.989 1.00 92.12 776 GLU A C 1
ATOM 6187 O O . GLU A 1 776 ? 34.621 -7.629 9.161 1.00 92.12 776 GLU A O 1
ATOM 6192 N N . ASP A 1 777 ? 32.770 -8.144 10.318 1.00 92.44 777 ASP A N 1
ATOM 6193 C CA . ASP A 1 777 ? 32.572 -9.505 9.809 1.00 92.44 777 ASP A CA 1
ATOM 6194 C C . ASP A 1 777 ? 32.493 -9.532 8.275 1.00 92.44 777 ASP A C 1
ATOM 6196 O O . ASP A 1 777 ? 33.084 -10.397 7.637 1.00 92.44 777 ASP A O 1
ATOM 6200 N N . LEU A 1 778 ? 31.786 -8.581 7.650 1.00 93.06 778 LEU A N 1
ATOM 6201 C CA . LEU A 1 778 ? 31.696 -8.501 6.188 1.00 93.06 778 LEU A CA 1
ATOM 6202 C C . LEU A 1 778 ? 33.030 -8.103 5.537 1.00 93.06 778 LEU A C 1
ATOM 6204 O O . LEU A 1 778 ? 33.312 -8.558 4.430 1.00 93.06 778 LEU A O 1
ATOM 6208 N N . LEU A 1 779 ? 33.848 -7.272 6.184 1.00 91.00 779 LEU A N 1
ATOM 6209 C CA . LEU A 1 779 ? 35.152 -6.869 5.653 1.00 91.00 779 LEU A CA 1
ATOM 6210 C C . LEU A 1 779 ? 36.185 -8.003 5.742 1.00 91.00 779 LEU A C 1
ATOM 6212 O O . LEU A 1 779 ? 36.886 -8.240 4.759 1.00 91.00 779 LEU A O 1
ATOM 6216 N N . HIS A 1 780 ? 36.240 -8.729 6.863 1.00 90.75 780 HIS A N 1
ATOM 6217 C CA . HIS A 1 780 ? 37.257 -9.762 7.103 1.00 90.75 780 HIS A CA 1
ATOM 6218 C C . HIS A 1 780 ? 36.802 -11.192 6.752 1.00 90.75 780 HIS A C 1
ATOM 6220 O O . HIS A 1 780 ? 37.577 -11.965 6.186 1.00 90.75 780 HIS A O 1
ATOM 6226 N N . HIS A 1 781 ? 35.551 -11.561 7.047 1.00 90.06 781 HIS A N 1
ATOM 6227 C CA . HIS A 1 781 ? 35.028 -12.933 6.942 1.00 90.06 781 HIS A CA 1
ATOM 6228 C C . HIS A 1 781 ? 33.608 -12.985 6.320 1.00 90.06 781 HIS A C 1
ATOM 6230 O O . HIS A 1 781 ? 32.655 -13.451 6.950 1.00 90.06 781 HIS A O 1
ATOM 6236 N N . PRO A 1 782 ? 33.425 -12.544 5.058 1.00 91.00 782 PRO A N 1
ATOM 6237 C CA . PRO A 1 782 ? 32.099 -12.348 4.461 1.00 91.00 782 PRO A CA 1
ATOM 6238 C C . PRO A 1 782 ? 31.279 -13.628 4.228 1.00 91.00 782 PRO A C 1
ATOM 6240 O O . PRO A 1 782 ? 30.048 -13.567 4.239 1.00 91.00 782 PRO A O 1
ATOM 6243 N N . ALA A 1 783 ? 31.915 -14.781 3.987 1.00 90.06 783 ALA A N 1
ATOM 6244 C CA . ALA A 1 783 ? 31.211 -15.984 3.526 1.00 90.06 783 ALA A CA 1
ATOM 6245 C C . ALA A 1 783 ? 30.186 -16.538 4.547 1.00 90.06 783 ALA A C 1
ATOM 6247 O O . ALA A 1 783 ? 29.023 -16.689 4.165 1.00 90.06 783 ALA A O 1
ATOM 6248 N N . PRO A 1 784 ? 30.502 -16.744 5.847 1.00 90.25 784 PRO A N 1
ATOM 6249 C CA . PRO A 1 784 ? 29.498 -17.122 6.851 1.00 90.25 784 PRO A CA 1
ATOM 6250 C C . PRO A 1 784 ? 28.296 -16.165 6.913 1.00 90.25 784 PRO A C 1
ATOM 6252 O O . PRO A 1 784 ? 27.152 -16.610 7.002 1.00 90.25 784 PRO A O 1
ATOM 6255 N N . VAL A 1 785 ? 28.530 -14.853 6.790 1.00 92.25 785 VAL A N 1
ATOM 6256 C CA . VAL A 1 785 ? 27.480 -13.820 6.841 1.00 92.25 785 VAL A CA 1
ATOM 6257 C C . VAL A 1 785 ? 26.551 -13.884 5.618 1.00 92.25 785 VAL A C 1
ATOM 6259 O O . VAL A 1 785 ? 25.329 -13.742 5.740 1.00 92.25 785 VAL A O 1
ATOM 6262 N N . ILE A 1 786 ? 27.109 -14.123 4.430 1.00 91.50 786 ILE A N 1
ATOM 6263 C CA . ILE A 1 786 ? 26.353 -14.237 3.174 1.00 91.50 786 ILE A CA 1
ATOM 6264 C C . ILE A 1 786 ? 25.595 -15.573 3.117 1.00 91.50 786 ILE A C 1
ATOM 6266 O O . ILE A 1 786 ? 24.402 -15.583 2.794 1.00 91.50 786 ILE A O 1
ATOM 6270 N N . ASN A 1 787 ? 26.225 -16.678 3.528 1.00 89.50 787 ASN A N 1
ATOM 6271 C CA . ASN A 1 787 ? 25.569 -17.979 3.685 1.00 89.50 787 ASN A CA 1
ATOM 6272 C C . ASN A 1 787 ? 24.415 -17.917 4.701 1.00 89.50 787 ASN A C 1
ATOM 6274 O O . ASN A 1 787 ? 23.328 -18.430 4.426 1.00 89.50 787 ASN A O 1
ATOM 6278 N N . ALA A 1 788 ? 24.583 -17.214 5.827 1.00 90.81 788 ALA A N 1
ATOM 6279 C CA . ALA A 1 788 ? 23.506 -16.955 6.785 1.00 90.81 788 ALA A CA 1
ATOM 6280 C C . ALA A 1 788 ? 22.309 -16.224 6.141 1.00 90.81 788 ALA A C 1
ATOM 6282 O O . ALA A 1 788 ? 21.155 -16.579 6.395 1.00 90.81 788 ALA A O 1
ATOM 6283 N N . LEU A 1 789 ? 22.544 -15.252 5.248 1.00 91.06 789 LEU A N 1
ATOM 6284 C CA . LEU A 1 789 ? 21.461 -14.589 4.511 1.00 91.06 789 LEU A CA 1
ATOM 6285 C C . LEU A 1 789 ? 20.791 -15.514 3.482 1.00 91.06 789 LEU A C 1
ATOM 6287 O O . LEU A 1 789 ? 19.566 -15.475 3.329 1.00 91.06 789 LEU A O 1
ATOM 6291 N N . PHE A 1 790 ? 21.565 -16.357 2.799 1.00 89.56 790 PHE A N 1
ATOM 6292 C CA . PHE A 1 790 ? 21.058 -17.335 1.834 1.00 89.56 790 PHE A CA 1
ATOM 6293 C C . PHE A 1 790 ? 20.167 -18.396 2.498 1.00 89.56 790 PHE A C 1
ATOM 6295 O O . PHE A 1 790 ? 19.068 -18.671 2.004 1.00 89.56 790 PHE A O 1
ATOM 6302 N N . LEU A 1 791 ? 20.587 -18.922 3.653 1.00 87.69 791 LEU A N 1
ATOM 6303 C CA . LEU A 1 791 ? 19.797 -19.827 4.493 1.00 87.69 791 LEU A CA 1
ATOM 6304 C C . LEU A 1 791 ? 18.537 -19.138 5.034 1.00 87.69 791 LEU A C 1
ATOM 6306 O O . LEU A 1 791 ? 17.443 -19.691 4.926 1.00 87.69 791 LEU A O 1
ATOM 6310 N N . TRP A 1 792 ? 18.639 -17.890 5.507 1.00 87.62 792 TRP A N 1
ATOM 6311 C CA . TRP A 1 792 ? 17.468 -17.118 5.936 1.00 87.62 792 TRP A CA 1
ATOM 6312 C C . TRP A 1 792 ? 16.450 -16.935 4.797 1.00 87.62 792 TRP A C 1
ATOM 6314 O O . TRP A 1 792 ? 15.246 -17.104 4.997 1.00 87.62 792 TRP A O 1
ATOM 6324 N N . TYR A 1 793 ? 16.904 -16.654 3.570 1.00 86.25 793 TYR A N 1
ATOM 6325 C CA . TYR A 1 793 ? 16.016 -16.615 2.406 1.00 86.25 793 TYR A CA 1
ATOM 6326 C C . TYR A 1 793 ? 15.429 -17.987 2.044 1.00 86.25 793 TYR A C 1
ATOM 6328 O O . TYR A 1 793 ? 14.312 -18.023 1.525 1.00 86.25 793 TYR A O 1
ATOM 6336 N N . ALA A 1 794 ? 16.115 -19.099 2.326 1.00 83.88 794 ALA A N 1
ATOM 6337 C CA . ALA A 1 794 ? 15.558 -20.442 2.161 1.00 83.88 794 ALA A CA 1
ATOM 6338 C C . ALA A 1 794 ? 14.401 -20.701 3.138 1.00 83.88 794 ALA A C 1
ATOM 6340 O O . ALA A 1 794 ? 13.315 -21.061 2.685 1.00 83.88 794 ALA A O 1
ATOM 6341 N N . GLU A 1 795 ? 14.581 -20.412 4.431 1.00 80.75 795 GLU A N 1
ATOM 6342 C CA . GLU A 1 795 ? 13.525 -20.534 5.453 1.00 80.75 795 GLU A CA 1
ATOM 6343 C C . GLU A 1 795 ? 12.291 -19.676 5.142 1.00 80.75 795 GLU A C 1
ATOM 6345 O O . GLU A 1 795 ? 11.155 -20.106 5.334 1.00 80.75 795 GLU A O 1
ATOM 6350 N N . GLN A 1 796 ? 12.488 -18.455 4.632 1.00 74.81 796 GLN A N 1
ATOM 6351 C CA . GLN A 1 796 ? 11.374 -17.582 4.244 1.00 74.81 796 GLN A CA 1
ATOM 6352 C C . GLN A 1 796 ? 10.742 -17.956 2.888 1.00 74.81 796 GLN A C 1
ATOM 6354 O O . GLN A 1 796 ? 9.814 -17.278 2.442 1.00 74.81 796 GLN A O 1
ATOM 6359 N N . GLY A 1 797 ? 11.240 -18.988 2.195 1.00 70.00 797 GLY A N 1
ATOM 6360 C CA . GLY A 1 797 ? 10.799 -19.363 0.847 1.00 70.00 797 GLY A CA 1
ATOM 6361 C C . GLY A 1 797 ? 11.110 -18.314 -0.232 1.00 70.00 797 GLY A C 1
ATOM 6362 O O . GLY A 1 797 ? 10.537 -18.356 -1.323 1.00 70.00 797 GLY A O 1
ATOM 6363 N N . ASN A 1 798 ? 12.006 -17.359 0.042 1.00 78.06 798 ASN A N 1
ATOM 6364 C CA . ASN A 1 798 ? 12.335 -16.244 -0.843 1.00 78.06 798 ASN A CA 1
ATOM 6365 C C . ASN A 1 798 ? 13.294 -16.676 -1.966 1.00 78.06 798 ASN A C 1
ATOM 6367 O O . ASN A 1 798 ? 14.485 -16.354 -1.961 1.00 78.06 798 ASN A O 1
ATOM 6371 N N . ARG A 1 799 ? 12.748 -17.383 -2.962 1.00 76.56 799 ARG A N 1
ATOM 6372 C CA . ARG A 1 799 ? 13.478 -17.857 -4.152 1.00 76.56 799 ARG A CA 1
ATOM 6373 C C . ARG A 1 799 ? 14.233 -16.732 -4.871 1.00 76.56 799 ARG A C 1
ATOM 6375 O O . ARG A 1 799 ? 15.383 -16.926 -5.243 1.00 76.56 799 ARG A O 1
ATOM 6382 N N . HIS A 1 800 ? 13.631 -15.546 -4.997 1.00 77.00 800 HIS A N 1
ATOM 6383 C CA . HIS A 1 800 ? 14.273 -14.393 -5.639 1.00 77.00 800 HIS A CA 1
ATOM 6384 C C . HIS A 1 800 ? 15.484 -13.873 -4.851 1.00 77.00 800 HIS A C 1
ATOM 6386 O O . HIS A 1 800 ? 16.492 -13.529 -5.456 1.00 77.00 800 HIS A O 1
ATOM 6392 N N . GLY A 1 801 ? 15.414 -13.848 -3.514 1.00 81.62 801 GLY A N 1
ATOM 6393 C CA . GLY A 1 801 ? 16.551 -13.464 -2.669 1.00 81.62 801 GLY A CA 1
ATOM 6394 C C . GLY A 1 801 ? 17.722 -14.443 -2.775 1.00 81.62 801 GLY A C 1
ATOM 6395 O O . GLY A 1 801 ? 18.868 -14.013 -2.852 1.00 81.62 801 GLY A O 1
ATOM 6396 N N . ARG A 1 802 ? 17.437 -15.751 -2.850 1.00 84.38 802 ARG A N 1
ATOM 6397 C CA . ARG A 1 802 ? 18.461 -16.785 -3.079 1.00 84.38 802 ARG A CA 1
ATOM 6398 C C . ARG A 1 802 ? 19.137 -16.630 -4.441 1.00 84.38 802 ARG A C 1
ATOM 6400 O O . ARG A 1 802 ? 20.359 -16.541 -4.487 1.00 84.38 802 ARG A O 1
ATOM 6407 N N . ALA A 1 803 ? 18.349 -16.509 -5.511 1.00 81.25 803 ALA A N 1
ATOM 6408 C CA . ALA A 1 803 ? 18.866 -16.321 -6.866 1.00 81.25 803 ALA A CA 1
ATOM 6409 C C . ALA A 1 803 ? 19.720 -15.045 -6.998 1.00 81.25 803 ALA A C 1
ATOM 6411 O O . ALA A 1 803 ? 20.777 -15.079 -7.616 1.00 81.25 803 ALA A O 1
ATOM 6412 N N . ASN A 1 804 ? 19.308 -13.943 -6.362 1.00 82.62 804 ASN A N 1
ATOM 6413 C CA . ASN A 1 804 ? 20.058 -12.683 -6.339 1.00 82.62 804 ASN A CA 1
ATOM 6414 C C . ASN A 1 804 ? 21.436 -12.842 -5.658 1.00 82.62 804 ASN A C 1
ATOM 6416 O O . ASN A 1 804 ? 22.440 -12.413 -6.216 1.00 82.62 804 ASN A O 1
ATOM 6420 N N . LEU A 1 805 ? 21.526 -13.542 -4.518 1.00 86.00 805 LEU A N 1
ATOM 6421 C CA . LEU A 1 805 ? 22.823 -13.841 -3.888 1.00 86.00 805 LEU A CA 1
ATOM 6422 C C . LEU A 1 805 ? 23.693 -14.781 -4.735 1.00 86.00 805 LEU A C 1
ATOM 6424 O O . LEU A 1 805 ? 24.894 -14.555 -4.850 1.00 86.00 805 LEU A O 1
ATOM 6428 N N . GLN A 1 806 ? 23.101 -15.797 -5.370 1.00 85.62 806 GLN A N 1
ATOM 6429 C CA . GLN A 1 806 ? 23.820 -16.688 -6.295 1.00 85.62 806 GLN A CA 1
ATOM 6430 C C . GLN A 1 806 ? 24.351 -15.943 -7.530 1.00 85.62 806 GLN A C 1
ATOM 6432 O O . GLN A 1 806 ? 25.374 -16.329 -8.083 1.00 85.62 806 GLN A O 1
ATOM 6437 N N . GLN A 1 807 ? 23.683 -14.863 -7.936 1.00 81.06 807 GLN A N 1
ATOM 6438 C CA . GLN A 1 807 ? 24.070 -14.005 -9.055 1.00 81.06 807 GLN A CA 1
ATOM 6439 C C . GLN A 1 807 ? 25.143 -12.969 -8.673 1.00 81.06 807 GLN A C 1
ATOM 6441 O O . GLN A 1 807 ? 26.033 -12.700 -9.475 1.00 81.06 807 GLN A O 1
ATOM 6446 N N . LEU A 1 808 ? 25.078 -12.390 -7.467 1.00 83.31 808 LEU A N 1
ATOM 6447 C CA . LEU A 1 808 ? 26.038 -11.384 -6.989 1.00 83.31 808 LEU A CA 1
ATOM 6448 C C . LEU A 1 808 ? 27.337 -11.997 -6.441 1.00 83.31 808 LEU A C 1
ATOM 6450 O O . LEU A 1 808 ? 28.421 -11.473 -6.684 1.00 83.31 808 LEU A O 1
ATOM 6454 N N . THR A 1 809 ? 27.242 -13.077 -5.665 1.00 85.81 809 THR A N 1
ATOM 6455 C CA . THR A 1 809 ? 28.365 -13.622 -4.881 1.00 85.81 809 THR A CA 1
ATOM 6456 C C . THR A 1 809 ? 28.476 -15.152 -4.972 1.00 85.81 809 THR A C 1
ATOM 6458 O O . THR A 1 809 ? 28.567 -15.808 -3.934 1.00 85.81 809 THR A O 1
ATOM 6461 N N . PRO A 1 810 ? 28.509 -15.762 -6.177 1.00 84.12 810 PRO A N 1
ATOM 6462 C CA . PRO A 1 810 ? 28.609 -17.220 -6.316 1.00 84.12 810 PRO A CA 1
ATOM 6463 C C . PRO A 1 810 ? 29.872 -17.796 -5.658 1.00 84.12 810 PRO A C 1
ATOM 6465 O O . PRO A 1 810 ? 29.824 -18.878 -5.089 1.00 84.12 810 PRO A O 1
ATOM 6468 N N . LYS A 1 811 ? 30.987 -17.049 -5.667 1.00 84.88 811 LYS A N 1
ATOM 6469 C CA . LYS A 1 811 ? 32.263 -17.445 -5.041 1.00 84.88 811 LYS A CA 1
ATOM 6470 C C . LYS A 1 811 ? 32.274 -17.394 -3.501 1.00 84.88 811 LYS A C 1
ATOM 6472 O O . LYS A 1 811 ? 33.280 -17.767 -2.913 1.00 84.88 811 LYS A O 1
ATOM 6477 N N . LEU A 1 812 ? 31.213 -16.892 -2.858 1.00 84.81 812 LEU A N 1
ATOM 6478 C CA . LEU A 1 812 ? 31.096 -16.757 -1.393 1.00 84.81 812 LEU A CA 1
ATOM 6479 C C . LEU A 1 812 ? 29.905 -17.550 -0.822 1.00 84.81 812 LEU A C 1
ATOM 6481 O O . LEU A 1 812 ? 29.449 -17.258 0.283 1.00 84.81 812 LEU A O 1
ATOM 6485 N N . LEU A 1 813 ? 29.367 -18.498 -1.594 1.00 84.69 813 LEU A N 1
ATOM 6486 C CA . LEU A 1 813 ? 28.297 -19.400 -1.173 1.00 84.69 813 LEU A CA 1
ATOM 6487 C C . LEU A 1 813 ? 28.824 -20.834 -1.125 1.00 84.69 813 LEU A C 1
ATOM 6489 O O . LEU A 1 813 ? 29.481 -21.287 -2.062 1.00 84.69 813 LEU A O 1
ATOM 6493 N N . ASP A 1 814 ? 28.514 -21.551 -0.048 1.00 74.75 814 ASP A N 1
ATOM 6494 C CA . ASP A 1 814 ? 29.062 -22.889 0.179 1.00 74.75 814 ASP A CA 1
ATOM 6495 C C . ASP A 1 814 ? 28.304 -23.940 -0.646 1.00 74.75 814 ASP A C 1
ATOM 6497 O O . ASP A 1 814 ? 27.079 -24.053 -0.563 1.00 74.75 814 ASP A O 1
ATOM 6501 N N . ASN A 1 815 ? 29.037 -24.794 -1.367 1.00 60.97 815 ASN A N 1
ATOM 6502 C CA . ASN A 1 815 ? 28.461 -25.974 -2.027 1.00 60.97 815 ASN A CA 1
ATOM 6503 C C . ASN A 1 815 ? 27.992 -27.052 -1.022 1.00 60.97 815 ASN A C 1
ATOM 6505 O O . ASN A 1 815 ? 27.204 -27.925 -1.382 1.00 60.97 815 ASN A O 1
ATOM 6509 N N . VAL A 1 816 ? 28.480 -27.017 0.226 1.00 45.78 816 VAL A N 1
ATOM 6510 C CA . VAL A 1 816 ? 28.348 -28.107 1.209 1.00 45.78 816 VAL A CA 1
ATOM 6511 C C . VAL A 1 816 ? 27.644 -27.627 2.480 1.00 45.78 816 VAL A C 1
ATOM 6513 O O . VAL A 1 816 ? 28.270 -27.047 3.359 1.00 45.78 816 VAL A O 1
ATOM 6516 N N . GLN A 1 817 ? 26.336 -27.892 2.568 1.00 54.47 817 GLN A N 1
ATOM 6517 C CA . GLN A 1 817 ? 25.443 -27.830 3.750 1.00 54.47 817 GLN A CA 1
ATOM 6518 C C . GLN A 1 817 ? 25.446 -26.570 4.663 1.00 54.47 817 GLN A C 1
ATOM 6520 O O . GLN A 1 817 ? 24.603 -26.479 5.553 1.00 54.47 817 GLN A O 1
ATOM 6525 N N . GLY A 1 818 ? 26.285 -25.558 4.422 1.00 58.81 818 GLY A N 1
ATOM 6526 C CA . GLY A 1 818 ? 26.194 -24.216 5.010 1.00 58.81 818 GLY A CA 1
ATOM 6527 C C . GLY A 1 818 ? 26.391 -24.135 6.528 1.00 58.81 818 GLY A C 1
ATOM 6528 O O . GLY A 1 818 ? 25.816 -23.245 7.155 1.00 58.81 818 GLY A O 1
ATOM 6529 N N . ALA A 1 819 ? 27.165 -25.042 7.135 1.00 69.19 819 ALA A N 1
ATOM 6530 C CA . ALA A 1 819 ? 27.300 -25.159 8.593 1.00 69.19 819 ALA A CA 1
ATOM 6531 C C . ALA A 1 819 ? 27.728 -23.847 9.287 1.00 69.19 819 ALA A C 1
ATOM 6533 O O . ALA A 1 819 ? 27.130 -23.457 10.291 1.00 69.19 819 ALA A O 1
ATOM 6534 N N . THR A 1 820 ? 28.693 -23.121 8.716 1.00 77.50 820 THR A N 1
ATOM 6535 C CA . THR A 1 820 ? 29.178 -21.823 9.227 1.00 77.50 820 THR A CA 1
ATOM 6536 C C . THR A 1 820 ? 28.087 -20.745 9.178 1.00 77.50 820 THR A C 1
ATOM 6538 O O . THR A 1 820 ? 27.846 -20.035 10.156 1.00 77.50 820 THR A O 1
ATOM 6541 N N . GLY A 1 821 ? 27.354 -20.664 8.063 1.00 82.38 821 GLY A N 1
ATOM 6542 C CA . GLY A 1 821 ? 26.209 -19.771 7.901 1.00 82.38 821 GLY A CA 1
ATOM 6543 C C . GLY A 1 821 ? 25.030 -20.140 8.803 1.00 82.38 821 GLY A C 1
ATOM 6544 O O . GLY A 1 821 ? 24.329 -19.253 9.285 1.00 82.38 821 GLY A O 1
ATOM 6545 N N . ALA A 1 822 ? 24.819 -21.428 9.085 1.00 84.06 822 ALA A N 1
ATOM 6546 C CA . ALA A 1 822 ? 23.794 -21.899 10.013 1.00 84.06 822 ALA A CA 1
ATOM 6547 C C . ALA A 1 822 ? 24.139 -21.537 11.467 1.00 84.06 822 ALA A C 1
ATOM 6549 O O . ALA A 1 822 ? 23.268 -21.057 12.198 1.00 84.06 822 ALA A O 1
ATOM 6550 N N . GLN A 1 823 ? 25.409 -21.678 11.863 1.00 86.56 823 GLN A N 1
ATOM 6551 C CA . GLN A 1 823 ? 25.925 -21.216 13.155 1.00 86.56 823 GLN A CA 1
ATOM 6552 C C . GLN A 1 823 ? 25.718 -19.702 13.310 1.00 86.56 823 GLN A C 1
ATOM 6554 O O . GLN A 1 823 ? 24.971 -19.291 14.202 1.00 86.56 823 GLN A O 1
ATOM 6559 N N . TYR A 1 824 ? 26.248 -18.886 12.390 1.00 87.81 824 TYR A N 1
ATOM 6560 C CA . TYR A 1 824 ? 26.106 -17.423 12.428 1.00 87.81 824 TYR A CA 1
ATOM 6561 C C . TYR A 1 824 ? 24.626 -16.986 12.416 1.00 87.81 824 TYR A C 1
ATOM 6563 O O . TYR A 1 824 ? 24.204 -16.146 13.218 1.00 87.81 824 TYR A O 1
ATOM 6571 N N . LEU A 1 825 ? 23.783 -17.611 11.582 1.00 86.56 825 LEU A N 1
ATOM 6572 C CA . LEU A 1 825 ? 22.346 -17.330 11.556 1.00 86.56 825 LEU A CA 1
ATOM 6573 C C . LEU A 1 825 ? 21.643 -17.716 12.863 1.00 86.56 825 LEU A C 1
ATOM 6575 O O . LEU A 1 825 ? 20.707 -17.026 13.262 1.00 86.56 825 LEU A O 1
ATOM 6579 N N . SER A 1 826 ? 22.040 -18.803 13.529 1.00 84.94 826 SER A N 1
ATOM 6580 C CA . SER A 1 826 ? 21.443 -19.218 14.806 1.00 84.94 826 SER A CA 1
ATOM 6581 C C . SER A 1 826 ? 21.824 -18.266 15.947 1.00 84.94 826 SER A C 1
ATOM 6583 O O . SER A 1 826 ? 20.934 -17.777 16.648 1.00 84.94 826 SER A O 1
ATOM 6585 N N . GLN A 1 827 ? 23.106 -17.904 16.045 1.00 86.38 827 GLN A N 1
ATOM 6586 C CA . GLN A 1 827 ? 23.666 -16.975 17.030 1.00 86.38 827 GLN A CA 1
ATOM 6587 C C . GLN A 1 827 ? 23.061 -15.567 16.905 1.00 86.38 827 GLN A C 1
ATOM 6589 O O . GLN A 1 827 ? 22.681 -14.952 17.905 1.00 86.38 827 GLN A O 1
ATOM 6594 N N . HIS A 1 828 ? 22.894 -15.065 15.677 1.00 85.12 828 HIS A N 1
ATOM 6595 C CA . HIS A 1 828 ? 22.438 -13.694 15.417 1.00 85.12 828 HIS A CA 1
ATOM 6596 C C . HIS A 1 828 ? 20.948 -13.573 15.038 1.00 85.12 828 HIS A C 1
ATOM 6598 O O . HIS A 1 828 ? 20.467 -12.461 14.794 1.00 85.12 828 HIS A O 1
ATOM 6604 N N . ARG A 1 829 ? 20.172 -14.672 15.062 1.00 80.62 829 ARG A N 1
ATOM 6605 C CA . ARG A 1 829 ? 18.769 -14.751 14.586 1.00 80.62 829 ARG A CA 1
ATOM 6606 C C . ARG A 1 829 ? 17.866 -13.615 15.072 1.00 80.62 829 ARG A C 1
ATOM 6608 O O . ARG A 1 829 ? 17.107 -13.047 14.289 1.00 80.62 829 ARG A O 1
ATOM 6615 N N . ARG A 1 830 ? 17.945 -13.263 16.362 1.00 74.62 830 ARG A N 1
ATOM 6616 C CA . ARG A 1 830 ? 17.103 -12.219 16.990 1.00 74.62 830 ARG A CA 1
ATOM 6617 C C . ARG A 1 830 ? 17.438 -10.789 16.542 1.00 74.62 830 ARG A C 1
ATOM 6619 O O . ARG A 1 830 ? 16.646 -9.881 16.782 1.00 74.62 830 ARG A O 1
ATOM 6626 N N . ARG A 1 831 ? 18.600 -10.573 15.915 1.00 80.56 831 ARG A N 1
ATOM 6627 C CA . ARG A 1 831 ? 19.121 -9.253 15.513 1.00 80.56 831 ARG A CA 1
ATOM 6628 C C . ARG A 1 831 ? 19.081 -9.035 13.982 1.00 80.56 831 ARG A C 1
ATOM 6630 O O . ARG A 1 831 ? 19.499 -7.985 13.499 1.00 80.56 831 ARG A O 1
ATOM 6637 N N . TRP A 1 832 ? 18.514 -9.981 13.223 1.00 83.19 832 TRP A N 1
ATOM 6638 C CA . TRP A 1 832 ? 18.508 -10.054 11.748 1.00 83.19 832 TRP A CA 1
ATOM 6639 C C . TRP A 1 832 ? 17.498 -9.109 11.039 1.00 83.19 832 TRP A C 1
ATOM 6641 O O . TRP A 1 832 ? 16.620 -9.535 10.284 1.00 83.19 832 TRP A O 1
ATOM 6651 N N . ASP A 1 833 ? 17.584 -7.800 11.300 1.00 82.44 833 ASP A N 1
ATOM 6652 C CA . ASP A 1 833 ? 16.605 -6.797 10.837 1.00 82.44 833 ASP A CA 1
ATOM 6653 C C . ASP A 1 833 ? 16.741 -6.371 9.345 1.00 82.44 833 ASP A C 1
ATOM 6655 O O . ASP A 1 833 ? 17.514 -6.938 8.570 1.00 82.44 833 ASP A O 1
ATOM 6659 N N . GLU A 1 834 ? 15.926 -5.413 8.862 1.00 81.94 834 GLU A N 1
ATOM 6660 C CA . GLU A 1 834 ? 16.041 -4.885 7.475 1.00 81.94 834 GLU A CA 1
ATOM 6661 C C . GLU A 1 834 ? 17.367 -4.135 7.242 1.00 81.94 834 GLU A C 1
ATOM 6663 O O . GLU A 1 834 ? 17.879 -4.154 6.123 1.00 81.94 834 GLU A O 1
ATOM 6668 N N . LYS A 1 835 ? 17.975 -3.535 8.275 1.00 85.00 835 LYS A N 1
ATOM 6669 C CA . LYS A 1 835 ? 19.245 -2.801 8.160 1.00 85.00 835 LYS A CA 1
ATOM 6670 C C . LYS A 1 835 ? 20.439 -3.751 8.056 1.00 85.00 835 LYS A C 1
ATOM 6672 O O . LYS A 1 835 ? 21.287 -3.527 7.196 1.00 85.00 835 LYS A O 1
ATOM 6677 N N . ALA A 1 836 ? 20.470 -4.823 8.847 1.00 88.00 836 ALA A N 1
ATOM 6678 C CA . ALA A 1 836 ? 21.469 -5.887 8.753 1.00 88.00 836 ALA A CA 1
ATOM 6679 C C . ALA A 1 836 ? 21.480 -6.495 7.341 1.00 88.00 836 ALA A C 1
ATOM 6681 O O . ALA A 1 836 ? 22.485 -6.431 6.637 1.00 88.00 836 ALA A O 1
ATOM 6682 N N . ARG A 1 837 ? 20.313 -6.954 6.869 1.00 89.25 837 ARG A N 1
ATOM 6683 C CA . ARG A 1 837 ? 20.141 -7.494 5.510 1.00 89.25 837 ARG A CA 1
ATOM 6684 C C . ARG A 1 837 ? 20.501 -6.482 4.416 1.00 89.25 837 ARG A C 1
ATOM 6686 O O . ARG A 1 837 ? 21.059 -6.867 3.396 1.00 89.25 837 ARG A O 1
ATOM 6693 N N . THR A 1 838 ? 20.233 -5.190 4.631 1.00 87.88 838 THR A N 1
ATOM 6694 C CA . THR A 1 838 ? 20.652 -4.128 3.701 1.00 87.88 838 THR A CA 1
ATOM 6695 C C . THR A 1 838 ? 22.174 -4.012 3.616 1.00 87.88 838 THR A C 1
ATOM 6697 O O . THR A 1 838 ? 22.685 -3.880 2.511 1.00 87.88 838 THR A O 1
ATOM 6700 N N . HIS A 1 839 ? 22.906 -4.069 4.733 1.00 90.19 839 HIS A N 1
ATOM 6701 C CA . HIS A 1 839 ? 24.376 -3.998 4.726 1.00 90.19 839 HIS A CA 1
ATOM 6702 C C . HIS A 1 839 ? 25.007 -5.185 3.989 1.00 90.19 839 HIS A C 1
ATOM 6704 O O . HIS A 1 839 ? 25.825 -4.969 3.097 1.00 90.19 839 HIS A O 1
ATOM 6710 N N . ILE A 1 840 ? 24.535 -6.410 4.247 1.00 92.06 840 ILE A N 1
ATOM 6711 C CA . ILE A 1 840 ? 24.989 -7.619 3.534 1.00 92.06 840 ILE A CA 1
ATOM 6712 C C . ILE A 1 840 ? 24.748 -7.481 2.018 1.00 92.06 840 ILE A C 1
ATOM 6714 O O . ILE A 1 840 ? 25.654 -7.719 1.223 1.00 92.06 840 ILE A O 1
ATOM 6718 N N . LEU A 1 841 ? 23.567 -7.012 1.594 1.00 89.94 841 LEU A N 1
ATOM 6719 C CA . LEU A 1 841 ? 23.264 -6.798 0.170 1.00 89.94 841 LEU A CA 1
ATOM 6720 C C . LEU A 1 841 ? 24.108 -5.687 -0.484 1.00 89.94 841 LEU A C 1
ATOM 6722 O O . LEU A 1 841 ? 24.372 -5.761 -1.685 1.00 89.94 841 LEU A O 1
ATOM 6726 N N . ARG A 1 842 ? 24.560 -4.669 0.266 1.00 90.44 842 ARG A N 1
ATOM 6727 C CA . ARG A 1 842 ? 25.541 -3.694 -0.251 1.00 90.44 842 ARG A CA 1
ATOM 6728 C C . ARG A 1 842 ? 26.899 -4.337 -0.459 1.00 90.44 842 ARG A C 1
ATOM 6730 O O . ARG A 1 842 ? 27.480 -4.128 -1.517 1.00 90.44 842 ARG A O 1
ATOM 6737 N N . TYR A 1 843 ? 27.370 -5.130 0.505 1.00 92.88 843 TYR A N 1
ATOM 6738 C CA . TYR A 1 843 ? 28.620 -5.871 0.364 1.00 92.88 843 TYR A CA 1
ATOM 6739 C C . TYR A 1 843 ? 28.580 -6.770 -0.873 1.00 92.88 843 TYR A C 1
ATOM 6741 O O . TYR A 1 843 ? 29.469 -6.691 -1.714 1.00 92.88 843 TYR A O 1
ATOM 6749 N N . CYS A 1 844 ? 27.504 -7.547 -1.043 1.00 89.81 844 CYS A N 1
ATOM 6750 C CA . CYS A 1 844 ? 27.328 -8.425 -2.201 1.00 89.81 844 CYS A CA 1
ATOM 6751 C C . CYS A 1 844 ? 27.409 -7.653 -3.528 1.00 89.81 844 CYS A C 1
ATOM 6753 O O . CYS A 1 844 ? 28.032 -8.117 -4.477 1.00 89.81 844 CYS A O 1
ATOM 6755 N N . ARG A 1 845 ? 26.836 -6.443 -3.586 1.00 87.69 845 ARG A N 1
ATOM 6756 C CA . ARG A 1 845 ? 26.931 -5.558 -4.756 1.00 87.69 845 ARG A CA 1
ATOM 6757 C C . ARG A 1 845 ? 28.337 -4.991 -4.961 1.00 87.69 845 ARG A C 1
ATOM 6759 O O . ARG A 1 845 ? 28.809 -5.007 -6.088 1.00 87.69 845 ARG A O 1
ATOM 6766 N N . LEU A 1 846 ? 29.024 -4.534 -3.913 1.00 89.75 846 LEU A N 1
ATOM 6767 C CA . LEU A 1 846 ? 30.411 -4.048 -4.007 1.00 89.75 846 LEU A CA 1
ATOM 6768 C C . LEU A 1 846 ? 31.383 -5.150 -4.452 1.00 89.75 846 LEU A C 1
ATOM 6770 O O . LEU A 1 846 ? 32.256 -4.906 -5.281 1.00 89.75 846 LEU A O 1
ATOM 6774 N N . PHE A 1 847 ? 31.193 -6.370 -3.946 1.00 88.25 847 PHE A N 1
ATOM 6775 C CA . PHE A 1 847 ? 31.938 -7.555 -4.359 1.00 88.25 847 PHE A CA 1
ATOM 6776 C C . PHE A 1 847 ? 31.683 -7.892 -5.836 1.00 88.25 847 PHE A C 1
ATOM 6778 O O . PHE A 1 847 ? 32.635 -8.073 -6.591 1.00 88.25 847 PHE A O 1
ATOM 6785 N N . ALA A 1 848 ? 30.418 -7.896 -6.272 1.00 84.19 848 ALA A N 1
ATOM 6786 C CA . ALA A 1 848 ? 30.044 -8.150 -7.664 1.00 84.19 848 ALA A CA 1
ATOM 6787 C C . ALA A 1 848 ? 30.569 -7.086 -8.649 1.00 84.19 848 ALA A C 1
ATOM 6789 O O . ALA A 1 848 ? 30.966 -7.420 -9.762 1.00 84.19 848 ALA A O 1
ATOM 6790 N N . LEU A 1 849 ? 30.611 -5.815 -8.230 1.00 83.56 849 LEU A N 1
ATOM 6791 C CA . LEU A 1 849 ? 31.229 -4.713 -8.979 1.00 83.56 849 LEU A CA 1
ATOM 6792 C C . LEU A 1 849 ? 32.772 -4.800 -9.023 1.00 83.56 849 LEU A C 1
ATOM 6794 O O . LEU A 1 849 ? 33.400 -4.079 -9.793 1.00 83.56 849 LEU A O 1
ATOM 6798 N N . GLY A 1 850 ? 33.398 -5.657 -8.207 1.00 85.25 850 GLY A N 1
ATOM 6799 C CA . GLY A 1 850 ? 34.856 -5.774 -8.118 1.00 85.25 850 GLY A CA 1
ATOM 6800 C C . GLY A 1 850 ? 35.548 -4.631 -7.376 1.00 85.25 850 GLY A C 1
ATOM 6801 O O . GLY A 1 850 ? 36.732 -4.402 -7.601 1.00 85.25 850 GLY A O 1
ATOM 6802 N N . VAL A 1 851 ? 34.830 -3.907 -6.513 1.00 88.06 851 VAL A N 1
ATOM 6803 C CA . VAL A 1 851 ? 35.366 -2.723 -5.825 1.00 88.06 851 VAL A CA 1
ATOM 6804 C C . VAL A 1 851 ? 36.451 -3.119 -4.825 1.00 88.06 851 VAL A C 1
ATOM 6806 O O . VAL A 1 851 ? 36.241 -4.016 -4.002 1.00 88.06 851 VAL A O 1
ATOM 6809 N N . THR A 1 852 ? 37.600 -2.444 -4.873 1.00 82.38 852 THR A N 1
ATOM 6810 C CA . THR A 1 852 ? 38.741 -2.669 -3.970 1.00 82.38 852 THR A CA 1
ATOM 6811 C C . THR A 1 852 ? 38.423 -2.189 -2.553 1.00 82.38 852 THR A C 1
ATOM 6813 O O . THR A 1 852 ? 38.149 -3.026 -1.687 1.00 82.38 852 THR A O 1
ATOM 6816 N N . ASP A 1 853 ? 38.361 -0.871 -2.339 1.00 86.12 853 ASP A N 1
ATOM 6817 C CA . ASP A 1 853 ? 37.895 -0.240 -1.098 1.00 86.12 853 ASP A CA 1
ATOM 6818 C C . ASP A 1 853 ? 36.379 -0.414 -0.946 1.00 86.12 853 ASP A C 1
ATOM 6820 O O . ASP A 1 853 ? 35.566 0.321 -1.506 1.00 86.12 853 ASP A O 1
ATOM 6824 N N . LYS A 1 854 ? 35.989 -1.425 -0.169 1.00 90.25 854 LYS A N 1
ATOM 6825 C CA . LYS A 1 854 ? 34.588 -1.670 0.191 1.00 90.25 854 LYS A CA 1
ATOM 6826 C C . LYS A 1 854 ? 34.185 -0.889 1.440 1.00 90.25 854 LYS A C 1
ATOM 6828 O O . LYS A 1 854 ? 32.995 -0.630 1.617 1.00 90.25 854 LYS A O 1
ATOM 6833 N N . GLU A 1 855 ? 35.133 -0.526 2.301 1.00 89.88 855 GLU A N 1
ATOM 6834 C CA . GLU A 1 855 ? 34.852 0.075 3.604 1.00 89.88 855 GLU A CA 1
ATOM 6835 C C . GLU A 1 855 ? 34.233 1.466 3.449 1.00 89.88 855 GLU A C 1
ATOM 6837 O O . GLU A 1 855 ? 33.168 1.724 4.024 1.00 89.88 855 GLU A O 1
ATOM 6842 N N . HIS A 1 856 ? 34.822 2.320 2.606 1.00 89.50 856 HIS A N 1
ATOM 6843 C CA . HIS A 1 856 ? 34.300 3.658 2.330 1.00 89.50 856 HIS A CA 1
ATOM 6844 C C . HIS A 1 856 ? 32.817 3.608 1.934 1.00 89.50 856 HIS A C 1
ATOM 6846 O O . HIS A 1 856 ? 31.980 4.301 2.517 1.00 89.50 856 HIS A O 1
ATOM 6852 N N . PHE A 1 857 ? 32.456 2.725 0.995 1.00 89.44 857 PHE A N 1
ATOM 6853 C CA . PHE A 1 857 ? 31.080 2.595 0.511 1.00 89.44 857 PHE A CA 1
ATOM 6854 C C . PHE A 1 857 ? 30.125 1.902 1.502 1.00 89.44 857 PHE A C 1
ATOM 6856 O O . PHE A 1 857 ? 28.924 2.197 1.489 1.00 89.44 857 PHE A O 1
ATOM 6863 N N . LEU A 1 858 ? 30.603 1.011 2.377 1.00 88.06 858 LEU A N 1
ATOM 6864 C CA . LEU A 1 858 ? 29.776 0.383 3.422 1.00 88.06 858 LEU A CA 1
ATOM 6865 C C . LEU A 1 858 ? 29.409 1.373 4.535 1.00 88.06 858 LEU A C 1
ATOM 6867 O O . LEU A 1 858 ? 28.261 1.377 4.994 1.00 88.06 858 LEU A O 1
ATOM 6871 N N . ASN A 1 859 ? 30.346 2.253 4.896 1.00 88.31 859 ASN A N 1
ATOM 6872 C CA . ASN A 1 859 ? 30.150 3.313 5.885 1.00 88.31 859 ASN A CA 1
ATOM 6873 C C . ASN A 1 859 ? 29.205 4.439 5.403 1.00 88.31 859 ASN A C 1
ATOM 6875 O O . ASN A 1 859 ? 28.670 5.188 6.225 1.00 88.31 859 ASN A O 1
ATOM 6879 N N . LEU A 1 860 ? 28.909 4.531 4.097 1.00 88.69 860 LEU A N 1
ATOM 6880 C CA . LEU A 1 860 ? 27.956 5.508 3.557 1.00 88.69 860 LEU A CA 1
ATOM 6881 C C . LEU A 1 860 ? 26.528 5.361 4.110 1.00 88.69 860 LEU A C 1
ATOM 6883 O O . LEU A 1 860 ? 26.006 4.273 4.402 1.00 88.69 860 LEU A O 1
ATOM 6887 N N . SER A 1 861 ? 25.824 6.497 4.129 1.00 87.12 861 SER A N 1
ATOM 6888 C CA . SER A 1 861 ? 24.396 6.556 4.439 1.00 87.12 861 SER A CA 1
ATOM 6889 C C . SER A 1 861 ? 23.586 5.632 3.501 1.00 87.12 861 SER A C 1
ATOM 6891 O O . SER A 1 861 ? 23.933 5.472 2.326 1.00 87.12 861 SER A O 1
ATOM 6893 N N . PRO A 1 862 ? 22.459 5.042 3.956 1.00 83.69 862 PRO A N 1
ATOM 6894 C CA . PRO A 1 862 ? 21.572 4.278 3.076 1.00 83.69 862 PRO A CA 1
ATOM 6895 C C . PRO A 1 862 ? 21.027 5.079 1.884 1.00 83.69 862 PRO A C 1
ATOM 6897 O O . PRO A 1 862 ? 20.559 4.470 0.924 1.00 83.69 862 PRO A O 1
ATOM 6900 N N . ALA A 1 863 ? 21.051 6.415 1.935 1.00 83.81 863 ALA A N 1
ATOM 6901 C CA . ALA A 1 863 ? 20.662 7.270 0.819 1.00 83.81 863 ALA A CA 1
ATOM 6902 C C . ALA A 1 863 ? 21.826 7.468 -0.167 1.00 83.81 863 ALA A C 1
ATOM 6904 O O . ALA A 1 863 ? 21.635 7.245 -1.361 1.00 83.81 863 ALA A O 1
ATOM 6905 N N . GLU A 1 864 ? 23.022 7.798 0.328 1.00 86.69 864 GLU A N 1
ATOM 6906 C CA . GLU A 1 864 ? 24.230 8.005 -0.482 1.00 86.69 864 GLU A CA 1
ATOM 6907 C C . GLU A 1 864 ? 24.639 6.737 -1.223 1.00 86.69 864 GLU A C 1
ATOM 6909 O O . GLU A 1 864 ? 24.825 6.800 -2.433 1.00 86.69 864 GLU A O 1
ATOM 6914 N N . PHE A 1 865 ? 24.676 5.572 -0.565 1.00 89.88 865 PHE A N 1
ATOM 6915 C CA . PHE A 1 865 ? 24.999 4.324 -1.265 1.00 89.88 865 PHE A CA 1
ATOM 6916 C C . PHE A 1 865 ? 23.996 4.024 -2.389 1.00 89.88 865 PHE A C 1
ATOM 6918 O O . PHE A 1 865 ? 24.385 3.687 -3.503 1.00 89.88 865 PHE A O 1
ATOM 6925 N N . ASN A 1 866 ? 22.691 4.173 -2.131 1.00 86.62 866 ASN A N 1
ATOM 6926 C CA . ASN A 1 866 ? 21.665 3.933 -3.152 1.00 86.62 866 ASN A CA 1
ATOM 6927 C C . ASN A 1 866 ? 21.667 4.990 -4.270 1.00 86.62 866 ASN A C 1
ATOM 6929 O O . ASN A 1 866 ? 21.124 4.728 -5.341 1.00 86.62 866 ASN A O 1
ATOM 6933 N N . HIS A 1 867 ? 22.244 6.171 -4.040 1.00 85.88 867 HIS A N 1
ATOM 6934 C CA . HIS A 1 867 ? 22.490 7.176 -5.073 1.00 85.88 867 HIS A CA 1
ATOM 6935 C C . HIS A 1 867 ? 23.735 6.821 -5.895 1.00 85.88 867 HIS A C 1
ATOM 6937 O O . HIS A 1 867 ? 23.611 6.682 -7.109 1.00 85.88 867 HIS A O 1
ATOM 6943 N N . GLN A 1 868 ? 24.878 6.566 -5.252 1.00 88.50 868 GLN A N 1
ATOM 6944 C CA . GLN A 1 868 ? 26.118 6.128 -5.905 1.00 88.50 868 GLN A CA 1
ATOM 6945 C C . GLN A 1 868 ? 25.900 4.867 -6.756 1.00 88.50 868 GLN A C 1
ATOM 6947 O O . GLN A 1 868 ? 26.281 4.834 -7.922 1.00 88.50 868 GLN A O 1
ATOM 6952 N N . PHE A 1 869 ? 25.192 3.862 -6.229 1.00 87.88 869 PHE A N 1
ATOM 6953 C CA . PHE A 1 869 ? 24.866 2.632 -6.961 1.00 87.88 869 PHE A CA 1
ATOM 6954 C C . PHE A 1 869 ? 23.949 2.876 -8.169 1.00 87.88 869 PHE A C 1
ATOM 6956 O O . PHE A 1 869 ? 24.079 2.194 -9.180 1.00 87.88 869 PHE A O 1
ATOM 6963 N N . ARG A 1 870 ? 23.049 3.868 -8.115 1.00 87.19 870 ARG A N 1
ATOM 6964 C CA . ARG A 1 870 ? 22.208 4.250 -9.266 1.00 87.19 870 ARG A CA 1
ATOM 6965 C C . ARG A 1 870 ? 22.964 5.056 -10.313 1.00 87.19 870 ARG A C 1
ATOM 6967 O O . ARG A 1 870 ? 22.714 4.851 -11.495 1.00 87.19 870 ARG A O 1
ATOM 6974 N N . ALA A 1 871 ? 23.869 5.932 -9.887 1.00 89.19 871 ALA A N 1
ATOM 6975 C CA . ALA A 1 871 ? 24.756 6.668 -10.777 1.00 89.19 871 ALA A CA 1
ATOM 6976 C C . ALA A 1 871 ? 25.701 5.708 -11.517 1.00 89.19 871 ALA A C 1
ATOM 6978 O O . ALA A 1 871 ? 25.737 5.718 -12.744 1.00 89.19 871 ALA A O 1
ATOM 6979 N N . ALA A 1 872 ? 26.379 4.812 -10.788 1.00 88.56 872 ALA A N 1
ATOM 6980 C CA . ALA A 1 872 ? 27.235 3.778 -11.368 1.00 88.56 872 ALA A CA 1
ATOM 6981 C C . ALA A 1 872 ? 26.451 2.848 -12.304 1.00 88.56 872 ALA A C 1
ATOM 6983 O O . ALA A 1 872 ? 26.861 2.656 -13.446 1.00 88.56 872 ALA A O 1
ATOM 6984 N N . LYS A 1 873 ? 25.268 2.369 -11.881 1.00 87.44 873 LYS A N 1
ATOM 6985 C CA . LYS A 1 873 ? 24.346 1.633 -12.759 1.00 87.44 873 LYS A CA 1
ATOM 6986 C C . LYS A 1 873 ? 24.076 2.397 -14.055 1.00 87.44 873 LYS A C 1
ATOM 6988 O O . LYS A 1 873 ? 24.244 1.813 -15.114 1.00 87.44 873 LYS A O 1
ATOM 6993 N N . PHE A 1 874 ? 23.692 3.673 -14.005 1.00 87.75 874 PHE A N 1
ATOM 6994 C CA . PHE A 1 874 ? 23.390 4.425 -15.226 1.00 87.75 874 PHE A CA 1
ATOM 6995 C C . PHE A 1 874 ? 24.621 4.672 -16.116 1.00 87.75 874 PHE A C 1
ATOM 6997 O O . PHE A 1 874 ? 24.505 4.603 -17.335 1.00 87.75 874 PHE A O 1
ATOM 7004 N N . HIS A 1 875 ? 25.802 4.919 -15.547 1.00 88.56 875 HIS A N 1
ATOM 7005 C CA . HIS A 1 875 ? 27.047 5.005 -16.321 1.00 88.56 875 HIS A CA 1
ATOM 7006 C C . HIS A 1 875 ? 27.310 3.701 -17.103 1.00 88.56 875 HIS A C 1
ATOM 7008 O O . HIS A 1 875 ? 27.528 3.733 -18.313 1.00 88.56 875 HIS A O 1
ATOM 7014 N N . PHE A 1 876 ? 27.147 2.550 -16.450 1.00 87.31 876 PHE A N 1
ATOM 7015 C CA . PHE A 1 876 ? 27.224 1.240 -17.098 1.00 87.31 876 PHE A CA 1
ATOM 7016 C C . PHE A 1 876 ? 26.086 0.982 -18.112 1.00 87.31 876 PHE A C 1
ATOM 7018 O O . PHE A 1 876 ? 26.325 0.420 -19.181 1.00 87.31 876 PHE A O 1
ATOM 7025 N N . GLU A 1 877 ? 24.859 1.446 -17.840 1.00 88.06 877 GLU A N 1
ATOM 7026 C CA . GLU A 1 877 ? 23.751 1.440 -18.812 1.00 88.06 877 GLU A CA 1
ATOM 7027 C C . GLU A 1 877 ? 24.084 2.266 -20.072 1.00 88.06 877 GLU A C 1
ATOM 7029 O O . GLU A 1 877 ? 23.680 1.881 -21.168 1.00 88.06 877 GLU A O 1
ATOM 7034 N N . GLN A 1 878 ? 24.820 3.383 -19.949 1.00 88.50 878 GLN A N 1
ATOM 7035 C CA . GLN A 1 878 ? 25.257 4.180 -21.102 1.00 88.50 878 GLN A CA 1
ATOM 7036 C C . GLN A 1 878 ? 26.278 3.438 -21.968 1.00 88.50 878 GLN A C 1
ATOM 7038 O O . GLN A 1 878 ? 26.145 3.462 -23.190 1.00 88.50 878 GLN A O 1
ATOM 7043 N N . GLN A 1 879 ? 27.281 2.791 -21.368 1.00 86.62 879 GLN A N 1
ATOM 7044 C CA . GLN A 1 879 ? 28.326 2.070 -22.110 1.00 86.62 879 GLN A CA 1
ATOM 7045 C C . GLN A 1 879 ? 27.717 0.975 -22.998 1.00 86.62 879 GLN A C 1
ATOM 7047 O O . GLN A 1 879 ? 27.929 0.979 -24.211 1.00 86.62 879 GLN A O 1
ATOM 7052 N N . LEU A 1 880 ? 26.845 0.146 -22.414 1.00 86.81 880 LEU A N 1
ATOM 7053 C CA . LEU A 1 880 ? 26.055 -0.878 -23.113 1.00 86.81 880 LEU A CA 1
ATOM 7054 C C . LEU A 1 880 ? 25.131 -0.329 -24.210 1.00 86.81 880 LEU A C 1
ATOM 7056 O O . LEU A 1 880 ? 24.810 -1.030 -25.163 1.00 86.81 880 LEU A O 1
ATOM 7060 N N . PHE A 1 881 ? 24.650 0.907 -24.068 1.00 88.75 881 PHE A N 1
ATOM 7061 C CA . PHE A 1 881 ? 23.768 1.538 -25.050 1.00 88.75 881 PHE A CA 1
ATOM 7062 C C . PHE A 1 881 ? 24.544 2.186 -26.209 1.00 88.75 881 PHE A C 1
ATOM 7064 O O . PHE A 1 881 ? 24.020 2.302 -27.321 1.00 88.75 881 PHE A O 1
ATOM 7071 N N . ASN A 1 882 ? 25.780 2.623 -25.963 1.00 88.06 882 ASN A N 1
ATOM 7072 C CA . ASN A 1 882 ? 26.611 3.303 -26.954 1.00 88.06 882 ASN A CA 1
ATOM 7073 C C . ASN A 1 882 ? 27.160 2.326 -28.010 1.00 88.06 882 ASN A C 1
ATOM 7075 O O . ASN A 1 882 ? 27.092 2.639 -29.197 1.00 88.06 882 ASN A O 1
ATOM 7079 N N . ASP A 1 883 ? 27.630 1.140 -27.608 1.00 86.00 883 ASP A N 1
ATOM 7080 C CA . ASP A 1 883 ? 28.071 0.089 -28.537 1.00 86.00 883 ASP A CA 1
ATOM 7081 C C . ASP A 1 883 ? 26.871 -0.645 -29.187 1.00 86.00 883 ASP A C 1
ATOM 7083 O O . ASP A 1 883 ? 26.039 -1.212 -28.476 1.00 86.00 883 ASP A O 1
ATOM 7087 N N . PRO A 1 884 ? 26.766 -0.702 -30.532 1.00 85.25 884 PRO A N 1
ATOM 7088 C CA . PRO A 1 884 ? 25.712 -1.452 -31.217 1.00 85.25 884 PRO A CA 1
ATOM 7089 C C . PRO A 1 884 ? 25.671 -2.958 -30.910 1.00 85.25 884 PRO A C 1
ATOM 7091 O O . PRO A 1 884 ? 24.583 -3.535 -30.955 1.00 85.25 884 PRO A O 1
ATOM 7094 N N . LYS A 1 885 ? 26.807 -3.610 -30.610 1.00 83.25 885 LYS A N 1
ATOM 7095 C CA . LYS A 1 885 ? 26.857 -5.061 -30.354 1.00 83.25 885 LYS A CA 1
ATOM 7096 C C . LYS A 1 885 ? 26.216 -5.395 -29.007 1.00 83.25 885 LYS A C 1
ATOM 7098 O O . LYS A 1 885 ? 25.223 -6.120 -28.962 1.00 83.25 885 LYS A O 1
ATOM 7103 N N . THR A 1 886 ? 26.713 -4.817 -27.918 1.00 82.88 886 THR A N 1
ATOM 7104 C CA . THR A 1 886 ? 26.141 -5.000 -26.576 1.00 82.88 886 THR A CA 1
ATOM 7105 C C . THR A 1 886 ? 24.755 -4.370 -26.430 1.00 82.88 886 THR A C 1
ATOM 7107 O O . THR A 1 886 ? 23.923 -4.933 -25.712 1.00 82.88 886 THR A O 1
ATOM 7110 N N . ARG A 1 887 ? 24.408 -3.321 -27.195 1.00 86.00 887 ARG A N 1
ATOM 7111 C CA . ARG A 1 887 ? 23.029 -2.799 -27.232 1.00 86.00 887 ARG A CA 1
ATOM 7112 C C . ARG A 1 887 ? 22.013 -3.856 -27.679 1.00 86.00 887 ARG A C 1
ATOM 7114 O O . ARG A 1 887 ? 20.889 -3.831 -27.179 1.00 86.00 887 ARG A O 1
ATOM 7121 N N . LYS A 1 888 ? 22.361 -4.826 -28.537 1.00 82.38 888 LYS A N 1
ATOM 7122 C CA . LYS A 1 888 ? 21.437 -5.924 -28.913 1.00 82.38 888 LYS A CA 1
ATOM 7123 C C . LYS A 1 888 ? 21.061 -6.853 -27.746 1.00 82.38 888 LYS A C 1
ATOM 7125 O O . LYS A 1 888 ? 20.022 -7.507 -27.825 1.00 82.38 888 LYS A O 1
ATOM 7130 N N . LEU A 1 889 ? 21.832 -6.849 -26.654 1.00 79.44 889 LEU A N 1
ATOM 7131 C CA . LEU A 1 889 ? 21.527 -7.551 -25.398 1.00 79.44 889 LEU A CA 1
ATOM 7132 C C . LEU A 1 889 ? 20.552 -6.759 -24.494 1.00 79.44 889 LEU A C 1
ATOM 7134 O O . LEU A 1 889 ? 20.033 -7.266 -23.496 1.00 79.44 889 LEU A O 1
ATOM 7138 N N . MET A 1 890 ? 20.281 -5.486 -24.804 1.00 83.00 890 MET A N 1
ATOM 7139 C CA . MET A 1 890 ? 19.345 -4.657 -24.042 1.00 83.00 890 MET A CA 1
ATOM 7140 C C . MET A 1 890 ? 17.893 -4.902 -24.483 1.00 83.00 890 MET A C 1
ATOM 7142 O O . MET A 1 890 ? 17.602 -4.929 -25.676 1.00 83.00 890 MET A O 1
ATOM 7146 N N . LYS A 1 891 ? 16.949 -5.010 -23.539 1.00 83.81 891 LYS A N 1
ATOM 7147 C CA . LYS A 1 891 ? 15.512 -5.126 -23.869 1.00 83.81 891 LYS A CA 1
ATOM 7148 C C . LYS A 1 891 ? 14.950 -3.785 -24.346 1.00 83.81 891 LYS A C 1
ATOM 7150 O O . LYS A 1 891 ? 15.454 -2.729 -23.949 1.00 83.81 891 LYS A O 1
ATOM 7155 N N . SER A 1 892 ? 13.925 -3.797 -25.199 1.00 84.19 892 SER A N 1
ATOM 7156 C CA . SER A 1 892 ? 13.408 -2.576 -25.848 1.00 84.19 892 SER A CA 1
ATOM 7157 C C . SER A 1 892 ? 13.015 -1.451 -24.868 1.00 84.19 892 SER A C 1
ATOM 7159 O O . SER A 1 892 ? 13.302 -0.276 -25.114 1.00 84.19 892 SER A O 1
ATOM 7161 N N . GLU A 1 893 ? 12.441 -1.793 -23.716 1.00 85.00 893 GLU A N 1
ATOM 7162 C CA . GLU A 1 893 ? 12.077 -0.861 -22.644 1.00 85.00 893 GLU A CA 1
ATOM 7163 C C . GLU A 1 893 ? 13.277 -0.339 -21.836 1.00 85.00 893 GLU A C 1
ATOM 7165 O O . GLU A 1 893 ? 13.216 0.768 -21.295 1.00 85.00 893 GLU A O 1
ATOM 7170 N N . HIS A 1 894 ? 14.367 -1.109 -21.775 1.00 87.62 894 HIS A N 1
ATOM 7171 C CA . HIS A 1 894 ? 15.633 -0.706 -21.162 1.00 87.62 894 HIS A CA 1
ATOM 7172 C C . HIS A 1 894 ? 16.340 0.316 -22.064 1.00 87.62 894 HIS A C 1
ATOM 7174 O O . HIS A 1 894 ? 16.696 1.401 -21.600 1.00 87.62 894 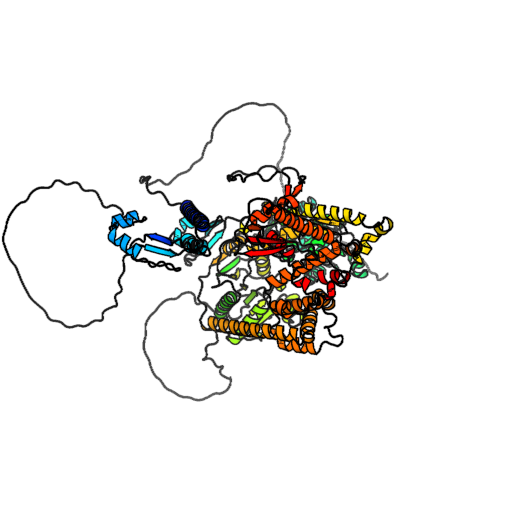HIS A O 1
ATOM 7180 N N . LYS A 1 895 ? 16.430 0.029 -23.374 1.00 89.06 895 LYS A N 1
ATOM 7181 C CA . LYS A 1 895 ? 16.947 0.961 -24.392 1.00 89.06 895 LYS A CA 1
ATOM 7182 C C . LYS A 1 895 ? 16.229 2.318 -24.340 1.00 89.06 895 LYS A C 1
ATOM 7184 O O . LYS A 1 895 ? 16.882 3.357 -24.381 1.00 89.06 895 LYS A O 1
ATOM 7189 N N . GLU A 1 896 ? 14.897 2.340 -24.216 1.00 89.62 896 GLU A N 1
ATOM 7190 C CA . GLU A 1 896 ? 14.136 3.599 -24.145 1.00 89.62 896 GLU A CA 1
ATOM 7191 C C . GLU A 1 896 ? 14.389 4.393 -22.854 1.00 89.62 896 GLU A C 1
ATOM 7193 O O . GLU A 1 896 ? 14.537 5.613 -22.925 1.00 89.62 896 GLU A O 1
ATOM 7198 N N . GLU A 1 897 ? 14.476 3.743 -21.685 1.00 89.19 897 GLU A N 1
ATOM 7199 C CA . GLU A 1 897 ? 14.760 4.456 -20.431 1.00 89.19 897 GLU A CA 1
ATOM 7200 C C . GLU A 1 897 ? 16.152 5.107 -20.462 1.00 89.19 897 GLU A C 1
ATOM 7202 O O . GLU A 1 897 ? 16.303 6.266 -20.072 1.00 89.19 897 GLU A O 1
ATOM 7207 N N . VAL A 1 898 ? 17.156 4.396 -20.983 1.00 90.12 898 VAL A N 1
ATOM 7208 C CA . VAL A 1 898 ? 18.528 4.908 -21.126 1.00 90.12 898 VAL A CA 1
ATOM 7209 C C . VAL A 1 898 ? 18.595 6.035 -22.157 1.00 90.12 898 VAL A C 1
ATOM 7211 O O . VAL A 1 898 ? 19.202 7.069 -21.877 1.00 90.12 898 VAL A O 1
ATOM 7214 N N . ARG A 1 899 ? 17.890 5.912 -23.292 1.00 90.62 899 ARG A N 1
ATOM 7215 C CA . ARG A 1 899 ? 17.752 6.988 -24.290 1.00 90.62 899 ARG A CA 1
ATOM 7216 C C . ARG A 1 899 ? 17.187 8.274 -23.674 1.00 90.62 899 ARG A C 1
ATOM 7218 O O . ARG A 1 899 ? 17.713 9.354 -23.936 1.00 90.62 899 ARG A O 1
ATOM 7225 N N . ILE A 1 900 ? 16.147 8.164 -22.841 1.00 89.31 900 ILE A N 1
ATOM 7226 C CA . ILE A 1 900 ? 15.532 9.306 -22.144 1.00 89.31 900 ILE A CA 1
ATOM 7227 C C . ILE A 1 900 ? 16.514 9.918 -21.131 1.00 89.31 900 ILE A C 1
ATOM 7229 O O . ILE A 1 900 ? 16.739 11.128 -21.166 1.00 89.31 900 ILE A O 1
ATOM 7233 N N . LYS A 1 901 ? 17.149 9.105 -20.274 1.00 90.62 901 LYS A N 1
ATOM 7234 C CA . LYS A 1 901 ? 18.165 9.573 -19.308 1.00 90.62 901 LYS A CA 1
ATOM 7235 C C . LYS A 1 901 ? 19.322 10.309 -20.000 1.00 90.62 901 LYS A C 1
ATOM 7237 O O . LYS A 1 901 ? 19.681 11.404 -19.571 1.00 90.62 901 LYS A O 1
ATOM 7242 N N . LYS A 1 902 ? 19.875 9.736 -21.079 1.00 89.62 902 LYS A N 1
ATOM 7243 C CA . LYS A 1 902 ? 20.990 10.311 -21.852 1.00 89.62 902 LYS A CA 1
ATOM 7244 C C . LYS A 1 902 ? 20.609 11.657 -22.473 1.00 89.62 902 LYS A C 1
ATOM 7246 O O . LYS A 1 902 ? 21.346 12.622 -22.306 1.00 89.62 902 LYS A O 1
ATOM 7251 N N . HIS A 1 903 ? 19.433 11.749 -23.097 1.00 88.75 903 HIS A N 1
ATOM 7252 C CA . HIS A 1 903 ? 18.937 12.998 -23.683 1.00 88.75 903 HIS A CA 1
ATOM 7253 C C . HIS A 1 903 ? 18.773 14.117 -22.637 1.00 88.75 903 HIS A C 1
ATOM 7255 O O . HIS A 1 903 ? 19.186 15.251 -22.878 1.00 88.75 903 HIS A O 1
ATOM 7261 N N . ILE A 1 904 ? 18.251 13.792 -21.446 1.00 88.81 904 ILE A N 1
ATOM 7262 C CA . ILE A 1 904 ? 18.161 14.746 -20.329 1.00 88.81 904 ILE A CA 1
ATOM 7263 C C . ILE A 1 904 ? 19.557 15.201 -19.877 1.00 88.81 904 ILE A C 1
ATOM 7265 O O . ILE A 1 904 ? 19.782 16.400 -19.726 1.00 88.81 904 ILE A O 1
ATOM 7269 N N . ALA A 1 905 ? 20.497 14.271 -19.676 1.00 87.50 905 ALA A N 1
ATOM 7270 C CA . ALA A 1 905 ? 21.856 14.598 -19.240 1.00 87.50 905 ALA A CA 1
ATOM 7271 C C . ALA A 1 905 ? 22.587 15.501 -20.253 1.00 87.50 905 ALA A C 1
ATOM 7273 O O . ALA A 1 905 ? 23.186 16.500 -19.858 1.00 87.50 905 ALA A O 1
ATOM 7274 N N . GLN A 1 906 ? 22.465 15.211 -21.553 1.00 85.88 906 GLN A N 1
ATOM 7275 C CA . GLN A 1 906 ? 23.032 16.026 -22.633 1.00 85.88 906 GLN A CA 1
ATOM 7276 C C . GLN A 1 906 ? 22.437 17.442 -22.665 1.00 85.88 906 GLN A C 1
ATOM 7278 O O . GLN A 1 906 ? 23.184 18.415 -22.725 1.00 85.88 906 GLN A O 1
ATOM 7283 N N . HIS A 1 907 ? 21.111 17.583 -22.561 1.00 85.44 907 HIS A N 1
ATOM 7284 C CA . HIS A 1 907 ? 20.472 18.903 -22.542 1.00 85.44 907 HIS A CA 1
ATOM 7285 C C . HIS A 1 907 ? 20.842 19.724 -21.293 1.00 85.44 907 HIS A C 1
ATOM 7287 O O . HIS A 1 907 ? 20.964 20.946 -21.369 1.00 85.44 907 HIS A O 1
ATOM 7293 N N . LEU A 1 908 ? 21.046 19.081 -20.140 1.00 84.00 908 LEU A N 1
ATOM 7294 C CA . LEU A 1 908 ? 21.536 19.765 -18.940 1.00 84.00 908 LEU A CA 1
ATOM 7295 C C . LEU A 1 908 ? 23.008 20.194 -19.074 1.00 84.00 908 LEU A C 1
ATOM 7297 O O . LEU A 1 908 ? 23.351 21.258 -18.568 1.00 84.00 908 LEU A O 1
ATOM 7301 N N . ALA A 1 909 ? 23.842 19.420 -19.778 1.00 77.50 909 ALA A N 1
ATOM 7302 C CA . ALA A 1 909 ? 25.255 19.730 -20.009 1.00 77.50 909 ALA A CA 1
ATOM 7303 C C . ALA A 1 909 ? 25.478 20.871 -21.020 1.00 77.50 909 ALA A C 1
ATOM 7305 O O . ALA A 1 909 ? 26.181 21.826 -20.707 1.00 77.50 909 ALA A O 1
ATOM 7306 N N . LEU A 1 910 ? 24.840 20.825 -22.197 1.00 72.38 910 LEU A N 1
ATOM 7307 C CA . LEU A 1 910 ? 25.007 21.851 -23.245 1.00 72.38 910 LEU A CA 1
ATOM 7308 C C . LEU A 1 910 ? 24.667 23.262 -22.737 1.00 72.38 910 LEU A C 1
ATOM 7310 O O . LEU A 1 910 ? 25.368 24.233 -23.006 1.00 72.38 910 LEU A O 1
ATOM 7314 N N . ASN A 1 911 ? 23.616 23.374 -21.923 1.00 64.88 911 ASN A N 1
ATOM 7315 C CA . ASN A 1 911 ? 23.204 24.652 -21.351 1.00 64.88 911 ASN A CA 1
ATOM 7316 C C . ASN A 1 911 ? 24.064 25.129 -20.156 1.00 64.88 911 ASN A C 1
ATOM 7318 O O . ASN A 1 911 ? 23.739 26.171 -19.596 1.00 64.88 911 ASN A O 1
ATOM 7322 N N . LEU A 1 912 ? 25.092 24.385 -19.724 1.00 64.12 912 LEU A N 1
ATOM 7323 C CA . LEU A 1 912 ? 26.124 24.881 -18.795 1.00 64.12 912 LEU A CA 1
ATOM 7324 C C . LEU A 1 912 ? 27.262 25.580 -19.553 1.00 64.12 912 LEU A C 1
ATOM 7326 O O . LEU A 1 912 ? 27.865 26.511 -19.035 1.00 64.12 912 LEU A O 1
ATOM 7330 N N . GLN A 1 913 ? 27.531 25.160 -20.792 1.00 59.03 913 GLN A N 1
ATOM 7331 C CA . GLN A 1 913 ? 28.520 25.802 -21.659 1.00 59.03 913 GLN A CA 1
ATOM 7332 C C . GLN A 1 913 ? 27.995 27.167 -22.133 1.00 59.03 913 GLN A C 1
ATOM 7334 O O . GLN A 1 913 ? 28.663 28.181 -21.952 1.00 59.03 913 GLN A O 1
ATOM 7339 N N . ASN A 1 914 ? 26.742 27.220 -22.601 1.00 55.75 914 ASN A N 1
ATOM 7340 C CA . ASN A 1 914 ? 26.101 28.458 -23.068 1.00 55.75 914 ASN A CA 1
ATOM 7341 C C . ASN A 1 914 ? 25.859 29.515 -21.967 1.00 55.75 914 ASN A C 1
ATOM 7343 O O . ASN A 1 914 ? 25.589 30.667 -22.291 1.00 55.75 914 ASN A O 1
ATOM 7347 N N . THR A 1 915 ? 25.915 29.159 -20.676 1.00 52.09 915 THR A N 1
ATOM 7348 C CA . THR A 1 915 ? 25.837 30.146 -19.577 1.00 52.09 915 THR A CA 1
ATOM 7349 C C . THR A 1 915 ? 27.175 30.795 -19.242 1.00 52.09 915 THR A C 1
ATOM 7351 O O . THR A 1 915 ? 27.183 31.781 -18.515 1.00 52.09 915 THR A O 1
ATOM 7354 N N . ASN A 1 916 ? 28.286 30.270 -19.767 1.00 50.38 916 ASN A N 1
ATOM 7355 C CA . ASN A 1 916 ? 29.633 30.772 -19.490 1.00 50.38 916 ASN A CA 1
ATOM 7356 C C . ASN A 1 916 ? 30.181 31.651 -20.631 1.00 50.38 916 ASN A C 1
ATOM 7358 O O . ASN A 1 916 ? 31.289 32.161 -20.529 1.00 50.38 916 ASN A O 1
ATOM 7362 N N . SER A 1 917 ? 29.421 31.825 -21.718 1.00 46.81 917 SER A N 1
ATOM 7363 C CA . SER A 1 917 ? 29.787 32.632 -22.890 1.00 46.81 917 SER A CA 1
ATOM 7364 C C . SER A 1 917 ? 29.120 34.017 -22.893 1.00 46.81 917 SER A C 1
ATOM 7366 O O . SER A 1 917 ? 28.758 34.527 -23.952 1.00 46.81 917 SER A O 1
ATOM 7368 N N . GLY A 1 918 ? 28.880 34.604 -21.716 1.00 45.88 918 GLY A N 1
ATOM 7369 C CA . GLY A 1 918 ? 28.241 35.913 -21.579 1.00 45.88 918 GLY A CA 1
ATOM 7370 C C . GLY A 1 918 ? 28.457 36.526 -20.195 1.00 45.88 918 GLY A C 1
ATOM 7371 O O . GLY A 1 918 ? 28.210 35.873 -19.184 1.00 45.88 918 GLY A O 1
ATOM 7372 N N . THR A 1 919 ? 28.854 37.802 -20.175 1.00 41.50 919 THR A N 1
ATOM 7373 C CA . THR A 1 919 ? 29.364 38.572 -19.016 1.00 41.50 919 THR A CA 1
ATOM 7374 C C . THR A 1 919 ? 30.693 38.076 -18.424 1.00 41.50 919 THR A C 1
ATOM 7376 O O . THR A 1 919 ? 31.139 36.967 -18.698 1.00 41.50 919 THR A O 1
ATOM 7379 N N . GLU A 1 920 ? 31.379 38.992 -17.737 1.00 41.91 920 GLU A N 1
ATOM 7380 C CA . GLU A 1 920 ? 32.845 39.082 -17.693 1.00 41.91 920 GLU A CA 1
ATOM 7381 C C . GLU A 1 920 ? 33.539 38.241 -16.598 1.00 41.91 920 GLU A C 1
ATOM 7383 O O . GLU A 1 920 ? 32.936 37.427 -15.897 1.00 41.91 920 GLU A O 1
ATOM 7388 N N . GLU A 1 921 ? 34.858 38.414 -16.516 1.00 44.62 921 GLU A N 1
ATOM 7389 C CA . GLU A 1 921 ? 35.830 37.536 -15.868 1.00 44.62 921 GLU A CA 1
ATOM 7390 C C . GLU A 1 921 ? 35.755 37.467 -14.323 1.00 44.62 921 GLU A C 1
ATOM 7392 O O . GLU A 1 921 ? 35.058 38.216 -13.639 1.00 44.62 921 GLU A O 1
ATOM 7397 N N . ASN A 1 922 ? 36.573 36.571 -13.754 1.00 43.28 922 ASN A N 1
ATOM 7398 C CA . ASN A 1 922 ? 36.874 36.449 -12.320 1.00 43.28 922 ASN A CA 1
ATOM 7399 C C . ASN A 1 922 ? 35.755 35.931 -11.386 1.00 43.28 922 ASN A C 1
ATOM 7401 O O . ASN A 1 922 ? 35.381 36.563 -10.391 1.00 43.28 922 ASN A O 1
ATOM 7405 N N . LYS A 1 923 ? 35.366 34.661 -11.585 1.00 37.56 923 LYS A N 1
ATOM 7406 C CA . LYS A 1 923 ? 35.165 33.692 -10.480 1.00 37.56 923 LYS A CA 1
ATOM 7407 C C . LYS A 1 923 ? 35.539 32.264 -10.903 1.00 37.56 923 LYS A C 1
ATOM 7409 O O . LYS A 1 923 ? 35.440 31.905 -12.068 1.00 37.56 923 LYS A O 1
ATOM 7414 N N . GLY A 1 924 ? 36.006 31.465 -9.937 1.00 37.72 924 GLY A N 1
ATOM 7415 C CA . GLY A 1 924 ? 36.660 30.171 -10.179 1.00 37.72 924 GLY A CA 1
ATOM 7416 C C . GLY A 1 924 ? 35.781 29.074 -10.802 1.00 37.72 924 GLY A C 1
ATOM 7417 O O . GLY A 1 924 ? 34.556 29.080 -10.680 1.00 37.72 924 GLY A O 1
ATOM 7418 N N . ALA A 1 925 ? 36.444 28.091 -11.421 1.00 38.53 925 ALA A N 1
ATOM 7419 C CA . ALA A 1 925 ? 35.911 27.111 -12.381 1.00 38.53 925 ALA A CA 1
ATOM 7420 C C . ALA A 1 925 ? 34.940 26.024 -11.840 1.00 38.53 925 ALA A C 1
ATOM 7422 O O . ALA A 1 925 ? 34.998 24.872 -12.259 1.00 38.53 925 ALA A O 1
ATOM 7423 N N . ASN A 1 926 ? 34.037 26.360 -10.913 1.00 44.88 926 ASN A N 1
ATOM 7424 C CA . ASN A 1 926 ? 33.017 25.451 -10.358 1.00 44.88 926 ASN A CA 1
ATOM 7425 C C . ASN A 1 926 ? 31.610 26.093 -10.280 1.00 44.88 926 ASN A C 1
ATOM 7427 O O . ASN A 1 926 ? 30.797 25.760 -9.414 1.00 44.88 926 ASN A O 1
ATOM 7431 N N . ALA A 1 927 ? 31.301 27.020 -11.192 1.00 51.44 927 ALA A N 1
ATOM 7432 C CA . ALA A 1 927 ? 30.021 27.734 -11.273 1.00 51.44 927 ALA A CA 1
ATOM 7433 C C . ALA A 1 927 ? 28.870 26.878 -11.863 1.00 51.44 927 ALA A C 1
ATOM 7435 O O . ALA A 1 927 ? 28.254 27.232 -12.865 1.00 51.44 927 ALA A O 1
ATOM 7436 N N . GLY A 1 928 ? 28.565 25.733 -11.245 1.00 60.66 928 GLY A N 1
ATOM 7437 C CA . GLY A 1 928 ? 27.463 24.862 -11.672 1.00 60.66 928 GLY A CA 1
ATOM 7438 C C . GLY A 1 928 ? 26.082 25.533 -11.569 1.00 60.66 928 GLY A C 1
ATOM 7439 O O . GLY A 1 928 ? 25.814 26.317 -10.655 1.00 60.66 928 GLY A O 1
ATOM 7440 N N . ALA A 1 929 ? 25.161 25.203 -12.480 1.00 72.12 929 ALA A N 1
ATOM 7441 C CA . ALA A 1 929 ? 23.844 25.844 -12.542 1.00 72.12 929 ALA A CA 1
ATOM 7442 C C . ALA A 1 929 ? 22.981 25.485 -11.320 1.00 72.12 929 ALA A C 1
ATOM 7444 O O . ALA A 1 929 ? 22.497 24.355 -11.180 1.00 72.12 929 ALA A O 1
ATOM 7445 N N . LYS A 1 930 ? 22.761 26.471 -10.444 1.00 80.12 930 LYS A N 1
ATOM 7446 C CA . LYS A 1 930 ? 22.029 26.333 -9.179 1.00 80.12 930 LYS A CA 1
ATOM 7447 C C . LYS A 1 930 ? 20.525 26.550 -9.379 1.00 80.12 930 LYS A C 1
ATOM 7449 O O . LYS A 1 930 ? 20.077 27.642 -9.710 1.00 80.12 930 LYS A O 1
ATOM 7454 N N . MET A 1 931 ? 19.723 25.503 -9.176 1.00 81.00 931 MET A N 1
ATOM 7455 C CA . MET A 1 931 ? 18.280 25.492 -9.453 1.00 81.00 931 MET A CA 1
ATOM 7456 C C . MET A 1 931 ? 17.449 24.953 -8.284 1.00 81.00 931 MET A C 1
ATOM 7458 O O . MET A 1 931 ? 17.749 23.912 -7.702 1.00 81.00 931 MET A O 1
ATOM 7462 N N . VAL A 1 932 ? 16.320 25.601 -7.987 1.00 78.12 932 VAL A N 1
ATOM 7463 C CA . VAL A 1 932 ? 15.297 25.043 -7.084 1.00 78.12 932 VAL A CA 1
ATOM 7464 C C . VAL A 1 932 ? 14.483 23.983 -7.833 1.00 78.12 932 VAL A C 1
ATOM 7466 O O . VAL A 1 932 ? 14.129 24.172 -8.997 1.00 78.12 932 VAL A O 1
ATOM 7469 N N . GLY A 1 933 ? 14.112 22.885 -7.165 1.00 73.75 933 GLY A N 1
ATOM 7470 C CA . GLY A 1 933 ? 13.464 21.727 -7.804 1.00 73.75 933 GLY A CA 1
ATOM 7471 C C . GLY A 1 933 ? 12.187 21.992 -8.622 1.00 73.75 933 GLY A C 1
ATOM 7472 O O . GLY A 1 933 ? 11.834 21.157 -9.449 1.00 73.75 933 GLY A O 1
ATOM 7473 N N . ARG A 1 934 ? 11.486 23.125 -8.434 1.00 73.62 934 ARG A N 1
ATOM 7474 C CA . ARG A 1 934 ? 10.388 23.527 -9.335 1.00 73.62 934 ARG A CA 1
ATOM 7475 C C . ARG A 1 934 ? 10.918 24.042 -10.674 1.00 73.62 934 ARG A C 1
ATOM 7477 O O . ARG A 1 934 ? 10.465 23.561 -11.701 1.00 73.62 934 ARG A O 1
ATOM 7484 N N . ALA A 1 935 ? 11.886 24.958 -10.661 1.00 78.69 935 ALA A N 1
ATOM 7485 C CA . ALA A 1 935 ? 12.516 25.468 -11.879 1.00 78.69 935 ALA A CA 1
ATOM 7486 C C . ALA A 1 935 ? 13.182 24.335 -12.678 1.00 78.69 935 ALA A C 1
ATOM 7488 O O . ALA A 1 935 ? 13.122 24.336 -13.903 1.00 78.69 935 ALA A O 1
ATOM 7489 N N . LEU A 1 936 ? 13.728 23.320 -11.993 1.00 82.25 936 LEU A N 1
ATOM 7490 C CA . LEU A 1 936 ? 14.205 22.104 -12.653 1.00 82.25 936 LEU A CA 1
ATOM 7491 C C . LEU A 1 936 ? 13.081 21.365 -13.403 1.00 82.25 936 LEU A C 1
ATOM 7493 O O . LEU A 1 936 ? 13.294 20.962 -14.539 1.00 82.25 936 LEU A O 1
ATOM 7497 N N . VAL A 1 937 ? 11.893 21.191 -12.809 1.00 80.69 937 VAL A N 1
ATOM 7498 C CA . VAL A 1 937 ? 10.757 20.550 -13.503 1.00 80.69 937 VAL A CA 1
ATOM 7499 C C . VAL A 1 937 ? 10.336 21.358 -14.728 1.00 80.69 937 VAL A C 1
ATOM 7501 O O . VAL A 1 937 ? 10.200 20.774 -15.797 1.00 80.69 937 VAL A O 1
ATOM 7504 N N . GLU A 1 938 ? 10.193 22.683 -14.617 1.00 80.56 938 GLU A N 1
ATOM 7505 C CA . GLU A 1 938 ? 9.832 23.513 -15.779 1.00 80.56 938 GLU A CA 1
ATOM 7506 C C . GLU A 1 938 ? 10.915 23.451 -16.885 1.00 80.56 938 GLU A C 1
ATOM 7508 O O . GLU A 1 938 ? 10.571 23.395 -18.061 1.00 80.56 938 GLU A O 1
ATOM 7513 N N . ARG A 1 939 ? 12.212 23.359 -16.531 1.00 82.69 939 ARG A N 1
ATOM 7514 C CA . ARG A 1 939 ? 13.334 23.174 -17.483 1.00 82.69 939 ARG A CA 1
ATOM 7515 C C . ARG A 1 939 ? 13.384 21.776 -18.112 1.00 82.69 939 ARG A C 1
ATOM 7517 O O . ARG A 1 939 ? 13.895 21.630 -19.218 1.00 82.69 939 ARG A O 1
ATOM 7524 N N . LEU A 1 940 ? 12.875 20.751 -17.426 1.00 83.44 940 LEU A N 1
ATOM 7525 C CA . LEU A 1 940 ? 12.786 19.384 -17.951 1.00 83.44 940 LEU A CA 1
ATOM 7526 C C . LEU A 1 940 ? 11.533 19.149 -18.800 1.00 83.44 940 LEU A C 1
ATOM 7528 O O . LEU A 1 940 ? 11.600 18.331 -19.715 1.00 83.44 940 LEU A O 1
ATOM 7532 N N . LYS A 1 941 ? 10.421 19.858 -18.535 1.00 80.69 941 LYS A N 1
ATOM 7533 C CA . LYS A 1 941 ? 9.145 19.697 -19.259 1.00 80.69 941 LYS A CA 1
ATOM 7534 C C . LYS A 1 941 ? 9.335 19.601 -20.784 1.00 80.69 941 LYS A C 1
ATOM 7536 O O . LYS A 1 941 ? 8.893 18.587 -21.317 1.00 80.69 941 LYS A O 1
ATOM 7541 N N . PRO A 1 942 ? 10.005 20.541 -21.494 1.00 79.69 942 PRO A N 1
ATOM 7542 C CA . PRO A 1 942 ? 10.096 20.516 -22.961 1.00 79.69 942 PRO A CA 1
ATOM 7543 C C . PRO A 1 942 ? 10.649 19.214 -23.558 1.00 79.69 942 PRO A C 1
ATOM 7545 O O . PRO A 1 942 ? 10.194 18.793 -24.615 1.00 79.69 942 PRO A O 1
ATOM 7548 N N . LEU A 1 943 ? 11.564 18.534 -22.857 1.00 77.56 943 LEU A N 1
ATOM 7549 C CA . LEU A 1 943 ? 12.162 17.259 -23.287 1.00 77.56 943 LEU A CA 1
ATOM 7550 C C . LEU A 1 943 ? 11.205 16.060 -23.156 1.00 77.56 943 LEU A C 1
ATOM 7552 O O . LEU A 1 943 ? 11.504 14.962 -23.624 1.00 77.56 943 LEU A O 1
ATOM 7556 N N . LEU A 1 944 ? 10.095 16.254 -22.440 1.00 79.75 944 LEU A N 1
ATOM 7557 C CA . LEU A 1 944 ? 9.177 15.219 -21.966 1.00 79.75 944 LEU A CA 1
ATOM 7558 C C . LEU A 1 944 ? 7.733 15.444 -22.435 1.00 79.75 944 LEU A C 1
ATOM 7560 O O . LEU A 1 944 ? 6.891 14.575 -22.208 1.00 79.75 944 LEU A O 1
ATOM 7564 N N . LEU A 1 945 ? 7.426 16.584 -23.067 1.00 75.06 945 LEU A N 1
ATOM 7565 C CA . LEU A 1 945 ? 6.086 16.887 -23.566 1.00 75.06 945 LEU A CA 1
ATOM 7566 C C . LEU A 1 945 ? 5.729 16.007 -24.771 1.00 75.06 945 LEU A C 1
ATOM 7568 O O . LEU A 1 945 ? 6.435 15.974 -25.777 1.00 75.06 945 LEU A O 1
ATOM 7572 N N . VAL A 1 946 ? 4.580 15.337 -24.691 1.00 69.94 946 VAL A N 1
ATOM 7573 C CA . VAL A 1 946 ? 3.995 14.558 -25.789 1.00 69.94 946 VAL A CA 1
ATOM 7574 C C . VAL A 1 946 ? 2.604 15.097 -26.123 1.00 69.94 946 VAL A C 1
ATOM 7576 O O . VAL A 1 946 ? 1.824 15.431 -25.230 1.00 69.94 946 VAL A O 1
ATOM 7579 N N . SER A 1 947 ? 2.291 15.167 -27.421 1.00 57.69 947 SER A N 1
ATOM 7580 C CA . SER A 1 947 ? 0.991 15.617 -27.931 1.00 57.69 947 SER A CA 1
ATOM 7581 C C . SER A 1 947 ? -0.166 14.735 -27.446 1.00 57.69 947 SER A C 1
ATOM 7583 O O . SER A 1 947 ? -0.184 13.511 -27.632 1.00 57.69 947 SER A O 1
ATOM 7585 N N . LYS A 1 948 ? -1.166 15.384 -26.849 1.00 54.44 948 LYS A N 1
ATOM 7586 C CA . LYS A 1 948 ? -2.433 14.801 -26.421 1.00 54.44 948 LYS A CA 1
ATOM 7587 C C . LYS A 1 948 ? -3.404 14.746 -27.603 1.00 54.44 948 LYS A C 1
ATOM 7589 O O . LYS A 1 948 ? -4.013 15.748 -27.959 1.00 54.44 948 LYS A O 1
ATOM 7594 N N . LYS A 1 949 ? -3.652 13.544 -28.134 1.00 50.44 949 LYS A N 1
ATOM 7595 C CA . LYS A 1 949 ? -4.948 13.260 -28.773 1.00 50.44 949 LYS A CA 1
ATOM 7596 C C . LYS A 1 949 ? -5.980 12.946 -27.676 1.00 50.44 949 LYS A C 1
ATOM 7598 O O . LYS A 1 949 ? -5.669 12.113 -26.819 1.00 50.44 949 LYS A O 1
ATOM 7603 N N . PRO A 1 950 ? -7.166 13.587 -27.665 1.00 42.41 950 PRO A N 1
ATOM 7604 C CA . PRO A 1 950 ? -8.241 13.237 -26.739 1.00 42.41 950 PRO A CA 1
ATOM 7605 C C . PRO A 1 950 ? -8.752 11.820 -27.032 1.00 42.41 950 PRO A C 1
ATOM 7607 O O . PRO A 1 950 ? -8.737 11.377 -28.179 1.00 42.41 950 PRO A O 1
ATOM 7610 N N . LEU A 1 951 ? -9.174 11.102 -25.988 1.00 43.88 951 LEU A N 1
ATOM 7611 C CA . LEU A 1 951 ? -9.472 9.662 -26.057 1.00 43.88 951 LEU A CA 1
ATOM 7612 C C . LEU A 1 951 ? -10.909 9.290 -25.642 1.00 43.88 951 LEU A C 1
ATOM 7614 O O . LEU A 1 951 ? -11.274 8.121 -25.712 1.00 43.88 951 LEU A O 1
ATOM 7618 N N . LEU A 1 952 ? -11.726 10.263 -25.219 1.00 39.41 952 LEU A N 1
ATOM 7619 C CA . LEU A 1 952 ? -13.140 10.092 -24.859 1.00 39.41 952 LEU A CA 1
ATOM 7620 C C . LEU A 1 952 ? -13.945 11.366 -25.198 1.00 39.41 952 LEU A C 1
ATOM 7622 O O . LEU A 1 952 ? -13.381 12.462 -25.124 1.00 39.41 952 LEU A O 1
ATOM 7626 N N . PRO A 1 953 ? -15.246 11.251 -25.534 1.00 36.22 953 PRO A N 1
ATOM 7627 C CA . PRO A 1 953 ? -16.125 12.398 -25.766 1.00 36.22 953 PRO A CA 1
ATOM 7628 C C . PRO A 1 953 ? -16.455 13.157 -24.470 1.00 36.22 953 PRO A C 1
ATOM 7630 O O . PRO A 1 953 ? -16.366 12.617 -23.364 1.00 36.22 953 PRO A O 1
ATOM 7633 N N . ALA A 1 954 ? -16.857 14.423 -24.611 1.00 36.06 954 ALA A N 1
ATOM 7634 C CA . ALA A 1 954 ? -17.188 15.299 -23.489 1.00 36.06 954 ALA A CA 1
ATOM 7635 C C . ALA A 1 954 ? -18.388 14.782 -22.673 1.00 36.06 954 ALA A C 1
ATOM 7637 O O . ALA A 1 954 ? -19.374 14.298 -23.228 1.00 36.06 954 ALA A O 1
ATOM 7638 N N . ARG A 1 955 ? -18.319 14.917 -21.341 1.00 37.47 955 ARG A N 1
ATOM 7639 C CA . ARG A 1 955 ? -19.385 14.496 -20.419 1.00 37.47 955 ARG A CA 1
ATOM 7640 C C . ARG A 1 955 ? -20.180 15.703 -19.917 1.00 37.47 955 ARG A C 1
ATOM 7642 O O . ARG A 1 955 ? -19.600 16.731 -19.574 1.00 37.47 955 ARG A O 1
ATOM 7649 N N . SER A 1 956 ? -21.501 15.565 -19.889 1.00 38.25 956 SER A N 1
ATOM 7650 C CA . SER A 1 956 ? -22.460 16.629 -19.580 1.00 38.25 956 SER A CA 1
ATOM 7651 C C . SER A 1 956 ? -22.493 17.045 -18.099 1.00 38.25 956 SER A C 1
ATOM 7653 O O . SER A 1 956 ? -22.134 16.272 -17.215 1.00 38.25 956 SER A O 1
ATOM 7655 N N . ALA A 1 957 ? -22.965 18.279 -17.870 1.00 37.09 957 ALA A N 1
ATOM 7656 C CA . ALA A 1 957 ? -23.430 18.861 -16.602 1.00 37.09 957 ALA A CA 1
ATOM 7657 C C . ALA A 1 957 ? -22.527 18.705 -15.351 1.00 37.09 957 ALA A C 1
ATOM 7659 O O . ALA A 1 957 ? -22.589 17.720 -14.617 1.00 37.09 957 ALA A O 1
ATOM 7660 N N . ARG A 1 958 ? -21.777 19.768 -15.016 1.00 33.59 958 ARG A N 1
ATOM 7661 C CA . ARG A 1 958 ? -21.231 19.987 -13.660 1.00 33.59 958 ARG A CA 1
ATOM 7662 C C . ARG A 1 958 ? -22.221 20.805 -12.808 1.00 33.59 958 ARG A C 1
ATOM 7664 O O . ARG A 1 958 ? -22.768 21.774 -13.334 1.00 33.59 958 ARG A O 1
ATOM 7671 N N . PRO A 1 959 ? -22.385 20.519 -11.501 1.00 31.67 959 PRO A N 1
ATOM 7672 C CA . PRO A 1 959 ? -23.003 21.455 -10.559 1.00 31.67 959 PRO A CA 1
ATOM 7673 C C . PRO A 1 959 ? -22.148 22.730 -10.382 1.00 31.67 959 PRO A C 1
ATOM 7675 O O . PRO A 1 959 ? -20.933 22.687 -10.612 1.00 31.67 959 PRO A O 1
ATOM 7678 N N . PRO A 1 960 ? -22.741 23.863 -9.964 1.00 39.56 960 PRO A N 1
ATOM 7679 C CA . PRO A 1 960 ? -22.028 25.131 -9.815 1.00 39.56 960 PRO A CA 1
ATOM 7680 C C . PRO A 1 960 ? -21.252 25.251 -8.486 1.00 39.56 960 PRO A C 1
ATOM 7682 O O . PRO A 1 960 ? -21.401 24.443 -7.575 1.00 39.56 960 PRO A O 1
ATOM 7685 N N . LEU A 1 961 ? -20.483 26.344 -8.373 1.00 33.03 961 LEU A N 1
ATOM 7686 C CA . LEU A 1 961 ? -19.802 26.857 -7.169 1.00 33.03 961 LEU A CA 1
ATOM 7687 C C . LEU A 1 961 ? -18.577 26.072 -6.649 1.00 33.03 961 LEU A C 1
ATOM 7689 O O . LEU A 1 961 ? -18.648 25.278 -5.719 1.00 33.03 961 LEU A O 1
ATOM 7693 N N . ILE A 1 962 ? -17.395 26.477 -7.122 1.00 31.39 962 ILE A N 1
ATOM 7694 C CA . ILE A 1 962 ? -16.494 27.377 -6.368 1.00 31.39 962 ILE A CA 1
ATOM 7695 C C . ILE A 1 962 ? -15.602 28.098 -7.393 1.00 31.39 962 ILE A C 1
ATOM 7697 O O . ILE A 1 962 ? -15.198 27.509 -8.395 1.00 31.39 962 ILE A O 1
ATOM 7701 N N . ALA A 1 963 ? -15.317 29.385 -7.176 1.00 30.59 963 ALA A N 1
ATOM 7702 C CA . ALA A 1 963 ? -14.570 30.201 -8.133 1.00 30.59 963 ALA A CA 1
ATOM 7703 C C . ALA A 1 963 ? -13.142 29.663 -8.354 1.00 30.59 963 ALA A C 1
ATOM 7705 O O . ALA A 1 963 ? -12.279 29.764 -7.477 1.00 30.59 963 ALA A O 1
ATOM 7706 N N . LYS A 1 964 ? -12.871 29.114 -9.548 1.00 33.00 964 LYS A N 1
ATOM 7707 C CA . LYS A 1 964 ? -11.513 28.745 -9.964 1.00 33.00 964 LYS A CA 1
ATOM 7708 C C . LYS A 1 964 ? -10.653 30.006 -10.042 1.00 33.00 964 LYS A C 1
ATOM 7710 O O . LYS A 1 964 ? -10.841 30.827 -10.937 1.00 33.00 964 LYS A O 1
ATOM 7715 N N . LYS A 1 965 ? -9.635 30.115 -9.183 1.00 31.09 965 LYS A N 1
ATOM 7716 C CA . LYS A 1 965 ? -8.500 31.004 -9.464 1.00 31.09 965 LYS A CA 1
ATOM 7717 C C . LYS A 1 965 ? -7.832 30.488 -10.744 1.00 31.09 965 LYS A C 1
ATOM 7719 O O . LYS A 1 965 ? -7.236 29.410 -10.713 1.00 31.09 965 LYS A O 1
ATOM 7724 N N . ARG A 1 966 ? -7.970 31.218 -11.861 1.00 26.91 966 ARG A N 1
ATOM 7725 C CA . ARG A 1 966 ? -7.221 30.950 -13.102 1.00 26.91 966 ARG A CA 1
ATOM 7726 C C . ARG A 1 966 ? -5.739 30.834 -12.733 1.00 26.91 966 ARG A C 1
ATOM 7728 O O . ARG A 1 966 ? -5.160 31.781 -12.205 1.00 26.91 966 ARG A O 1
ATOM 7735 N N . ARG A 1 967 ? -5.139 29.666 -12.972 1.00 30.48 967 ARG A N 1
ATOM 7736 C CA . ARG A 1 967 ? -3.685 29.587 -13.137 1.00 30.48 967 ARG A CA 1
ATOM 7737 C C . ARG A 1 967 ? -3.356 30.125 -14.526 1.00 30.48 967 ARG A C 1
ATOM 7739 O O . ARG A 1 967 ? -4.188 30.029 -15.426 1.00 30.48 967 ARG A O 1
ATOM 7746 N N . LEU A 1 968 ? -2.166 30.699 -14.659 1.00 33.25 968 LEU A N 1
ATOM 7747 C CA . LEU A 1 968 ? -1.603 31.076 -15.953 1.00 33.25 968 LEU A CA 1
ATOM 7748 C C . LEU A 1 968 ? -1.541 29.841 -16.865 1.00 33.25 968 LEU A C 1
ATOM 7750 O O . LEU A 1 968 ? -1.418 28.716 -16.376 1.00 33.25 968 LEU A O 1
ATOM 7754 N N . SER A 1 969 ? -1.684 30.073 -18.165 1.00 35.16 969 SER A N 1
ATOM 7755 C CA . SER A 1 969 ? -1.839 29.051 -19.200 1.00 35.16 969 SER A CA 1
ATOM 7756 C C . SER A 1 969 ? -0.683 28.048 -19.226 1.00 35.16 969 SER A C 1
ATOM 7758 O O . SER A 1 969 ? 0.444 28.405 -19.561 1.00 35.16 969 SER A O 1
ATOM 7760 N N . GLU A 1 970 ? -0.982 26.779 -18.947 1.00 37.97 970 GLU A N 1
ATOM 7761 C CA . GLU A 1 970 ? -0.200 25.671 -19.505 1.00 37.97 970 GLU A CA 1
ATOM 7762 C C . GLU A 1 970 ? -0.688 25.437 -20.951 1.00 37.97 970 GLU A C 1
ATOM 7764 O O . GLU A 1 970 ? -1.888 25.587 -21.199 1.00 37.97 970 GLU A O 1
ATOM 7769 N N . PRO A 1 971 ? 0.201 25.131 -21.915 1.00 39.97 971 PRO A N 1
ATOM 7770 C CA . PRO A 1 971 ? -0.173 25.005 -23.323 1.00 39.97 971 PRO A CA 1
ATOM 7771 C C . PRO A 1 971 ? -1.153 23.846 -23.531 1.00 39.97 971 PRO A C 1
ATOM 7773 O O . PRO A 1 971 ? -0.897 22.711 -23.116 1.00 39.97 971 PRO A O 1
ATOM 7776 N N . GLU A 1 972 ? -2.285 24.131 -24.176 1.00 42.91 972 GLU A N 1
ATOM 7777 C CA . GLU A 1 972 ? -3.351 23.149 -24.354 1.00 42.91 972 GLU A CA 1
ATOM 7778 C C . GLU A 1 972 ? -2.885 21.984 -25.240 1.00 42.91 972 GLU A C 1
ATOM 7780 O O . GLU A 1 972 ? -2.492 22.161 -26.390 1.00 42.91 972 GLU A O 1
ATOM 7785 N N . GLY A 1 973 ? -2.931 20.765 -24.694 1.00 55.12 973 GLY A N 1
ATOM 7786 C CA . GLY A 1 973 ? -2.656 19.542 -25.452 1.00 55.12 973 GLY A CA 1
ATOM 7787 C C . GLY A 1 973 ? -1.239 18.963 -25.345 1.00 55.12 973 GLY A C 1
ATOM 7788 O O . GLY A 1 973 ? -0.912 18.074 -26.130 1.00 55.12 973 GLY A O 1
ATOM 7789 N N . LEU A 1 974 ? -0.412 19.379 -24.379 1.00 55.62 974 LEU A N 1
ATOM 7790 C CA . LEU A 1 974 ? 0.896 18.758 -24.103 1.00 55.62 974 LEU A CA 1
ATOM 7791 C C . LEU A 1 974 ? 0.959 18.157 -22.685 1.00 55.62 974 LEU A C 1
ATOM 7793 O O . LEU A 1 974 ? 0.548 18.796 -21.720 1.00 55.62 974 LEU A O 1
ATOM 7797 N N . ILE A 1 975 ? 1.478 16.929 -22.552 1.00 58.44 975 ILE A N 1
ATOM 7798 C CA . ILE A 1 975 ? 1.607 16.204 -21.268 1.00 58.44 975 ILE A CA 1
ATOM 7799 C C . ILE A 1 975 ? 3.060 15.757 -21.045 1.00 58.44 975 ILE A C 1
ATOM 7801 O O . ILE A 1 975 ? 3.659 15.170 -21.943 1.00 58.44 975 ILE A O 1
ATOM 7805 N N . ASP A 1 976 ? 3.595 15.978 -19.837 1.00 76.38 976 ASP A N 1
ATOM 7806 C CA . ASP A 1 976 ? 4.871 15.410 -19.362 1.00 76.38 976 ASP A CA 1
ATOM 7807 C C . ASP A 1 976 ? 4.770 13.881 -19.233 1.00 76.38 976 ASP A C 1
ATOM 7809 O O . ASP A 1 976 ? 4.105 13.364 -18.332 1.00 76.38 976 ASP A O 1
ATOM 7813 N N . LEU A 1 977 ? 5.478 13.168 -20.112 1.00 77.31 977 LEU A N 1
ATOM 7814 C CA . LEU A 1 977 ? 5.550 11.707 -20.201 1.00 77.31 977 LEU A CA 1
ATOM 7815 C C . LEU A 1 977 ? 6.006 11.006 -18.906 1.00 77.31 977 LEU A C 1
ATOM 7817 O O . LEU A 1 977 ? 5.737 9.814 -18.738 1.00 77.31 977 LEU A O 1
ATOM 7821 N N . LEU A 1 978 ? 6.690 11.699 -17.992 1.00 78.75 978 LEU A N 1
ATOM 7822 C CA . LEU A 1 978 ? 7.252 11.124 -16.763 1.00 78.75 978 LEU A CA 1
ATOM 7823 C C . LEU A 1 978 ? 6.529 11.557 -15.476 1.00 78.75 978 LEU A C 1
ATOM 7825 O O . LEU A 1 978 ? 6.783 10.979 -14.412 1.00 78.75 978 LEU A O 1
ATOM 7829 N N . GLY A 1 979 ? 5.645 12.558 -15.540 1.00 73.75 979 GLY A N 1
ATOM 7830 C CA . GLY A 1 979 ? 4.937 13.101 -14.376 1.00 73.75 979 GLY A CA 1
ATOM 7831 C C . GLY A 1 979 ? 5.894 13.491 -13.239 1.00 73.75 979 GLY A C 1
ATOM 7832 O O . GLY A 1 979 ? 5.784 12.985 -12.109 1.00 73.75 979 GLY A O 1
ATOM 7833 N N . LEU A 1 980 ? 6.900 14.317 -13.539 1.00 76.06 980 LEU A N 1
ATOM 7834 C CA . LEU A 1 980 ? 7.978 14.642 -12.608 1.00 76.06 980 LEU A CA 1
ATOM 7835 C C . LEU A 1 980 ? 7.526 15.637 -11.536 1.00 76.06 980 LEU A C 1
ATOM 7837 O O . LEU A 1 980 ? 7.395 16.838 -11.755 1.00 76.06 980 LEU A O 1
ATOM 7841 N N . SER A 1 981 ? 7.413 15.153 -10.299 1.00 75.12 981 SER A N 1
ATOM 7842 C CA . SER A 1 981 ? 7.443 16.042 -9.136 1.00 75.12 981 SER A CA 1
ATOM 7843 C C . SER A 1 981 ? 8.861 16.601 -8.919 1.00 75.12 981 SER A C 1
ATOM 7845 O O . SER A 1 981 ? 9.835 15.917 -9.244 1.00 75.12 981 SER A O 1
ATOM 7847 N N . PRO A 1 982 ? 9.028 17.778 -8.281 1.00 74.56 982 PRO A N 1
ATOM 7848 C CA . PRO A 1 982 ? 10.344 18.351 -7.964 1.00 74.56 982 PRO A CA 1
ATOM 7849 C C . PRO A 1 982 ? 11.325 17.385 -7.282 1.00 74.56 982 PRO A C 1
ATOM 7851 O O . PRO A 1 982 ? 12.521 17.403 -7.556 1.00 74.56 982 PRO A O 1
ATOM 7854 N N . ALA A 1 983 ? 10.819 16.491 -6.425 1.00 75.75 983 ALA A N 1
ATOM 7855 C CA . ALA A 1 983 ? 11.631 15.467 -5.772 1.00 75.75 983 ALA A CA 1
ATOM 7856 C C . ALA A 1 983 ? 12.006 14.301 -6.708 1.00 75.75 983 ALA A C 1
ATOM 7858 O O . ALA A 1 983 ? 13.097 13.752 -6.569 1.00 75.75 983 ALA A O 1
ATOM 7859 N N . ARG A 1 984 ? 11.142 13.925 -7.666 1.00 79.50 984 ARG A N 1
ATOM 7860 C CA . ARG A 1 984 ? 11.494 12.965 -8.728 1.00 79.50 984 ARG A CA 1
ATOM 7861 C C . ARG A 1 984 ? 12.537 13.562 -9.673 1.00 79.50 984 ARG A C 1
ATOM 7863 O O . ARG A 1 984 ? 13.516 12.885 -9.945 1.00 79.50 984 ARG A O 1
ATOM 7870 N N . ALA A 1 985 ? 12.377 14.820 -10.089 1.00 83.44 985 ALA A N 1
ATOM 7871 C CA . ALA A 1 985 ? 13.329 15.520 -10.951 1.00 83.44 985 ALA A CA 1
ATOM 7872 C C . ALA A 1 985 ? 14.731 15.621 -10.319 1.00 83.44 985 ALA A C 1
ATOM 7874 O O . ALA A 1 985 ? 15.696 15.164 -10.924 1.00 83.44 985 ALA A O 1
ATOM 7875 N N . ILE A 1 986 ? 14.847 16.111 -9.076 1.00 84.81 986 ILE A N 1
ATOM 7876 C CA . ILE A 1 986 ? 16.137 16.171 -8.356 1.00 84.81 986 ILE A CA 1
ATOM 7877 C C . ILE A 1 986 ? 16.771 14.777 -8.226 1.00 84.81 986 ILE A C 1
ATOM 7879 O O . ILE A 1 986 ? 17.968 14.620 -8.449 1.00 84.81 986 ILE A O 1
ATOM 7883 N N . ASN A 1 987 ? 15.980 13.752 -7.887 1.00 85.19 987 ASN A N 1
ATOM 7884 C CA . ASN A 1 987 ? 16.490 12.386 -7.758 1.00 85.19 987 ASN A CA 1
ATOM 7885 C C . ASN A 1 987 ? 16.871 11.755 -9.107 1.00 85.19 987 ASN A C 1
ATOM 7887 O O . ASN A 1 987 ? 17.743 10.895 -9.121 1.00 85.19 987 ASN A O 1
ATOM 7891 N N . LEU A 1 988 ? 16.226 12.138 -10.214 1.00 87.69 988 LEU A N 1
ATOM 7892 C CA . LEU A 1 988 ? 16.586 11.702 -11.564 1.00 87.69 988 LEU A CA 1
ATOM 7893 C C . LEU A 1 988 ? 17.917 12.330 -11.980 1.00 87.69 988 LEU A C 1
ATOM 7895 O O . LEU A 1 988 ? 18.834 11.590 -12.318 1.00 87.69 988 LEU A O 1
ATOM 7899 N N . VAL A 1 989 ? 18.045 13.655 -11.856 1.00 88.62 989 VAL A N 1
ATOM 7900 C CA . VAL A 1 989 ? 19.278 14.395 -12.174 1.00 88.62 989 VAL A CA 1
ATOM 7901 C C . VAL A 1 989 ? 20.462 13.881 -11.348 1.00 88.62 989 VAL A C 1
ATOM 7903 O O . VAL A 1 989 ? 21.489 13.540 -11.926 1.00 88.62 989 VAL A O 1
ATOM 7906 N N . ARG A 1 990 ? 20.289 13.647 -10.036 1.00 87.94 990 ARG A N 1
ATOM 7907 C CA . ARG A 1 990 ? 21.312 12.983 -9.197 1.00 87.94 990 ARG A CA 1
ATOM 7908 C C . ARG A 1 990 ? 21.821 11.653 -9.772 1.00 87.94 990 ARG A C 1
ATOM 7910 O O . ARG A 1 990 ? 22.987 11.336 -9.576 1.00 87.94 990 ARG A O 1
ATOM 7917 N N . ASN A 1 991 ? 20.990 10.866 -10.456 1.00 88.38 991 ASN A N 1
ATOM 7918 C CA . ASN A 1 991 ? 21.411 9.572 -11.009 1.00 88.38 991 ASN A CA 1
ATOM 7919 C C . ASN A 1 991 ? 22.062 9.681 -12.403 1.00 88.38 991 ASN A C 1
ATOM 7921 O O . ASN A 1 991 ? 22.485 8.651 -12.918 1.00 88.38 991 ASN A O 1
ATOM 7925 N N . ILE A 1 992 ? 22.119 10.870 -13.023 1.00 90.19 992 ILE A N 1
ATOM 7926 C CA . ILE A 1 992 ? 22.594 11.059 -14.413 1.00 90.19 992 ILE A CA 1
ATOM 7927 C C . ILE A 1 992 ? 23.640 12.183 -14.593 1.00 90.19 992 ILE A C 1
ATOM 7929 O O . ILE A 1 992 ? 24.265 12.263 -15.650 1.00 90.19 992 ILE A O 1
ATOM 7933 N N . THR A 1 993 ? 23.856 13.022 -13.575 1.00 88.31 993 THR A N 1
ATOM 7934 C CA . THR A 1 993 ? 24.877 14.085 -13.541 1.00 88.31 993 THR A CA 1
ATOM 7935 C C . THR A 1 993 ? 25.605 14.124 -12.197 1.00 88.31 993 THR A C 1
ATOM 7937 O O . THR A 1 993 ? 24.983 13.916 -11.150 1.00 88.31 993 THR A O 1
ATOM 7940 N N . HIS A 1 994 ? 26.870 14.546 -12.209 1.00 86.31 994 HIS A N 1
ATOM 7941 C CA . HIS A 1 994 ? 27.540 15.119 -11.044 1.00 86.31 994 HIS A CA 1
ATOM 7942 C C . HIS A 1 994 ? 26.804 16.389 -10.604 1.00 86.31 994 HIS A C 1
ATOM 7944 O O . HIS A 1 994 ? 26.623 17.323 -11.387 1.00 86.31 994 HIS A O 1
ATOM 7950 N N . CYS A 1 995 ? 26.358 16.422 -9.350 1.00 87.25 995 CYS A N 1
ATOM 7951 C CA . CYS A 1 995 ? 25.628 17.553 -8.784 1.00 87.25 995 CYS A CA 1
ATOM 7952 C C . CYS A 1 995 ? 25.678 17.546 -7.249 1.00 87.25 995 CYS A C 1
ATOM 7954 O O . CYS A 1 995 ? 25.622 16.479 -6.628 1.00 87.25 995 CYS A O 1
ATOM 7956 N N . THR A 1 996 ? 25.681 18.723 -6.627 1.00 85.12 996 THR A N 1
ATOM 7957 C CA . THR A 1 996 ? 25.448 18.875 -5.181 1.00 85.12 996 THR A CA 1
ATOM 7958 C C . THR A 1 996 ? 23.984 19.229 -4.903 1.00 85.12 996 THR A C 1
ATOM 7960 O O . THR A 1 996 ? 23.293 19.798 -5.748 1.00 85.12 996 THR A O 1
ATOM 7963 N N . VAL A 1 997 ? 23.469 18.855 -3.724 1.00 81.88 997 VAL A N 1
ATOM 7964 C CA . VAL A 1 997 ? 22.100 19.196 -3.295 1.00 81.88 997 VAL A CA 1
ATOM 7965 C C . VAL A 1 997 ? 22.128 19.779 -1.890 1.00 81.88 997 VAL A C 1
ATOM 7967 O O . VAL A 1 997 ? 22.434 19.082 -0.925 1.00 81.88 997 VAL A O 1
ATOM 7970 N N . GLU A 1 998 ? 21.750 21.046 -1.791 1.00 78.25 998 GLU A N 1
ATOM 7971 C CA . GLU A 1 998 ? 21.694 21.821 -0.555 1.00 78.25 998 GLU A CA 1
ATOM 7972 C C . GLU A 1 998 ? 20.252 21.942 -0.038 1.00 78.25 998 GLU A C 1
ATOM 7974 O O . GLU A 1 998 ? 19.281 21.833 -0.793 1.00 78.25 998 GLU A O 1
ATOM 7979 N N . GLY A 1 999 ? 20.106 22.227 1.258 1.00 64.81 999 GLY A N 1
ATOM 7980 C CA . GLY A 1 999 ? 18.814 22.528 1.878 1.00 64.81 999 GLY A CA 1
ATOM 7981 C C . GLY A 1 999 ? 17.947 21.307 2.217 1.00 64.81 999 GLY A C 1
ATOM 7982 O O . GLY A 1 999 ? 18.244 20.152 1.897 1.00 64.81 999 GLY A O 1
ATOM 7983 N N . SER A 1 1000 ? 16.844 21.560 2.926 1.00 51.47 1000 SER A N 1
ATOM 7984 C CA . SER A 1 1000 ? 15.998 20.518 3.519 1.00 51.47 1000 SER A CA 1
ATOM 7985 C C . SER A 1 1000 ? 14.538 20.576 3.049 1.00 51.47 1000 SER A C 1
ATOM 7987 O O . SER A 1 1000 ? 14.002 21.607 2.635 1.00 51.47 1000 SER A O 1
ATOM 7989 N N . GLY A 1 1001 ? 13.867 19.420 3.086 1.00 53.03 1001 GLY A N 1
ATOM 7990 C CA . GLY A 1 1001 ? 12.453 19.296 2.728 1.00 53.03 1001 GLY A CA 1
ATOM 7991 C C . GLY A 1 1001 ? 12.142 19.738 1.292 1.00 53.03 1001 GLY A C 1
ATOM 7992 O O . GLY A 1 1001 ? 12.633 19.147 0.332 1.00 53.03 1001 GLY A O 1
ATOM 7993 N N . ARG A 1 1002 ? 11.275 20.752 1.155 1.00 45.38 1002 ARG A N 1
ATOM 7994 C CA . ARG A 1 1002 ? 10.836 21.314 -0.139 1.00 45.38 1002 ARG A CA 1
ATOM 7995 C C . ARG A 1 1002 ? 11.778 22.394 -0.694 1.00 45.38 1002 ARG A C 1
ATOM 7997 O O . ARG A 1 1002 ? 11.618 22.768 -1.849 1.00 45.38 1002 ARG A O 1
ATOM 8004 N N . TYR A 1 1003 ? 12.760 22.837 0.091 1.00 53.69 1003 TYR A N 1
ATOM 8005 C CA . TYR A 1 1003 ? 13.752 23.857 -0.266 1.00 53.69 1003 TYR A CA 1
ATOM 8006 C C . TYR A 1 1003 ? 15.076 23.241 -0.728 1.00 53.69 1003 TYR A C 1
ATOM 8008 O O . TYR A 1 1003 ? 16.148 23.769 -0.452 1.00 53.69 1003 TYR A O 1
ATOM 8016 N N . ARG A 1 1004 ? 15.005 22.084 -1.395 1.00 68.44 1004 ARG A N 1
ATOM 8017 C CA . ARG A 1 1004 ? 16.185 21.472 -2.000 1.00 68.44 1004 ARG A CA 1
ATOM 8018 C C . ARG A 1 1004 ? 16.559 22.221 -3.270 1.00 68.44 1004 ARG A C 1
ATOM 8020 O O . ARG A 1 1004 ? 15.783 22.244 -4.232 1.00 68.44 1004 ARG A O 1
ATOM 8027 N N . THR A 1 1005 ? 17.757 22.779 -3.247 1.00 76.06 1005 THR A N 1
ATOM 8028 C CA . THR A 1 1005 ? 18.409 23.406 -4.392 1.00 76.06 1005 THR A CA 1
ATOM 8029 C C . THR A 1 1005 ? 19.462 22.432 -4.900 1.00 76.06 1005 THR A C 1
ATOM 8031 O O . THR A 1 1005 ? 20.222 21.878 -4.109 1.00 76.06 1005 THR A O 1
ATOM 8034 N N . ILE A 1 1006 ? 19.471 22.178 -6.204 1.00 82.56 1006 ILE A N 1
ATOM 8035 C CA . ILE A 1 1006 ? 20.453 21.327 -6.875 1.00 82.56 1006 ILE A CA 1
ATOM 8036 C C . ILE A 1 1006 ? 21.393 22.213 -7.688 1.00 82.56 1006 ILE A C 1
ATOM 8038 O O . ILE A 1 1006 ? 20.931 23.090 -8.413 1.00 82.56 1006 ILE A O 1
ATOM 8042 N N . THR A 1 1007 ? 22.691 21.977 -7.564 1.00 85.50 1007 THR A N 1
ATOM 8043 C CA . THR A 1 1007 ? 23.731 22.623 -8.368 1.00 85.50 1007 THR A CA 1
ATOM 8044 C C . THR A 1 1007 ? 24.279 21.562 -9.309 1.00 85.50 1007 THR A C 1
ATOM 8046 O O . THR A 1 1007 ? 24.817 20.557 -8.842 1.00 85.50 1007 THR A O 1
ATOM 8049 N N . ILE A 1 1008 ? 24.052 21.721 -10.613 1.00 85.06 1008 ILE A N 1
ATOM 8050 C CA . ILE A 1 1008 ? 24.421 20.731 -11.637 1.00 85.06 1008 ILE A CA 1
ATOM 8051 C C . ILE A 1 1008 ? 25.801 21.092 -12.189 1.00 85.06 1008 ILE A C 1
ATOM 8053 O O . ILE A 1 1008 ? 25.991 22.228 -12.620 1.00 85.06 1008 ILE A O 1
ATOM 8057 N N . HIS A 1 1009 ? 26.732 20.132 -12.181 1.00 84.94 1009 HIS A N 1
ATOM 8058 C CA . HIS A 1 1009 ? 28.142 20.360 -12.525 1.00 84.94 1009 HIS A CA 1
ATOM 8059 C C . HIS A 1 1009 ? 28.515 19.768 -13.887 1.00 84.94 1009 HIS A C 1
ATOM 8061 O O . HIS A 1 1009 ? 28.957 20.494 -14.767 1.00 84.94 1009 HIS A O 1
ATOM 8067 N N . ALA A 1 1010 ? 28.314 18.461 -14.082 1.00 84.88 1010 ALA A N 1
ATOM 8068 C CA . ALA A 1 1010 ? 28.673 17.759 -15.320 1.00 84.88 1010 ALA A CA 1
ATOM 8069 C C . ALA A 1 1010 ? 27.804 16.510 -15.535 1.00 84.88 1010 ALA A C 1
ATOM 8071 O O . ALA A 1 1010 ? 27.328 15.906 -14.574 1.00 84.88 1010 ALA A O 1
ATOM 8072 N N . ALA A 1 1011 ? 27.613 16.079 -16.783 1.00 85.62 1011 ALA A N 1
ATOM 8073 C CA . ALA A 1 1011 ? 27.045 14.759 -17.073 1.00 85.62 1011 ALA A CA 1
ATOM 8074 C C . ALA A 1 1011 ? 28.058 13.642 -16.758 1.00 85.62 1011 ALA A C 1
ATOM 8076 O O . ALA A 1 1011 ? 29.263 13.868 -16.820 1.00 85.62 1011 ALA A O 1
ATOM 8077 N N . PHE A 1 1012 ? 27.580 12.432 -16.446 1.00 86.56 1012 PHE A N 1
ATOM 8078 C CA . PHE A 1 1012 ? 28.469 11.267 -16.361 1.00 86.56 1012 PHE A CA 1
ATOM 8079 C C . PHE A 1 1012 ? 28.900 10.827 -17.768 1.00 86.56 1012 PHE A C 1
ATOM 8081 O O . PHE A 1 1012 ? 28.041 10.472 -18.583 1.00 86.56 1012 PHE A O 1
ATOM 8088 N N . THR A 1 1013 ? 30.209 10.811 -18.025 1.00 84.19 1013 THR A N 1
ATOM 8089 C CA . THR A 1 1013 ? 30.837 10.304 -19.264 1.00 84.19 1013 THR A CA 1
ATOM 8090 C C . THR A 1 1013 ? 31.764 9.122 -18.945 1.00 84.19 1013 THR A C 1
ATOM 8092 O O . THR A 1 1013 ? 31.782 8.653 -17.806 1.00 84.19 1013 THR A O 1
ATOM 8095 N N . ASN A 1 1014 ? 32.508 8.613 -19.935 1.00 81.75 1014 ASN A N 1
ATOM 8096 C CA . ASN A 1 1014 ? 33.570 7.624 -19.700 1.00 81.75 1014 ASN A CA 1
ATOM 8097 C C . ASN A 1 1014 ? 34.769 8.242 -18.963 1.00 81.75 1014 ASN A C 1
ATOM 8099 O O . ASN A 1 1014 ? 35.349 7.607 -1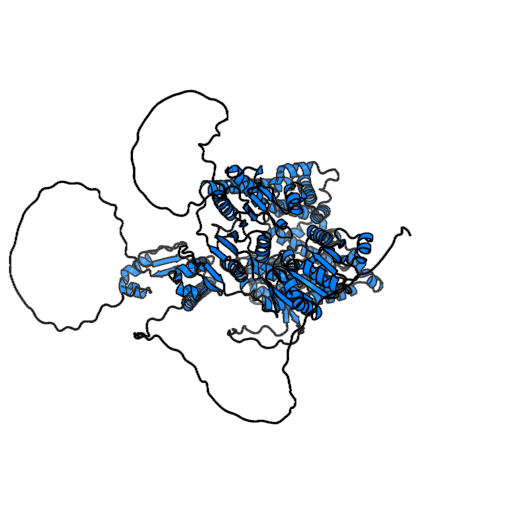8.092 1.00 81.75 1014 ASN A O 1
ATOM 8103 N N . ASP A 1 1015 ? 35.080 9.492 -19.289 1.00 83.12 1015 ASP A N 1
ATOM 8104 C CA . ASP A 1 1015 ? 36.221 10.280 -18.802 1.00 83.12 1015 ASP A CA 1
ATOM 8105 C C . ASP A 1 1015 ? 35.924 10.926 -17.438 1.00 83.12 1015 ASP A C 1
ATOM 8107 O O . ASP A 1 1015 ? 36.831 11.272 -16.687 1.00 83.12 1015 ASP A O 1
ATOM 8111 N N . ASN A 1 1016 ? 34.637 11.068 -17.102 1.00 86.38 1016 ASN A N 1
ATOM 8112 C CA . ASN A 1 1016 ? 34.161 11.575 -15.819 1.00 86.38 1016 ASN A CA 1
ATOM 8113 C C . ASN A 1 1016 ? 33.074 10.653 -15.209 1.00 86.38 1016 ASN A C 1
ATOM 8115 O O . ASN A 1 1016 ? 31.891 11.025 -15.144 1.00 86.38 1016 ASN A O 1
ATOM 8119 N N . PRO A 1 1017 ? 33.444 9.426 -14.790 1.00 88.06 1017 PRO A N 1
ATOM 8120 C CA . PRO A 1 1017 ? 32.530 8.460 -14.187 1.00 88.06 1017 PRO A CA 1
ATOM 8121 C C . PRO A 1 1017 ? 32.076 8.887 -12.775 1.00 88.06 1017 PRO A C 1
ATOM 8123 O O . PRO A 1 1017 ? 32.765 9.637 -12.082 1.00 88.06 1017 PRO A O 1
ATOM 8126 N N . PRO A 1 1018 ? 30.930 8.384 -12.280 1.00 90.00 1018 PRO A N 1
ATOM 8127 C CA . PRO A 1 1018 ? 30.571 8.523 -10.870 1.00 90.00 1018 PRO A CA 1
ATOM 8128 C C . PRO A 1 1018 ? 31.536 7.712 -9.976 1.00 90.00 1018 PRO A C 1
ATOM 8130 O O . PRO A 1 1018 ? 31.963 6.630 -10.390 1.00 90.00 1018 PRO A O 1
ATOM 8133 N N . PRO A 1 1019 ? 31.830 8.145 -8.731 1.00 89.62 1019 PRO A N 1
ATOM 8134 C CA . PRO A 1 1019 ? 32.877 7.545 -7.889 1.00 89.62 1019 PRO A CA 1
ATOM 8135 C C . PRO A 1 1019 ? 32.808 6.020 -7.712 1.00 89.62 1019 PRO A C 1
ATOM 8137 O O . PRO A 1 1019 ? 33.834 5.348 -7.723 1.00 89.62 1019 PRO A O 1
ATOM 8140 N N . LEU A 1 1020 ? 31.605 5.447 -7.597 1.00 89.25 1020 LEU A N 1
ATOM 8141 C CA . LEU A 1 1020 ? 31.443 3.994 -7.463 1.00 89.25 1020 LEU A CA 1
ATOM 8142 C C . LEU A 1 1020 ? 31.662 3.214 -8.778 1.00 89.25 1020 LEU A C 1
ATOM 8144 O O . LEU A 1 1020 ? 31.956 2.026 -8.722 1.00 89.25 1020 LEU A O 1
ATOM 8148 N N . ALA A 1 1021 ? 31.535 3.847 -9.949 1.00 87.69 1021 ALA A N 1
ATOM 8149 C CA . ALA A 1 1021 ? 31.943 3.229 -11.216 1.00 87.69 1021 ALA A CA 1
ATOM 8150 C C . ALA A 1 1021 ? 33.461 3.339 -11.425 1.00 87.69 1021 ALA A C 1
ATOM 8152 O O . ALA A 1 1021 ? 34.076 2.379 -11.876 1.00 87.69 1021 ALA A O 1
ATOM 8153 N N . ALA A 1 1022 ? 34.068 4.463 -11.023 1.00 88.12 1022 ALA A N 1
ATOM 8154 C CA . ALA A 1 1022 ? 35.521 4.653 -11.065 1.00 88.12 1022 ALA A CA 1
ATOM 8155 C C . ALA A 1 1022 ? 36.284 3.581 -10.260 1.00 88.12 1022 ALA A C 1
ATOM 8157 O O . ALA A 1 1022 ? 37.364 3.164 -10.658 1.00 88.12 1022 ALA A O 1
ATOM 8158 N N . ALA A 1 1023 ? 35.702 3.103 -9.155 1.00 87.25 1023 ALA A N 1
ATOM 8159 C CA . ALA A 1 1023 ? 36.283 2.064 -8.303 1.00 87.25 1023 ALA A CA 1
ATOM 8160 C C . ALA A 1 1023 ? 35.934 0.611 -8.715 1.00 87.25 1023 ALA A C 1
ATOM 8162 O O . ALA A 1 1023 ? 36.288 -0.321 -7.995 1.00 87.25 1023 ALA A O 1
ATOM 8163 N N . ALA A 1 1024 ? 35.198 0.387 -9.812 1.00 84.50 1024 ALA A N 1
ATOM 8164 C CA . ALA A 1 1024 ? 34.611 -0.913 -10.176 1.00 84.50 1024 ALA A CA 1
ATOM 8165 C C . ALA A 1 1024 ? 35.405 -1.654 -11.274 1.00 84.50 1024 ALA A C 1
ATOM 8167 O O . ALA A 1 1024 ? 34.902 -1.939 -12.366 1.00 84.50 1024 ALA A O 1
ATOM 8168 N N . ASN A 1 1025 ? 36.661 -1.983 -10.958 1.00 68.12 1025 ASN A N 1
ATOM 8169 C CA . ASN A 1 1025 ? 37.675 -2.490 -11.893 1.00 68.12 1025 ASN A CA 1
ATOM 8170 C C . ASN A 1 1025 ? 37.213 -3.682 -12.761 1.00 68.12 1025 ASN A C 1
ATOM 8172 O O . ASN A 1 1025 ? 37.538 -3.747 -13.944 1.00 68.12 1025 ASN A O 1
ATOM 8176 N N . ASN A 1 1026 ? 36.437 -4.618 -12.202 1.00 65.50 1026 ASN A N 1
ATOM 8177 C CA . ASN A 1 1026 ? 36.084 -5.873 -12.884 1.00 65.50 1026 ASN A CA 1
ATOM 8178 C C . ASN A 1 1026 ? 35.087 -5.718 -14.047 1.00 65.50 1026 ASN A C 1
ATOM 8180 O O . ASN A 1 1026 ? 34.962 -6.643 -14.849 1.00 65.50 1026 ASN A O 1
ATOM 8184 N N . LEU A 1 1027 ? 34.344 -4.608 -14.125 1.00 68.12 1027 LEU A N 1
ATOM 8185 C CA . LEU A 1 1027 ? 33.258 -4.435 -15.105 1.00 68.12 1027 LEU A CA 1
ATOM 8186 C C . LEU A 1 1027 ? 33.616 -3.520 -16.275 1.00 68.12 1027 LEU A C 1
ATOM 8188 O O . LEU A 1 1027 ? 32.994 -3.622 -17.328 1.00 68.12 1027 LEU A O 1
ATOM 8192 N N . LEU A 1 1028 ? 34.657 -2.697 -16.130 1.00 63.62 1028 LEU A N 1
ATOM 8193 C CA . LEU A 1 1028 ? 35.227 -1.929 -17.240 1.00 63.62 1028 LEU A CA 1
ATOM 8194 C C . LEU A 1 1028 ? 35.878 -2.845 -18.298 1.00 63.62 1028 LEU A C 1
ATOM 8196 O O . LEU A 1 1028 ? 35.944 -2.477 -19.466 1.00 63.62 1028 LEU A O 1
ATOM 8200 N N . ALA A 1 1029 ? 36.312 -4.048 -17.901 1.00 65.56 1029 ALA A N 1
ATOM 8201 C CA . ALA A 1 1029 ? 36.945 -5.036 -18.779 1.00 65.56 1029 ALA A CA 1
ATOM 8202 C C . ALA A 1 1029 ? 35.961 -5.951 -19.543 1.00 65.56 1029 ALA A C 1
ATOM 8204 O O . ALA A 1 1029 ? 36.335 -6.526 -20.561 1.00 65.56 1029 ALA A O 1
ATOM 8205 N N . ASP A 1 1030 ? 34.718 -6.114 -19.071 1.00 70.62 1030 ASP A N 1
ATOM 8206 C CA . ASP A 1 1030 ? 33.679 -6.880 -19.778 1.00 70.62 1030 ASP A CA 1
ATOM 8207 C C . ASP A 1 1030 ? 32.277 -6.315 -19.486 1.00 70.62 1030 ASP A C 1
ATOM 8209 O O . ASP A 1 1030 ? 31.630 -6.703 -18.501 1.00 70.62 1030 ASP A O 1
ATOM 8213 N N . PRO A 1 1031 ? 31.764 -5.443 -20.373 1.00 65.88 1031 PRO A N 1
ATOM 8214 C CA . PRO A 1 1031 ? 30.425 -4.901 -20.240 1.00 65.88 1031 PRO A CA 1
ATOM 8215 C C . PRO A 1 1031 ? 29.299 -5.941 -20.316 1.00 65.88 1031 PRO A C 1
ATOM 8217 O O . PRO A 1 1031 ? 28.235 -5.708 -19.751 1.00 65.88 1031 PRO A O 1
ATOM 8220 N N . ALA A 1 1032 ? 29.466 -7.109 -20.946 1.00 65.38 1032 ALA A N 1
ATOM 8221 C CA . ALA A 1 1032 ? 28.376 -8.089 -21.043 1.00 65.38 1032 ALA A CA 1
ATOM 8222 C C . ALA A 1 1032 ? 27.995 -8.669 -19.664 1.00 65.38 1032 ALA A C 1
ATOM 8224 O O . ALA A 1 1032 ? 26.815 -8.928 -19.399 1.00 65.38 1032 ALA A O 1
ATOM 8225 N N . LYS A 1 1033 ? 28.962 -8.774 -18.739 1.00 70.75 1033 LYS A N 1
ATOM 8226 C CA . LYS A 1 1033 ? 28.740 -9.193 -17.338 1.00 70.75 1033 LYS A CA 1
ATOM 8227 C C . LYS A 1 1033 ? 27.890 -8.208 -16.519 1.00 70.75 1033 LYS A C 1
ATOM 8229 O O . LYS A 1 1033 ? 27.384 -8.575 -15.459 1.00 70.75 1033 LYS A O 1
ATOM 8234 N N . ILE A 1 1034 ? 27.684 -6.982 -17.002 1.00 71.31 1034 ILE A N 1
ATOM 8235 C CA . ILE A 1 1034 ? 26.926 -5.927 -16.314 1.00 71.31 1034 ILE A CA 1
ATOM 8236 C C . ILE A 1 1034 ? 25.420 -6.228 -16.285 1.00 71.31 1034 ILE A C 1
ATOM 8238 O O . ILE A 1 1034 ? 24.783 -6.043 -15.248 1.00 71.31 1034 ILE A O 1
ATOM 8242 N N . LEU A 1 1035 ? 24.822 -6.693 -17.389 1.00 68.62 1035 LEU A N 1
ATOM 8243 C CA . LEU A 1 1035 ? 23.358 -6.834 -17.506 1.00 68.62 1035 LEU A CA 1
ATOM 8244 C C . LEU A 1 1035 ? 22.711 -7.729 -16.424 1.00 68.62 1035 LEU A C 1
ATOM 8246 O O . LEU A 1 1035 ? 21.690 -7.311 -15.866 1.00 68.62 1035 LEU A O 1
ATOM 8250 N N . PRO A 1 1036 ? 23.291 -8.890 -16.050 1.00 66.69 1036 PRO A N 1
ATOM 8251 C CA . PRO A 1 1036 ? 22.861 -9.653 -14.877 1.00 66.69 1036 PRO A CA 1
ATOM 8252 C C . PRO A 1 1036 ? 22.890 -8.829 -13.578 1.00 66.69 1036 PRO A C 1
ATOM 8254 O O . PRO A 1 1036 ? 21.906 -8.802 -12.839 1.00 66.69 1036 PRO A O 1
ATOM 8257 N N . LEU A 1 1037 ? 23.986 -8.111 -13.318 1.00 67.44 1037 LEU A N 1
ATOM 8258 C CA . LEU A 1 1037 ? 24.200 -7.349 -12.082 1.00 67.44 1037 LEU A CA 1
ATOM 8259 C C . LEU A 1 1037 ? 23.280 -6.127 -11.960 1.00 67.44 1037 LEU A C 1
ATOM 8261 O O . LEU A 1 1037 ? 22.867 -5.773 -10.856 1.00 67.44 1037 LEU A O 1
ATOM 8265 N N . LEU A 1 1038 ? 22.898 -5.502 -13.079 1.00 62.09 1038 LEU A N 1
ATOM 8266 C CA . LEU A 1 1038 ? 21.962 -4.372 -13.077 1.00 62.09 1038 LEU A CA 1
ATOM 8267 C C . LEU A 1 1038 ? 20.500 -4.780 -12.838 1.00 62.09 1038 LEU A C 1
ATOM 8269 O O . LEU A 1 1038 ? 19.668 -3.900 -12.588 1.00 62.09 1038 LEU A O 1
ATOM 8273 N N . ALA A 1 1039 ? 20.165 -6.070 -12.906 1.00 58.09 1039 ALA A N 1
ATOM 8274 C CA . ALA A 1 1039 ? 18.836 -6.585 -12.570 1.00 58.09 1039 ALA A CA 1
ATOM 8275 C C . ALA A 1 1039 ? 18.649 -6.886 -11.066 1.00 58.09 1039 ALA A C 1
ATOM 8277 O O . ALA A 1 1039 ? 17.513 -7.105 -10.631 1.00 58.09 1039 ALA A O 1
ATOM 8278 N N . ALA A 1 1040 ? 19.741 -6.888 -10.288 1.00 51.25 1040 ALA A N 1
ATOM 8279 C CA . ALA A 1 1040 ? 19.811 -7.338 -8.895 1.00 51.25 1040 ALA A CA 1
ATOM 8280 C C . ALA A 1 1040 ? 19.685 -6.223 -7.834 1.00 51.25 1040 ALA A C 1
ATOM 8282 O O . ALA A 1 1040 ? 19.371 -6.564 -6.668 1.00 51.25 1040 ALA A O 1
#

Sequence (1040 aa):
MLYDADALNPGYSSASPKCGSNITPSGPTSSPLSRGPRKEQEANPVEVAHQARSIAQQKDPRKKLLSSRRNQDFNNSAQRFAAELFDLFATVNHECKICFVMGRTDIPTCSSNTTPATSPLSRGPRSERKTGHVEAAHRARSTAQQKGPGENETPKGVDDLIEAHGHQPVASDLLKFNLSPSLQESRFFAGFTLSKSSFRHKLNRLFLKKNYREWAEFHTKANFNELAKGFFYQNARYRALSTGDLLDNTITYELITDPFRVEVPTIKLNINRYLQEQYRAISAILATHQSVALEAPTGSGKTTFIIKYARRTRQPLVIAVPTINLARQIAHQHKGYALTGNFNHNKVQVSNEADLIVCTYDTIHQVPHLFLRLLVIDEAHNLVNQYGQVYRGYKPFRAETLRKCAALIPEAKKTVLLSGTMSPLLCQTLKAQLVTVSRNQNPNVRVFDIEADGTNNEALARSLITHLAEIFPRPRRGQTSLTPGEARAEGTSRTRGYAATHETSERSTKSAPQGKLHVVFWNNTDQLTAVKELVVQLGYLRKDQIATISRSHYNRGEADALDDIISRQKIKPSIKLLFCTCLISEGVNIKNRNVGRIFTVGLRDEDTFRQFIARFRKMKVVNVFSILPTERNLLPDFFPFADEELINNLELAELQARQLRRSKKRWQNEYPAEDLPFITNIEQSNNYQYRNHLLNLAYQHDKEWIPDPLHVLAAIHGRKVASANNCYFYTRLRAVGFTILRVKNKPSADPVKDAVSKAGQTQKEERKAFHKALIEDLLHHPAPVINALFLWYAEQGNRHGRANLQQLTPKLLDNVQGATGAQYLSQHRRRWDEKARTHILRYCRLFALGVTDKEHFLNLSPAEFNHQFRAAKFHFEQQLFNDPKTRKLMKSEHKEEVRIKKHIAQHLALNLQNTNSGTEENKGANAGAKMVGRALVERLKPLLLVSKKPLLPARSARPPLIAKKRRLSEPEGLIDLLGLSPARAINLVRNITHCTVEGSGRYRTITIHAAFTNDNPPPLAAAANNLLADPAKILPLLAA

Organism: NCBI:txid2602767

Secondary structure (DSSP, 8-state):
------------------------------------------------------------TT-----HHHHHHHHHHHHHHHHHHHHHHHHH-TT--EEEEEE-PPPP-----PPPPP-----------------------------PPPP-PPP-SHHHHHHHH-HHHHHHHHHT----SS-EE-SSEEEEEE-TTTHHHHHIIIII-SSHHHHHHHHTTT-HHHHTT-EEETTEEEEEE--S-TT----EEEE---TT-----EEEEEESS-GGGGHHHHHHHHHH-SEEEEE--TTS-HHHHHHHHHHHTT--EEEEES-HHHHHHHHHHHT-EEE-SS--HHHHHHHHT-SEEEEETTTGGG-TTGGGSEEEEETTTHHHHTSEE-TTS-EESSHHHHHHHHHSTTTSSEEEEEESS--HHHHHHTTPEEEEEEES---EEEEEEEE-SSSSHHHHHHHHHHHHHTTSPPPPTT-PPPPS-----------------------------TTPEEEEEES-HHHHHHHHHHHHHTTSS-GGGEEEE-HHHHTTT--HHHHHHHHHS---TT-SEEEE-TTTTSS-----S-EEEEEEES---HHHHHHHHTT-TT-SEEEEEEEE-S--PPPGGG-S-HHHHHHHHHHHHHHHHHHHHHHHHHHHTTS-TTTGGGHHHHHHHS------SSSTTEEEETTEEEE-HHHHHHHHHHHHHHH--HHHHHHHHHTTT-EEEEPPPPPPPHHHHHHHHHHHHHHHHHHHHHHHHHHHHHHH-HHHHHHHHHHHHHHTT-HHHHHHHHHH-GGGS-SSTTHHHHHHHHHHGGG--HHHHHHHHHHHHHHHTT-S--HHHHHS-HHHHHHHHHHHHHHHHHHHHHSHHHHTTS-HHHHHHHHHHHHHHHHHHHHHHTTSSSS---S-S---EEEEHHHHHHHHGGGTEEE----SPPPP-PPP-----PPPPPPTTEEETT---HHHHHHHHHTTEEEEEESSTT--EEEEEEE--SSS--HHHHT-HHHHS-GGGHHHHHT-

Radius of gyration: 37.97 Å; chains: 1; bounding box: 108×134×119 Å

pLDDT: mean 72.04, std 22.37, range [22.17, 97.06]

Foldseek 3Di:
DDDDDDDDDDDDDDDDDDDDDDDDDDDDDDDDDDDDDDDDDDDDDDDDDDDDDDDDDDDDPPPDDPALVNLVVVLVVVLVVVVVVVVVVCVVDVVDWDKDKFWDFDDPDPDDDDDDDDDDDDDDDDDYDDDDDDDDDDDDDDDDDDDDDDDPDTDGHLVSVCVVPNDVVSVVQVVVDDAACDWDDTDTMTIHIAHPVCNVVVSCCVRVNFDPVVNCCVPVVVPLVSQQVWHDHPNWIKHWDDLPPPPDPDIAMFTPDALQDDDDQEAEAEDAAACVVVLVVVVVLQVPDQFAEEADAPRNCQLVSVLVVCVVVVFQAEEEEADQLQLVVSCVVNVWQRQDDDDDPVSQVVNQPTSYYRYYLQGPVSHPPQQRHEYEYAQQCCLQVQQDDLAPDDDGGCVVSSVVVLVCQVSHVGYYYYHNDDRPLVCVVSVHHHYYYHHPADFAEEEAEAAFPAADLLSLLLSVVLVLCQQQPADDPPDDDDDPDDDDDDDDDDDDDDDDDDDDDDDDPPPRLPQFAEEEEDADQLSVVVSLVVCVVVRRDPPQQEAEDDPLCVLVVVPPQPVCCSVVVEGDSSHRYYYYYCPQLGDRARPDPRHDEYEYTQDLDLRSVSSNQSSPPNHNYHHYYYYHYHWGDFAPLSNNRLVVLLVQLQLLLVLLQVVLQVLQVVVLVLDDPVCNVVLVVLLVVLPFDDQFDQSNQWDDDPNGIGGNSSSSSNNSSSSNSVRDTPSNSVNSVVVSNHSYDYDDHDDRDPVSVVSSVVVVVVLVVVLVVVVVVLLVCCVPPLLLLLLLQLVVCVSVVVPVSNVLLCLQCVVSYDPPDSPSVVVVCVVCVSNCDPVSVVLSVLSSLCVSLVFDPSPVLSPDDPVVNVLLVLLLLLQLLVVLLVDSVSVSSDDSSSNVSNVLLVVLQVLLAVVVVVVVPDDDDDDDDQQFDKAQLVVLCVSCQVSFWDFDDDDDDDDDDDDDDDDDPDDPDDDPGIDRSRPDDSVNSLSSLSSFFDWDWDDDDNRIMIGGGHGADPVRGRPSNVRRVPCVVPSSSSNSSSND

InterPro domains:
  IPR011545 DEAD/DEAH-box helicase domain [PF00270] (278-423)
  IPR014001 Helicase superfamily 1/2, ATP-binding domain [PS51192] (283-440)
  IPR014001 Helicase superfamily 1/2, ATP-binding domain [SM00487] (270-448)
  IPR027417 P-loop containing nucleoside triphosphate hydrolase [G3DSA:3.40.50.300] (272-440)
  IPR027417 P-loop containing nucleoside triphosphate hydrolase [SSF52540] (282-602)